Protein AF-0000000074480137 (afdb_homodimer)

pLDDT: mean 91.46, std 16.04, range [22.98, 98.94]

Nearest PDB structures (foldseek):
  6d1o-assembly1_D  TM=8.759E-01  e=9.770E-24  Sphingobium herbicidovorans NBRC 16415
  6d1o-assembly2_H  TM=8.458E-01  e=1.101E-23  Sphingobium herbicidovorans NBRC 16415
  6d1o-assembly2_E  TM=8.586E-01  e=4.607E-23  Sphingobium herbicidovorans NBRC 16415
  5bke-assembly1_D  TM=7.962E-01  e=1.975E-21  Bradyrhizobium diazoefficiens USDA 110
  5bke-assembly1_C  TM=7.377E-01  e=7.788E-21  Bradyrhizobium diazoefficiens USDA 110

Foldseek 3Di:
DPDDPPPPPPPPDPDDPPPPPPVDQQQPFFFAFPPQWDADPPQRKTFGDPVQCVQAPCNLWGFIFHQPQADEAQDPCNCVPDAFLLQVADQVLCQQDPPPAPWDWDAQAPFAEIEIERDELLDGDLNNLNNVLNVQVRRQKYKYPPYCLVVVDDVSVQVSLPSGADADQDFWGTGRPPRSSKGKTKFFLDLCSLCVSPVPHDDCLQFWFQPPPLGQFFFFKKKKAWRDDDQWFWWKKKFFQLVLLVVDDPVVNVVLPPKKWKFWCVSVVVSNVVSVTHGRYPIGIDIARQWFADLNVRTIGGNQNSSGTDFIPPDDDVVRCVSNVVSSCSGSVCCNRMGIGIDDHNMMMMGTSRTMIMGIDDDDSNSTMIIMMMTTHTHHRTDRHNVPRDPSSD/DPDDPPPPPPPPDPDPPPPPPPVDQQQPFFFAFPPQWDADPPQRKTFGDPVQCVQAPCNLWGFIFHQVQADEAQDPCNCVPDAFLLQVADQVLCQQDPPPFPWDWDAQAPFAEIEIERDELLDGDLNNLNNVLNVQVRRQKYKYPPYCQVVVDDVSVQVSLPSRADADQDFWGTGRPPRSSKGKTKFFLDLCSLCVSPVPHDDCLQFWFQPPPLGQFFFFKKKKAWRDDDQWFWWKKKFFQLVLLVVDDPVVNVVLPPKKWKFWCVSVVVSNVVSVTHGRYPIGIDIARQWFADLNVRTIGGNQNSSGTDFIPPDDRVRRCVSNVVSSCSGSVCCNRMGIGIDDHNMMMMGTSRTMIMGIDDDDSNSTMIIMMMTTHTHHRTDRHNVPRDPSSD

Solvent-accessible surface area (backbone atoms only — not comparable to full-atom values): 42254 Å² total; per-residue (Å²): 132,78,79,78,79,76,78,74,74,74,76,72,70,80,70,78,68,73,74,71,75,67,87,60,85,76,68,72,33,31,41,50,41,67,90,65,36,40,62,38,85,87,78,59,34,30,32,64,31,71,69,52,54,74,71,43,91,56,57,78,62,42,42,26,40,53,74,82,53,70,50,77,74,79,55,95,60,68,49,69,81,61,56,63,48,36,76,74,29,56,92,81,31,59,71,66,54,40,86,93,56,79,60,43,78,44,61,71,27,66,69,44,29,32,35,38,36,72,60,55,79,79,70,57,50,75,67,17,49,17,23,47,45,34,50,26,60,69,24,33,28,35,36,36,41,76,40,62,51,82,78,59,39,69,67,51,50,51,53,56,38,48,73,65,22,62,62,43,59,64,39,43,45,15,10,23,80,97,37,57,47,35,42,26,41,43,39,65,71,34,56,60,51,46,53,64,70,46,66,86,42,69,50,51,71,63,50,42,27,37,65,60,59,26,41,72,46,23,40,31,57,35,39,39,34,54,75,42,55,57,89,41,36,57,27,38,35,38,36,42,17,38,58,53,45,67,50,45,53,70,68,57,52,58,70,49,57,89,38,31,28,35,15,37,35,50,66,61,50,50,49,22,50,73,27,66,35,39,66,24,35,78,68,39,71,30,76,38,39,40,39,22,35,32,68,80,78,68,44,57,14,48,52,78,29,61,62,36,45,72,49,34,64,96,47,55,68,70,58,26,49,52,55,51,50,51,55,49,50,38,57,68,29,25,66,43,49,41,49,74,50,76,59,56,86,33,27,37,40,33,34,20,38,67,39,29,33,34,32,81,32,77,44,49,65,82,18,61,38,34,35,33,44,31,37,37,9,31,30,54,64,71,35,54,47,74,86,71,46,56,77,78,44,100,134,79,80,78,79,74,77,75,76,74,76,73,69,80,72,76,69,73,75,71,75,66,86,60,87,76,68,72,34,31,40,50,42,69,89,66,36,41,64,39,86,86,79,59,33,30,32,66,30,70,70,54,55,73,70,44,90,56,56,78,59,42,43,27,41,54,75,81,52,69,49,77,73,79,55,97,62,68,50,70,83,63,56,61,47,34,78,73,30,57,91,82,29,60,70,67,54,41,87,91,56,77,61,46,78,44,62,71,27,66,68,44,28,32,36,39,36,72,61,52,78,81,69,58,48,75,64,17,48,17,23,47,45,35,48,26,60,68,25,33,29,34,37,36,40,76,39,62,51,82,77,58,39,70,68,50,50,52,52,58,39,46,73,64,23,62,62,43,60,64,40,43,45,14,10,24,80,96,36,58,46,36,42,24,41,43,40,65,72,34,54,59,51,45,55,65,70,45,66,88,41,71,49,52,72,64,49,42,27,38,65,60,58,26,41,73,46,22,40,29,58,36,38,39,33,54,75,42,56,55,88,39,36,57,28,38,35,39,35,42,16,37,59,53,43,68,48,44,52,72,68,56,52,58,70,51,58,90,39,30,28,35,16,37,34,50,65,62,51,50,49,22,51,74,29,65,33,41,66,24,34,77,68,39,72,30,77,39,40,40,40,23,36,30,68,82,79,70,42,59,15,46,52,78,32,60,62,36,45,72,50,36,64,98,47,54,69,72,58,26,47,52,55,51,51,50,53,47,51,40,56,69,29,25,65,44,49,40,49,74,50,76,60,54,83,34,28,38,41,33,33,21,39,68,38,28,33,33,32,79,32,76,42,49,65,80,18,62,38,34,34,32,44,31,38,36,9,32,29,54,63,74,36,55,46,73,86,70,48,56,77,76,44,101

InterPro domains:
  IPR003819 TauD/TfdA-like domain [PF02668] (106-376)
  IPR042098 Glutarate 2-hydroxylase superfamily [G3DSA:3.60.130.10] (97-388)
  IPR051323 Alpha-ketoglutarate-dependent sulfate ester dioxygenase-like [PTHR30468] (47-388)

Sequence (788 aa):
MAPVATLQATLQTPQDTPETASHGHRNLDIHFRKGEDVIDEKTGVLRVSDKEYRVANYPEWLPTWNPHETFEPYSDDFNIGYRDPALDADPDFPSLFPTGSDVKLSDLSPKLGTEVRGIQLSSLSPAAKKELALLIAQRGVLIFRDQDLKDQGLEFNKQFGESFGPLHVHPSSGAPADYPQFHITYRRNDPNEYQKVFGKRTSGKDQWHSDVTFEKFPPSYTFFAMLQGPETGGDTLFADCIEAYDRLSPRFQQMIKGLKCVHSSVEQASQSKLDGGIERRPPSTVVHPLVRIHPVLKKKSLFVSRFFMKDIVDLKKEESDAVLDMLTDHINNSFDFQIRAKWEPNSVVMWDNRRVLHTATFDWDTGCTRHCYRITPMGERPVEDEEELQPWNKMAPVATLQATLQTPQDTPETASHGHRNLDIHFRKGEDVIDEKTGVLRVSDKEYRVANYPEWLPTWNPHETFEPYSDDFNIGYRDPALDADPDFPSLFPTGSDVKLSDLSPKLGTEVRGIQLSSLSPAAKKELALLIAQRGVLIFRDQDLKDQGLEFNKQFGESFGPLHVHPSSGAPADYPQFHITYRRNDPNEYQKVFGKRTSGKDQWHSDVTFEKFPPSYTFFAMLQGPETGGDTLFADCIEAYDRLSPRFQQMIKGLKCVHSSVEQASQSKLDGGIERRPPSTVVHPLVRIHPVLKKKSLFVSRFFMKDIVDLKKEESDAVLDMLTDHINNSFDFQIRAKWEPNSVVMWDNRRVLHTATFDWDTGCTRHCYRITPMGERPVEDEEELQPWNK

Structure (mmCIF, N/CA/C/O backbone):
data_AF-0000000074480137-model_v1
#
loop_
_entity.id
_entity.type
_entity.pdbx_description
1 polymer 'TauD/TfdA-like domain-containing protein'
#
loop_
_atom_site.group_PDB
_atom_site.id
_atom_site.type_symbol
_atom_site.label_atom_id
_atom_site.label_alt_id
_atom_site.label_comp_id
_atom_site.label_asym_id
_atom_site.label_entity_id
_atom_site.label_seq_id
_atom_site.pdbx_PDB_ins_code
_atom_site.Cartn_x
_atom_site.Cartn_y
_atom_site.Cartn_z
_atom_site.occupancy
_atom_site.B_iso_or_equiv
_atom_site.auth_seq_id
_atom_site.auth_comp_id
_atom_site.auth_asym_id
_atom_site.auth_atom_id
_atom_site.pdbx_PDB_model_num
ATOM 1 N N . MET A 1 1 ? 60.531 -1.614 -55.656 1 22.98 1 MET A N 1
ATOM 2 C CA . MET A 1 1 ? 59.25 -2.314 -55.719 1 22.98 1 MET A CA 1
ATOM 3 C C . MET A 1 1 ? 58.594 -2.342 -54.375 1 22.98 1 MET A C 1
ATOM 5 O O . MET A 1 1 ? 59.031 -3.049 -53.469 1 22.98 1 MET A O 1
ATOM 9 N N . ALA A 1 2 ? 58.031 -1.176 -53.938 1 28.95 2 ALA A N 1
ATOM 10 C CA . ALA A 1 2 ? 57.531 -0.827 -52.594 1 28.95 2 ALA A CA 1
ATOM 11 C C . ALA A 1 2 ? 56.406 -1.752 -52.188 1 28.95 2 ALA A C 1
ATOM 13 O O . ALA A 1 2 ? 55.469 -1.978 -52.938 1 28.95 2 ALA A O 1
ATOM 14 N N . PRO A 1 3 ? 56.688 -2.66 -51.281 1 26.14 3 PRO A N 1
ATOM 15 C CA . PRO A 1 3 ? 55.688 -3.693 -51 1 26.14 3 PRO A CA 1
ATOM 16 C C . PRO A 1 3 ? 54.312 -3.113 -50.656 1 26.14 3 PRO A C 1
ATOM 18 O O . PRO A 1 3 ? 54.219 -1.974 -50.188 1 26.14 3 PRO A O 1
ATOM 21 N N . VAL A 1 4 ? 53.312 -3.508 -51.438 1 25.8 4 VAL A N 1
ATOM 22 C CA . VAL A 1 4 ? 51.906 -3.178 -51.25 1 25.8 4 VAL A CA 1
ATOM 23 C C . VAL A 1 4 ? 51.438 -3.619 -49.875 1 25.8 4 VAL A C 1
ATOM 25 O O . VAL A 1 4 ? 51.562 -4.789 -49.5 1 25.8 4 VAL A O 1
ATOM 28 N N . ALA A 1 5 ? 51.438 -2.682 -48.875 1 28.52 5 ALA A N 1
ATOM 29 C CA . ALA A 1 5 ? 50.844 -2.873 -47.531 1 28.52 5 ALA A CA 1
ATOM 30 C C . ALA A 1 5 ? 49.469 -3.488 -47.625 1 28.52 5 ALA A C 1
ATOM 32 O O . ALA A 1 5 ? 48.562 -2.908 -48.25 1 28.52 5 ALA A O 1
ATOM 33 N N . THR A 1 6 ? 49.344 -4.773 -47.781 1 26.08 6 THR A N 1
ATOM 34 C CA . THR A 1 6 ? 48.062 -5.465 -47.719 1 26.08 6 THR A CA 1
ATOM 35 C C . THR A 1 6 ? 47.25 -4.996 -46.5 1 26.08 6 THR A C 1
ATOM 37 O O . THR A 1 6 ? 47.75 -5.059 -45.375 1 26.08 6 THR A O 1
ATOM 40 N N . LEU A 1 7 ? 46.281 -4.105 -46.656 1 28.97 7 LEU A N 1
ATOM 41 C CA . LEU A 1 7 ? 45.281 -3.631 -45.719 1 28.97 7 LEU A CA 1
ATOM 42 C C . LEU A 1 7 ? 44.5 -4.797 -45.094 1 28.97 7 LEU A C 1
ATOM 44 O O . LEU A 1 7 ? 43.719 -5.453 -45.812 1 28.97 7 LEU A O 1
ATOM 48 N N . GLN A 1 8 ? 45.094 -5.652 -44.406 1 23.09 8 GLN A N 1
ATOM 49 C CA . GLN A 1 8 ? 44.219 -6.602 -43.719 1 23.09 8 GLN A CA 1
ATOM 50 C C . GLN A 1 8 ? 43.125 -5.883 -42.906 1 23.09 8 GLN A C 1
ATOM 52 O O . GLN A 1 8 ? 43.438 -5.164 -41.969 1 23.09 8 GLN A O 1
ATOM 57 N N . ALA A 1 9 ? 42.031 -5.559 -43.5 1 27.72 9 ALA A N 1
ATOM 58 C CA . ALA A 1 9 ? 40.844 -5.148 -42.781 1 27.72 9 ALA A CA 1
ATOM 59 C C . ALA A 1 9 ? 40.5 -6.141 -41.688 1 27.72 9 ALA A C 1
ATOM 61 O O . ALA A 1 9 ? 40.219 -7.312 -41.938 1 27.72 9 ALA A O 1
ATOM 62 N N . THR A 1 10 ? 41.062 -5.996 -40.562 1 28.09 10 THR A N 1
ATOM 63 C CA . THR A 1 10 ? 40.594 -6.781 -39.406 1 28.09 10 THR A CA 1
ATOM 64 C C . THR A 1 10 ? 39.094 -6.77 -39.344 1 28.09 10 THR A C 1
ATOM 66 O O . THR A 1 10 ? 38.469 -5.703 -39.344 1 28.09 10 THR A O 1
ATOM 69 N N . LEU A 1 11 ? 38.375 -7.766 -39.844 1 29.06 11 LEU A N 1
ATOM 70 C CA . LEU A 1 11 ? 36.938 -8.031 -39.625 1 29.06 11 LEU A CA 1
ATOM 71 C C . LEU A 1 11 ? 36.562 -7.742 -38.188 1 29.06 11 LEU A C 1
ATOM 73 O O . LEU A 1 11 ? 37.094 -8.344 -37.25 1 29.06 11 LEU A O 1
ATOM 77 N N . GLN A 1 12 ? 36.219 -6.48 -37.906 1 27.23 12 GLN A N 1
ATOM 78 C CA . GLN A 1 12 ? 35.625 -6.125 -36.625 1 27.23 12 GLN A CA 1
ATOM 79 C C . GLN A 1 12 ? 34.562 -7.137 -36.219 1 27.23 12 GLN A C 1
ATOM 81 O O . GLN A 1 12 ? 33.719 -7.496 -37.031 1 27.23 12 GLN A O 1
ATOM 86 N N . THR A 1 13 ? 34.906 -8.055 -35.375 1 30.81 13 THR A N 1
ATOM 87 C CA . THR A 1 13 ? 33.938 -8.953 -34.75 1 30.81 13 THR A CA 1
ATOM 88 C C . THR A 1 13 ? 32.594 -8.234 -34.5 1 30.81 13 THR A C 1
ATOM 90 O O . THR A 1 13 ? 32.594 -7.043 -34.188 1 30.81 13 THR A O 1
ATOM 93 N N . PRO A 1 14 ? 31.5 -8.82 -35.094 1 30.33 14 PRO A N 1
ATOM 94 C CA . PRO A 1 14 ? 30.172 -8.242 -34.938 1 30.33 14 PRO A CA 1
ATOM 95 C C . PRO A 1 14 ? 29.953 -7.656 -33.531 1 30.33 14 PRO A C 1
ATOM 97 O O . PRO A 1 14 ? 30.422 -8.219 -32.562 1 30.33 14 PRO A O 1
ATOM 100 N N . GLN A 1 15 ? 29.906 -6.363 -33.438 1 28.94 15 GLN A N 1
ATOM 101 C CA . GLN A 1 15 ? 29.438 -5.617 -32.281 1 28.94 15 GLN A CA 1
ATOM 102 C C . GLN A 1 15 ? 28.297 -6.352 -31.562 1 28.94 15 GLN A C 1
ATOM 104 O O . GLN A 1 15 ? 27.453 -6.98 -32.219 1 28.94 15 GLN A O 1
ATOM 109 N N . ASP A 1 16 ? 28.453 -6.668 -30.25 1 31.44 16 ASP A N 1
ATOM 110 C CA . ASP A 1 16 ? 27.438 -7.176 -29.328 1 31.44 16 ASP A CA 1
ATOM 111 C C . ASP A 1 16 ? 26.062 -6.621 -29.672 1 31.44 16 ASP A C 1
ATOM 113 O O . ASP A 1 16 ? 25.891 -5.41 -29.828 1 31.44 16 ASP A O 1
ATOM 117 N N . THR A 1 17 ? 25.312 -7.375 -30.453 1 31.53 17 THR A N 1
ATOM 118 C CA . THR A 1 17 ? 23.906 -7.039 -30.672 1 31.53 17 THR A CA 1
ATOM 119 C C . THR A 1 17 ? 23.344 -6.285 -29.469 1 31.53 17 THR A C 1
ATOM 121 O O . THR A 1 17 ? 23.531 -6.691 -28.328 1 31.53 17 THR A O 1
ATOM 124 N N . PRO A 1 18 ? 23.109 -5.02 -29.672 1 33.31 18 PRO A N 1
ATOM 125 C CA . PRO A 1 18 ? 22.453 -4.332 -28.547 1 33.31 18 PRO A CA 1
ATOM 126 C C . PRO A 1 18 ? 21.438 -5.215 -27.828 1 33.31 18 PRO A C 1
ATOM 128 O O . PRO A 1 18 ? 20.734 -6.008 -28.469 1 33.31 18 PRO A O 1
ATOM 131 N N . GLU A 1 19 ? 21.703 -5.672 -26.641 1 33.44 19 GLU A N 1
ATOM 132 C CA . GLU A 1 19 ? 20.641 -6.23 -25.797 1 33.44 19 GLU A CA 1
ATOM 133 C C . GLU A 1 19 ? 19.281 -5.621 -26.125 1 33.44 19 GLU A C 1
ATOM 135 O O . GLU A 1 19 ? 19.125 -4.402 -26.062 1 33.44 19 GLU A O 1
ATOM 140 N N . THR A 1 20 ? 18.656 -6.109 -27.125 1 32.03 20 THR A N 1
ATOM 141 C CA . THR A 1 20 ? 17.266 -5.695 -27.297 1 32.03 20 THR A CA 1
ATOM 142 C C . THR A 1 20 ? 16.656 -5.297 -25.953 1 32.03 20 THR A C 1
ATOM 144 O O . THR A 1 20 ? 16.719 -6.059 -24.984 1 32.03 20 THR A O 1
ATOM 147 N N . ALA A 1 21 ? 16.594 -4.102 -25.75 1 35.97 21 ALA A N 1
ATOM 148 C CA . ALA A 1 21 ? 15.805 -3.523 -24.672 1 35.97 21 ALA A CA 1
ATOM 149 C C . ALA A 1 21 ? 14.484 -4.277 -24.5 1 35.97 21 ALA A C 1
ATOM 151 O O . ALA A 1 21 ? 13.516 -4.004 -25.219 1 35.97 21 ALA A O 1
ATOM 152 N N . SER A 1 22 ? 14.516 -5.574 -24.312 1 36.12 22 SER A N 1
ATOM 153 C CA . SER A 1 22 ? 13.227 -6.145 -23.938 1 36.12 22 SER A CA 1
ATOM 154 C C . SER A 1 22 ? 12.508 -5.277 -22.922 1 36.12 22 SER A C 1
ATOM 156 O O . SER A 1 22 ? 13.055 -5 -21.844 1 36.12 22 SER A O 1
ATOM 158 N N . HIS A 1 23 ? 11.734 -4.441 -23.281 1 42.97 23 HIS A N 1
ATOM 159 C CA . HIS A 1 23 ? 10.859 -3.48 -22.625 1 42.97 23 HIS A CA 1
ATOM 160 C C . HIS A 1 23 ? 10.195 -4.09 -21.391 1 42.97 23 HIS A C 1
ATOM 162 O O . HIS A 1 23 ? 9.508 -3.393 -20.641 1 42.97 23 HIS A O 1
ATOM 168 N N . GLY A 1 24 ? 10.227 -5.527 -21.234 1 49.47 24 GLY A N 1
ATOM 169 C CA . GLY A 1 24 ? 9.359 -6.047 -20.188 1 49.47 24 GLY A CA 1
ATOM 170 C C . GLY A 1 24 ? 10.086 -6.289 -18.891 1 49.47 24 GLY A C 1
ATOM 171 O O . GLY A 1 24 ? 11.32 -6.234 -18.828 1 49.47 24 GLY A O 1
ATOM 172 N N . HIS A 1 25 ? 9.375 -6.223 -17.844 1 57.47 25 HIS A N 1
ATOM 173 C CA . HIS A 1 25 ? 9.82 -6.625 -16.516 1 57.47 25 HIS A CA 1
ATOM 174 C C . HIS A 1 25 ? 10.531 -7.973 -16.562 1 57.47 25 HIS A C 1
ATOM 176 O O . HIS A 1 25 ? 9.977 -8.953 -17.062 1 57.47 25 HIS A O 1
ATOM 182 N N . ARG A 1 26 ? 11.844 -7.984 -16.469 1 62.69 26 ARG A N 1
ATOM 183 C CA . ARG A 1 26 ? 12.562 -9.25 -16.328 1 62.69 26 ARG A CA 1
ATOM 184 C C . ARG A 1 26 ? 12.281 -9.875 -14.961 1 62.69 26 ARG A C 1
ATOM 186 O O . ARG A 1 26 ? 12.461 -9.234 -13.93 1 62.69 26 ARG A O 1
ATOM 193 N N . ASN A 1 27 ? 11.586 -11.016 -15.031 1 77.38 27 ASN A N 1
ATOM 194 C CA . ASN A 1 27 ? 11.359 -11.758 -13.789 1 77.38 27 ASN A CA 1
ATOM 195 C C . ASN A 1 27 ? 12.648 -12.383 -13.266 1 77.38 27 ASN A C 1
ATOM 197 O O . ASN A 1 27 ? 13.047 -13.461 -13.703 1 77.38 27 ASN A O 1
ATOM 201 N N . LEU A 1 28 ? 13.297 -11.758 -12.43 1 83.62 28 LEU A N 1
ATOM 202 C CA . LEU A 1 28 ? 14.617 -12.125 -11.945 1 83.62 28 LEU A CA 1
ATOM 203 C C . LEU A 1 28 ? 14.523 -13.219 -10.883 1 83.62 28 LEU A C 1
ATOM 205 O O . LEU A 1 28 ? 15.531 -13.836 -10.531 1 83.62 28 LEU A O 1
ATOM 209 N N . ASP A 1 29 ? 13.367 -13.594 -10.539 1 91.44 29 ASP A N 1
ATOM 210 C CA . ASP A 1 29 ? 13.273 -14.438 -9.352 1 91.44 29 ASP A CA 1
ATOM 211 C C . ASP A 1 29 ? 12.828 -15.852 -9.719 1 91.44 29 ASP A C 1
ATOM 213 O O . ASP A 1 29 ? 12.836 -16.75 -8.875 1 91.44 29 ASP A O 1
ATOM 217 N N . ILE A 1 30 ? 12.469 -16.078 -10.969 1 94.31 30 ILE A N 1
ATOM 218 C CA . ILE A 1 30 ? 11.867 -17.391 -11.211 1 94.31 30 ILE A CA 1
ATOM 219 C C . ILE A 1 30 ? 12.656 -18.125 -12.297 1 94.31 30 ILE A C 1
ATOM 221 O O . ILE A 1 30 ? 12.531 -19.344 -12.445 1 94.31 30 ILE A O 1
ATOM 225 N N . HIS A 1 31 ? 13.508 -17.422 -13.07 1 94.19 31 HIS A N 1
ATOM 226 C CA . HIS A 1 31 ? 14.18 -18.016 -14.219 1 94.19 31 HIS A CA 1
ATOM 227 C C . HIS 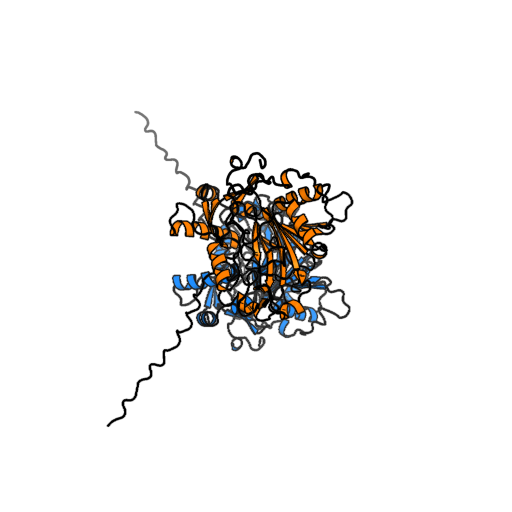A 1 31 ? 15.641 -18.312 -13.914 1 94.19 31 HIS A C 1
ATOM 229 O O . HIS A 1 31 ? 16.219 -17.719 -13.008 1 94.19 31 HIS A O 1
ATOM 235 N N . PHE A 1 32 ? 16.125 -19.266 -14.68 1 95.69 32 PHE A N 1
ATOM 236 C CA . PHE A 1 32 ? 17.562 -19.453 -14.773 1 95.69 32 PHE A CA 1
ATOM 237 C C . PHE A 1 32 ? 18.25 -18.203 -15.281 1 95.69 32 PHE A C 1
ATOM 239 O O . PHE A 1 32 ? 17.688 -17.469 -16.094 1 95.69 32 PHE A O 1
ATOM 246 N N . ARG A 1 33 ? 19.406 -17.969 -14.727 1 93.94 33 ARG A N 1
ATOM 247 C CA . ARG A 1 33 ? 20.172 -16.812 -15.164 1 93.94 33 ARG A CA 1
ATOM 248 C C . ARG A 1 33 ? 21.531 -17.219 -15.719 1 93.94 33 ARG A C 1
ATOM 250 O O . ARG A 1 33 ? 22.453 -17.5 -14.961 1 93.94 33 ARG A O 1
ATOM 257 N N . LYS A 1 34 ? 21.609 -17.078 -17 1 92.88 34 LYS A N 1
ATOM 258 C CA . LYS A 1 34 ? 22.875 -17.391 -17.641 1 92.88 34 LYS A CA 1
ATOM 259 C C . LYS A 1 34 ? 24 -16.5 -17.109 1 92.88 34 LYS A C 1
ATOM 261 O O . LYS A 1 34 ? 23.812 -15.289 -16.953 1 92.88 34 LYS A O 1
ATOM 266 N N . GLY A 1 35 ? 25.125 -17.062 -16.797 1 91.69 35 GLY A N 1
ATOM 267 C CA . GLY A 1 35 ? 26.25 -16.312 -16.266 1 91.69 35 GLY A CA 1
ATOM 268 C C . GLY A 1 35 ? 26.297 -16.281 -14.758 1 91.69 35 GLY A C 1
ATOM 269 O O . GLY A 1 35 ? 27.344 -16.047 -14.164 1 91.69 35 GLY A O 1
ATOM 270 N N . GLU A 1 36 ? 25.203 -16.469 -14.125 1 93.69 36 GLU A N 1
ATOM 271 C CA . GLU A 1 36 ? 25.156 -16.5 -12.664 1 93.69 36 GLU A CA 1
ATOM 272 C C . GLU A 1 36 ? 24.875 -17.906 -12.148 1 93.69 36 GLU A C 1
ATOM 274 O O . GLU A 1 36 ? 25.484 -18.344 -11.156 1 93.69 36 GLU A O 1
ATOM 279 N N . ASP A 1 37 ? 24 -18.609 -12.805 1 96.5 37 ASP A N 1
ATOM 280 C CA . ASP A 1 37 ? 23.656 -19.984 -12.477 1 96.5 37 ASP A CA 1
ATOM 281 C C . ASP A 1 37 ? 24.547 -20.969 -13.242 1 96.5 37 ASP A C 1
ATOM 283 O O . ASP A 1 37 ? 25.438 -20.547 -13.984 1 96.5 37 ASP A O 1
ATOM 287 N N . VAL A 1 38 ? 24.281 -22.266 -12.914 1 97.38 38 VAL A N 1
ATOM 288 C CA . VAL A 1 38 ? 25.203 -23.234 -13.5 1 97.38 38 VAL A CA 1
ATOM 289 C C . VAL A 1 38 ? 24.422 -24.406 -14.086 1 97.38 38 VAL A C 1
ATOM 291 O O . VAL A 1 38 ? 23.25 -24.594 -13.766 1 97.38 38 VAL A O 1
ATOM 294 N N . ILE A 1 39 ? 25.062 -25.156 -14.914 1 96.69 39 ILE A N 1
ATOM 295 C CA . ILE A 1 39 ? 24.531 -26.391 -15.5 1 96.69 39 ILE A CA 1
ATOM 296 C C . ILE A 1 39 ? 25.281 -27.594 -14.93 1 96.69 39 ILE A C 1
ATOM 298 O O . ILE A 1 39 ? 26.516 -27.625 -14.945 1 96.69 39 ILE A O 1
ATOM 302 N N . ASP A 1 40 ? 24.547 -28.469 -14.406 1 94.94 40 ASP A N 1
ATOM 303 C CA . ASP A 1 40 ? 25.156 -29.719 -13.984 1 94.94 40 ASP A CA 1
ATOM 304 C C . ASP A 1 40 ? 25.703 -30.5 -15.188 1 94.94 40 ASP A C 1
ATOM 306 O O . ASP A 1 40 ? 24.938 -30.906 -16.062 1 94.94 40 ASP A O 1
ATOM 310 N N . GLU A 1 41 ? 26.969 -30.75 -15.18 1 93.81 41 GLU A N 1
ATOM 311 C CA . GLU A 1 41 ? 27.625 -31.328 -16.344 1 93.81 41 GLU A CA 1
ATOM 312 C C . GLU A 1 41 ? 27.188 -32.781 -16.578 1 93.81 41 GLU A C 1
ATOM 314 O O . GLU A 1 41 ? 27.156 -33.25 -17.719 1 93.81 41 GLU A O 1
ATOM 319 N N . LYS A 1 42 ? 26.859 -33.406 -15.594 1 94.69 42 LYS A N 1
ATOM 320 C CA . LYS A 1 42 ? 26.484 -34.812 -15.688 1 94.69 42 LYS A CA 1
ATOM 321 C C . LYS A 1 42 ? 25.047 -35 -16.141 1 94.69 42 LYS A C 1
ATOM 323 O O . LYS A 1 42 ? 24.75 -35.844 -17 1 94.69 42 LYS A O 1
ATOM 328 N N . THR A 1 43 ? 24.172 -34.25 -15.641 1 94.5 43 THR A N 1
ATOM 329 C CA . THR A 1 43 ? 22.75 -34.469 -15.859 1 94.5 43 THR A CA 1
ATOM 330 C C . THR A 1 43 ? 22.188 -33.469 -16.875 1 94.5 43 THR A C 1
ATOM 332 O O . THR A 1 43 ? 21.109 -33.656 -17.438 1 94.5 43 THR A O 1
ATOM 335 N N . GLY A 1 44 ? 22.922 -32.312 -17.062 1 95.25 44 GLY A N 1
ATOM 336 C CA . GLY A 1 44 ? 22.422 -31.25 -17.906 1 95.25 44 GLY A CA 1
ATOM 337 C C . GLY A 1 44 ? 21.391 -30.375 -17.219 1 95.25 44 GLY A C 1
ATOM 338 O O . GLY A 1 44 ? 20.906 -29.391 -17.797 1 95.25 44 GLY A O 1
ATOM 339 N N . VAL A 1 45 ? 21.047 -30.703 -16 1 97.25 45 VAL A N 1
ATOM 340 C CA . VAL A 1 45 ? 20.047 -29.953 -15.258 1 97.25 45 VAL A CA 1
ATOM 341 C C . VAL A 1 45 ? 20.641 -28.609 -14.82 1 97.25 45 VAL A C 1
ATOM 343 O O . VAL A 1 45 ? 21.781 -28.547 -14.359 1 97.25 45 VAL A O 1
ATOM 346 N N . LEU A 1 46 ? 19.875 -27.531 -15.078 1 97.94 46 LEU A N 1
ATOM 347 C CA . LEU A 1 46 ? 20.266 -26.188 -14.656 1 97.94 46 LEU A CA 1
ATOM 348 C C . LEU A 1 46 ? 19.938 -25.969 -13.188 1 97.94 46 LEU A C 1
ATOM 350 O O . LEU A 1 46 ? 18.891 -26.422 -12.703 1 97.94 46 LEU A O 1
ATOM 354 N N . ARG A 1 47 ? 20.812 -25.328 -12.453 1 97.44 47 ARG A N 1
ATOM 355 C CA . ARG A 1 47 ? 20.609 -25.047 -11.039 1 97.44 47 ARG A CA 1
ATOM 356 C C . ARG A 1 47 ? 21.312 -23.75 -10.633 1 97.44 47 ARG A C 1
ATOM 358 O O . ARG A 1 47 ? 22.109 -23.203 -11.398 1 97.44 47 ARG A O 1
ATOM 365 N N . VAL A 1 48 ? 20.984 -23.219 -9.469 1 97.44 48 VAL A N 1
ATOM 366 C CA . VAL A 1 48 ? 21.688 -22.062 -8.945 1 97.44 48 VAL A CA 1
ATOM 367 C C . VAL A 1 48 ? 23.141 -22.438 -8.641 1 97.44 48 VAL A C 1
ATOM 369 O O . VAL A 1 48 ? 23.484 -23.625 -8.57 1 97.44 48 VAL A O 1
ATOM 372 N N . SER A 1 49 ? 24 -21.469 -8.469 1 96.75 49 SER A N 1
ATOM 373 C CA . SER A 1 49 ? 25.422 -21.703 -8.258 1 96.75 49 SER A CA 1
ATOM 374 C C . SER A 1 49 ? 25.688 -22.359 -6.91 1 96.75 49 SER A C 1
ATOM 376 O O . SER A 1 49 ? 24.828 -22.359 -6.035 1 96.75 49 SER A O 1
ATOM 378 N N . ASP A 1 50 ? 26.906 -22.812 -6.758 1 96.06 50 ASP A N 1
ATOM 379 C CA . ASP A 1 50 ? 27.328 -23.438 -5.5 1 96.06 50 ASP A CA 1
ATOM 380 C C . ASP A 1 50 ? 27.312 -22.422 -4.359 1 96.06 50 ASP A C 1
ATOM 382 O O . ASP A 1 50 ? 27.047 -22.781 -3.211 1 96.06 50 ASP A O 1
ATOM 386 N N . LYS A 1 51 ? 27.594 -21.25 -4.695 1 95.19 51 LYS A N 1
ATOM 387 C CA . LYS A 1 51 ? 27.547 -20.188 -3.688 1 95.19 51 LYS A CA 1
ATOM 388 C C . LYS A 1 51 ? 26.156 -20.078 -3.061 1 95.19 51 LYS A C 1
ATOM 390 O O . LYS A 1 51 ? 26.031 -19.906 -1.848 1 95.19 51 LYS A O 1
ATOM 395 N N . GLU A 1 52 ? 25.172 -20.156 -3.904 1 96.56 52 GLU A N 1
ATOM 396 C CA . GLU A 1 52 ? 23.797 -20.078 -3.418 1 96.56 52 GLU A CA 1
ATOM 397 C C . GLU A 1 52 ? 23.453 -21.281 -2.543 1 96.56 52 GLU A C 1
ATOM 399 O O . GLU A 1 52 ? 22.75 -21.141 -1.539 1 96.56 52 GLU A O 1
ATOM 404 N N . TYR A 1 53 ? 23.922 -22.469 -2.893 1 95.5 53 TYR A N 1
ATOM 405 C CA . TYR A 1 53 ? 23.688 -23.672 -2.094 1 95.5 53 TYR A CA 1
ATOM 406 C C . TYR A 1 53 ? 24.281 -23.516 -0.699 1 95.5 53 TYR A C 1
ATOM 408 O O . TYR A 1 53 ? 23.703 -23.984 0.283 1 95.5 53 TYR A O 1
ATOM 416 N N . ARG A 1 54 ? 25.344 -22.828 -0.538 1 95.19 54 ARG A N 1
ATOM 417 C CA . ARG A 1 54 ? 26.062 -22.688 0.727 1 95.19 54 ARG A CA 1
ATOM 418 C C . ARG A 1 54 ? 25.297 -21.781 1.688 1 95.19 54 ARG A C 1
ATOM 420 O O . ARG A 1 54 ? 25.375 -21.953 2.906 1 95.19 54 ARG A O 1
ATOM 427 N N . VAL A 1 55 ? 24.547 -20.891 1.1 1 94.94 55 VAL A N 1
ATOM 428 C CA . VAL A 1 55 ? 23.906 -19.906 1.971 1 94.94 55 VAL A CA 1
ATOM 429 C C . VAL A 1 55 ? 22.438 -20.25 2.152 1 94.94 55 VAL A C 1
ATOM 431 O O . VAL A 1 55 ? 21.719 -19.609 2.932 1 94.94 55 VAL A O 1
ATOM 434 N N . ALA A 1 56 ? 21.984 -21.297 1.47 1 95.81 56 ALA A N 1
ATOM 435 C CA . ALA A 1 56 ? 20.562 -21.641 1.528 1 95.81 56 ALA A CA 1
ATOM 436 C C . ALA A 1 56 ? 20.234 -22.359 2.834 1 95.81 56 ALA A C 1
ATOM 438 O O . ALA A 1 56 ? 20.906 -23.328 3.211 1 95.81 56 ALA A O 1
ATOM 439 N N . ASN A 1 57 ? 19.141 -21.938 3.486 1 95.06 57 ASN A N 1
ATOM 440 C CA . ASN A 1 57 ? 18.656 -22.609 4.688 1 95.06 57 ASN A CA 1
ATOM 441 C C . ASN A 1 57 ? 17.953 -23.922 4.348 1 95.06 57 ASN A C 1
ATOM 443 O O . ASN A 1 57 ? 17.938 -24.844 5.156 1 95.06 57 ASN A O 1
ATOM 447 N N . TYR A 1 58 ? 17.375 -24.016 3.182 1 96.44 58 TYR A N 1
ATOM 448 C CA . TYR A 1 58 ? 16.641 -25.188 2.713 1 96.44 58 TYR A CA 1
ATOM 449 C C . TYR A 1 58 ? 17.094 -25.594 1.315 1 96.44 58 TYR A C 1
ATOM 451 O O . TYR A 1 58 ? 16.359 -25.438 0.344 1 96.44 58 TYR A O 1
ATOM 459 N N . PRO A 1 59 ? 18.188 -26.234 1.249 1 96.81 59 PRO A N 1
ATOM 460 C CA . PRO A 1 59 ? 18.766 -26.516 -0.061 1 96.81 59 PRO A CA 1
ATOM 461 C C . PRO A 1 59 ? 17.906 -27.469 -0.898 1 96.81 59 PRO A C 1
ATOM 463 O O . PRO A 1 59 ? 17.938 -27.406 -2.129 1 96.81 59 PRO A O 1
ATOM 466 N N . GLU A 1 60 ? 17.141 -28.312 -0.289 1 96.38 60 GLU A N 1
ATOM 467 C CA . GLU A 1 60 ? 16.312 -29.266 -1.024 1 96.38 60 GLU A CA 1
ATOM 468 C C . GLU A 1 60 ? 15.219 -28.547 -1.805 1 96.38 60 GLU A C 1
ATOM 470 O O . GLU A 1 60 ? 14.625 -29.109 -2.729 1 96.38 60 GLU A O 1
ATOM 475 N N . TRP A 1 61 ? 14.953 -27.344 -1.38 1 97.81 61 TRP A N 1
ATOM 476 C CA . TRP A 1 61 ? 13.883 -26.562 -2 1 97.81 61 TRP A CA 1
ATOM 477 C C . TRP A 1 61 ? 14.438 -25.656 -3.096 1 97.81 61 TRP A C 1
ATOM 479 O O . TRP A 1 61 ? 13.68 -24.953 -3.768 1 97.81 61 TRP A O 1
ATOM 489 N N . LEU A 1 62 ? 15.703 -25.625 -3.305 1 98.12 62 LEU A N 1
ATOM 490 C CA . LEU A 1 62 ? 16.281 -24.719 -4.285 1 98.12 62 LEU A CA 1
ATOM 491 C C . LEU A 1 62 ? 15.773 -25.031 -5.688 1 98.12 62 LEU A C 1
ATOM 493 O O . LEU A 1 62 ? 15.469 -26.188 -6 1 98.12 62 LEU A O 1
ATOM 497 N N . PRO A 1 63 ? 15.688 -24.016 -6.523 1 98.06 63 PRO A N 1
ATOM 498 C CA . PRO A 1 63 ? 15.164 -24.234 -7.875 1 98.06 63 PRO A CA 1
ATOM 499 C C . PRO A 1 63 ? 16.141 -24.984 -8.781 1 98.06 63 PRO A C 1
ATOM 501 O O . PRO A 1 63 ? 17.344 -24.766 -8.703 1 98.06 63 PRO A O 1
ATOM 504 N N . THR A 1 64 ? 15.609 -25.812 -9.555 1 98 64 THR A N 1
ATOM 505 C CA . THR A 1 64 ? 16.281 -26.438 -10.695 1 98 64 THR A CA 1
ATOM 506 C C . THR A 1 64 ? 15.445 -26.266 -11.969 1 98 64 THR A C 1
ATOM 508 O O . THR A 1 64 ? 14.234 -26.047 -11.898 1 98 64 THR A O 1
ATOM 511 N N . TRP A 1 65 ? 16.094 -26.219 -13.031 1 97.56 65 TRP A N 1
ATOM 512 C CA . TRP A 1 65 ? 15.484 -26.188 -14.359 1 97.56 65 TRP A CA 1
ATOM 513 C C . TRP A 1 65 ? 15.953 -27.359 -15.211 1 97.56 65 TRP A C 1
ATOM 515 O O . TRP A 1 65 ? 17.047 -27.344 -15.758 1 97.56 65 TRP A O 1
ATOM 525 N N . ASN A 1 66 ? 15.109 -28.344 -15.281 1 97.06 66 ASN A N 1
ATOM 526 C CA . ASN A 1 66 ? 15.422 -29.562 -16.016 1 97.06 66 ASN A CA 1
ATOM 527 C C . ASN A 1 66 ? 14.992 -29.469 -17.469 1 97.06 66 ASN A C 1
ATOM 529 O O . ASN A 1 66 ? 13.797 -29.516 -17.781 1 97.06 66 ASN A O 1
ATOM 533 N N . PRO A 1 67 ? 15.906 -29.391 -18.391 1 94.75 67 PRO A N 1
ATOM 534 C CA . PRO A 1 67 ? 15.539 -29.219 -19.797 1 94.75 67 PRO A CA 1
ATOM 535 C C . PRO A 1 67 ? 14.859 -30.469 -20.375 1 94.75 67 PRO A C 1
ATOM 537 O O . PRO A 1 67 ? 14.289 -30.406 -21.469 1 94.75 67 PRO A O 1
ATOM 540 N N . HIS A 1 68 ? 14.852 -31.531 -19.672 1 93.69 68 HIS A N 1
ATOM 541 C CA . HIS A 1 68 ? 14.273 -32.781 -20.156 1 93.69 68 HIS A CA 1
ATOM 542 C C . HIS A 1 68 ? 12.828 -32.938 -19.688 1 93.69 68 HIS A C 1
ATOM 544 O O . HIS A 1 68 ? 12.141 -33.875 -20.109 1 93.69 68 HIS A O 1
ATOM 550 N N . GLU A 1 69 ? 12.453 -32.094 -18.844 1 94.12 69 GLU A N 1
ATOM 551 C CA . GLU A 1 69 ? 11.07 -32.125 -18.391 1 94.12 69 GLU A CA 1
ATOM 552 C C . GLU A 1 69 ? 10.156 -31.391 -19.375 1 94.12 69 GLU A C 1
ATOM 554 O O . GLU A 1 69 ? 10.18 -30.156 -19.469 1 94.12 69 GLU A O 1
ATOM 559 N N . THR A 1 70 ? 9.406 -32.125 -20.156 1 93.75 70 THR A N 1
ATOM 560 C CA . THR A 1 70 ? 8.484 -31.547 -21.125 1 93.75 70 THR A CA 1
ATOM 561 C C . THR A 1 70 ? 7.07 -32.094 -20.906 1 93.75 70 THR A C 1
ATOM 563 O O . THR A 1 70 ? 6.883 -33.25 -20.609 1 93.75 70 THR A O 1
ATOM 566 N N . PHE A 1 71 ? 6.16 -31.219 -21.031 1 94.94 71 PHE A N 1
ATOM 567 C CA . PHE A 1 71 ? 4.758 -31.562 -20.859 1 94.94 71 PHE A CA 1
ATOM 568 C C . PHE A 1 71 ? 3.93 -31.109 -22.047 1 94.94 71 PHE A C 1
ATOM 570 O O . PHE A 1 71 ? 4.25 -30.094 -22.672 1 94.94 71 PHE A O 1
ATOM 577 N N . GLU A 1 72 ? 2.885 -31.844 -22.359 1 94.31 72 GLU A N 1
ATOM 578 C CA . GLU A 1 72 ? 1.88 -31.359 -23.312 1 94.31 72 GLU A CA 1
ATOM 579 C C . GLU A 1 72 ? 1.07 -30.219 -22.719 1 94.31 72 GLU A C 1
ATOM 581 O O . GLU A 1 72 ? 0.919 -30.109 -21.5 1 94.31 72 GLU A O 1
ATOM 586 N N . PRO A 1 73 ? 0.575 -29.344 -23.672 1 94 73 PRO A N 1
ATOM 587 C CA . PRO A 1 73 ? -0.383 -28.359 -23.156 1 94 73 PRO A CA 1
ATOM 588 C C . PRO A 1 73 ? -1.541 -29.016 -22.406 1 94 73 PRO A C 1
ATOM 590 O O . PRO A 1 73 ? -1.922 -30.141 -22.703 1 94 73 PRO A O 1
ATOM 593 N N . TYR A 1 74 ? -2.01 -28.312 -21.406 1 94.62 74 TYR A N 1
ATOM 594 C CA . TYR A 1 74 ? -3.217 -28.828 -20.766 1 94.62 74 TYR A CA 1
ATOM 595 C C . TYR A 1 74 ? -4.355 -28.969 -21.766 1 94.62 74 TYR A C 1
ATOM 597 O O . TYR A 1 74 ? -4.562 -28.078 -22.609 1 94.62 74 TYR A O 1
ATOM 605 N N . SER A 1 75 ? -5.051 -30.047 -21.688 1 94.62 75 SER A N 1
ATOM 606 C CA . SER A 1 75 ? -6.164 -30.266 -22.609 1 94.62 75 SER A CA 1
ATOM 607 C C . SER A 1 75 ? -7.301 -29.281 -22.328 1 94.62 75 SER A C 1
ATOM 609 O O . SER A 1 75 ? -7.383 -28.703 -21.25 1 94.62 75 SER A O 1
ATOM 611 N N . ASP A 1 76 ? -8.156 -29.172 -23.297 1 93.75 76 ASP A N 1
ATOM 612 C CA . ASP A 1 76 ? -9.273 -28.234 -23.219 1 93.75 76 ASP A CA 1
ATOM 613 C C . ASP A 1 76 ? -10.219 -28.594 -22.078 1 93.75 76 ASP A C 1
ATOM 615 O O . ASP A 1 76 ? -10.938 -27.734 -21.562 1 93.75 76 ASP A O 1
ATOM 619 N N . ASP A 1 77 ? -10.219 -29.828 -21.781 1 94.69 77 ASP A N 1
ATOM 620 C CA . ASP A 1 77 ? -11.125 -30.266 -20.734 1 94.69 77 ASP A CA 1
ATOM 621 C C . ASP A 1 77 ? -10.352 -30.719 -19.5 1 94.69 77 ASP A C 1
ATOM 623 O O . ASP A 1 77 ? -10.875 -31.469 -18.672 1 94.69 77 ASP A O 1
ATOM 627 N N . PHE A 1 78 ? -9.141 -30.359 -19.391 1 94.69 78 PHE A N 1
ATOM 628 C CA . PHE A 1 78 ? -8.227 -30.828 -18.359 1 94.69 78 PHE A CA 1
ATOM 629 C C . PHE A 1 78 ? -8.883 -30.766 -16.984 1 94.69 78 PHE A C 1
ATOM 631 O O . PHE A 1 78 ? -8.828 -31.734 -16.219 1 94.69 78 PHE A O 1
ATOM 638 N N . ASN A 1 79 ? -9.5 -29.594 -16.641 1 95.5 79 ASN A N 1
ATOM 639 C CA . ASN A 1 79 ? -10.031 -29.391 -15.297 1 95.5 79 ASN A CA 1
ATOM 640 C C . ASN A 1 79 ? -11.531 -29.125 -15.32 1 95.5 79 ASN A C 1
ATOM 642 O O . ASN A 1 79 ? -12.062 -28.469 -14.422 1 95.5 79 ASN A O 1
ATOM 646 N N . ILE A 1 80 ? -12.227 -29.672 -16.297 1 93.81 80 ILE A N 1
ATOM 647 C CA . ILE A 1 80 ? -13.648 -29.406 -16.516 1 93.81 80 ILE A CA 1
ATOM 648 C C . ILE A 1 80 ? -14.469 -29.953 -15.352 1 93.81 80 ILE A C 1
ATOM 650 O O . ILE A 1 80 ? -15.523 -29.406 -15.016 1 93.81 80 ILE A O 1
ATOM 654 N N . GLY A 1 81 ? -14.023 -31 -14.703 1 93.69 81 GLY A N 1
ATOM 655 C CA . GLY A 1 81 ? -14.766 -31.625 -13.625 1 93.69 81 GLY A CA 1
ATOM 656 C C . GLY A 1 81 ? -14.43 -31.078 -12.258 1 93.69 81 GLY A C 1
ATOM 657 O O . GLY A 1 81 ? -14.969 -31.516 -11.242 1 93.69 81 GLY A O 1
ATOM 658 N N . TYR A 1 82 ? -13.594 -30.125 -12.18 1 94.94 82 TYR A N 1
ATOM 659 C CA . TYR A 1 82 ? -13.164 -29.531 -10.914 1 94.94 82 TYR A CA 1
ATOM 660 C C . TYR A 1 82 ? -14.344 -28.922 -10.164 1 94.94 82 TYR A C 1
ATOM 662 O O . TYR A 1 82 ? -15.07 -28.094 -10.719 1 94.94 82 TYR A O 1
ATOM 670 N N . ARG A 1 83 ? -14.578 -29.375 -8.977 1 96.06 83 ARG A N 1
ATOM 671 C CA . ARG A 1 83 ? -15.508 -28.766 -8.031 1 96.06 83 ARG A CA 1
ATOM 672 C C . ARG A 1 83 ? -14.766 -28.094 -6.883 1 96.06 83 ARG A C 1
ATOM 674 O O . ARG A 1 83 ? -13.992 -28.75 -6.172 1 96.06 83 ARG A O 1
ATOM 681 N N . ASP A 1 84 ? -15.055 -26.938 -6.633 1 97.44 84 ASP A N 1
ATOM 682 C CA . ASP A 1 84 ? -14.328 -26.172 -5.617 1 97.44 84 ASP A CA 1
ATOM 683 C C . ASP A 1 84 ? -14.609 -26.719 -4.219 1 97.44 84 ASP A C 1
ATOM 685 O O . ASP A 1 84 ? -15.766 -26.859 -3.82 1 97.44 84 ASP A O 1
ATOM 689 N N . PRO A 1 85 ? -13.594 -27 -3.457 1 97.94 85 PRO A N 1
ATOM 690 C CA . PRO A 1 85 ? -13.805 -27.562 -2.123 1 97.94 85 PRO A CA 1
ATOM 691 C C . PRO A 1 85 ? -14.586 -26.625 -1.2 1 97.94 85 PRO A C 1
ATOM 693 O O . PRO A 1 85 ? -15.242 -27.094 -0.263 1 97.94 85 PRO A O 1
ATOM 696 N N . ALA A 1 86 ? -14.516 -25.344 -1.404 1 98.5 86 ALA A N 1
ATOM 697 C CA . ALA A 1 86 ? -15.219 -24.375 -0.561 1 98.5 86 ALA A CA 1
ATOM 698 C C . ALA A 1 86 ? -16.719 -24.609 -0.615 1 98.5 86 ALA A C 1
ATOM 700 O O . ALA A 1 86 ? -17.453 -24.219 0.308 1 98.5 86 ALA A O 1
ATOM 701 N N . LEU A 1 87 ? -17.234 -25.141 -1.702 1 97.94 87 LEU A N 1
ATOM 702 C CA . LEU A 1 87 ? -18.672 -25.344 -1.878 1 97.94 87 LEU A CA 1
ATOM 703 C C . LEU A 1 87 ? -19.188 -26.391 -0.9 1 97.94 87 LEU A C 1
ATOM 705 O O . LEU A 1 87 ? -20.391 -26.469 -0.637 1 97.94 87 LEU A O 1
ATOM 709 N N . ASP A 1 88 ? -18.312 -27.219 -0.343 1 97.5 88 ASP A N 1
ATOM 710 C CA . ASP A 1 88 ? -18.688 -28.266 0.599 1 97.5 88 ASP A CA 1
ATOM 711 C C . ASP A 1 88 ? -18.297 -27.875 2.027 1 97.5 88 ASP A C 1
ATOM 713 O O . ASP A 1 88 ? -18.328 -28.719 2.928 1 97.5 88 ASP A O 1
ATOM 717 N N . ALA A 1 89 ? -17.859 -26.688 2.203 1 98.5 89 ALA A N 1
ATOM 718 C CA . ALA A 1 89 ? -17.406 -26.234 3.516 1 98.5 89 ALA A CA 1
ATOM 719 C C . ALA A 1 89 ? -18.594 -25.938 4.434 1 98.5 89 ALA A C 1
ATOM 721 O O . ALA A 1 89 ? -19.672 -25.547 3.971 1 98.5 89 ALA A O 1
ATOM 722 N N . ASP A 1 90 ? -18.406 -26.156 5.742 1 98.25 90 ASP A N 1
ATOM 723 C CA . ASP A 1 90 ? -19.328 -25.625 6.742 1 98.25 90 ASP A CA 1
ATOM 724 C C . ASP A 1 90 ? -19.125 -24.125 6.945 1 98.25 90 ASP A C 1
ATOM 726 O O . ASP A 1 90 ? -18.047 -23.688 7.344 1 98.25 90 ASP A O 1
ATOM 730 N N . PRO A 1 91 ? -20.078 -23.328 6.695 1 97.44 91 PRO A N 1
ATOM 731 C CA . PRO A 1 91 ? -19.906 -21.875 6.742 1 97.44 91 PRO A CA 1
ATOM 732 C C . PRO A 1 91 ? -19.688 -21.359 8.164 1 97.44 91 PRO A C 1
ATOM 734 O O . PRO A 1 91 ? -19.328 -20.188 8.344 1 97.44 91 PRO A O 1
ATOM 737 N N . ASP A 1 92 ? -19.875 -22.234 9.172 1 97.62 92 ASP A N 1
ATOM 738 C CA . ASP A 1 92 ? -19.641 -21.812 10.547 1 97.62 92 ASP A CA 1
ATOM 739 C C . ASP A 1 92 ? -18.219 -22.125 10.992 1 97.62 92 ASP A C 1
ATOM 741 O O . ASP A 1 92 ? -17.812 -21.75 12.086 1 97.62 92 ASP A O 1
ATOM 745 N N . PHE A 1 93 ? -17.438 -22.844 10.242 1 98.19 93 PHE A N 1
ATOM 746 C CA . PHE A 1 93 ? -16.016 -23.125 10.383 1 98.19 93 PHE A CA 1
ATOM 747 C C . PHE A 1 93 ? -15.719 -23.875 11.672 1 98.19 93 PHE A C 1
ATOM 749 O O . PHE A 1 93 ? -14.773 -23.547 12.391 1 98.19 93 PHE A O 1
ATOM 756 N N . PRO A 1 94 ? -16.484 -24.859 12.062 1 97.56 94 PRO A N 1
ATOM 757 C CA . PRO A 1 94 ? -16.234 -25.531 13.336 1 97.56 94 PRO A CA 1
ATOM 758 C C . PRO A 1 94 ? -14.945 -26.344 13.336 1 97.56 94 PRO A C 1
ATOM 760 O O . PRO A 1 94 ? -14.359 -26.578 14.398 1 97.56 94 PRO A O 1
ATOM 763 N N . SER A 1 95 ? -14.508 -26.844 12.133 1 97.69 95 SER A N 1
ATOM 764 C CA . SER A 1 95 ? -13.305 -27.672 12.055 1 97.69 95 SER A CA 1
ATOM 765 C C . SER A 1 95 ? -12.047 -26.812 12.023 1 97.69 95 SER A C 1
ATOM 767 O O . SER A 1 95 ? -11.008 -27.188 12.57 1 97.69 95 SER A O 1
ATOM 769 N N . LEU A 1 96 ? -12.094 -25.641 11.383 1 97.19 96 LEU A N 1
ATOM 770 C CA . LEU A 1 96 ? -10.953 -24.734 11.289 1 97.19 96 LEU A CA 1
ATOM 771 C C . LEU A 1 96 ? -10.773 -23.953 12.586 1 97.19 96 LEU A C 1
ATOM 773 O O . LEU A 1 96 ? -9.641 -23.688 13.008 1 97.19 96 LEU A O 1
ATOM 777 N N . PHE A 1 97 ? -11.945 -23.594 13.148 1 96.56 97 PHE A N 1
ATOM 778 C CA . PHE A 1 97 ? -11.953 -22.859 14.398 1 96.56 97 PHE A CA 1
ATOM 779 C C . PHE A 1 97 ? -12.734 -23.609 15.469 1 96.56 97 PHE A C 1
ATOM 781 O O . PHE A 1 97 ? -13.797 -23.156 15.906 1 96.56 97 PHE A O 1
ATOM 788 N N . PRO A 1 98 ? -12.102 -24.547 16 1 93 98 PRO A N 1
ATOM 789 C CA . PRO A 1 98 ? -12.82 -25.312 17.031 1 93 98 PRO A CA 1
ATOM 790 C C . PRO A 1 98 ? -13.125 -24.484 18.281 1 93 98 PRO A C 1
ATOM 792 O O . PRO A 1 98 ? -12.32 -23.625 18.656 1 93 98 PRO A O 1
ATOM 795 N N . THR A 1 99 ? -14.195 -24.812 18.875 1 90 99 THR A N 1
ATOM 796 C CA . THR A 1 99 ? -14.594 -24.109 20.094 1 90 99 THR A CA 1
ATOM 797 C C . THR A 1 99 ? -13.539 -24.266 21.188 1 90 99 THR A C 1
ATOM 799 O O . THR A 1 99 ? -13.023 -25.359 21.391 1 90 99 THR A O 1
ATOM 802 N N . GLY A 1 100 ? -13.234 -23.219 21.875 1 89.12 100 GLY A N 1
ATOM 803 C CA . GLY A 1 100 ? -12.297 -23.25 22.984 1 89.12 100 GLY A CA 1
ATOM 804 C C . GLY A 1 100 ? -10.844 -23.172 22.531 1 89.12 100 GLY A C 1
ATOM 805 O O . GLY A 1 100 ? -9.93 -23.234 23.359 1 89.12 100 GLY A O 1
ATOM 806 N N . SER A 1 101 ? -10.688 -23.062 21.188 1 88.31 101 SER A N 1
ATOM 807 C CA . SER A 1 101 ? -9.32 -22.984 20.688 1 88.31 101 SER A CA 1
ATOM 808 C C . SER A 1 101 ? -8.719 -21.594 20.922 1 88.31 101 SER A C 1
ATOM 810 O O . SER A 1 101 ? -9.445 -20.656 21.219 1 88.31 101 SER A O 1
ATOM 812 N N . ASP A 1 102 ? -7.41 -21.484 20.859 1 93.19 102 ASP A N 1
ATOM 813 C CA . ASP A 1 102 ? -6.672 -20.25 21.078 1 93.19 102 ASP A CA 1
ATOM 814 C C . ASP A 1 102 ? -6.398 -19.531 19.75 1 93.19 102 ASP A C 1
ATOM 816 O O . ASP A 1 102 ? -5.414 -18.797 19.641 1 93.19 102 ASP A O 1
ATOM 820 N N . VAL A 1 103 ? -7.246 -19.766 18.828 1 96.06 103 VAL A N 1
ATOM 821 C CA . VAL A 1 103 ? -7.066 -19.156 17.5 1 96.06 103 VAL A CA 1
ATOM 822 C C . VAL A 1 103 ? -7.336 -17.656 17.594 1 96.06 103 VAL A C 1
ATOM 824 O O . VAL A 1 103 ? -8.305 -17.219 18.219 1 96.06 103 VAL A O 1
ATOM 827 N N . LYS A 1 104 ? -6.453 -16.922 17.031 1 96.81 104 LYS A N 1
ATOM 828 C CA . LYS A 1 104 ? -6.602 -15.461 16.953 1 96.81 104 LYS A CA 1
ATOM 829 C C . LYS A 1 104 ? -6.703 -14.992 15.508 1 96.81 104 LYS A C 1
ATOM 831 O O . LYS A 1 104 ? -5.852 -15.328 14.68 1 96.81 104 LYS A O 1
ATOM 836 N N . LEU A 1 105 ? -7.73 -14.273 15.242 1 97 105 LEU A N 1
ATOM 837 C CA . LEU A 1 105 ? -7.934 -13.656 13.938 1 97 105 LEU A CA 1
ATOM 838 C C . LEU A 1 105 ? -7.742 -12.148 14.008 1 97 105 LEU A C 1
ATOM 840 O O . LEU A 1 105 ? -8.203 -11.5 14.953 1 97 105 LEU A O 1
ATOM 844 N N . SER A 1 106 ? -6.984 -11.609 13.102 1 96.56 106 SER A N 1
ATOM 845 C CA . SER A 1 106 ? -6.805 -10.172 12.977 1 96.56 106 SER A CA 1
ATOM 846 C C . SER A 1 106 ? -7.008 -9.711 11.531 1 96.56 106 SER A C 1
ATOM 848 O O . SER A 1 106 ? -6.188 -10 10.664 1 96.56 106 SER A O 1
ATOM 850 N N . ASP A 1 107 ? -8.055 -8.938 11.328 1 97.19 107 ASP A N 1
ATOM 851 C CA . ASP A 1 107 ? -8.328 -8.445 9.984 1 97.19 107 ASP A CA 1
ATOM 852 C C . ASP A 1 107 ? -7.328 -7.363 9.586 1 97.19 107 ASP A C 1
ATOM 854 O O . ASP A 1 107 ? -7.059 -6.441 10.367 1 97.19 107 ASP A O 1
ATOM 858 N N . LEU A 1 108 ? -6.754 -7.461 8.398 1 97.12 108 LEU A N 1
ATOM 859 C CA . LEU A 1 108 ? -5.855 -6.441 7.871 1 97.12 108 LEU A CA 1
ATOM 860 C C . LEU A 1 108 ? -6.637 -5.234 7.371 1 97.12 108 LEU A C 1
ATOM 862 O O . LEU A 1 108 ? -6.164 -4.098 7.469 1 97.12 108 LEU A O 1
ATOM 866 N N . SER A 1 109 ? -7.719 -5.426 6.797 1 96.69 109 SER A N 1
ATOM 867 C CA . SER A 1 109 ? -8.703 -4.434 6.383 1 96.69 109 SER A CA 1
ATOM 868 C C . SER A 1 109 ? -10.125 -4.953 6.574 1 96.69 109 SER A C 1
ATOM 870 O O . SER A 1 109 ? -10.328 -6.145 6.824 1 96.69 109 SER A O 1
ATOM 872 N N . PRO A 1 110 ? -11.125 -4.105 6.473 1 95.44 110 PRO A N 1
ATOM 873 C CA . PRO A 1 110 ? -12.492 -4.566 6.715 1 95.44 110 PRO A CA 1
ATOM 874 C C . PRO A 1 110 ? -12.938 -5.652 5.738 1 95.44 110 PRO A C 1
ATOM 876 O O . PRO A 1 110 ? -13.57 -6.629 6.141 1 95.44 110 PRO A O 1
ATOM 879 N N . LYS A 1 111 ? -12.477 -5.562 4.531 1 96.06 111 LYS A N 1
ATOM 880 C CA . LYS A 1 111 ? -13.062 -6.438 3.52 1 96.06 111 LYS A CA 1
ATOM 881 C C . LYS A 1 111 ? -12.047 -7.457 3.016 1 96.06 111 LYS A C 1
ATOM 883 O O . LYS A 1 111 ? -12.422 -8.469 2.422 1 96.06 111 LYS A O 1
ATOM 888 N N . LEU A 1 112 ? -10.75 -7.199 3.236 1 98.25 112 LEU A N 1
ATOM 889 C CA . LEU A 1 112 ? -9.719 -8.008 2.605 1 98.25 112 LEU A CA 1
ATOM 890 C C . LEU A 1 112 ? -8.625 -8.383 3.609 1 98.25 112 LEU A C 1
ATOM 892 O O . LEU A 1 112 ? -8.109 -7.516 4.32 1 98.25 112 LEU A O 1
ATOM 896 N N . GLY A 1 113 ? -8.312 -9.617 3.686 1 98.62 113 GLY A N 1
ATOM 897 C CA . GLY A 1 113 ? -7.133 -10.062 4.406 1 98.62 113 GLY A CA 1
ATOM 898 C C . GLY A 1 113 ? -7.398 -10.328 5.875 1 98.62 113 GLY A C 1
ATOM 899 O O . GLY A 1 113 ? -8.039 -9.523 6.551 1 98.62 113 GLY A O 1
ATOM 900 N N . THR A 1 114 ? -6.961 -11.414 6.359 1 98.62 114 THR A N 1
ATOM 901 C CA . THR A 1 114 ? -7.004 -11.781 7.77 1 98.62 114 THR A CA 1
ATOM 902 C C . THR A 1 114 ? -5.746 -12.547 8.172 1 98.62 114 THR A C 1
ATOM 904 O O . THR A 1 114 ? -5.301 -13.445 7.453 1 98.62 114 THR A O 1
ATOM 907 N N . GLU A 1 115 ? -5.141 -12.133 9.195 1 98.38 115 GLU A N 1
ATOM 908 C CA . GLU A 1 115 ? -4.055 -12.891 9.805 1 98.38 115 GLU A CA 1
ATOM 909 C C . GLU A 1 115 ? -4.59 -13.914 10.797 1 98.38 115 GLU A C 1
ATOM 911 O O . GLU A 1 115 ? -5.504 -13.625 11.57 1 98.38 115 GLU A O 1
ATOM 916 N N . VAL A 1 116 ? -4.008 -15.094 10.781 1 98.31 116 VAL A N 1
ATOM 917 C CA . VAL A 1 116 ? -4.465 -16.188 11.625 1 98.31 116 VAL A CA 1
ATOM 918 C C . VAL A 1 116 ? 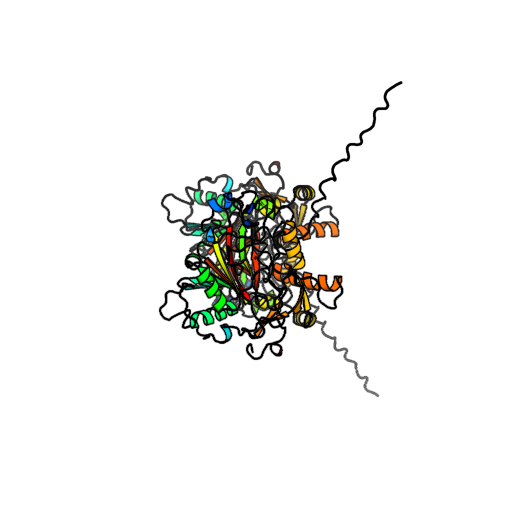-3.295 -16.734 12.445 1 98.31 116 VAL A C 1
ATOM 920 O O . VAL A 1 116 ? -2.244 -17.062 11.891 1 98.31 116 VAL A O 1
ATOM 923 N N . ARG A 1 117 ? -3.459 -16.844 13.711 1 97.69 117 ARG A N 1
ATOM 924 C CA . ARG A 1 117 ? -2.514 -17.484 14.617 1 97.69 117 ARG A CA 1
ATOM 925 C C . ARG A 1 117 ? -3.184 -18.609 15.406 1 97.69 117 ARG A C 1
ATOM 927 O O . ARG A 1 117 ? -4.383 -18.547 15.688 1 97.69 117 ARG A O 1
ATOM 934 N N . GLY A 1 118 ? -2.432 -19.609 15.734 1 96.5 118 GLY A N 1
ATOM 935 C CA . GLY A 1 118 ? -2.939 -20.656 16.609 1 96.5 118 GLY A CA 1
ATOM 936 C C . GLY A 1 118 ? -3.404 -21.891 15.859 1 96.5 118 GLY A C 1
ATOM 937 O O . GLY A 1 118 ? -3.986 -22.797 16.453 1 96.5 118 GLY A O 1
ATOM 938 N N . ILE A 1 119 ? -3.188 -21.938 14.586 1 95.88 119 ILE A N 1
ATOM 939 C CA . ILE A 1 119 ? -3.527 -23.078 13.742 1 95.88 119 ILE A CA 1
ATOM 940 C C . ILE A 1 119 ? -2.293 -23.531 12.969 1 95.88 119 ILE A C 1
ATOM 942 O O . ILE A 1 119 ? -1.52 -22.719 12.477 1 95.88 119 ILE A O 1
ATOM 946 N N . GLN A 1 120 ? -2.143 -24.844 12.922 1 97.12 120 GLN A N 1
ATOM 947 C CA . GLN A 1 120 ? -1.119 -25.406 12.039 1 97.12 120 GLN A CA 1
ATOM 948 C C . GLN A 1 120 ? -1.739 -25.969 10.773 1 97.12 120 GLN A C 1
ATOM 950 O O . GLN A 1 120 ? -2.541 -26.906 10.828 1 97.12 120 GLN A O 1
ATOM 955 N N . LEU A 1 121 ? -1.321 -25.5 9.648 1 97.94 121 LEU A N 1
ATOM 956 C CA . LEU A 1 121 ? -1.829 -25.969 8.359 1 97.94 121 LEU A CA 1
ATOM 957 C C . LEU A 1 121 ? -1.509 -27.438 8.148 1 97.94 121 LEU A C 1
ATOM 959 O O . LEU A 1 121 ? -2.275 -28.156 7.504 1 97.94 121 LEU A O 1
ATOM 963 N N . SER A 1 122 ? -0.442 -27.906 8.672 1 97.75 122 SER A N 1
ATOM 964 C CA . SER A 1 122 ? 0.032 -29.281 8.508 1 97.75 122 SER A CA 1
ATOM 965 C C . SER A 1 122 ? -0.889 -30.266 9.211 1 97.75 122 SER A C 1
ATOM 967 O O . SER A 1 122 ? -0.797 -31.469 8.984 1 97.75 122 SER A O 1
ATOM 969 N N . SER A 1 123 ? -1.822 -29.797 10.008 1 96.69 123 SER A N 1
ATOM 970 C CA . SER A 1 123 ? -2.617 -30.703 10.828 1 96.69 123 SER A CA 1
ATOM 971 C C . SER A 1 123 ? -4.102 -30.578 10.516 1 96.69 123 SER A C 1
ATOM 973 O O . SER A 1 123 ? -4.945 -31.062 11.266 1 96.69 123 SER A O 1
ATOM 975 N N . LEU A 1 124 ? -4.418 -30.016 9.492 1 97.81 124 LEU A N 1
ATOM 976 C CA . LEU A 1 124 ? -5.82 -29.781 9.164 1 97.81 124 LEU A CA 1
ATOM 977 C C . LEU A 1 124 ? -6.5 -31.062 8.719 1 97.81 124 LEU A C 1
ATOM 979 O O . LEU A 1 124 ? -5.922 -31.844 7.957 1 97.81 124 LEU A O 1
ATOM 983 N N . SER A 1 125 ? -7.711 -31.312 9.18 1 97.75 125 SER A N 1
ATOM 984 C CA . SER A 1 125 ? -8.57 -32.375 8.664 1 97.75 125 SER A CA 1
ATOM 985 C C . SER A 1 125 ? -9.109 -32.031 7.281 1 97.75 125 SER A C 1
ATOM 987 O O . SER A 1 125 ? -9.023 -30.891 6.844 1 97.75 125 SER A O 1
ATOM 989 N N . PRO A 1 126 ? -9.633 -33.031 6.633 1 98.06 126 PRO A N 1
ATOM 990 C CA . PRO A 1 126 ? -10.258 -32.75 5.34 1 98.06 126 PRO A CA 1
ATOM 991 C C . PRO A 1 126 ? -11.375 -31.719 5.441 1 98.06 126 PRO A C 1
ATOM 993 O O . PRO A 1 126 ? -11.484 -30.844 4.578 1 98.06 126 PRO A O 1
ATOM 996 N N . ALA A 1 127 ? -12.141 -31.797 6.465 1 98.38 127 ALA A N 1
ATOM 997 C CA . ALA A 1 127 ? -13.211 -30.812 6.668 1 98.38 127 ALA A CA 1
ATOM 998 C C . ALA A 1 127 ? -12.641 -29.406 6.879 1 98.38 127 ALA A C 1
ATOM 1000 O O . ALA A 1 127 ? -13.172 -28.438 6.355 1 98.38 127 ALA A O 1
ATOM 1001 N N . ALA A 1 128 ? -11.609 -29.312 7.617 1 98.5 128 ALA A N 1
ATOM 1002 C CA . ALA A 1 128 ? -10.969 -28.031 7.883 1 98.5 128 ALA A CA 1
ATOM 1003 C C . ALA A 1 128 ? -10.383 -27.438 6.605 1 98.5 128 ALA A C 1
ATOM 1005 O O . ALA A 1 128 ? -10.383 -26.219 6.43 1 98.5 128 ALA A O 1
ATOM 1006 N N . LYS A 1 129 ? -9.898 -28.312 5.77 1 98.69 129 LYS A N 1
ATOM 1007 C CA . LYS A 1 129 ? -9.352 -27.828 4.508 1 98.69 129 LYS A CA 1
ATOM 1008 C C . LYS A 1 129 ? -10.438 -27.203 3.633 1 98.69 129 LYS A C 1
ATOM 1010 O O . LYS A 1 129 ? -10.203 -26.203 2.963 1 98.69 129 LYS A O 1
ATOM 1015 N N . LYS A 1 130 ? -11.594 -27.828 3.637 1 98.69 130 LYS A N 1
ATOM 1016 C CA . LYS A 1 130 ? -12.719 -27.234 2.908 1 98.69 130 LYS A CA 1
ATOM 1017 C C . LYS A 1 130 ? -13.109 -25.891 3.492 1 98.69 130 LYS A C 1
ATOM 1019 O O . LYS A 1 130 ? -13.367 -24.938 2.75 1 98.69 130 LYS A O 1
ATOM 1024 N N . GLU A 1 131 ? -13.125 -25.797 4.781 1 98.81 131 GLU A N 1
ATOM 1025 C CA . GLU A 1 131 ? -13.438 -24.547 5.465 1 98.81 131 GLU A CA 1
ATOM 1026 C C . GLU A 1 131 ? -12.359 -23.5 5.199 1 98.81 131 GLU A C 1
ATOM 1028 O O . GLU A 1 131 ? -12.672 -22.312 5.062 1 98.81 131 GLU A O 1
ATOM 1033 N N . LEU A 1 132 ? -11.117 -23.922 5.086 1 98.75 132 LEU A N 1
ATOM 1034 C CA . LEU A 1 132 ? -10.023 -23.031 4.734 1 98.75 132 LEU A CA 1
ATOM 1035 C C . LEU A 1 132 ? -10.234 -22.422 3.35 1 98.75 132 LEU A C 1
ATOM 1037 O O . LEU A 1 132 ? -10.07 -21.219 3.16 1 98.75 132 LEU A O 1
ATOM 1041 N N . ALA A 1 133 ? -10.633 -23.266 2.418 1 98.81 133 ALA A N 1
ATOM 1042 C CA . ALA A 1 133 ? -10.922 -22.781 1.07 1 98.81 133 ALA A CA 1
ATOM 1043 C C . ALA A 1 133 ? -11.992 -21.703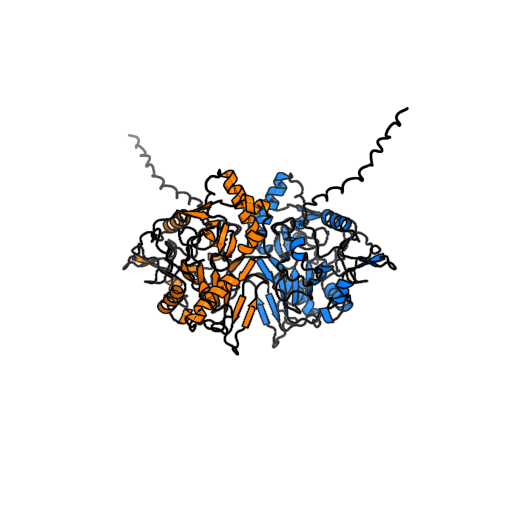 1.094 1 98.81 133 ALA A C 1
ATOM 1045 O O . ALA A 1 133 ? -11.844 -20.656 0.447 1 98.81 133 ALA A O 1
ATOM 1046 N N . LEU A 1 134 ? -13 -21.906 1.867 1 98.88 134 LEU A N 1
ATOM 1047 C CA . LEU A 1 134 ? -14.086 -20.938 1.967 1 98.88 134 LEU A CA 1
ATOM 1048 C C . LEU A 1 134 ? -13.602 -19.641 2.598 1 98.88 134 LEU A C 1
ATOM 1050 O O . LEU A 1 134 ? -13.938 -18.547 2.127 1 98.88 134 LEU A O 1
ATOM 1054 N N . LEU A 1 135 ? -12.82 -19.781 3.641 1 98.81 135 LEU A N 1
ATOM 1055 C CA . LEU A 1 135 ? -12.328 -18.578 4.316 1 98.81 135 LEU A CA 1
ATOM 1056 C C . LEU A 1 135 ? -11.414 -17.781 3.398 1 98.81 135 LEU A C 1
ATOM 1058 O O . LEU A 1 135 ? -11.453 -16.547 3.402 1 98.81 135 LEU A O 1
ATOM 1062 N N . ILE A 1 136 ? -10.562 -18.469 2.623 1 98.81 136 ILE A N 1
ATOM 1063 C CA . ILE A 1 136 ? -9.719 -17.781 1.656 1 98.81 136 ILE A CA 1
ATOM 1064 C C . ILE A 1 136 ? -10.586 -17.016 0.661 1 98.81 136 ILE A C 1
ATOM 1066 O O . ILE A 1 136 ? -10.305 -15.852 0.349 1 98.81 136 ILE A O 1
ATOM 1070 N N . ALA A 1 137 ? -11.609 -17.672 0.193 1 98.81 137 ALA A N 1
ATOM 1071 C CA . ALA A 1 137 ? -12.508 -17.016 -0.759 1 98.81 137 ALA A CA 1
ATOM 1072 C C . ALA A 1 137 ? -13.148 -15.781 -0.146 1 98.81 137 ALA A C 1
ATOM 1074 O O . ALA A 1 137 ? -13.211 -14.727 -0.785 1 98.81 137 ALA A O 1
ATOM 1075 N N . GLN A 1 138 ? -13.594 -15.852 1.055 1 98.75 138 GLN A N 1
ATOM 1076 C CA . GLN A 1 138 ? -14.328 -14.781 1.722 1 98.75 138 GLN A CA 1
ATOM 1077 C C . GLN A 1 138 ? -13.406 -13.609 2.049 1 98.75 138 GLN A C 1
ATOM 1079 O O . GLN A 1 138 ? -13.797 -12.453 1.89 1 98.75 138 GLN A O 1
ATOM 1084 N N . ARG A 1 139 ? -12.133 -13.875 2.4 1 98.75 139 ARG A N 1
ATOM 1085 C CA . ARG A 1 139 ? -11.234 -12.82 2.873 1 98.75 139 ARG A CA 1
ATOM 1086 C C . ARG A 1 139 ? -10.219 -12.445 1.801 1 98.75 139 ARG A C 1
ATOM 1088 O O . ARG A 1 139 ? -9.516 -11.445 1.935 1 98.75 139 ARG A O 1
ATOM 1095 N N . GLY A 1 140 ? -10.188 -13.234 0.791 1 98.88 140 GLY A N 1
ATOM 1096 C CA . GLY A 1 140 ? -9.297 -12.977 -0.328 1 98.88 140 GLY A CA 1
ATOM 1097 C C . GLY A 1 140 ? -7.859 -13.375 -0.047 1 98.88 140 GLY A C 1
ATOM 1098 O O . GLY A 1 140 ? -7.184 -13.922 -0.916 1 98.88 140 GLY A O 1
ATOM 1099 N N . VAL A 1 141 ? -7.387 -13.047 1.166 1 98.94 141 VAL A N 1
ATOM 1100 C CA . VAL A 1 141 ? -6.016 -13.305 1.587 1 98.94 141 VAL A CA 1
ATOM 1101 C C . VAL A 1 141 ? -5.996 -13.75 3.049 1 98.94 141 VAL A C 1
ATOM 1103 O O . VAL A 1 141 ? -6.664 -13.148 3.895 1 98.94 141 VAL A O 1
ATOM 1106 N N . LEU A 1 142 ? -5.242 -14.797 3.32 1 98.88 142 LEU A N 1
ATOM 1107 C CA . LEU A 1 142 ? -4.969 -15.219 4.688 1 98.88 142 LEU A CA 1
ATOM 1108 C C . LEU A 1 142 ? -3.467 -15.289 4.945 1 98.88 142 LEU A C 1
ATOM 1110 O O . LEU A 1 142 ? -2.707 -15.742 4.082 1 98.88 142 LEU A O 1
ATOM 1114 N N . ILE A 1 143 ? -3.109 -14.805 6.059 1 98.75 143 ILE A N 1
ATOM 1115 C CA . ILE A 1 143 ? -1.725 -14.906 6.512 1 98.75 143 ILE A CA 1
ATOM 1116 C C . ILE A 1 143 ? -1.651 -15.781 7.754 1 98.75 143 ILE A C 1
ATOM 1118 O O . ILE A 1 143 ? -2.119 -15.391 8.828 1 98.75 143 ILE A O 1
ATOM 1122 N N . PHE A 1 144 ? -1.077 -16.922 7.629 1 98.38 144 PHE A N 1
ATOM 1123 C CA . PHE A 1 144 ? -0.872 -17.797 8.773 1 98.38 144 PHE A CA 1
ATOM 1124 C C . PHE A 1 144 ? 0.522 -17.594 9.359 1 98.38 144 PHE A C 1
ATOM 1126 O O . PHE A 1 144 ? 1.516 -17.625 8.633 1 98.38 144 PHE A O 1
ATOM 1133 N N . ARG A 1 145 ? 0.591 -17.406 10.625 1 97.62 145 ARG A N 1
ATOM 1134 C CA . ARG A 1 145 ? 1.86 -17.172 11.305 1 97.62 145 ARG A CA 1
ATOM 1135 C C . ARG A 1 145 ? 2.299 -18.422 12.07 1 97.62 145 ARG A C 1
ATOM 1137 O O . ARG A 1 145 ? 1.475 -19.281 12.398 1 97.62 145 ARG A O 1
ATOM 1144 N N . ASP A 1 146 ? 3.611 -18.547 12.305 1 96.88 146 ASP A N 1
ATOM 1145 C CA . ASP A 1 146 ? 4.207 -19.594 13.125 1 96.88 146 ASP A CA 1
ATOM 1146 C C . ASP A 1 146 ? 3.883 -20.984 12.57 1 96.88 146 ASP A C 1
ATOM 1148 O O . ASP A 1 146 ? 3.465 -21.875 13.32 1 96.88 146 ASP A O 1
ATOM 1152 N N . GLN A 1 147 ? 4.066 -21.141 11.312 1 98.06 147 GLN A N 1
ATOM 1153 C CA . GLN A 1 147 ? 3.715 -22.375 10.633 1 98.06 147 GLN A CA 1
ATOM 1154 C C . GLN A 1 147 ? 4.918 -23.312 10.539 1 98.06 147 GLN A C 1
ATOM 1156 O O . GLN A 1 147 ? 6.055 -22.859 10.375 1 98.06 147 GLN A O 1
ATOM 1161 N N . ASP A 1 148 ? 4.66 -24.562 10.492 1 97.56 148 ASP A N 1
ATOM 1162 C CA . ASP A 1 148 ? 5.707 -25.578 10.336 1 97.56 148 ASP A CA 1
ATOM 1163 C C . ASP A 1 148 ? 5.582 -26.297 8.992 1 97.56 148 ASP A C 1
ATOM 1165 O O . ASP A 1 148 ? 6.18 -27.359 8.797 1 97.56 148 ASP A O 1
ATOM 1169 N N . LEU A 1 149 ? 4.832 -25.797 8.055 1 96.5 149 LEU A N 1
ATOM 1170 C CA . LEU A 1 149 ? 4.496 -26.438 6.789 1 96.5 149 LEU A CA 1
ATOM 1171 C C . LEU A 1 149 ? 5.762 -26.781 6.004 1 96.5 149 LEU A C 1
ATOM 1173 O O . LEU A 1 149 ? 5.883 -27.891 5.477 1 96.5 149 LEU A O 1
ATOM 1177 N N . LYS A 1 150 ? 6.672 -25.859 5.953 1 94.12 150 LYS A N 1
ATOM 1178 C CA . LYS A 1 150 ? 7.906 -26.062 5.203 1 94.12 150 LYS A CA 1
ATOM 1179 C C . LYS A 1 150 ? 8.695 -27.25 5.754 1 94.12 150 LYS A C 1
ATOM 1181 O O . LYS A 1 150 ? 9.422 -27.922 5.012 1 94.12 150 LYS A O 1
ATOM 1186 N N . ASP A 1 151 ? 8.547 -27.578 7.008 1 95.94 151 ASP A N 1
ATOM 1187 C CA . ASP A 1 151 ? 9.305 -28.625 7.668 1 95.94 151 ASP A CA 1
ATOM 1188 C C . ASP A 1 151 ? 8.68 -30 7.41 1 95.94 151 ASP A C 1
ATOM 1190 O O . ASP A 1 151 ? 9.281 -31.031 7.73 1 95.94 151 ASP A O 1
ATOM 1194 N N . GLN A 1 152 ? 7.527 -30.047 6.801 1 97.31 152 GLN A N 1
ATOM 1195 C CA . GLN A 1 152 ? 6.848 -31.297 6.531 1 97.31 152 GLN A CA 1
ATOM 1196 C C . GLN A 1 152 ? 7.375 -31.953 5.25 1 97.31 152 GLN A C 1
ATOM 1198 O O . GLN A 1 152 ? 7.023 -33.094 4.934 1 97.31 152 GLN A O 1
ATOM 1203 N N . GLY A 1 153 ? 8.156 -31.219 4.473 1 96.81 153 GLY A N 1
ATOM 1204 C CA . GLY A 1 153 ? 8.82 -31.766 3.301 1 96.81 153 GLY A CA 1
ATOM 1205 C C . GLY A 1 153 ? 8.047 -31.531 2.016 1 96.81 153 GLY A C 1
ATOM 1206 O O . GLY A 1 153 ? 6.887 -31.109 2.049 1 96.81 153 GLY A O 1
ATOM 1207 N N . LEU A 1 154 ? 8.664 -31.844 0.921 1 98.19 154 LEU A N 1
ATOM 1208 C CA . LEU A 1 154 ? 8.156 -31.562 -0.417 1 98.19 154 LEU A CA 1
ATOM 1209 C C . LEU A 1 154 ? 6.902 -32.375 -0.7 1 98.19 154 LEU A C 1
ATOM 1211 O O . LEU A 1 154 ? 5.898 -31.844 -1.182 1 98.19 154 LEU A O 1
ATOM 1215 N N . GLU A 1 155 ? 6.945 -33.656 -0.381 1 98.25 155 GLU A N 1
ATOM 1216 C CA . GLU A 1 155 ? 5.824 -34.531 -0.697 1 98.25 155 GLU A CA 1
ATOM 1217 C C . GLU A 1 155 ? 4.574 -34.125 0.08 1 98.25 155 GLU A C 1
ATOM 1219 O O . GLU A 1 155 ? 3.473 -34.094 -0.477 1 98.25 155 GLU A O 1
ATOM 1224 N N . PHE A 1 156 ? 4.715 -33.906 1.307 1 98.38 156 PHE A N 1
ATOM 1225 C CA . PHE A 1 156 ? 3.578 -33.469 2.115 1 98.38 156 PHE A CA 1
ATOM 1226 C C . PHE A 1 156 ? 2.959 -32.188 1.55 1 98.38 156 PHE A C 1
ATOM 1228 O O . PHE A 1 156 ? 1.737 -32.094 1.421 1 98.38 156 PHE A O 1
ATOM 1235 N N . ASN A 1 157 ? 3.791 -31.188 1.249 1 98.5 157 ASN A N 1
ATOM 1236 C CA . ASN A 1 157 ? 3.318 -29.922 0.703 1 98.5 157 ASN A CA 1
ATOM 1237 C C . ASN A 1 157 ? 2.59 -30.109 -0.624 1 98.5 157 ASN A C 1
ATOM 1239 O O . ASN A 1 157 ? 1.573 -29.469 -0.881 1 98.5 157 ASN A O 1
ATOM 1243 N N . LYS A 1 158 ? 3.127 -30.984 -1.438 1 98.56 158 LYS A N 1
ATOM 1244 C CA . LYS A 1 158 ? 2.461 -31.312 -2.693 1 98.56 158 LYS A CA 1
ATOM 1245 C C . LYS A 1 158 ? 1.059 -31.859 -2.443 1 98.56 158 LYS A C 1
ATOM 1247 O O . LYS A 1 158 ? 0.087 -31.391 -3.035 1 98.56 158 LYS A O 1
ATOM 1252 N N . GLN A 1 159 ? 0.968 -32.781 -1.53 1 98.31 159 GLN A N 1
ATOM 1253 C CA . GLN A 1 159 ? -0.317 -33.406 -1.224 1 98.31 159 GLN A CA 1
ATOM 1254 C C . GLN A 1 159 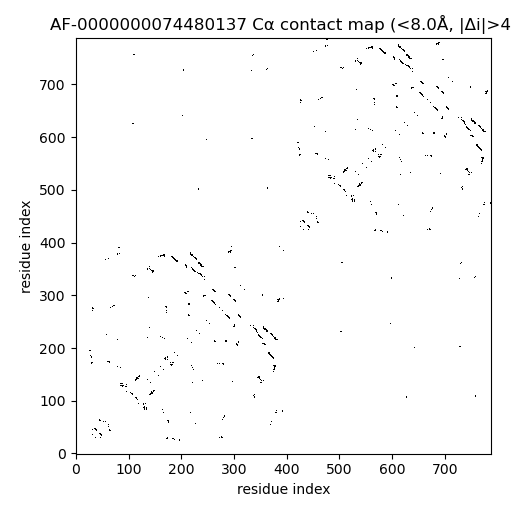? -1.278 -32.406 -0.602 1 98.31 159 GLN A C 1
ATOM 1256 O O . GLN A 1 159 ? -2.482 -32.438 -0.862 1 98.31 159 GLN A O 1
ATOM 1261 N N . PHE A 1 160 ? -0.725 -31.609 0.223 1 98.19 160 PHE A N 1
ATOM 1262 C CA . PHE A 1 160 ? -1.524 -30.531 0.811 1 98.19 160 PHE A CA 1
ATOM 1263 C C . PHE A 1 160 ? -2.176 -29.688 -0.275 1 98.19 160 PHE A C 1
ATOM 1265 O O . PHE A 1 160 ? -3.385 -29.453 -0.243 1 98.19 160 PHE A O 1
ATOM 1272 N N . GLY A 1 161 ? -1.427 -29.234 -1.238 1 98.25 161 GLY A N 1
ATOM 1273 C CA . GLY A 1 161 ? -1.946 -28.438 -2.342 1 98.25 161 GLY A CA 1
ATOM 1274 C C . GLY A 1 161 ? -2.973 -29.172 -3.176 1 98.25 161 GLY A C 1
ATOM 1275 O O . GLY A 1 161 ? -3.965 -28.594 -3.617 1 98.25 161 GLY A O 1
ATOM 1276 N N . GLU A 1 162 ? -2.732 -30.484 -3.338 1 98.12 162 GLU A N 1
ATOM 1277 C CA . GLU A 1 162 ? -3.602 -31.312 -4.172 1 98.12 162 GLU A CA 1
ATOM 1278 C C . GLU A 1 162 ? -4.996 -31.438 -3.566 1 98.12 162 GLU A C 1
ATOM 1280 O O . GLU A 1 162 ? -5.957 -31.75 -4.27 1 98.12 162 GLU A O 1
ATOM 1285 N N . SER A 1 163 ? -5.121 -31.172 -2.318 1 97.56 163 SER A N 1
ATOM 1286 C CA . SER A 1 163 ? -6.422 -31.203 -1.655 1 97.56 163 SER A CA 1
ATOM 1287 C C . SER A 1 163 ? -7.316 -30.062 -2.145 1 97.56 163 SER A C 1
ATOM 1289 O O . SER A 1 163 ? -8.523 -30.078 -1.904 1 97.56 163 SER A O 1
ATOM 1291 N N . PHE A 1 164 ? -6.742 -29.094 -2.838 1 98.31 164 PHE A N 1
ATOM 1292 C CA . PHE A 1 164 ? -7.508 -27.938 -3.27 1 98.31 164 PHE A CA 1
ATOM 1293 C C . PHE A 1 164 ? -7.699 -27.938 -4.781 1 98.31 164 PHE A C 1
ATOM 1295 O O . PHE A 1 164 ? -8.406 -27.094 -5.328 1 98.31 164 PHE A O 1
ATOM 1302 N N . GLY A 1 165 ? -7.094 -28.828 -5.48 1 97.62 165 GLY A N 1
ATOM 1303 C CA . GLY A 1 165 ? -7.168 -28.969 -6.922 1 97.62 165 GLY A CA 1
ATOM 1304 C C . GLY A 1 165 ? -5.879 -29.484 -7.539 1 97.62 165 GLY A C 1
ATOM 1305 O O . GLY A 1 165 ? -4.859 -29.594 -6.852 1 97.62 165 GLY A O 1
ATOM 1306 N N . PRO A 1 166 ? -5.98 -29.875 -8.82 1 98.06 166 PRO A N 1
ATOM 1307 C CA . PRO A 1 166 ? -4.734 -30.25 -9.484 1 98.06 166 PRO A CA 1
ATOM 1308 C C . PRO A 1 166 ? -3.705 -29.125 -9.516 1 98.06 166 PRO A C 1
ATOM 1310 O O . PRO A 1 166 ? -4.066 -27.969 -9.695 1 98.06 166 PRO A O 1
ATOM 1313 N N . LEU A 1 167 ? -2.482 -29.5 -9.344 1 98.31 167 LEU A N 1
ATOM 1314 C CA . LEU A 1 167 ? -1.439 -28.484 -9.219 1 98.31 167 LEU A CA 1
ATOM 1315 C C . LEU A 1 167 ? -0.908 -28.078 -10.586 1 98.31 167 LEU A C 1
ATOM 1317 O O . LEU A 1 167 ? -0.706 -28.938 -11.453 1 98.31 167 LEU A O 1
ATOM 1321 N N . HIS A 1 168 ? -0.69 -26.812 -10.773 1 97.88 168 HIS A N 1
ATOM 1322 C CA . HIS A 1 168 ? -0.103 -26.281 -11.992 1 97.88 168 HIS A CA 1
ATOM 1323 C C . HIS A 1 168 ? 1.405 -26.5 -12.023 1 97.88 168 HIS A C 1
ATOM 1325 O O . HIS A 1 168 ? 2.084 -26.328 -11.008 1 97.88 168 HIS A O 1
ATOM 1331 N N . VAL A 1 169 ? 1.876 -26.938 -13.125 1 97.19 169 VAL A N 1
ATOM 1332 C CA . VAL A 1 169 ? 3.312 -26.953 -13.383 1 97.19 169 VAL A CA 1
ATOM 1333 C C . VAL A 1 169 ? 3.701 -25.781 -14.273 1 97.19 169 VAL A C 1
ATOM 1335 O O . VAL A 1 169 ? 3.352 -25.75 -15.453 1 97.19 169 VAL A O 1
ATOM 1338 N N . HIS A 1 170 ? 4.387 -24.859 -13.703 1 96.38 170 HIS A N 1
ATOM 1339 C CA . HIS A 1 170 ? 4.762 -23.656 -14.438 1 96.38 170 HIS A CA 1
ATOM 1340 C C . HIS A 1 170 ? 5.699 -23.984 -15.594 1 96.38 170 HIS A C 1
ATOM 1342 O O . HIS A 1 170 ? 6.605 -24.812 -15.453 1 96.38 170 HIS A O 1
ATOM 1348 N N . PRO A 1 171 ? 5.609 -23.312 -16.672 1 95 171 PRO A N 1
ATOM 1349 C CA . PRO A 1 171 ? 6.355 -23.703 -17.875 1 95 171 PRO A CA 1
ATOM 1350 C C . PRO A 1 171 ? 7.84 -23.344 -17.781 1 95 171 PRO A C 1
ATOM 1352 O O . PRO A 1 171 ? 8.664 -23.969 -18.453 1 95 171 PRO A O 1
ATOM 1355 N N . SER A 1 172 ? 8.148 -22.359 -16.969 1 94 172 SER A N 1
ATOM 1356 C CA . SER A 1 172 ? 9.531 -21.906 -17.109 1 94 172 SER A CA 1
ATOM 1357 C C . SER A 1 172 ? 10.164 -21.641 -15.75 1 94 172 SER A C 1
ATOM 1359 O O . SER A 1 172 ? 11.375 -21.406 -15.656 1 94 172 SER A O 1
ATOM 1361 N N . SER A 1 173 ? 9.414 -21.656 -14.727 1 95.38 173 SER A N 1
ATOM 1362 C CA . SER A 1 173 ? 9.953 -21.312 -13.414 1 95.38 173 SER A CA 1
ATOM 1363 C C . SER A 1 173 ? 10.789 -22.469 -12.852 1 95.38 173 SER A C 1
ATOM 1365 O O . SER A 1 173 ? 10.609 -23.625 -13.242 1 95.38 173 SER A O 1
ATOM 1367 N N . GLY A 1 174 ? 11.711 -22.109 -11.977 1 96.62 174 GLY A N 1
ATOM 1368 C CA . GLY A 1 174 ? 12.438 -23.141 -11.25 1 96.62 174 GLY A CA 1
ATOM 1369 C C . GLY A 1 174 ? 11.562 -23.906 -10.273 1 96.62 174 GLY A C 1
ATOM 1370 O O . GLY A 1 174 ? 10.555 -23.391 -9.789 1 96.62 174 GLY A O 1
ATOM 1371 N N . ALA A 1 175 ? 11.969 -25.172 -10.062 1 98.06 175 ALA A N 1
ATOM 1372 C CA . ALA A 1 175 ? 11.312 -26.047 -9.094 1 98.06 175 ALA A CA 1
ATOM 1373 C C . ALA A 1 175 ? 12.336 -26.953 -8.414 1 98.06 175 ALA A C 1
ATOM 1375 O O . ALA A 1 175 ? 13.422 -27.203 -8.953 1 98.06 175 ALA A O 1
ATOM 1376 N N . PRO A 1 176 ? 11.969 -27.359 -7.191 1 98 176 PRO A N 1
ATOM 1377 C CA . PRO A 1 176 ? 12.852 -28.391 -6.617 1 98 176 PRO A CA 1
ATOM 1378 C C . PRO A 1 176 ? 12.969 -29.625 -7.5 1 98 176 PRO A C 1
ATOM 1380 O O . PRO A 1 176 ? 12.008 -29.984 -8.188 1 98 176 PRO A O 1
ATOM 1383 N N . ALA A 1 177 ? 14.148 -30.266 -7.41 1 96.25 177 ALA A N 1
ATOM 1384 C CA . ALA A 1 177 ? 14.383 -31.453 -8.219 1 96.25 177 ALA A CA 1
ATOM 1385 C C . ALA A 1 177 ? 13.273 -32.469 -8.016 1 96.25 177 ALA A C 1
ATOM 1387 O O . ALA A 1 177 ? 12.898 -32.781 -6.879 1 96.25 177 ALA A O 1
ATOM 1388 N N . ASP A 1 178 ? 12.672 -32.906 -9.156 1 95.75 178 ASP A N 1
ATOM 1389 C CA . ASP A 1 178 ? 11.695 -34 -9.227 1 95.75 178 ASP A CA 1
ATOM 1390 C C . ASP A 1 178 ? 10.312 -33.531 -8.766 1 95.75 178 ASP A C 1
ATOM 1392 O O . ASP A 1 178 ? 9.383 -34.312 -8.656 1 95.75 178 ASP A O 1
ATOM 1396 N N . TYR A 1 179 ? 10.148 -32.312 -8.438 1 97.75 179 TYR A N 1
ATOM 1397 C CA . TYR A 1 179 ? 8.867 -31.766 -8.008 1 97.75 179 TYR A CA 1
ATOM 1398 C C . TYR A 1 179 ? 8.492 -30.531 -8.836 1 97.75 179 TYR A C 1
ATOM 1400 O O . TYR A 1 179 ? 8.398 -29.422 -8.312 1 97.75 179 TYR A O 1
ATOM 1408 N N . PRO A 1 180 ? 8.164 -30.734 -10.078 1 97.38 180 PRO A N 1
ATOM 1409 C CA . PRO A 1 180 ? 7.883 -29.625 -10.992 1 97.38 180 PRO A CA 1
ATOM 1410 C C . PRO A 1 180 ? 6.605 -28.875 -10.633 1 97.38 180 PRO A C 1
ATOM 1412 O O . PRO A 1 180 ? 6.34 -27.797 -11.172 1 97.38 180 PRO A O 1
ATOM 1415 N N . GLN A 1 181 ? 5.824 -29.406 -9.672 1 96.94 181 GLN A N 1
ATOM 1416 C CA . GLN A 1 181 ? 4.555 -28.797 -9.312 1 96.94 181 GLN A CA 1
ATOM 1417 C C . GLN A 1 181 ? 4.77 -27.562 -8.43 1 96.94 181 GLN A C 1
ATOM 1419 O O . GLN A 1 181 ? 3.84 -26.781 -8.203 1 96.94 181 GLN A O 1
ATOM 1424 N N . PHE A 1 182 ? 5.988 -27.438 -7.895 1 98.38 182 PHE A N 1
ATOM 1425 C CA . PHE A 1 182 ? 6.281 -26.266 -7.082 1 98.38 182 PHE A CA 1
ATOM 1426 C C . PHE A 1 182 ? 6.844 -25.141 -7.941 1 98.38 182 PHE A C 1
ATOM 1428 O O . PHE A 1 182 ? 7.543 -25.391 -8.93 1 98.38 182 PHE A O 1
ATOM 1435 N N . HIS A 1 183 ? 6.449 -23.922 -7.645 1 97.94 183 HIS A N 1
ATOM 1436 C CA . HIS A 1 183 ? 6.996 -22.688 -8.211 1 97.94 183 HIS A CA 1
ATOM 1437 C C . HIS A 1 183 ? 7.914 -21.984 -7.223 1 97.94 183 HIS A C 1
ATOM 1439 O O . HIS A 1 183 ? 7.465 -21.531 -6.168 1 97.94 183 HIS A O 1
ATOM 1445 N N . ILE A 1 184 ? 9.195 -21.891 -7.566 1 98.12 184 ILE A N 1
ATOM 1446 C CA . ILE A 1 184 ? 10.156 -21.297 -6.641 1 98.12 184 ILE A CA 1
ATOM 1447 C C . ILE A 1 184 ? 10.453 -19.859 -7.055 1 98.12 184 ILE A C 1
ATOM 1449 O O . ILE A 1 184 ? 10.758 -19.594 -8.219 1 98.12 184 ILE A O 1
ATOM 1453 N N . THR A 1 185 ? 10.305 -18.953 -6.16 1 96.88 185 THR A N 1
ATOM 1454 C CA . THR A 1 185 ? 10.867 -17.609 -6.293 1 96.88 185 THR A CA 1
ATOM 1455 C C . THR A 1 185 ? 12.156 -17.484 -5.484 1 96.88 185 THR A C 1
ATOM 1457 O O . THR A 1 185 ? 12.164 -17.734 -4.277 1 96.88 185 THR A O 1
ATOM 1460 N N . TYR A 1 186 ? 13.219 -17.141 -6.18 1 96.5 186 TYR A N 1
ATOM 1461 C CA . TYR A 1 186 ? 14.539 -17.141 -5.551 1 96.5 186 TYR A CA 1
ATOM 1462 C C . TYR A 1 186 ? 15.336 -15.914 -5.938 1 96.5 186 TYR A C 1
ATOM 1464 O O . TYR A 1 186 ? 15.68 -15.727 -7.109 1 96.5 186 TYR A O 1
ATOM 1472 N N . ARG A 1 187 ? 15.602 -15.094 -5 1 94.94 187 ARG A N 1
ATOM 1473 C CA . ARG A 1 187 ? 16.516 -13.977 -5.176 1 94.94 187 ARG A CA 1
ATOM 1474 C C . ARG A 1 187 ? 17.906 -14.305 -4.617 1 94.94 187 ARG A C 1
ATOM 1476 O O . ARG A 1 187 ? 18.047 -14.578 -3.426 1 94.94 187 ARG A O 1
ATOM 1483 N N . ARG A 1 188 ? 18.875 -14.227 -5.418 1 95.19 188 ARG A N 1
ATOM 1484 C CA . ARG A 1 188 ? 20.219 -14.672 -5.094 1 95.19 188 ARG A CA 1
ATOM 1485 C C . ARG A 1 188 ? 20.859 -13.758 -4.055 1 95.19 188 ARG A C 1
ATOM 1487 O O . ARG A 1 188 ? 20.484 -12.586 -3.926 1 95.19 188 ARG A O 1
ATOM 1494 N N . ASN A 1 189 ? 21.719 -14.352 -3.293 1 94.62 189 ASN A N 1
ATOM 1495 C CA . ASN A 1 189 ? 22.5 -13.633 -2.293 1 94.62 189 ASN A CA 1
ATOM 1496 C C . ASN A 1 189 ? 23.547 -12.719 -2.939 1 94.62 189 ASN A C 1
ATOM 1498 O O . ASN A 1 189 ? 24.719 -13.078 -3.041 1 94.62 189 ASN A O 1
ATOM 1502 N N . ASP A 1 190 ? 23.141 -11.609 -3.303 1 91.81 190 ASP A N 1
ATOM 1503 C CA . ASP A 1 190 ? 23.953 -10.633 -4.016 1 91.81 190 ASP A CA 1
ATOM 1504 C C . ASP A 1 190 ? 23.484 -9.203 -3.732 1 91.81 190 ASP A C 1
ATOM 1506 O O . ASP A 1 190 ? 22.344 -8.852 -4.055 1 91.81 190 ASP A O 1
ATOM 1510 N N . PRO A 1 191 ? 24.344 -8.359 -3.184 1 87.44 191 PRO A N 1
ATOM 1511 C CA . PRO A 1 191 ? 23.953 -6.98 -2.869 1 87.44 191 PRO A CA 1
ATOM 1512 C C . PRO A 1 191 ? 23.531 -6.195 -4.102 1 87.44 191 PRO A C 1
ATOM 1514 O O . PRO A 1 191 ? 22.844 -5.176 -3.98 1 87.44 191 PRO A O 1
ATOM 1517 N N . ASN A 1 192 ? 23.875 -6.688 -5.266 1 89.25 192 ASN A N 1
ATOM 1518 C CA . ASN A 1 192 ? 23.562 -5.965 -6.492 1 89.25 192 ASN A CA 1
ATOM 1519 C C . ASN A 1 192 ? 22.156 -6.301 -6.992 1 89.25 192 ASN A C 1
ATOM 1521 O O . ASN A 1 192 ? 21.688 -5.715 -7.969 1 89.25 192 ASN A O 1
ATOM 1525 N N . GLU A 1 193 ? 21.5 -7.215 -6.355 1 89.81 193 GLU A N 1
ATOM 1526 C CA . GLU A 1 193 ? 20.172 -7.629 -6.797 1 89.81 193 GLU A CA 1
ATOM 1527 C C . GLU A 1 193 ? 19.203 -6.449 -6.816 1 89.81 193 GLU A C 1
ATOM 1529 O O . GLU A 1 193 ? 18.359 -6.348 -7.711 1 89.81 193 GLU A O 1
ATOM 1534 N N . TYR A 1 194 ? 19.359 -5.578 -5.828 1 86.5 194 TYR A N 1
ATOM 1535 C CA . TYR A 1 194 ? 18.5 -4.406 -5.75 1 86.5 194 TYR A CA 1
ATOM 1536 C C . TYR A 1 194 ? 18.625 -3.551 -7.008 1 86.5 194 TYR A C 1
ATOM 1538 O O . TYR A 1 194 ? 17.609 -3.156 -7.598 1 86.5 194 TYR A O 1
ATOM 1546 N N . GLN A 1 195 ? 19.797 -3.318 -7.449 1 86.69 195 GLN A N 1
ATOM 1547 C CA . GLN A 1 195 ? 20.047 -2.484 -8.617 1 86.69 195 GLN A CA 1
ATOM 1548 C C . GLN A 1 195 ? 19.578 -3.172 -9.898 1 86.69 195 GLN A C 1
ATOM 1550 O O . GLN A 1 195 ? 19.125 -2.512 -10.836 1 86.69 195 GLN A O 1
ATOM 1555 N N . LYS A 1 196 ? 19.656 -4.48 -9.945 1 86.88 196 LYS A N 1
ATOM 1556 C CA . LYS A 1 196 ? 19.234 -5.227 -11.125 1 86.88 196 LYS A CA 1
ATOM 1557 C C . LYS A 1 196 ? 17.734 -5.059 -11.375 1 86.88 196 LYS A C 1
ATOM 1559 O O . LYS A 1 196 ? 17.297 -4.957 -12.516 1 86.88 196 LYS A O 1
ATOM 1564 N N . VAL A 1 197 ? 17.016 -4.988 -10.328 1 84.12 197 VAL A N 1
ATOM 1565 C CA . VAL A 1 197 ? 15.562 -4.91 -10.43 1 84.12 197 VAL A CA 1
ATOM 1566 C C . VAL A 1 197 ? 15.156 -3.549 -10.992 1 84.12 197 VAL A C 1
ATOM 1568 O O . VAL A 1 197 ? 14.242 -3.455 -11.812 1 84.12 197 VAL A O 1
ATOM 1571 N N . PHE A 1 198 ? 15.867 -2.531 -10.586 1 84.44 198 PHE A N 1
ATOM 1572 C CA . PHE A 1 198 ? 15.438 -1.179 -10.922 1 84.44 198 PHE A CA 1
ATOM 1573 C C . PHE A 1 198 ? 16.406 -0.531 -11.906 1 84.44 198 PHE A C 1
ATOM 1575 O O . PHE A 1 198 ? 16.484 0.696 -11.992 1 84.44 198 PHE A O 1
ATOM 1582 N N . GLY A 1 199 ? 17.078 -1.339 -12.625 1 84.06 199 GLY A N 1
ATOM 1583 C CA . GLY A 1 199 ? 18.047 -0.814 -13.57 1 84.06 199 GLY A CA 1
ATOM 1584 C C . GLY A 1 199 ? 17.406 -0.117 -14.758 1 84.06 199 GLY A C 1
ATOM 1585 O O . GLY A 1 199 ? 17.984 0.835 -15.305 1 84.06 199 GLY A O 1
ATOM 1586 N N . LYS A 1 200 ? 16.172 -0.574 -15.117 1 86.31 200 LYS A N 1
ATOM 1587 C CA . LYS A 1 200 ? 15.578 -0.028 -16.344 1 86.31 200 LYS A CA 1
ATOM 1588 C C . LYS A 1 200 ? 14.156 0.467 -16.094 1 86.31 200 LYS A C 1
ATOM 1590 O O . LYS A 1 200 ? 13.445 0.819 -17.031 1 86.31 200 LYS A O 1
ATOM 1595 N N . ARG A 1 201 ? 13.727 0.395 -14.828 1 88 201 ARG A N 1
ATOM 1596 C CA . ARG A 1 201 ? 12.383 0.831 -14.484 1 88 201 ARG A CA 1
ATOM 1597 C C . ARG A 1 201 ? 12.383 1.646 -13.195 1 88 201 ARG A C 1
ATOM 1599 O O . ARG A 1 201 ? 13.188 1.399 -12.297 1 88 201 ARG A O 1
ATOM 1606 N N . THR A 1 202 ? 11.391 2.553 -13.188 1 89.69 202 THR A N 1
ATOM 1607 C CA . THR A 1 202 ? 11.32 3.387 -11.992 1 89.69 202 THR A CA 1
ATOM 1608 C C . THR A 1 202 ? 10.242 2.873 -11.039 1 89.69 202 THR A C 1
ATOM 1610 O O . THR A 1 202 ? 10.234 3.225 -9.859 1 89.69 202 THR A O 1
ATOM 1613 N N . SER A 1 203 ? 9.312 2.062 -11.648 1 89.38 203 SER A N 1
ATOM 1614 C CA . SER A 1 203 ? 8.195 1.655 -10.805 1 89.38 203 SER A CA 1
ATOM 1615 C C . SER A 1 203 ? 7.684 0.272 -11.195 1 89.38 203 SER A C 1
ATOM 1617 O O . SER A 1 203 ? 8.18 -0.334 -12.148 1 89.38 203 SER A O 1
ATOM 1619 N N . GLY A 1 204 ? 6.777 -0.203 -10.312 1 82.69 204 GLY A N 1
ATOM 1620 C CA . GLY A 1 204 ? 6.16 -1.494 -10.562 1 82.69 204 GLY A CA 1
ATOM 1621 C C . GLY A 1 204 ? 4.746 -1.384 -11.102 1 82.69 204 GLY A C 1
ATOM 1622 O O . GLY A 1 204 ? 3.877 -2.184 -10.75 1 82.69 204 GLY A O 1
ATOM 1623 N N . LYS A 1 205 ? 4.453 -0.504 -11.945 1 82.94 205 LYS A N 1
ATOM 1624 C CA . LYS A 1 205 ? 3.107 -0.187 -12.414 1 82.94 205 LYS A CA 1
ATOM 1625 C C . LYS A 1 205 ? 2.459 -1.396 -13.086 1 82.94 205 LYS A C 1
ATOM 1627 O O . LYS A 1 205 ? 1.257 -1.625 -12.938 1 82.94 205 LYS A O 1
ATOM 1632 N N . ASP A 1 206 ? 3.227 -2.199 -13.695 1 82.75 206 ASP A N 1
ATOM 1633 C CA . ASP A 1 206 ? 2.668 -3.279 -14.5 1 82.75 206 ASP A CA 1
ATOM 1634 C C . ASP A 1 206 ? 2.867 -4.633 -13.82 1 82.75 206 ASP A C 1
ATOM 1636 O O . ASP A 1 206 ? 2.793 -5.676 -14.477 1 82.75 206 ASP A O 1
ATOM 1640 N N . GLN A 1 207 ? 3.021 -4.555 -12.562 1 88.81 207 GLN A N 1
ATOM 1641 C CA . GLN A 1 207 ? 3.43 -5.801 -11.922 1 88.81 207 GLN A CA 1
ATOM 1642 C C . GLN A 1 207 ? 2.244 -6.492 -11.258 1 88.81 207 GLN A C 1
ATOM 1644 O O . GLN A 1 207 ? 2.334 -7.664 -10.875 1 88.81 207 GLN A O 1
ATOM 1649 N N . TRP A 1 208 ? 1.111 -5.832 -11.109 1 95 208 TRP A N 1
ATOM 1650 C CA . TRP A 1 208 ? -0.078 -6.457 -10.539 1 95 208 TRP A CA 1
ATOM 1651 C C . TRP A 1 208 ? -0.578 -7.59 -11.43 1 95 208 TRP A C 1
ATOM 1653 O O . TRP A 1 208 ? -0.744 -7.406 -12.641 1 95 208 TRP A O 1
ATOM 1663 N N . HIS A 1 209 ? -0.817 -8.766 -10.812 1 96.31 209 HIS A N 1
ATOM 1664 C CA . HIS A 1 209 ? -1.298 -9.859 -11.648 1 96.31 209 HIS A CA 1
ATOM 1665 C C . HIS A 1 209 ? -2.02 -10.914 -10.82 1 96.31 209 HIS A C 1
ATOM 1667 O O . HIS A 1 209 ? -1.888 -10.938 -9.594 1 96.31 209 HIS A O 1
ATOM 1673 N N . SER A 1 210 ? -2.869 -11.633 -11.461 1 97.62 210 SER A N 1
ATOM 1674 C CA . SER A 1 210 ? -3.301 -12.961 -11.039 1 97.62 210 SER A CA 1
ATOM 1675 C C . SER A 1 210 ? -2.438 -14.047 -11.672 1 97.62 210 SER A C 1
ATOM 1677 O O . SER A 1 210 ? -2.029 -13.922 -12.828 1 97.62 210 SER A O 1
ATOM 1679 N N . ASP A 1 211 ? -2.17 -14.984 -10.984 1 96.25 211 ASP A N 1
ATOM 1680 C CA . ASP A 1 211 ? -1.211 -15.984 -11.43 1 96.25 211 ASP A CA 1
ATOM 1681 C C . ASP A 1 211 ? -1.719 -16.719 -12.672 1 96.25 211 ASP A C 1
ATOM 1683 O O . ASP A 1 211 ? -2.869 -17.156 -12.711 1 96.25 211 ASP A O 1
ATOM 1687 N N . VAL A 1 212 ? -0.945 -16.844 -13.625 1 95.56 212 VAL A N 1
ATOM 1688 C CA . VAL A 1 212 ? -1.04 -17.812 -14.727 1 95.56 212 VAL A CA 1
ATOM 1689 C C . VAL A 1 212 ? -2.377 -17.641 -15.445 1 95.56 212 VAL A C 1
ATOM 1691 O O . VAL A 1 212 ? -3.098 -18.609 -15.656 1 95.56 212 VAL A O 1
ATOM 1694 N N . THR A 1 213 ? -2.738 -16.422 -15.695 1 96.88 213 THR A N 1
ATOM 1695 C CA . THR A 1 213 ? -4.023 -16.203 -16.344 1 96.88 213 THR A CA 1
ATOM 1696 C C . THR A 1 213 ? -3.959 -16.594 -17.828 1 96.88 21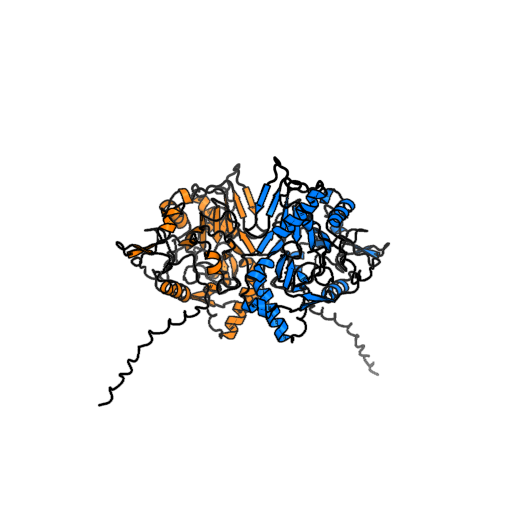3 THR A C 1
ATOM 1698 O O . THR A 1 213 ? -4.977 -16.562 -18.516 1 96.88 213 THR A O 1
ATOM 1701 N N . PHE A 1 214 ? -2.805 -17.031 -18.344 1 96.44 214 PHE A N 1
ATOM 1702 C CA . PHE A 1 214 ? -2.648 -17.469 -19.719 1 96.44 214 PHE A CA 1
ATOM 1703 C C . PHE A 1 214 ? -3.094 -18.922 -19.891 1 96.44 214 PHE A C 1
ATOM 1705 O O . PHE A 1 214 ? -3.086 -19.453 -20.984 1 96.44 214 PHE A O 1
ATOM 1712 N N . GLU A 1 215 ? -3.48 -19.547 -18.797 1 96.69 215 GLU A N 1
ATOM 1713 C CA . GLU A 1 215 ? -4.051 -20.891 -18.859 1 96.69 215 GLU A CA 1
ATOM 1714 C C . GLU A 1 215 ? -5.57 -20.828 -18.969 1 96.69 215 GLU A C 1
ATOM 1716 O O . GLU A 1 215 ? -6.211 -19.938 -18.422 1 96.69 215 GLU A O 1
ATOM 1721 N N . LYS A 1 216 ? -6.141 -21.875 -19.609 1 96.88 216 LYS A N 1
ATOM 1722 C CA . LYS A 1 216 ? -7.594 -21.984 -19.734 1 96.88 216 LYS A CA 1
ATOM 1723 C C . LYS A 1 216 ? -8.25 -22.125 -18.359 1 96.88 216 LYS A C 1
ATOM 1725 O O . LYS A 1 216 ? -9.344 -21.609 -18.141 1 96.88 216 LYS A O 1
ATOM 1730 N N . PHE A 1 217 ? -7.602 -22.875 -17.531 1 97.69 217 PHE A N 1
ATOM 1731 C CA . PHE A 1 217 ? -8 -23.047 -16.141 1 97.69 217 PHE A CA 1
ATOM 1732 C C . PHE A 1 217 ? -6.984 -22.422 -15.203 1 97.69 217 PHE A C 1
ATOM 1734 O O . PHE A 1 217 ? -6.086 -23.094 -14.703 1 97.69 217 PHE A O 1
ATOM 1741 N N . PRO A 1 218 ? -7.18 -21.094 -14.914 1 97.62 218 PRO A N 1
ATOM 1742 C CA . PRO A 1 218 ? -6.215 -20.422 -14.047 1 97.62 218 PRO A CA 1
ATOM 1743 C C . PRO A 1 218 ? -6.305 -20.891 -12.594 1 97.62 218 PRO A C 1
ATOM 1745 O O . PRO A 1 218 ? -7.273 -21.547 -12.211 1 97.62 218 PRO A O 1
ATOM 1748 N N . PRO A 1 219 ? -5.336 -20.516 -11.844 1 98.25 219 PRO A N 1
ATOM 1749 C CA . PRO A 1 219 ? -5.297 -20.953 -10.438 1 98.25 219 PRO A CA 1
ATOM 1750 C C . PRO A 1 219 ? -6.469 -20.406 -9.625 1 98.25 219 PRO A C 1
ATOM 1752 O O . PRO A 1 219 ? -6.973 -19.312 -9.914 1 98.25 219 PRO A O 1
ATOM 1755 N N . SER A 1 220 ? -6.867 -21.219 -8.641 1 98.19 220 SER A N 1
ATOM 1756 C CA . SER A 1 220 ? -7.82 -20.812 -7.621 1 98.19 220 SER A CA 1
ATOM 1757 C C . SER A 1 220 ? -7.109 -20.312 -6.363 1 98.19 220 SER A C 1
ATOM 1759 O O . SER A 1 220 ? -6.703 -19.156 -6.281 1 98.19 220 SER A O 1
ATOM 1761 N N . TYR A 1 221 ? -6.723 -21.25 -5.418 1 98.62 221 TYR A N 1
ATOM 1762 C CA . TYR A 1 221 ? -6.078 -20.938 -4.145 1 98.62 221 TYR A CA 1
ATOM 1763 C C . TYR A 1 221 ? -4.57 -21.125 -4.234 1 98.62 221 TYR A C 1
ATOM 1765 O O . TYR A 1 221 ? -4.094 -22.266 -4.266 1 98.62 221 TYR A O 1
ATOM 1773 N N . THR A 1 222 ? -3.854 -20.047 -4.207 1 98.62 222 THR A N 1
ATOM 1774 C CA . THR A 1 222 ? -2.396 -20.141 -4.199 1 98.62 222 THR A CA 1
ATOM 1775 C C . THR A 1 222 ? -1.86 -20.094 -2.771 1 98.62 222 THR A C 1
ATOM 1777 O O . THR A 1 222 ? -2.348 -19.312 -1.946 1 98.62 222 THR A O 1
ATOM 1780 N N . PHE A 1 223 ? -0.89 -20.953 -2.488 1 98.44 223 PHE A N 1
ATOM 1781 C CA . PHE A 1 223 ? -0.161 -20.969 -1.226 1 98.44 223 PHE A CA 1
ATOM 1782 C C . PHE A 1 223 ? 1.291 -20.562 -1.432 1 98.44 223 PHE A C 1
ATOM 1784 O O . PHE A 1 223 ? 1.963 -21.062 -2.334 1 98.44 223 PHE A O 1
ATOM 1791 N N . PHE A 1 224 ? 1.738 -19.641 -0.669 1 98.38 224 PHE A N 1
ATOM 1792 C CA . PHE A 1 224 ? 3.082 -19.094 -0.783 1 98.38 224 PHE A CA 1
ATOM 1793 C C . PHE A 1 224 ? 3.768 -19.047 0.578 1 98.38 224 PHE A C 1
ATOM 1795 O O . PHE A 1 224 ? 3.236 -18.484 1.53 1 98.38 224 PHE A O 1
ATOM 1802 N N . ALA A 1 225 ? 4.895 -19.688 0.682 1 97.62 225 ALA A N 1
ATOM 1803 C CA . ALA A 1 225 ? 5.598 -19.797 1.959 1 97.62 225 ALA A CA 1
ATOM 1804 C C . ALA A 1 225 ? 7.039 -19.312 1.837 1 97.62 225 ALA A C 1
ATOM 1806 O O . ALA A 1 225 ? 7.707 -19.578 0.833 1 97.62 225 ALA A O 1
ATOM 1807 N N . MET A 1 226 ? 7.445 -18.656 2.818 1 94.44 226 MET A N 1
ATOM 1808 C CA . MET A 1 226 ? 8.82 -18.172 2.854 1 94.44 226 MET A CA 1
ATOM 1809 C C . MET A 1 226 ? 9.727 -19.156 3.574 1 94.44 226 MET A C 1
ATOM 1811 O O . MET A 1 226 ? 9.445 -19.562 4.703 1 94.44 226 MET A O 1
ATOM 1815 N N . LEU A 1 227 ? 10.797 -19.516 2.918 1 96.44 227 LEU A N 1
ATOM 1816 C CA . LEU A 1 227 ? 11.812 -20.391 3.484 1 96.44 227 LEU A CA 1
ATOM 1817 C C . LEU A 1 227 ? 12.938 -19.578 4.121 1 96.44 227 LEU A C 1
ATOM 1819 O O . LEU A 1 227 ? 13.469 -19.953 5.168 1 96.44 227 LEU A O 1
ATOM 1823 N N . GLN A 1 228 ? 13.25 -18.578 3.424 1 94.62 228 GLN A N 1
ATOM 1824 C CA . GLN A 1 228 ? 14.328 -17.672 3.809 1 94.62 228 GLN A CA 1
ATOM 1825 C C . GLN A 1 228 ? 14.094 -16.281 3.238 1 94.62 228 GLN A C 1
ATOM 1827 O O . GLN A 1 228 ? 13.633 -16.141 2.105 1 94.62 228 GLN A O 1
ATOM 1832 N N . GLY A 1 229 ? 14.422 -15.273 4.031 1 92.81 229 GLY A N 1
ATOM 1833 C CA . GLY A 1 229 ? 14.258 -13.914 3.539 1 92.81 229 GLY A CA 1
ATOM 1834 C C . GLY A 1 229 ? 14.859 -12.875 4.461 1 92.81 229 GLY A C 1
ATOM 1835 O O . GLY A 1 229 ? 15.406 -13.211 5.516 1 92.81 229 GLY A O 1
ATOM 1836 N N . PRO A 1 230 ? 14.781 -11.633 4.066 1 92.19 230 PRO A N 1
ATOM 1837 C CA . PRO A 1 230 ? 15.273 -10.547 4.914 1 92.19 230 PRO A CA 1
ATOM 1838 C C . PRO A 1 230 ? 14.477 -10.398 6.207 1 92.19 230 PRO A C 1
ATOM 1840 O O . PRO A 1 230 ? 13.359 -10.922 6.312 1 92.19 230 PRO A O 1
ATOM 1843 N N . GLU A 1 231 ? 15.117 -9.758 7.141 1 90.06 231 GLU A N 1
ATOM 1844 C CA . GLU A 1 231 ? 14.438 -9.492 8.406 1 90.06 231 GLU A CA 1
ATOM 1845 C C . GLU A 1 231 ? 13.18 -8.656 8.195 1 90.06 231 GLU A C 1
ATOM 1847 O O . GLU A 1 231 ? 12.156 -8.891 8.852 1 90.06 231 GLU A O 1
ATOM 1852 N N . THR A 1 232 ? 13.297 -7.688 7.379 1 93.5 232 THR A N 1
ATOM 1853 C CA . THR A 1 232 ? 12.18 -6.844 6.98 1 93.5 232 THR A CA 1
ATOM 1854 C C . THR A 1 232 ? 12.242 -6.531 5.488 1 93.5 232 THR A C 1
ATOM 1856 O O . THR A 1 232 ? 13.328 -6.355 4.93 1 93.5 232 THR A O 1
ATOM 1859 N N . GLY A 1 233 ? 11 -6.496 4.953 1 93.81 233 GLY A N 1
ATOM 1860 C CA . GLY A 1 233 ? 10.938 -6.219 3.529 1 93.81 233 GLY A CA 1
ATOM 1861 C C . GLY A 1 233 ? 10.477 -7.41 2.709 1 93.81 233 GLY A C 1
ATOM 1862 O O . GLY A 1 233 ? 10.234 -8.492 3.252 1 93.81 233 GLY A O 1
ATOM 1863 N N . GLY A 1 234 ? 10.289 -7.168 1.372 1 94.38 234 GLY A N 1
ATOM 1864 C CA . GLY A 1 234 ? 9.844 -8.219 0.465 1 94.38 234 GLY A CA 1
ATOM 1865 C C . GLY A 1 234 ? 8.375 -8.562 0.623 1 94.38 234 GLY A C 1
ATOM 1866 O O . GLY A 1 234 ? 7.965 -9.688 0.337 1 94.38 234 GLY A O 1
ATOM 1867 N N . ASP A 1 235 ? 7.609 -7.621 0.987 1 96.31 235 ASP A N 1
ATOM 1868 C CA . ASP A 1 235 ? 6.188 -7.832 1.238 1 96.31 235 ASP A CA 1
ATOM 1869 C C . ASP A 1 235 ? 5.426 -8.062 -0.065 1 96.31 235 ASP A C 1
ATOM 1871 O O . ASP A 1 235 ? 5.949 -7.797 -1.15 1 96.31 235 ASP A O 1
ATOM 1875 N N . THR A 1 236 ? 4.262 -8.594 0.075 1 97.44 236 THR A N 1
ATOM 1876 C CA . THR A 1 236 ? 3.346 -8.789 -1.046 1 97.44 236 THR A CA 1
ATOM 1877 C C . THR A 1 236 ? 2.094 -7.934 -0.873 1 97.44 236 THR A C 1
ATOM 1879 O O . THR A 1 236 ? 1.518 -7.879 0.216 1 97.44 236 THR A O 1
ATOM 1882 N N . LEU A 1 237 ? 1.744 -7.246 -1.886 1 98.06 237 LEU A N 1
ATOM 1883 C CA . LEU A 1 237 ? 0.507 -6.473 -1.881 1 98.06 237 LEU A CA 1
ATOM 1884 C C . LEU A 1 237 ? -0.605 -7.223 -2.607 1 98.06 237 LEU A C 1
ATOM 1886 O O . LEU A 1 237 ? -0.341 -7.977 -3.547 1 98.06 237 LEU A O 1
ATOM 1890 N N . PHE A 1 238 ? -1.812 -6.938 -2.141 1 98.75 238 PHE A N 1
ATOM 1891 C CA . PHE A 1 238 ? -2.998 -7.516 -2.762 1 98.75 238 PHE A CA 1
ATOM 1892 C C . PHE A 1 238 ? -4.062 -6.453 -2.992 1 98.75 238 PHE A C 1
ATOM 1894 O O . PHE A 1 238 ? -4.211 -5.531 -2.188 1 98.75 238 PHE A O 1
ATOM 1901 N N . ALA A 1 239 ? -4.793 -6.574 -4.051 1 98.5 239 ALA A N 1
ATOM 1902 C CA . ALA A 1 239 ? -5.918 -5.695 -4.375 1 98.5 239 ALA A CA 1
ATOM 1903 C C . ALA A 1 239 ? -7.199 -6.496 -4.566 1 98.5 239 ALA A C 1
ATOM 1905 O O . ALA A 1 239 ? -7.199 -7.535 -5.23 1 98.5 239 ALA A O 1
ATOM 1906 N N . ASP A 1 240 ? -8.297 -6.031 -4.051 1 98.62 240 ASP A N 1
ATOM 1907 C CA . ASP A 1 240 ? -9.594 -6.691 -4.117 1 98.62 240 ASP A CA 1
ATOM 1908 C C . ASP A 1 240 ? -10.312 -6.355 -5.422 1 98.62 240 ASP A C 1
ATOM 1910 O O . ASP A 1 240 ? -10.883 -5.273 -5.562 1 98.62 240 ASP A O 1
ATOM 1914 N N . CYS A 1 241 ? -10.445 -7.34 -6.246 1 98.69 241 CYS A N 1
ATOM 1915 C CA . CYS A 1 241 ? -11 -7.086 -7.57 1 98.69 241 CYS A CA 1
ATOM 1916 C C . CYS A 1 241 ? -12.523 -7.129 -7.535 1 98.69 241 CYS A C 1
ATOM 1918 O O . CYS A 1 241 ? -13.188 -6.676 -8.469 1 98.69 241 CYS A O 1
ATOM 1920 N N . ILE A 1 242 ? -13.109 -7.723 -6.469 1 98.69 242 ILE A N 1
ATOM 1921 C CA . ILE A 1 242 ? -14.555 -7.586 -6.277 1 98.69 242 ILE A CA 1
ATOM 1922 C C . ILE A 1 242 ? -14.898 -6.129 -5.965 1 98.69 242 ILE A C 1
ATOM 1924 O O . ILE A 1 242 ? -15.789 -5.551 -6.586 1 98.69 242 ILE A O 1
ATOM 1928 N N . GLU A 1 243 ? -14.164 -5.539 -5.055 1 97.56 243 GLU A N 1
ATOM 1929 C CA . GLU A 1 243 ? -14.375 -4.133 -4.734 1 97.56 243 GLU A CA 1
ATOM 1930 C C . GLU A 1 243 ? -14.07 -3.24 -5.934 1 97.56 243 GLU A C 1
ATOM 1932 O O . GLU A 1 243 ? -14.734 -2.225 -6.145 1 97.56 243 GLU A O 1
ATOM 1937 N N . ALA A 1 244 ? -13.039 -3.637 -6.672 1 98.31 244 ALA A N 1
ATOM 1938 C CA . ALA A 1 244 ? -12.688 -2.865 -7.859 1 98.31 244 ALA A CA 1
ATOM 1939 C C . ALA A 1 244 ? -13.852 -2.803 -8.844 1 98.31 244 ALA A C 1
ATOM 1941 O O . ALA A 1 244 ? -14.117 -1.757 -9.438 1 98.31 244 ALA A O 1
ATOM 1942 N N . TYR A 1 245 ? -14.5 -3.908 -9.039 1 98.56 245 TYR A N 1
ATOM 1943 C CA . TYR A 1 245 ? -15.656 -3.938 -9.93 1 98.56 245 TYR A CA 1
ATOM 1944 C C . TYR A 1 245 ? -16.797 -3.104 -9.367 1 98.56 245 TYR A C 1
ATOM 1946 O O . TYR A 1 245 ? -17.391 -2.283 -10.07 1 98.56 245 TYR A O 1
ATOM 1954 N N . ASP A 1 246 ? -17.062 -3.256 -8.078 1 96.69 246 ASP A N 1
ATOM 1955 C CA . ASP A 1 246 ? -18.188 -2.588 -7.43 1 96.69 246 ASP A CA 1
ATOM 1956 C C . ASP A 1 246 ? -18 -1.073 -7.422 1 96.69 246 ASP A C 1
ATOM 1958 O O . ASP A 1 246 ? -18.969 -0.319 -7.422 1 96.69 246 ASP A O 1
ATOM 1962 N N . ARG A 1 247 ? -16.797 -0.665 -7.418 1 95.75 247 ARG A N 1
ATOM 1963 C CA . ARG A 1 247 ? -16.453 0.751 -7.348 1 95.75 247 ARG A CA 1
ATOM 1964 C C . ARG A 1 247 ? -16.75 1.457 -8.664 1 95.75 247 ARG A C 1
ATOM 1966 O O . ARG A 1 247 ? -16.891 2.682 -8.695 1 95.75 247 ARG A O 1
ATOM 1973 N N . LEU A 1 248 ? -16.797 0.707 -9.742 1 97.31 248 LEU A N 1
ATOM 1974 C CA . LEU A 1 248 ? -17.094 1.318 -11.031 1 97.31 248 LEU A CA 1
ATOM 1975 C C . LEU A 1 248 ? -18.531 1.829 -11.078 1 97.31 248 LEU A C 1
ATOM 1977 O O . LEU A 1 248 ? -19.406 1.258 -10.438 1 97.31 248 LEU A O 1
ATOM 1981 N N . SER A 1 249 ? -18.75 2.932 -11.82 1 96.44 249 SER A N 1
ATOM 1982 C CA . SER A 1 249 ? -20.125 3.381 -12.039 1 96.44 249 SER A CA 1
ATOM 1983 C C . SER A 1 249 ? -20.953 2.318 -12.766 1 96.44 249 SER A C 1
ATOM 1985 O O . SER A 1 249 ? -20.406 1.555 -13.57 1 96.44 249 SER A O 1
ATOM 1987 N N . PRO A 1 250 ? -22.219 2.336 -12.5 1 96.56 250 PRO A N 1
ATOM 1988 C CA . PRO A 1 250 ? -23.062 1.366 -13.195 1 96.56 250 PRO A CA 1
ATOM 1989 C C . PRO A 1 250 ? -22.938 1.461 -14.719 1 96.56 250 PRO A C 1
ATOM 1991 O O . PRO A 1 250 ? -22.938 0.437 -15.406 1 96.56 250 PRO A O 1
ATOM 1994 N N . ARG A 1 251 ? -22.844 2.645 -15.227 1 96.81 251 ARG A N 1
ATOM 1995 C CA . ARG A 1 251 ? -22.719 2.824 -16.672 1 96.81 251 ARG A CA 1
ATOM 1996 C C . ARG A 1 251 ? -21.422 2.201 -17.188 1 96.81 251 ARG A C 1
ATOM 1998 O O . ARG A 1 251 ? -21.422 1.572 -18.25 1 96.81 251 ARG A O 1
ATOM 2005 N N . PHE A 1 252 ? -20.328 2.371 -16.484 1 97.62 252 PHE A N 1
ATOM 2006 C CA . PHE A 1 252 ? -19.062 1.795 -16.938 1 97.62 252 PHE A CA 1
ATOM 2007 C C . PHE A 1 252 ? -19.094 0.275 -16.828 1 97.62 252 PHE A C 1
ATOM 2009 O O . PHE A 1 252 ? -18.531 -0.424 -17.672 1 97.62 252 PHE A O 1
ATOM 2016 N N . GLN A 1 253 ? -19.703 -0.271 -15.789 1 97.81 253 GLN A N 1
ATOM 2017 C CA . GLN A 1 253 ? -19.906 -1.712 -15.688 1 97.81 253 GLN A CA 1
ATOM 2018 C C . GLN A 1 253 ? -20.641 -2.252 -16.922 1 97.81 253 GLN A C 1
ATOM 2020 O O . GLN A 1 253 ? -20.25 -3.291 -17.469 1 97.81 253 GLN A O 1
ATOM 2025 N N . GLN A 1 254 ? -21.594 -1.53 -17.344 1 97.88 254 GLN A N 1
ATOM 2026 C CA . GLN A 1 254 ? -22.344 -1.93 -18.547 1 97.88 254 GLN A CA 1
ATOM 2027 C C . GLN A 1 254 ? -21.453 -1.87 -19.781 1 97.88 254 GLN A C 1
ATOM 2029 O O . GLN A 1 254 ? -21.547 -2.732 -20.656 1 97.88 254 GLN A O 1
ATOM 2034 N N . MET A 1 255 ? -20.625 -0.872 -19.859 1 97.5 255 MET A N 1
ATOM 2035 C CA . MET A 1 255 ? -19.766 -0.677 -21.016 1 97.5 255 MET A CA 1
ATOM 2036 C C . MET A 1 255 ? -18.797 -1.848 -21.188 1 97.5 255 MET A C 1
ATOM 2038 O O . MET A 1 255 ? -18.453 -2.225 -22.297 1 97.5 255 MET A O 1
ATOM 2042 N N . ILE A 1 256 ? -18.359 -2.451 -20.062 1 98.12 256 ILE A N 1
ATOM 2043 C CA . ILE A 1 256 ? -17.312 -3.459 -20.203 1 98.12 256 ILE A CA 1
ATOM 2044 C C . ILE A 1 256 ? -17.922 -4.855 -20.125 1 98.12 256 ILE A C 1
ATOM 2046 O O . ILE A 1 256 ? -17.219 -5.859 -20.172 1 98.12 256 ILE A O 1
ATOM 2050 N N . LYS A 1 257 ? -19.234 -4.926 -19.969 1 97.69 257 LYS A N 1
ATOM 2051 C CA . LYS A 1 257 ? -19.938 -6.207 -19.953 1 97.69 257 LYS A CA 1
ATOM 2052 C C . LYS A 1 257 ? -19.703 -6.973 -21.266 1 97.69 257 LYS A C 1
ATOM 2054 O O . LYS A 1 257 ? -19.812 -6.402 -22.344 1 97.69 257 LYS A O 1
ATOM 2059 N N . GLY A 1 258 ? -19.297 -8.258 -21.125 1 97.69 258 GLY A N 1
ATOM 2060 C CA . GLY A 1 258 ? -19.156 -9.125 -22.281 1 97.69 258 GLY A CA 1
ATOM 2061 C C . GLY A 1 258 ? -17.797 -9.023 -22.953 1 97.69 258 GLY A C 1
ATOM 2062 O O . GLY A 1 258 ? -17.469 -9.836 -23.812 1 97.69 258 GLY A O 1
ATOM 2063 N N . LEU A 1 259 ? -17.016 -8.062 -22.516 1 98.19 259 LEU A N 1
ATOM 2064 C CA . LEU A 1 259 ? -15.688 -7.934 -23.125 1 98.19 259 LEU A CA 1
ATOM 2065 C C . LEU A 1 259 ? -14.773 -9.078 -22.688 1 98.19 259 LEU A C 1
ATOM 2067 O O . LEU A 1 259 ? -14.883 -9.562 -21.562 1 98.19 259 LEU A O 1
ATOM 2071 N N . LYS A 1 260 ? -13.93 -9.484 -23.578 1 98.31 260 LYS A N 1
ATOM 2072 C CA . LYS A 1 260 ? -12.938 -10.531 -23.344 1 98.31 260 LYS A CA 1
ATOM 2073 C C . LYS A 1 260 ? -11.539 -10.062 -23.75 1 98.31 260 LYS A C 1
ATOM 2075 O O . LYS A 1 260 ? -11.398 -9.164 -24.578 1 98.31 260 LYS A O 1
ATOM 2080 N N . CYS A 1 261 ? -10.617 -10.664 -23.125 1 98 261 CYS A N 1
ATOM 2081 C CA . CYS A 1 261 ? -9.242 -10.258 -23.391 1 98 261 CYS A CA 1
ATOM 2082 C C . CYS A 1 261 ? -8.344 -11.477 -23.609 1 98 261 CYS A C 1
ATOM 2084 O O . CYS A 1 261 ? -8.562 -12.523 -23.016 1 98 261 CYS A O 1
ATOM 2086 N N . VAL A 1 262 ? -7.352 -11.25 -24.469 1 97.5 262 VAL A N 1
ATOM 2087 C CA . VAL A 1 262 ? -6.348 -12.273 -24.719 1 97.5 262 VAL A CA 1
ATOM 2088 C C . VAL A 1 262 ? -5.285 -12.25 -23.625 1 97.5 262 VAL A C 1
ATOM 2090 O O . VAL A 1 262 ? -4.766 -11.188 -23.281 1 97.5 262 VAL A O 1
ATOM 2093 N N . HIS A 1 263 ? -5.035 -13.375 -23.016 1 97.38 263 HIS A N 1
ATOM 2094 C CA . HIS A 1 263 ? -3.936 -13.586 -22.078 1 97.38 263 HIS A CA 1
ATOM 2095 C C . HIS A 1 263 ? -2.852 -14.461 -22.703 1 97.38 263 HIS A C 1
ATOM 2097 O O . HIS A 1 263 ? -3.154 -15.453 -23.375 1 97.38 263 HIS A O 1
ATOM 2103 N N . SER A 1 264 ? -1.599 -14.07 -22.469 1 95.69 264 SER A N 1
ATOM 2104 C CA . SER A 1 264 ? -0.523 -14.75 -23.188 1 95.69 264 SER A CA 1
ATOM 2105 C C . SER A 1 264 ? 0.688 -14.969 -22.281 1 95.69 264 SER A C 1
ATOM 2107 O O . SER A 1 264 ? 1.02 -14.117 -21.453 1 95.69 264 SER A O 1
ATOM 2109 N N . SER A 1 265 ? 1.327 -16.125 -22.453 1 94.19 265 SER A N 1
ATOM 2110 C CA . SER A 1 265 ? 2.58 -16.422 -21.766 1 94.19 265 SER A CA 1
ATOM 2111 C C . SER A 1 265 ? 3.775 -16.25 -22.688 1 94.19 265 SER A C 1
ATOM 2113 O O . SER A 1 265 ? 4.91 -16.547 -22.312 1 94.19 265 SER A O 1
ATOM 2115 N N . VAL A 1 266 ? 3.613 -15.789 -23.875 1 92.19 266 VAL A N 1
ATOM 2116 C CA . VAL A 1 266 ? 4.645 -15.727 -24.906 1 92.19 266 VAL A CA 1
ATOM 2117 C C . VAL A 1 266 ? 5.809 -14.867 -24.422 1 92.19 266 VAL A C 1
ATOM 2119 O O . VAL A 1 266 ? 6.973 -15.242 -24.578 1 92.19 266 VAL A O 1
ATOM 2122 N N . GLU A 1 267 ? 5.453 -13.797 -23.844 1 88.19 267 GLU A N 1
ATOM 2123 C CA . GLU A 1 267 ? 6.504 -12.883 -23.406 1 88.19 267 GLU A CA 1
ATOM 2124 C C . GLU A 1 267 ? 7.344 -13.516 -22.297 1 88.19 267 GLU A C 1
ATOM 2126 O O . GLU A 1 267 ? 8.57 -13.414 -22.312 1 88.19 267 GLU A O 1
ATOM 2131 N N . GLN A 1 268 ? 6.742 -14.094 -21.375 1 88.88 268 GLN A N 1
ATOM 2132 C CA . GLN A 1 268 ? 7.453 -14.758 -20.281 1 88.88 268 GLN A CA 1
ATOM 2133 C C . GLN A 1 268 ? 8.312 -15.906 -20.797 1 88.88 268 GLN A C 1
ATOM 2135 O O . GLN A 1 268 ? 9.438 -16.109 -20.344 1 88.88 268 GLN A O 1
ATOM 2140 N N . ALA A 1 269 ? 7.789 -16.656 -21.703 1 89.88 269 ALA A N 1
ATOM 2141 C CA . ALA A 1 269 ? 8.531 -17.75 -22.328 1 89.88 269 ALA A CA 1
ATOM 2142 C C . ALA A 1 269 ? 9.758 -17.219 -23.078 1 89.88 269 ALA A C 1
ATOM 2144 O O . ALA A 1 269 ? 10.844 -17.812 -22.984 1 89.88 269 ALA A O 1
ATOM 2145 N N . SER A 1 270 ? 9.539 -16.188 -23.75 1 88.81 270 SER A N 1
ATOM 2146 C CA . SER A 1 270 ? 10.641 -15.57 -24.484 1 88.81 270 SER A CA 1
ATOM 2147 C C . SER A 1 270 ? 11.742 -15.102 -23.531 1 88.81 270 SER A C 1
ATOM 2149 O O . SER A 1 270 ? 12.93 -15.25 -23.828 1 88.81 270 SER A O 1
ATOM 2151 N N . GLN A 1 271 ? 11.344 -14.57 -22.453 1 88.12 271 GLN A N 1
ATOM 2152 C CA . GLN A 1 271 ? 12.312 -14.133 -21.453 1 88.12 271 GLN A CA 1
ATOM 2153 C C . GLN A 1 271 ? 13.109 -15.305 -20.906 1 88.12 271 GLN A C 1
ATOM 2155 O O . GLN A 1 271 ? 14.328 -15.211 -20.734 1 88.12 271 GLN A O 1
ATOM 2160 N N . SER A 1 272 ? 12.445 -16.297 -20.578 1 90.75 272 SER A N 1
ATOM 2161 C CA . SER A 1 272 ? 13.125 -17.5 -20.078 1 90.75 272 SER A CA 1
ATOM 2162 C C . SER A 1 272 ? 14.156 -18 -21.094 1 90.75 272 SER A C 1
ATOM 2164 O O . SER A 1 272 ? 15.289 -18.328 -20.719 1 90.75 272 SER A O 1
ATOM 2166 N N . LYS A 1 273 ? 13.781 -18.031 -22.281 1 89.19 273 LYS A N 1
ATOM 2167 C CA . LYS A 1 273 ? 14.68 -18.5 -23.328 1 89.19 273 LYS A CA 1
ATOM 2168 C C . LYS A 1 273 ? 15.898 -17.594 -23.453 1 89.19 273 LYS A C 1
ATOM 2170 O O . LYS A 1 273 ? 17.031 -18.078 -23.562 1 89.19 273 LYS A O 1
ATOM 2175 N N . LEU A 1 274 ? 15.641 -16.359 -23.375 1 88.25 274 LEU A N 1
ATOM 2176 C CA . LEU A 1 274 ? 16.719 -15.391 -23.469 1 88.25 274 LEU A CA 1
ATOM 2177 C C . LEU A 1 274 ? 17.688 -15.531 -22.312 1 88.25 274 LEU A C 1
ATOM 2179 O O . LEU A 1 274 ? 18.891 -15.305 -22.469 1 88.25 274 LEU A O 1
ATOM 2183 N N . ASP A 1 275 ? 17.172 -15.961 -21.234 1 90.44 275 ASP A N 1
ATOM 2184 C CA . ASP A 1 275 ? 17.984 -16.109 -20.031 1 90.44 275 ASP A CA 1
ATOM 2185 C C . ASP A 1 275 ? 18.656 -17.484 -20 1 90.44 275 ASP A C 1
ATOM 2187 O O . ASP A 1 275 ? 19.453 -17.766 -19.094 1 90.44 275 ASP A O 1
ATOM 2191 N N . GLY A 1 276 ? 18.406 -18.281 -20.922 1 90.12 276 GLY A N 1
ATOM 2192 C CA . GLY A 1 276 ? 19 -19.609 -21 1 90.12 276 GLY A CA 1
ATOM 2193 C C . GLY A 1 276 ? 18.219 -20.656 -20.219 1 90.12 276 GLY A C 1
ATOM 2194 O O . GLY A 1 276 ? 18.75 -21.734 -19.906 1 90.12 276 GLY A O 1
ATOM 2195 N N . GLY A 1 277 ? 17.016 -20.281 -19.875 1 94.19 277 GLY A N 1
ATOM 2196 C CA . GLY A 1 277 ? 16.203 -21.188 -19.078 1 94.19 277 GLY A CA 1
ATOM 2197 C C . GLY A 1 277 ? 15.477 -22.219 -19.906 1 94.19 277 GLY A C 1
ATOM 2198 O O . GLY A 1 277 ? 15.953 -22.625 -20.969 1 94.19 277 GLY A O 1
ATOM 2199 N N . ILE A 1 278 ? 14.453 -22.75 -19.328 1 93.88 278 ILE A N 1
ATOM 2200 C CA . ILE A 1 278 ? 13.75 -23.859 -19.969 1 93.88 278 ILE A CA 1
ATOM 2201 C C . ILE A 1 278 ? 12.336 -23.438 -20.344 1 93.88 278 ILE A C 1
ATOM 2203 O O . ILE A 1 278 ? 11.883 -22.359 -19.953 1 93.88 278 ILE A O 1
ATOM 2207 N N . GLU A 1 279 ? 11.703 -24.297 -21.094 1 93.5 279 GLU A N 1
ATOM 2208 C CA . GLU A 1 279 ? 10.281 -24.25 -21.422 1 93.5 279 GLU A CA 1
ATOM 2209 C C . GLU A 1 279 ? 9.664 -25.641 -21.359 1 93.5 279 GLU A C 1
ATOM 2211 O O . GLU A 1 279 ? 9.773 -26.422 -22.297 1 93.5 279 GLU A O 1
ATOM 2216 N N . ARG A 1 280 ? 8.898 -25.844 -20.344 1 95.12 280 ARG A N 1
ATOM 2217 C CA . ARG A 1 280 ? 8.32 -27.172 -20.125 1 95.12 280 ARG A CA 1
ATOM 2218 C C . ARG A 1 280 ? 7.121 -27.391 -21.047 1 95.12 280 ARG A C 1
ATOM 2220 O O . ARG A 1 280 ? 6.762 -28.531 -21.328 1 95.12 280 ARG A O 1
ATOM 2227 N N . ARG A 1 281 ? 6.457 -26.328 -21.312 1 94.44 281 ARG A N 1
ATOM 2228 C CA . ARG A 1 281 ? 5.285 -26.328 -22.188 1 94.44 281 ARG A CA 1
ATOM 2229 C C . ARG A 1 281 ? 5.359 -25.172 -23.188 1 94.44 281 ARG A C 1
ATOM 2231 O O . ARG A 1 281 ? 5.859 -24.094 -22.875 1 94.44 281 ARG A O 1
ATOM 2238 N N . PRO A 1 282 ? 4.816 -25.453 -24.406 1 93.12 282 PRO A N 1
ATOM 2239 C CA . PRO A 1 282 ? 4.773 -24.328 -25.328 1 93.12 282 PRO A CA 1
ATOM 2240 C C . PRO A 1 282 ? 3.961 -23.156 -24.797 1 93.12 282 PRO A C 1
ATOM 2242 O O . PRO A 1 282 ? 3.008 -23.344 -24.031 1 93.12 282 PRO A O 1
ATOM 2245 N N . PRO A 1 283 ? 4.395 -21.953 -25.172 1 93.19 283 PRO A N 1
ATOM 2246 C CA . PRO A 1 283 ? 3.613 -20.797 -24.734 1 93.19 283 PRO A CA 1
ATOM 2247 C C . PRO A 1 283 ? 2.137 -20.906 -25.109 1 93.19 283 PRO A C 1
ATOM 2249 O O . PRO A 1 283 ? 1.798 -21.5 -26.125 1 93.19 283 PRO A O 1
ATOM 2252 N N . SER A 1 284 ? 1.356 -20.359 -24.281 1 93 284 SER A N 1
ATOM 2253 C CA . SER A 1 284 ? -0.088 -20.453 -24.469 1 93 284 SER A CA 1
ATOM 2254 C C . SER A 1 284 ? -0.733 -19.078 -24.578 1 93 284 SER A C 1
ATOM 2256 O O . SER A 1 284 ? -0.191 -18.094 -24.078 1 93 284 SER A O 1
ATOM 2258 N N . THR A 1 285 ? -1.806 -19 -25.328 1 94.81 285 THR A N 1
ATOM 2259 C CA . THR A 1 285 ? -2.695 -17.859 -25.453 1 94.81 285 THR A CA 1
ATOM 2260 C C . THR A 1 285 ? -4.148 -18.266 -25.25 1 94.81 285 THR A C 1
ATOM 2262 O O . THR A 1 285 ? -4.625 -19.219 -25.875 1 94.81 285 THR A O 1
ATOM 2265 N N . VAL A 1 286 ? -4.801 -17.578 -24.375 1 96.94 286 VAL A N 1
ATOM 2266 C CA . VAL A 1 286 ? -6.184 -17.922 -24.062 1 96.94 286 VAL A CA 1
ATOM 2267 C C . VAL A 1 286 ? -7.02 -16.656 -23.953 1 96.94 286 VAL A C 1
ATOM 2269 O O . VAL A 1 286 ? -6.48 -15.562 -23.719 1 96.94 286 VAL A O 1
ATOM 2272 N N . VAL A 1 287 ? -8.281 -16.797 -24.188 1 97.75 287 VAL A N 1
ATOM 2273 C CA . VAL A 1 287 ? -9.211 -15.672 -24.062 1 97.75 287 VAL A CA 1
ATOM 2274 C C . VAL A 1 287 ? -10.062 -15.836 -22.812 1 97.75 287 VAL A C 1
ATOM 2276 O O . VAL A 1 287 ? -10.664 -16.891 -22.594 1 97.75 287 VAL A O 1
ATOM 2279 N N . HIS A 1 288 ? -10.078 -14.867 -21.922 1 98.19 288 HIS A N 1
ATOM 2280 C CA . HIS A 1 288 ? -10.906 -14.828 -20.719 1 98.19 288 HIS A CA 1
ATOM 2281 C C . HIS A 1 288 ? -11.781 -13.578 -20.688 1 98.19 288 HIS A C 1
ATOM 2283 O O . HIS A 1 288 ? -11.469 -12.578 -21.328 1 98.19 288 HIS A O 1
ATOM 2289 N N . PRO A 1 289 ? -12.914 -13.664 -19.938 1 98.44 289 PRO A N 1
ATOM 2290 C CA . PRO A 1 289 ? -13.695 -12.445 -19.75 1 98.44 289 PRO A CA 1
ATOM 2291 C C . PRO A 1 289 ? -12.961 -11.391 -18.938 1 98.44 289 PRO A C 1
ATOM 2293 O O . PRO A 1 289 ? -12.141 -11.734 -18.078 1 98.44 289 PRO A O 1
ATOM 2296 N N . LEU A 1 290 ? -13.273 -10.117 -19.203 1 98.12 290 LEU A N 1
ATOM 2297 C CA . LEU A 1 290 ? -12.711 -9 -18.453 1 98.12 290 LEU A CA 1
ATOM 2298 C C . LEU A 1 290 ? -13.305 -8.938 -17.047 1 98.12 290 LEU A C 1
ATOM 2300 O O . LEU A 1 290 ? -12.68 -8.406 -16.125 1 98.12 290 LEU A O 1
ATOM 2304 N N . VAL A 1 291 ? -14.562 -9.375 -16.953 1 98.62 291 VAL A N 1
ATOM 2305 C CA . VAL A 1 291 ? -15.273 -9.508 -15.68 1 98.62 291 VAL A CA 1
ATOM 2306 C C . VAL A 1 291 ? -15.648 -10.969 -15.453 1 98.62 291 VAL A C 1
ATOM 2308 O O . VAL A 1 291 ? -16.172 -11.633 -16.344 1 98.62 291 VAL A O 1
ATOM 2311 N N . ARG A 1 292 ? -15.352 -11.43 -14.312 1 98.38 292 ARG A N 1
ATOM 2312 C CA . ARG A 1 292 ? -15.711 -12.82 -14.031 1 98.38 292 ARG A CA 1
ATOM 2313 C C . ARG A 1 292 ? -16.609 -12.914 -12.805 1 98.38 292 ARG A C 1
ATOM 2315 O O . ARG A 1 292 ? -16.656 -11.992 -11.984 1 98.38 292 ARG A O 1
ATOM 2322 N N . ILE A 1 293 ? -17.312 -14.031 -12.695 1 98.25 293 ILE A N 1
ATOM 2323 C CA . ILE A 1 293 ? -18.062 -14.375 -11.484 1 98.25 293 ILE A CA 1
ATOM 2324 C C . ILE A 1 293 ? -17.219 -15.305 -10.609 1 98.25 293 ILE A C 1
ATOM 2326 O O . ILE A 1 293 ? -16.578 -16.219 -11.117 1 98.25 293 ILE A O 1
ATOM 2330 N N . HIS A 1 294 ? -17.125 -14.977 -9.352 1 98.25 294 HIS A N 1
ATOM 2331 C CA . HIS A 1 294 ? -16.484 -15.898 -8.422 1 98.25 294 HIS A CA 1
ATOM 2332 C C . HIS A 1 294 ? -17.359 -17.141 -8.195 1 98.25 294 HIS A C 1
ATOM 2334 O O . HIS A 1 294 ? -18.516 -17.031 -7.805 1 98.25 294 HIS A O 1
ATOM 2340 N N . PRO A 1 295 ? -16.812 -18.281 -8.383 1 97.25 295 PRO A N 1
ATOM 2341 C CA . PRO A 1 295 ? -17.672 -19.484 -8.367 1 97.25 295 PRO A CA 1
ATOM 2342 C C . PRO A 1 295 ? -18.219 -19.797 -6.984 1 97.25 295 PRO A C 1
ATOM 2344 O O . PRO A 1 295 ? -19.281 -20.422 -6.863 1 97.25 295 PRO A O 1
ATOM 2347 N N . VAL A 1 296 ? -17.562 -19.375 -5.949 1 98.06 296 VAL A N 1
ATOM 2348 C CA . VAL A 1 296 ? -17.969 -19.672 -4.578 1 98.06 296 VAL A CA 1
ATOM 2349 C C . VAL A 1 296 ? -18.797 -18.531 -4.02 1 98.06 296 VAL A C 1
ATOM 2351 O O . VAL A 1 296 ? -19.891 -18.75 -3.494 1 98.06 296 VAL A O 1
ATOM 2354 N N . LEU A 1 297 ? -18.359 -17.297 -4.156 1 98.19 297 LEU A N 1
ATOM 2355 C CA . LEU A 1 297 ? -18.984 -16.125 -3.545 1 98.19 297 LEU A CA 1
ATOM 2356 C C . LEU A 1 297 ? -20.125 -15.617 -4.414 1 98.19 297 LEU A C 1
ATOM 2358 O O . LEU A 1 297 ? -20.969 -14.844 -3.947 1 98.19 297 LEU A O 1
ATOM 2362 N N . LYS A 1 298 ? -20.125 -15.969 -5.672 1 98.12 298 LYS A N 1
ATOM 2363 C CA . LYS A 1 298 ? -21.109 -15.555 -6.668 1 98.12 298 LYS A CA 1
ATOM 2364 C C . LYS A 1 298 ? -21.156 -14.031 -6.785 1 98.12 298 LYS A C 1
ATOM 2366 O O . LYS A 1 298 ? -22.234 -13.445 -6.883 1 98.12 298 LYS A O 1
ATOM 2371 N N . LYS A 1 299 ? -20.016 -13.406 -6.707 1 98.25 299 LYS A N 1
ATOM 2372 C CA . LYS A 1 299 ? -19.844 -11.969 -6.91 1 98.25 299 LYS A CA 1
ATOM 2373 C C . LYS A 1 299 ? -18.969 -11.688 -8.133 1 98.25 299 LYS A C 1
ATOM 2375 O O . LYS A 1 299 ? -18.047 -12.453 -8.438 1 98.25 299 LYS A O 1
ATOM 2380 N N . LYS A 1 300 ? -19.234 -10.602 -8.773 1 98.44 300 LYS A N 1
ATOM 2381 C CA . LYS A 1 300 ? -18.422 -10.203 -9.922 1 98.44 300 LYS A CA 1
ATOM 2382 C C . LYS A 1 300 ? -17.094 -9.602 -9.477 1 98.44 300 LYS A C 1
ATOM 2384 O O . LYS A 1 300 ? -17.016 -8.969 -8.422 1 98.44 300 LYS A O 1
ATOM 2389 N N . SER A 1 301 ? -16.109 -9.812 -10.242 1 98.44 301 SER A N 1
ATOM 2390 C CA . SER A 1 301 ? -14.758 -9.312 -10.008 1 98.44 301 SER A CA 1
ATOM 2391 C C . SER A 1 301 ? -14.078 -8.906 -11.312 1 98.44 301 SER A C 1
ATOM 2393 O O . SER A 1 301 ? -14.305 -9.523 -12.352 1 98.44 301 SER A O 1
ATOM 2395 N N . LEU A 1 302 ? -13.289 -7.828 -11.258 1 98.44 302 LEU A N 1
ATOM 2396 C CA . LEU A 1 302 ? -12.453 -7.492 -12.406 1 98.44 302 LEU A CA 1
ATOM 2397 C C . LEU A 1 302 ? -11.344 -8.516 -12.602 1 98.44 302 LEU A C 1
ATOM 2399 O O . LEU A 1 302 ? -10.648 -8.867 -11.641 1 98.44 302 LEU A O 1
ATOM 2403 N N . PHE A 1 303 ? -11.258 -9.086 -13.789 1 97.25 303 PHE A N 1
ATOM 2404 C CA . PHE A 1 303 ? -10.203 -10.039 -14.109 1 97.25 303 PHE A CA 1
ATOM 2405 C C . PHE A 1 303 ? -9.156 -9.398 -15.016 1 97.25 303 PHE A C 1
ATOM 2407 O O . PHE A 1 303 ? -8.953 -9.836 -16.156 1 97.25 303 PHE A O 1
ATOM 2414 N N . VAL A 1 304 ? -8.445 -8.367 -14.438 1 93.12 304 VAL A N 1
ATOM 2415 C CA . VAL A 1 304 ? -7.52 -7.512 -15.18 1 93.12 304 VAL A CA 1
ATOM 2416 C C . VAL A 1 304 ? -6.09 -7.754 -14.703 1 93.12 304 VAL A C 1
ATOM 2418 O O . VAL A 1 304 ? -5.59 -7.035 -13.828 1 93.12 304 VAL A O 1
ATOM 2421 N N . SER A 1 305 ? -5.449 -8.672 -15.203 1 90.69 305 SER A N 1
ATOM 2422 C CA . SER A 1 305 ? -4.047 -9 -14.977 1 90.69 305 SER A CA 1
ATOM 2423 C C . SER A 1 305 ? -3.164 -8.469 -16.109 1 90.69 305 SER A C 1
ATOM 2425 O O . SER A 1 305 ? -2.648 -9.242 -16.906 1 90.69 305 SER A O 1
ATOM 2427 N N . ARG A 1 306 ? -2.854 -7.254 -16.016 1 88.69 306 ARG A N 1
ATOM 2428 C CA . ARG A 1 306 ? -2.201 -6.547 -17.125 1 88.69 306 ARG A CA 1
ATOM 2429 C C . ARG A 1 306 ? -0.901 -7.234 -17.516 1 88.69 306 ARG A C 1
ATOM 2431 O O . ARG A 1 306 ? -0.53 -7.242 -18.688 1 88.69 306 ARG A O 1
ATOM 2438 N N . PHE A 1 307 ? -0.281 -7.824 -16.656 1 86.12 307 PHE A N 1
ATOM 2439 C CA . PHE A 1 307 ? 1.005 -8.484 -16.844 1 86.12 307 PHE A CA 1
ATOM 2440 C C . PHE A 1 307 ? 0.929 -9.508 -17.984 1 86.12 307 PHE A C 1
ATOM 2442 O O . PHE A 1 307 ? 1.877 -9.656 -18.75 1 86.12 307 PHE A O 1
ATOM 2449 N N . PHE A 1 308 ? -0.166 -10.18 -18.125 1 92.88 308 PHE A N 1
ATOM 2450 C CA . PHE A 1 308 ? -0.305 -11.258 -19.109 1 92.88 308 PHE A CA 1
ATOM 2451 C C . PHE A 1 308 ? -1.251 -10.844 -20.234 1 92.88 308 PHE A C 1
ATOM 2453 O O . PHE A 1 308 ? -1.433 -11.586 -21.188 1 92.88 308 PHE A O 1
ATOM 2460 N N . MET A 1 309 ? -1.842 -9.727 -20.125 1 94.06 309 MET A N 1
ATOM 2461 C CA . MET A 1 309 ? -2.924 -9.352 -21.031 1 94.06 309 MET A CA 1
ATOM 2462 C C . MET A 1 309 ? -2.377 -8.672 -22.281 1 94.06 309 MET A C 1
ATOM 2464 O O . MET A 1 309 ? -1.412 -7.91 -22.203 1 94.06 309 MET A O 1
ATOM 2468 N N . LYS A 1 310 ? -2.984 -8.898 -23.328 1 94.19 310 LYS A N 1
ATOM 2469 C CA . LYS A 1 310 ? -2.725 -8.219 -24.594 1 94.19 310 LYS A CA 1
ATOM 2470 C C . LYS A 1 310 ? -3.861 -7.262 -24.938 1 94.19 310 LYS A C 1
ATOM 2472 O O . LYS A 1 310 ? -4.098 -6.277 -24.234 1 94.19 310 LYS A O 1
ATOM 2477 N N . ASP A 1 311 ? -4.699 -7.738 -25.922 1 95.31 311 ASP A N 1
ATOM 2478 C CA . ASP A 1 311 ? -5.762 -6.844 -26.375 1 95.31 311 ASP A CA 1
ATOM 2479 C C . ASP A 1 311 ? -7.141 -7.418 -26.047 1 95.31 311 ASP A C 1
ATOM 2481 O O . ASP A 1 311 ? -7.309 -8.633 -25.969 1 95.31 311 ASP A O 1
ATOM 2485 N N . ILE A 1 312 ? -8.039 -6.445 -25.859 1 97.62 312 ILE A N 1
ATOM 2486 C CA . ILE A 1 312 ? -9.438 -6.828 -25.766 1 97.62 312 ILE A CA 1
ATOM 2487 C C . ILE A 1 312 ? -9.938 -7.281 -27.141 1 97.62 312 ILE A C 1
ATOM 2489 O O . ILE A 1 312 ? -9.703 -6.613 -28.141 1 97.62 312 ILE A O 1
ATOM 2493 N N . VAL A 1 313 ? -10.586 -8.414 -27.109 1 97.81 313 VAL A N 1
ATOM 2494 C CA . VAL A 1 313 ? -11.094 -9 -28.359 1 97.81 313 VAL A CA 1
ATOM 2495 C C . VAL A 1 313 ? -12.094 -8.039 -29 1 97.81 313 VAL A C 1
ATOM 2497 O O . VAL A 1 313 ? -12.914 -7.434 -28.297 1 97.81 313 VAL A O 1
ATOM 2500 N N . ASP A 1 314 ? -12.039 -7.812 -30.328 1 97.12 314 ASP A N 1
ATOM 2501 C CA . ASP A 1 314 ? -12.984 -7.098 -31.172 1 97.12 314 ASP A CA 1
ATOM 2502 C C . ASP A 1 314 ? -12.867 -5.586 -30.984 1 97.12 314 ASP A C 1
ATOM 2504 O O . ASP A 1 314 ? -13.734 -4.832 -31.422 1 97.12 314 ASP A O 1
ATOM 2508 N N . LEU A 1 315 ? -11.953 -5.117 -30.203 1 97.44 315 LEU A N 1
ATOM 2509 C CA . LEU A 1 315 ? -11.656 -3.691 -30.125 1 97.44 315 LEU A CA 1
ATOM 2510 C C . LEU A 1 315 ? -10.367 -3.367 -30.875 1 97.44 315 LEU A C 1
ATOM 2512 O O . LEU A 1 315 ? -9.453 -4.199 -30.938 1 97.44 315 LEU A O 1
ATOM 2516 N N . LYS A 1 316 ? -10.352 -2.195 -31.438 1 96.44 316 LYS A N 1
ATOM 2517 C CA . LYS A 1 316 ? -9.109 -1.7 -32 1 96.44 316 LYS A CA 1
ATOM 2518 C C . LYS A 1 316 ? -8.07 -1.418 -30.922 1 96.44 316 LYS A C 1
ATOM 2520 O O . LYS A 1 316 ? -8.422 -1.246 -29.766 1 96.44 316 LYS A O 1
ATOM 2525 N N . LYS A 1 317 ? -6.93 -1.292 -31.359 1 96.25 317 LYS A N 1
ATOM 2526 C CA . LYS A 1 317 ? -5.801 -1.217 -30.438 1 96.25 317 LYS A CA 1
ATOM 2527 C C . LYS A 1 317 ? -5.945 -0.037 -29.484 1 96.25 317 LYS A C 1
ATOM 2529 O O . LYS A 1 317 ? -5.828 -0.199 -28.266 1 96.25 317 LYS A O 1
ATOM 2534 N N . GLU A 1 318 ? -6.219 1.091 -30.047 1 95.31 318 GLU A N 1
ATOM 2535 C CA . GLU A 1 318 ? -6.324 2.297 -29.234 1 95.31 318 GLU A CA 1
ATOM 2536 C C . GLU A 1 318 ? -7.488 2.205 -28.266 1 95.31 318 GLU A C 1
ATOM 2538 O O . GLU A 1 318 ? -7.391 2.674 -27.125 1 95.31 318 GLU A O 1
ATOM 2543 N N . GLU A 1 319 ? -8.555 1.597 -28.719 1 96.12 319 GLU A N 1
ATOM 2544 C CA . GLU A 1 319 ? -9.719 1.409 -27.859 1 96.12 319 GLU A CA 1
ATOM 2545 C C . GLU A 1 319 ? -9.414 0.439 -26.719 1 96.12 319 GLU A C 1
ATOM 2547 O O . GLU A 1 319 ? -9.75 0.709 -25.562 1 96.12 319 GLU A O 1
ATOM 2552 N N . SER A 1 320 ? -8.781 -0.629 -27.094 1 97.25 320 SER A N 1
ATOM 2553 C CA . SER A 1 320 ? -8.391 -1.646 -26.125 1 97.25 320 SER A CA 1
ATOM 2554 C C . SER A 1 320 ? -7.469 -1.063 -25.062 1 97.25 320 SER A C 1
ATOM 2556 O O . SER A 1 320 ? -7.723 -1.215 -23.859 1 97.25 320 SER A O 1
ATOM 2558 N N . ASP A 1 321 ? -6.508 -0.324 -25.516 1 96.44 321 ASP A N 1
ATOM 2559 C CA . ASP A 1 321 ? -5.527 0.253 -24.594 1 96.44 321 ASP A CA 1
ATOM 2560 C C . ASP A 1 321 ? -6.188 1.251 -23.641 1 96.44 321 ASP A C 1
ATOM 2562 O O . ASP A 1 321 ? -5.875 1.284 -22.453 1 96.44 321 ASP A O 1
ATOM 2566 N N . ALA A 1 322 ? -7.066 2.014 -24.125 1 96.38 322 ALA A N 1
ATOM 2567 C CA . ALA A 1 322 ? -7.723 3.023 -23.297 1 96.38 322 ALA A CA 1
ATOM 2568 C C . ALA A 1 322 ? -8.508 2.375 -22.156 1 96.38 322 ALA A C 1
ATOM 2570 O O . ALA A 1 322 ? -8.43 2.818 -21 1 96.38 322 ALA A O 1
ATOM 2571 N N . VAL A 1 323 ? -9.25 1.334 -22.469 1 97.25 323 VAL A N 1
ATOM 2572 C CA . VAL A 1 323 ? -10.062 0.645 -21.469 1 97.25 323 VAL A CA 1
ATOM 2573 C C . VAL A 1 323 ? -9.156 -0.054 -20.453 1 97.25 323 VAL A C 1
ATOM 2575 O O . VAL A 1 323 ? -9.336 0.092 -19.25 1 97.25 323 VAL A O 1
ATOM 2578 N N . LEU A 1 324 ? -8.156 -0.729 -20.953 1 96.94 324 LEU A N 1
ATOM 2579 C CA . LEU A 1 324 ? -7.273 -1.492 -20.078 1 96.94 324 LEU A CA 1
ATOM 2580 C C . LEU A 1 324 ? -6.434 -0.562 -19.203 1 96.94 324 LEU A C 1
ATOM 2582 O O . LEU A 1 324 ? -6.191 -0.856 -18.031 1 96.94 324 LEU A O 1
ATOM 2586 N N . ASP A 1 325 ? -5.977 0.542 -19.781 1 95.69 325 ASP A N 1
ATOM 2587 C CA . ASP A 1 325 ? -5.215 1.516 -19 1 95.69 325 ASP A CA 1
ATOM 2588 C C . ASP A 1 325 ? -6.066 2.107 -17.875 1 95.69 325 ASP A C 1
ATOM 2590 O O . ASP A 1 325 ? -5.59 2.26 -16.75 1 95.69 325 ASP A O 1
ATOM 2594 N N . MET A 1 326 ? -7.27 2.426 -18.219 1 96.19 326 MET A N 1
ATOM 2595 C CA . MET A 1 326 ? -8.172 2.98 -17.203 1 96.19 326 MET A CA 1
ATOM 2596 C C . MET A 1 326 ? -8.391 1.987 -16.062 1 96.19 326 MET A C 1
ATOM 2598 O O . MET A 1 326 ? -8.289 2.35 -14.891 1 96.19 326 MET A O 1
ATOM 2602 N N . LEU A 1 327 ? -8.656 0.75 -16.375 1 97.44 327 LEU A N 1
ATOM 2603 C CA . LEU A 1 327 ? -8.93 -0.267 -15.367 1 97.44 327 LEU A CA 1
ATOM 2604 C C . LEU A 1 327 ? -7.676 -0.565 -14.547 1 97.44 327 LEU A C 1
ATOM 2606 O O . LEU A 1 327 ? -7.758 -0.778 -13.336 1 97.44 327 LEU A O 1
ATOM 2610 N N . THR A 1 328 ? -6.582 -0.564 -15.258 1 95.88 328 THR A N 1
ATOM 2611 C CA . THR A 1 328 ? -5.316 -0.779 -14.562 1 95.88 328 THR A CA 1
ATOM 2612 C C . THR A 1 328 ? -5.039 0.356 -13.578 1 95.88 328 THR A C 1
ATOM 2614 O O . THR A 1 328 ? -4.695 0.113 -12.422 1 95.88 328 THR A O 1
ATOM 2617 N N . ASP A 1 329 ? -5.203 1.576 -13.992 1 95.06 329 ASP A N 1
ATOM 2618 C CA . ASP A 1 329 ? -5.012 2.74 -13.133 1 95.06 329 ASP A CA 1
ATOM 2619 C C . ASP A 1 329 ? -5.988 2.719 -11.953 1 95.06 329 ASP A C 1
ATOM 2621 O O . ASP A 1 329 ? -5.625 3.092 -10.836 1 95.06 329 ASP A O 1
ATOM 2625 N N . HIS A 1 330 ? -7.195 2.281 -12.242 1 96.44 330 HIS A N 1
ATOM 2626 C CA . HIS A 1 330 ? -8.234 2.152 -11.234 1 96.44 330 HIS A CA 1
ATOM 2627 C C . HIS A 1 330 ? -7.797 1.216 -10.109 1 96.44 330 HIS A C 1
ATOM 2629 O O . HIS A 1 330 ? -7.898 1.562 -8.93 1 96.44 330 HIS A O 1
ATOM 2635 N N . ILE A 1 331 ? -7.207 0.192 -10.453 1 96.62 331 ILE A N 1
ATOM 2636 C CA . ILE A 1 331 ? -6.805 -0.804 -9.461 1 96.62 331 ILE A CA 1
ATOM 2637 C C . ILE A 1 331 ? -5.523 -0.351 -8.766 1 96.62 331 ILE A C 1
ATOM 2639 O O . ILE A 1 331 ? -5.43 -0.385 -7.539 1 96.62 331 ILE A O 1
ATOM 2643 N N . ASN A 1 332 ? -4.559 0.15 -9.539 1 95.75 332 ASN A N 1
ATOM 2644 C CA . ASN A 1 332 ? -3.254 0.524 -9.008 1 95.75 332 ASN A CA 1
ATOM 2645 C C . ASN A 1 332 ? -3.365 1.667 -8 1 95.75 332 ASN A C 1
ATOM 2647 O O . ASN A 1 332 ? -2.605 1.726 -7.035 1 95.75 332 ASN A O 1
ATOM 2651 N N . ASN A 1 333 ? -4.344 2.531 -8.219 1 95.06 333 ASN A N 1
ATOM 2652 C CA . ASN A 1 333 ? -4.391 3.766 -7.441 1 95.06 333 ASN A CA 1
ATOM 2653 C C . ASN A 1 333 ? -5.531 3.748 -6.43 1 95.06 333 ASN A C 1
ATOM 2655 O O . ASN A 1 333 ? -5.922 4.797 -5.91 1 95.06 333 ASN A O 1
ATOM 2659 N N . SER A 1 334 ? -6.164 2.619 -6.227 1 95.62 334 SER A N 1
ATOM 2660 C CA . SER A 1 334 ? -7.203 2.496 -5.211 1 95.62 334 SER A CA 1
ATOM 2661 C C . SER A 1 334 ? -6.672 1.804 -3.961 1 95.62 334 SER A C 1
ATOM 2663 O O . SER A 1 334 ? -6.945 0.622 -3.736 1 95.62 334 SER A O 1
ATOM 2665 N N . PHE A 1 335 ? -6.148 2.578 -3.131 1 95.38 335 PHE A N 1
ATOM 2666 C CA . PHE A 1 335 ? -5.41 2.088 -1.972 1 95.38 335 PHE A CA 1
ATOM 2667 C C . PHE A 1 335 ? -6.363 1.561 -0.907 1 95.38 335 PHE A C 1
ATOM 2669 O O . PHE A 1 335 ? -5.965 0.783 -0.038 1 95.38 335 PHE A O 1
ATOM 2676 N N . ASP A 1 336 ? -7.641 1.928 -1.008 1 94.88 336 ASP A N 1
ATOM 2677 C CA . ASP A 1 336 ? -8.641 1.56 -0.004 1 94.88 336 ASP A CA 1
ATOM 2678 C C . ASP A 1 336 ? -9.039 0.093 -0.14 1 94.88 336 ASP A C 1
ATOM 2680 O O . ASP A 1 336 ? -9.586 -0.496 0.794 1 94.88 336 ASP A O 1
ATOM 2684 N N . PHE A 1 337 ? -8.789 -0.472 -1.281 1 97.31 337 PHE A N 1
ATOM 2685 C CA . PHE A 1 337 ? -9.125 -1.889 -1.359 1 97.31 337 PHE A CA 1
ATOM 2686 C C . PHE A 1 337 ? -7.875 -2.729 -1.609 1 97.31 337 PHE A C 1
ATOM 2688 O O . PHE A 1 337 ? -7.941 -3.758 -2.283 1 97.31 337 PHE A O 1
ATOM 2695 N N . GLN A 1 338 ? -6.801 -2.23 -1.153 1 97.81 338 GLN A N 1
ATOM 2696 C CA . GLN A 1 338 ? -5.527 -2.945 -1.174 1 97.81 338 GLN A CA 1
ATOM 2697 C C . GLN A 1 338 ? -5.047 -3.254 0.241 1 97.81 338 GLN A C 1
ATOM 2699 O O . GLN A 1 338 ? -5.441 -2.58 1.196 1 97.81 338 GLN A O 1
ATOM 2704 N N . ILE A 1 339 ? -4.27 -4.258 0.334 1 98.19 339 ILE A N 1
ATOM 2705 C CA . ILE A 1 339 ? -3.576 -4.559 1.583 1 98.19 339 ILE A CA 1
ATOM 2706 C C . ILE A 1 339 ? -2.115 -4.895 1.295 1 98.19 339 ILE A C 1
ATOM 2708 O O . ILE A 1 339 ? -1.745 -5.145 0.145 1 98.19 339 ILE A O 1
ATOM 2712 N N . ARG A 1 340 ? -1.331 -4.785 2.318 1 97.25 340 ARG A N 1
ATOM 2713 C CA . ARG A 1 340 ? 0.059 -5.227 2.297 1 97.25 340 ARG A CA 1
ATOM 2714 C C . ARG A 1 340 ? 0.287 -6.359 3.291 1 97.25 340 ARG A C 1
ATOM 2716 O O . ARG A 1 340 ? 0.091 -6.188 4.496 1 97.25 340 ARG A O 1
ATOM 2723 N N . ALA A 1 341 ? 0.63 -7.516 2.834 1 96.56 341 ALA A N 1
ATOM 2724 C CA . ALA A 1 341 ? 0.977 -8.664 3.672 1 96.56 341 ALA A CA 1
ATOM 2725 C C . ALA A 1 341 ? 2.463 -8.656 4.02 1 96.56 341 ALA A C 1
ATOM 2727 O O . ALA A 1 341 ? 3.303 -8.992 3.184 1 96.56 341 ALA A O 1
ATOM 2728 N N . LYS A 1 342 ? 2.738 -8.328 5.211 1 94.81 342 LYS A N 1
ATOM 2729 C CA . LYS A 1 342 ? 4.121 -8.312 5.684 1 94.81 342 LYS A CA 1
ATOM 2730 C C . LYS A 1 342 ? 4.633 -9.727 5.934 1 94.81 342 LYS A C 1
ATOM 2732 O O . LYS A 1 342 ? 3.92 -10.562 6.5 1 94.81 342 LYS A O 1
ATOM 2737 N N . TRP A 1 343 ? 5.812 -9.953 5.543 1 94.12 343 TRP A N 1
ATOM 2738 C CA . TRP A 1 343 ? 6.395 -11.273 5.73 1 94.12 343 TRP A CA 1
ATOM 2739 C C . TRP A 1 343 ? 7.137 -11.359 7.059 1 94.12 343 TRP A C 1
ATOM 2741 O O . TRP A 1 343 ? 7.832 -10.422 7.453 1 94.12 343 TRP A O 1
ATOM 2751 N N . GLU A 1 344 ? 6.906 -12.352 7.781 1 91.88 344 GLU A N 1
ATOM 2752 C CA . GLU A 1 344 ? 7.617 -12.797 8.977 1 91.88 344 GLU A CA 1
ATOM 2753 C C . GLU A 1 344 ? 8.094 -14.242 8.828 1 91.88 344 GLU A C 1
ATOM 2755 O O . GLU A 1 344 ? 7.543 -15 8.023 1 91.88 344 GLU A O 1
ATOM 2760 N N . PRO A 1 345 ? 9.125 -14.539 9.562 1 91.56 345 PRO A N 1
ATOM 2761 C CA . PRO A 1 345 ? 9.562 -15.938 9.492 1 91.56 345 PRO A CA 1
ATOM 2762 C C . PRO A 1 345 ? 8.43 -16.922 9.805 1 91.56 345 PRO A C 1
ATOM 2764 O O . PRO A 1 345 ? 7.609 -16.656 10.68 1 91.56 345 PRO A O 1
ATOM 2767 N N . ASN A 1 346 ? 8.359 -17.969 9.016 1 95.44 346 ASN A N 1
ATOM 2768 C CA . ASN A 1 346 ? 7.406 -19.062 9.195 1 95.44 346 ASN A CA 1
ATOM 2769 C C . ASN A 1 346 ? 5.98 -18.625 8.875 1 95.44 346 ASN A C 1
ATOM 2771 O O . ASN A 1 346 ? 5.031 -19.078 9.516 1 95.44 346 ASN A O 1
ATOM 2775 N N . SER A 1 347 ? 5.863 -17.75 7.988 1 96.44 347 SER A N 1
ATOM 2776 C CA . SER A 1 347 ? 4.551 -17.344 7.508 1 96.44 347 SER A CA 1
ATOM 2777 C C . SER A 1 347 ? 4.172 -18.078 6.227 1 96.44 347 SER A C 1
ATOM 2779 O O . SER A 1 347 ? 5.043 -18.406 5.422 1 96.44 347 SER A O 1
ATOM 2781 N N . VAL A 1 348 ? 2.934 -18.375 6.125 1 98.31 348 VAL A N 1
ATOM 2782 C CA . VAL A 1 348 ? 2.324 -18.844 4.883 1 98.31 348 VAL A CA 1
ATOM 2783 C C . VAL A 1 348 ? 1.193 -17.906 4.477 1 98.31 348 VAL A C 1
ATOM 2785 O O . VAL A 1 348 ? 0.274 -17.656 5.258 1 98.31 348 VAL A O 1
ATOM 2788 N N . VAL A 1 349 ? 1.298 -17.359 3.297 1 98.69 349 VAL A N 1
ATOM 2789 C CA . VAL A 1 349 ? 0.246 -16.5 2.76 1 98.69 349 VAL A CA 1
ATOM 2790 C C . VAL A 1 349 ? -0.539 -17.266 1.689 1 98.69 349 VAL A C 1
ATOM 2792 O O . VAL A 1 349 ? 0.048 -17.922 0.826 1 98.69 349 VAL A O 1
ATOM 2795 N N . MET A 1 350 ? -1.839 -17.188 1.81 1 98.62 350 MET A N 1
ATOM 2796 C CA . MET A 1 350 ? -2.752 -17.812 0.855 1 98.62 350 MET A CA 1
ATOM 2797 C C . MET A 1 350 ? -3.691 -16.781 0.245 1 98.62 350 MET A C 1
ATOM 2799 O O . MET A 1 350 ? -4.168 -15.883 0.941 1 98.62 350 MET A O 1
ATOM 2803 N N . TRP A 1 351 ? -3.93 -16.922 -1.023 1 98.88 351 TRP A N 1
ATOM 2804 C CA . TRP A 1 351 ? -4.867 -15.977 -1.612 1 98.88 351 TRP A CA 1
ATOM 2805 C C . TRP A 1 351 ? -5.68 -16.641 -2.723 1 98.88 351 TRP A C 1
ATOM 2807 O O . TRP A 1 351 ? -5.289 -17.672 -3.256 1 98.88 351 TRP A O 1
ATOM 2817 N N . ASP A 1 352 ? -6.824 -16.125 -2.992 1 98.88 352 ASP A N 1
ATOM 2818 C CA . ASP A 1 352 ? -7.723 -16.547 -4.059 1 98.88 352 ASP A CA 1
ATOM 2819 C C . ASP A 1 352 ? -7.504 -15.727 -5.328 1 98.88 352 ASP A C 1
ATOM 2821 O O . ASP A 1 352 ? -7.98 -14.594 -5.43 1 98.88 352 ASP A O 1
ATOM 2825 N N . ASN A 1 353 ? -6.875 -16.328 -6.316 1 98.69 353 ASN A N 1
ATOM 2826 C CA . ASN A 1 353 ? -6.543 -15.656 -7.566 1 98.69 353 ASN A CA 1
ATOM 2827 C C . ASN A 1 353 ? -7.793 -15.164 -8.289 1 98.69 353 ASN A C 1
ATOM 2829 O O . ASN A 1 353 ? -7.711 -14.281 -9.148 1 98.69 353 ASN A O 1
ATOM 2833 N N . ARG A 1 354 ? -8.914 -15.672 -7.949 1 98.31 354 ARG A N 1
ATOM 2834 C CA . ARG A 1 354 ? -10.156 -15.312 -8.633 1 98.31 354 ARG A CA 1
ATOM 2835 C C . ARG A 1 354 ? -10.727 -14.008 -8.086 1 98.31 354 ARG A C 1
ATOM 2837 O O . ARG A 1 354 ? -11.609 -13.406 -8.695 1 98.31 354 ARG A O 1
ATOM 2844 N N . ARG A 1 355 ? -10.141 -13.578 -7 1 98.31 355 ARG A N 1
ATOM 2845 C CA . ARG A 1 355 ? -10.648 -12.383 -6.336 1 98.31 355 ARG A CA 1
ATOM 2846 C C . ARG A 1 355 ? -9.586 -11.289 -6.289 1 98.31 355 ARG A C 1
ATOM 2848 O O . ARG A 1 355 ? -9.906 -10.102 -6.273 1 98.31 355 ARG A O 1
ATOM 2855 N N . VAL A 1 356 ? -8.328 -11.656 -6.25 1 98.75 356 VAL A N 1
ATOM 2856 C CA . VAL A 1 356 ? -7.336 -10.625 -5.961 1 98.75 356 VAL A CA 1
ATOM 2857 C C . VAL A 1 356 ? -6.273 -10.617 -7.059 1 98.75 356 VAL A C 1
ATOM 2859 O O . VAL A 1 356 ? -6.066 -11.617 -7.742 1 98.75 356 VAL A O 1
ATOM 2862 N N . LEU A 1 357 ? -5.672 -9.461 -7.246 1 98.38 357 LEU A N 1
ATOM 2863 C CA . LEU A 1 357 ? -4.352 -9.32 -7.855 1 98.38 357 LEU A CA 1
ATOM 2864 C C . LEU A 1 357 ? -3.273 -9.164 -6.785 1 98.38 357 LEU A C 1
ATOM 2866 O O . LEU A 1 357 ? -3.57 -8.805 -5.648 1 98.38 357 LEU A O 1
ATOM 2870 N N . HIS A 1 358 ? -2.082 -9.5 -7.137 1 98.31 358 HIS A N 1
ATOM 2871 C CA . HIS A 1 358 ? -0.987 -9.305 -6.191 1 98.31 358 HIS A CA 1
ATOM 2872 C C . HIS A 1 358 ? 0.271 -8.812 -6.898 1 98.31 358 HIS A C 1
ATOM 2874 O O . HIS A 1 358 ? 0.381 -8.914 -8.125 1 98.31 358 HIS A O 1
ATOM 2880 N N . THR A 1 359 ? 1.15 -8.188 -6.16 1 96.19 359 THR A N 1
ATOM 2881 C CA . THR A 1 359 ? 2.469 -7.781 -6.629 1 96.19 359 THR A CA 1
ATOM 2882 C C . THR A 1 359 ? 3.5 -7.895 -5.508 1 96.19 359 THR A C 1
ATOM 2884 O O . THR A 1 359 ? 3.184 -7.656 -4.34 1 96.19 359 THR A O 1
ATOM 2887 N N . ALA A 1 360 ? 4.664 -8.266 -5.91 1 93.88 360 ALA A N 1
ATOM 2888 C CA . ALA A 1 360 ? 5.785 -8.344 -4.973 1 93.88 360 ALA A CA 1
ATOM 2889 C C . ALA A 1 360 ? 6.461 -6.98 -4.824 1 93.88 360 ALA A C 1
ATOM 2891 O O . ALA A 1 360 ? 6.324 -6.113 -5.691 1 93.88 360 ALA A O 1
ATOM 2892 N N . THR A 1 361 ? 7.141 -6.812 -3.678 1 93.38 361 THR A N 1
ATOM 2893 C CA . THR A 1 361 ? 7.984 -5.641 -3.473 1 93.38 361 THR A CA 1
ATOM 2894 C C . THR A 1 361 ? 9.445 -6.051 -3.291 1 93.38 361 THR A C 1
ATOM 2896 O O . THR A 1 361 ? 9.734 -7.109 -2.73 1 93.38 361 THR A O 1
ATOM 2899 N N . PHE A 1 362 ? 10.344 -5.207 -3.75 1 90.69 362 PHE A N 1
ATOM 2900 C CA . PHE A 1 362 ? 11.781 -5.418 -3.65 1 90.69 362 PHE A CA 1
ATOM 2901 C C . PHE A 1 362 ? 12.461 -4.219 -2.994 1 90.69 362 PHE A C 1
ATOM 2903 O O . PHE A 1 362 ? 13.148 -3.449 -3.662 1 90.69 362 PHE A O 1
ATOM 2910 N N . ASP A 1 363 ? 12.375 -4.168 -1.693 1 92.38 363 ASP A N 1
ATOM 2911 C CA . ASP A 1 363 ? 12.742 -2.932 -1.005 1 92.38 363 ASP A CA 1
ATOM 2912 C C . ASP A 1 363 ? 13.953 -3.145 -0.106 1 92.38 363 ASP A C 1
ATOM 2914 O O . ASP A 1 363 ? 14.344 -2.244 0.641 1 92.38 363 ASP A O 1
ATOM 2918 N N . TRP A 1 364 ? 14.625 -4.258 -0.112 1 90.5 364 TRP A N 1
ATOM 2919 C CA . TRP A 1 364 ? 15.797 -4.461 0.725 1 90.5 364 TRP A CA 1
ATOM 2920 C C . TRP A 1 364 ? 17.078 -4.453 -0.115 1 90.5 364 TRP A C 1
ATOM 2922 O O . TRP A 1 364 ? 17.094 -4.965 -1.235 1 90.5 364 TRP A O 1
ATOM 2932 N N . ASP A 1 365 ? 18.094 -3.877 0.373 1 88.44 365 ASP A N 1
ATOM 2933 C CA . ASP A 1 365 ? 19.344 -3.777 -0.379 1 88.44 365 ASP A CA 1
ATOM 2934 C C . ASP A 1 365 ? 20.484 -4.441 0.375 1 88.44 365 ASP A C 1
ATOM 2936 O O . ASP A 1 365 ? 21.656 -4.125 0.14 1 88.44 365 ASP A O 1
ATOM 2940 N N . THR A 1 366 ? 20.234 -5.293 1.269 1 89.38 366 THR A N 1
ATOM 2941 C CA . THR A 1 366 ? 21.25 -5.977 2.064 1 89.38 366 THR A CA 1
ATOM 2942 C C . THR A 1 366 ? 21.906 -7.09 1.255 1 89.38 366 THR A C 1
ATOM 2944 O O . THR A 1 366 ? 22.969 -7.582 1.625 1 89.38 366 THR A O 1
ATOM 2947 N N . GLY A 1 367 ? 21.234 -7.566 0.253 1 90.12 367 GLY A N 1
ATOM 2948 C CA . GLY A 1 367 ? 21.734 -8.672 -0.542 1 90.12 367 GLY A CA 1
ATOM 2949 C C . GLY A 1 367 ? 21.328 -10.031 -0.005 1 90.12 367 GLY A C 1
ATOM 2950 O O . GLY A 1 367 ? 21.641 -11.062 -0.603 1 90.12 367 GLY A O 1
ATOM 2951 N N . CYS A 1 368 ? 20.562 -9.969 0.953 1 91.56 368 CYS A N 1
ATOM 2952 C CA . CYS A 1 368 ? 20.109 -11.219 1.535 1 91.56 368 CYS A CA 1
ATOM 2953 C C . CYS A 1 368 ? 19.203 -11.969 0.567 1 91.56 368 CYS A C 1
ATOM 2955 O O . CYS A 1 368 ? 18.453 -11.352 -0.191 1 91.56 368 CYS A O 1
ATOM 2957 N N . THR A 1 369 ? 19.281 -13.336 0.682 1 94.12 369 THR A N 1
ATOM 2958 C CA . THR A 1 369 ? 18.484 -14.219 -0.165 1 94.12 369 THR A CA 1
ATOM 2959 C C . THR A 1 369 ? 17.016 -14.148 0.223 1 94.12 369 THR A C 1
ATOM 2961 O O . THR A 1 369 ? 16.688 -14.078 1.407 1 94.12 369 THR A O 1
ATOM 2964 N N . ARG A 1 370 ? 16.219 -14.141 -0.737 1 94.88 370 ARG A N 1
ATOM 2965 C CA . ARG A 1 370 ? 14.805 -14.43 -0.555 1 94.88 370 ARG A CA 1
ATOM 2966 C C . ARG A 1 370 ? 14.414 -15.719 -1.272 1 94.88 370 ARG A C 1
ATOM 2968 O O . ARG A 1 370 ? 14.578 -15.828 -2.488 1 94.88 370 ARG A O 1
ATOM 2975 N N . HIS A 1 371 ? 13.984 -16.703 -0.554 1 96.94 371 HIS A N 1
ATOM 2976 C CA . HIS A 1 371 ? 13.664 -18.047 -1.016 1 96.94 371 HIS A CA 1
ATOM 2977 C C . HIS A 1 371 ? 12.266 -18.453 -0.58 1 96.94 371 HIS A C 1
ATOM 2979 O O . HIS A 1 371 ? 12.008 -18.641 0.614 1 96.94 371 HIS A O 1
ATOM 2985 N N . CYS A 1 372 ? 11.359 -18.578 -1.614 1 97.56 372 CYS A N 1
ATOM 2986 C CA . CYS A 1 372 ? 9.977 -18.938 -1.329 1 97.56 372 CYS A CA 1
ATOM 2987 C C . CYS A 1 372 ? 9.492 -20.047 -2.271 1 97.56 372 CYS A C 1
ATOM 2989 O O . CYS A 1 372 ? 10.055 -20.234 -3.354 1 97.56 372 CYS A O 1
ATOM 2991 N N . TYR A 1 373 ? 8.523 -20.75 -1.815 1 98.19 373 TYR A N 1
ATOM 2992 C CA . TYR A 1 373 ? 7.871 -21.719 -2.697 1 98.19 373 TYR A CA 1
ATOM 2993 C C . TYR A 1 373 ? 6.371 -21.438 -2.775 1 98.19 373 TYR A C 1
ATOM 2995 O O . TYR A 1 373 ? 5.77 -20.953 -1.813 1 98.19 373 TYR A O 1
ATOM 3003 N N . ARG A 1 374 ? 5.844 -21.766 -3.902 1 98.5 374 ARG A N 1
ATOM 3004 C CA . ARG A 1 374 ? 4.43 -21.547 -4.199 1 98.5 374 ARG A CA 1
ATOM 3005 C C . ARG A 1 374 ? 3.768 -22.859 -4.645 1 98.5 374 ARG A C 1
ATOM 3007 O O . ARG A 1 374 ? 4.352 -23.625 -5.41 1 98.5 374 ARG A O 1
ATOM 3014 N N . ILE A 1 375 ? 2.635 -23.141 -4.09 1 98.44 375 ILE A N 1
ATOM 3015 C CA . ILE A 1 375 ? 1.733 -24.203 -4.512 1 98.44 375 ILE A CA 1
ATOM 3016 C C . ILE A 1 375 ? 0.521 -23.609 -5.219 1 98.44 375 ILE A C 1
ATOM 3018 O O . ILE A 1 375 ? -0.137 -22.719 -4.688 1 98.44 375 ILE A O 1
ATOM 3022 N N . THR A 1 376 ? 0.176 -24.141 -6.387 1 98.44 376 THR A N 1
ATOM 3023 C CA . THR A 1 376 ? -0.759 -23.422 -7.246 1 98.44 376 THR A CA 1
ATOM 3024 C C . THR A 1 376 ? -1.853 -24.359 -7.754 1 98.44 376 THR A C 1
ATOM 3026 O O . THR A 1 376 ? -1.825 -24.797 -8.914 1 98.44 376 THR A O 1
ATOM 3029 N N . PRO A 1 377 ? -2.848 -24.625 -6.984 1 98.56 377 PRO A N 1
ATOM 3030 C CA . PRO A 1 377 ? -3.998 -25.391 -7.477 1 98.56 377 PRO A CA 1
ATOM 3031 C C . PRO A 1 377 ? -4.75 -24.672 -8.594 1 98.56 377 PRO A C 1
ATOM 3033 O O . PRO A 1 377 ? -4.973 -23.453 -8.508 1 98.56 377 PRO A O 1
ATOM 3036 N N . MET A 1 378 ? -5.117 -25.422 -9.586 1 98.06 378 MET A N 1
ATOM 3037 C CA . MET A 1 378 ? -5.879 -24.859 -10.703 1 98.06 378 MET A CA 1
ATOM 3038 C C . MET A 1 378 ? -7.379 -24.922 -10.422 1 98.06 378 MET A C 1
ATOM 3040 O O . MET A 1 378 ? -7.848 -25.844 -9.734 1 98.06 378 MET A O 1
ATOM 3044 N N . GLY A 1 379 ? -8.078 -23.922 -10.898 1 97.5 379 GLY A N 1
ATOM 3045 C CA . GLY A 1 379 ? -9.508 -23.812 -10.656 1 97.5 379 GLY A CA 1
ATOM 3046 C C . GLY A 1 379 ? -10.344 -23.969 -11.914 1 97.5 379 GLY A C 1
ATOM 3047 O O . GLY A 1 379 ? -9.945 -24.672 -12.844 1 97.5 379 GLY A O 1
ATOM 3048 N N . GLU A 1 380 ? -11.492 -23.453 -11.898 1 97.12 380 GLU A N 1
ATOM 3049 C CA . GLU A 1 380 ? -12.445 -23.547 -13 1 97.12 380 GLU A CA 1
ATOM 3050 C C . GLU A 1 380 ? -12.094 -22.562 -14.109 1 97.12 380 GLU A C 1
ATOM 3052 O O . GLU A 1 380 ? -11.242 -21.688 -13.93 1 97.12 380 GLU A O 1
ATOM 3057 N N . ARG A 1 381 ? -12.711 -22.75 -15.211 1 97.06 381 ARG A N 1
ATOM 3058 C CA . ARG A 1 381 ? -12.602 -21.766 -16.281 1 97.06 381 ARG A CA 1
ATOM 3059 C C . ARG A 1 381 ? -13.352 -20.484 -15.938 1 97.06 381 ARG A C 1
ATOM 3061 O O . ARG A 1 381 ? -14.523 -20.531 -15.562 1 97.06 381 ARG A O 1
ATOM 3068 N N . PRO A 1 382 ? -12.742 -19.297 -16.078 1 97.81 382 PRO A N 1
ATOM 3069 C CA . PRO A 1 382 ? -13.414 -18.031 -15.781 1 97.81 382 PRO A CA 1
ATOM 3070 C C . PRO A 1 382 ? -14.602 -17.766 -16.703 1 97.81 382 PRO A C 1
ATOM 3072 O O . PRO A 1 382 ? -14.484 -17.922 -17.922 1 97.81 382 PRO A O 1
ATOM 3075 N N . VAL A 1 383 ? -15.688 -17.438 -16.172 1 98.06 383 VAL A N 1
ATOM 3076 C CA . VAL A 1 383 ? -16.875 -17.016 -16.906 1 98.06 383 VAL A CA 1
ATOM 3077 C C . VAL A 1 383 ? -17.453 -15.742 -16.281 1 98.06 383 VAL A C 1
ATOM 3079 O O . VAL A 1 383 ? -17.078 -15.383 -15.164 1 98.06 383 VAL A O 1
ATOM 3082 N N . GLU A 1 384 ? -18.234 -15.055 -16.984 1 97.81 384 GLU A N 1
ATOM 3083 C CA . GLU A 1 384 ? -18.719 -13.758 -16.516 1 97.81 384 GLU A CA 1
ATOM 3084 C C . GLU A 1 384 ? -19.969 -13.922 -15.656 1 97.81 384 GLU A C 1
ATOM 3086 O O . GLU A 1 384 ? -20.188 -13.156 -14.711 1 97.81 384 GLU A O 1
ATOM 3091 N N . ASP A 1 385 ? -20.844 -14.875 -16.016 1 96.94 385 ASP A N 1
ATOM 3092 C CA . ASP A 1 385 ? -22.141 -14.977 -15.352 1 96.94 385 ASP A CA 1
ATOM 3093 C C . ASP A 1 385 ? -22.312 -16.344 -14.688 1 96.94 385 ASP A C 1
ATOM 3095 O O . ASP A 1 385 ? -21.828 -17.359 -15.203 1 96.94 385 ASP A O 1
ATOM 3099 N N . GLU A 1 386 ? -23.094 -16.359 -13.648 1 95.69 386 GLU A N 1
ATOM 3100 C CA . GLU A 1 386 ? -23.297 -17.562 -12.859 1 95.69 386 GLU A CA 1
ATOM 3101 C C . GLU A 1 386 ? -23.922 -18.672 -13.703 1 95.69 386 GLU A C 1
ATOM 3103 O O . GLU A 1 386 ? -23.609 -19.859 -13.508 1 95.69 386 GLU A O 1
ATOM 3108 N N . GLU A 1 387 ? -24.734 -18.328 -14.641 1 95.25 387 GLU A N 1
ATOM 3109 C CA . GLU A 1 387 ? -25.422 -19.297 -15.492 1 95.25 387 GLU A CA 1
ATOM 3110 C C . GLU A 1 387 ? -24.438 -20.062 -16.359 1 95.25 387 GLU A C 1
ATOM 3112 O O . GLU A 1 387 ? -24.734 -21.172 -16.828 1 95.25 387 GLU A O 1
ATOM 3117 N N . GLU A 1 388 ? -23.266 -19.5 -16.578 1 95 388 GLU A N 1
ATOM 3118 C CA . GLU A 1 388 ? -22.25 -20.109 -17.453 1 95 388 GLU A CA 1
ATOM 3119 C C . GLU A 1 388 ? -21.375 -21.078 -16.672 1 95 388 GLU A C 1
ATOM 3121 O O . GLU A 1 388 ? -20.578 -21.828 -17.266 1 95 388 GLU A O 1
ATOM 3126 N N . LEU A 1 389 ? -21.5 -21.078 -15.375 1 94.62 389 LEU A N 1
ATOM 3127 C CA . LEU A 1 389 ? -20.734 -22.016 -14.562 1 94.62 389 LEU A CA 1
ATOM 3128 C C . LEU A 1 389 ? -21.203 -23.453 -14.812 1 94.62 389 LEU A C 1
ATOM 3130 O O . LEU A 1 389 ? -22.375 -23.688 -15.133 1 94.62 389 LEU A O 1
ATOM 3134 N N . GLN A 1 390 ? -20.234 -24.391 -14.648 1 93.12 390 GLN A N 1
ATOM 3135 C CA . GLN A 1 390 ? -20.609 -25.797 -14.695 1 93.12 390 GLN A CA 1
ATOM 3136 C C . GLN A 1 390 ? -21.594 -26.141 -13.578 1 93.12 390 GLN A C 1
ATOM 3138 O O . GLN A 1 390 ? -21.531 -25.578 -12.492 1 93.12 390 GLN A O 1
ATOM 3143 N N . PRO A 1 391 ? -22.438 -27.094 -13.758 1 91.81 391 PRO A N 1
ATOM 3144 C CA . PRO A 1 391 ? -23.5 -27.406 -12.797 1 91.81 391 PRO A CA 1
ATOM 3145 C C . PRO A 1 391 ? -22.969 -27.734 -11.406 1 91.81 391 PRO A C 1
ATOM 3147 O O . PRO A 1 391 ? -23.594 -27.375 -10.398 1 91.81 391 PRO A O 1
ATOM 3150 N N . TRP A 1 392 ? -21.828 -28.297 -11.367 1 89.81 392 TRP A N 1
ATOM 3151 C CA . TRP A 1 392 ? -21.297 -28.734 -10.07 1 89.81 392 TRP A CA 1
ATOM 3152 C C . TRP A 1 392 ? -20.578 -27.594 -9.367 1 89.81 392 TRP A C 1
ATOM 3154 O O . TRP A 1 392 ? -20.125 -27.75 -8.234 1 89.81 392 TRP A O 1
ATOM 3164 N N . ASN A 1 393 ? -20.5 -26.422 -9.977 1 89.94 393 ASN A N 1
ATOM 3165 C CA . ASN A 1 393 ? -19.906 -25.25 -9.352 1 89.94 393 ASN A CA 1
ATOM 3166 C C . ASN A 1 393 ? -20.953 -24.156 -9.086 1 89.94 393 ASN A C 1
ATOM 3168 O O . ASN A 1 393 ? -20.594 -23.031 -8.719 1 89.94 393 ASN A O 1
ATOM 3172 N N . LYS A 1 394 ? -22.25 -24.594 -9.383 1 86.75 394 LYS A N 1
ATOM 3173 C CA . LYS A 1 394 ? -23.328 -23.641 -9.148 1 86.75 394 LYS A CA 1
ATOM 3174 C C . LYS A 1 394 ? -23.844 -23.734 -7.711 1 86.75 394 LYS A C 1
ATOM 3176 O O . LYS A 1 394 ? -23.812 -24.812 -7.109 1 86.75 394 LYS A O 1
ATOM 3181 N N . MET B 1 1 ? -67.125 40.406 -25.797 1 23.42 1 MET B N 1
ATOM 3182 C CA . MET B 1 1 ? -65.938 40.875 -25.172 1 23.42 1 MET B CA 1
ATOM 3183 C C . MET B 1 1 ? -65.125 39.719 -24.609 1 23.42 1 MET B C 1
ATOM 3185 O O . MET B 1 1 ? -65.5 39.094 -23.656 1 23.42 1 MET B O 1
ATOM 3189 N N . ALA B 1 2 ? -64.375 39 -25.469 1 29.17 2 ALA B N 1
ATOM 3190 C CA . ALA B 1 2 ? -63.625 37.75 -25.328 1 29.17 2 ALA B CA 1
ATOM 3191 C C . ALA B 1 2 ? -62.531 37.875 -24.266 1 29.17 2 ALA B C 1
ATOM 3193 O O . ALA B 1 2 ? -61.781 38.844 -24.25 1 29.17 2 ALA B O 1
ATOM 3194 N N . PRO B 1 3 ? -62.75 37.25 -23.109 1 28.27 3 PRO B N 1
ATOM 3195 C CA . PRO B 1 3 ? -61.812 37.469 -21.984 1 28.27 3 PRO B CA 1
ATOM 3196 C C . PRO B 1 3 ? -60.375 37.188 -22.375 1 28.27 3 PRO B C 1
ATOM 3198 O O . PRO B 1 3 ? -60.094 36.375 -23.266 1 28.27 3 PRO B O 1
ATOM 3201 N N . VAL B 1 4 ? -59.5 38.188 -22.312 1 27.03 4 VAL B N 1
ATOM 3202 C CA . VAL B 1 4 ? -58.062 38.156 -22.547 1 27.03 4 VAL B CA 1
ATOM 3203 C C . VAL B 1 4 ? -57.406 37.188 -21.578 1 27.03 4 VAL B C 1
ATOM 3205 O O . VAL B 1 4 ? -57.5 37.344 -20.359 1 27.03 4 VAL B O 1
ATOM 3208 N N . ALA B 1 5 ? -57.219 35.906 -21.922 1 31.84 5 ALA B N 1
ATOM 3209 C CA . ALA B 1 5 ? -56.438 34.875 -21.219 1 31.84 5 ALA B CA 1
ATOM 3210 C C . ALA B 1 5 ? -55.094 35.438 -20.797 1 31.84 5 ALA B C 1
ATOM 3212 O O . ALA B 1 5 ? -54.281 35.812 -21.656 1 31.84 5 ALA B O 1
ATOM 3213 N N . THR B 1 6 ? -55 36.156 -19.75 1 23.92 6 THR B N 1
ATOM 3214 C CA . THR B 1 6 ? -53.688 36.594 -19.234 1 23.92 6 THR B CA 1
ATOM 3215 C C . THR B 1 6 ? -52.75 35.406 -19.094 1 23.92 6 THR B C 1
ATOM 3217 O O . THR B 1 6 ? -53.062 34.438 -18.406 1 23.92 6 THR B O 1
ATOM 3220 N N . LEU B 1 7 ? -51.812 35.219 -20 1 27.83 7 LEU B N 1
ATOM 3221 C CA . LEU B 1 7 ? -50.688 34.281 -19.969 1 27.83 7 LEU B CA 1
ATOM 3222 C C . LEU B 1 7 ? -49.812 34.531 -18.719 1 27.83 7 LEU B C 1
ATOM 3224 O O . LEU B 1 7 ? -49.188 35.562 -18.594 1 27.83 7 LEU B O 1
ATOM 3228 N N . GLN B 1 8 ? -50.281 34.156 -17.562 1 25.91 8 GLN B N 1
ATOM 3229 C CA . GLN B 1 8 ? -49.375 34.25 -16.438 1 25.91 8 GLN B CA 1
ATOM 3230 C C . GLN B 1 8 ? -48.094 33.469 -16.719 1 25.91 8 GLN B C 1
ATOM 3232 O O . GLN B 1 8 ? -48.125 32.25 -16.984 1 25.91 8 GLN B O 1
ATOM 3237 N N . ALA B 1 9 ? -46.969 34.156 -17.172 1 29.7 9 ALA B N 1
ATOM 3238 C CA . ALA B 1 9 ? -45.594 33.656 -17.234 1 29.7 9 ALA B CA 1
ATOM 3239 C C . ALA B 1 9 ? -45.188 33.062 -15.898 1 29.7 9 ALA B C 1
ATOM 3241 O O . ALA B 1 9 ? -45.062 33.781 -14.898 1 29.7 9 ALA B O 1
ATOM 3242 N N . THR B 1 10 ? -45.625 31.922 -15.547 1 29.19 10 THR B N 1
ATOM 3243 C CA . THR B 1 10 ? -45 31.328 -14.375 1 29.19 10 THR B CA 1
ATOM 3244 C C . THR B 1 10 ? -43.469 31.406 -14.477 1 29.19 10 THR B C 1
ATOM 3246 O O . THR B 1 10 ? -42.875 30.938 -15.438 1 29.19 10 THR B O 1
ATOM 3249 N N . LEU B 1 11 ? -42.844 32.469 -13.961 1 28.58 11 LEU B N 1
ATOM 3250 C CA . LEU B 1 11 ? -41.375 32.562 -13.766 1 28.58 11 LEU B CA 1
ATOM 3251 C C . LEU B 1 11 ? -40.812 31.234 -13.266 1 28.58 11 LEU B C 1
ATOM 3253 O O . LEU B 1 11 ? -41.219 30.75 -12.211 1 28.58 11 LEU B O 1
ATOM 3257 N N . GLN B 1 12 ? -40.5 30.344 -14.188 1 26.52 12 GLN B N 1
ATOM 3258 C CA . GLN B 1 12 ? -39.75 29.141 -13.844 1 26.52 12 GLN B CA 1
ATOM 3259 C C . GLN B 1 12 ? -38.594 29.469 -12.883 1 26.52 12 GLN B C 1
ATOM 3261 O O . GLN B 1 12 ? -37.844 30.406 -13.102 1 26.52 12 GLN B O 1
ATOM 3266 N N . THR B 1 13 ? -38.812 29.203 -11.609 1 30.64 13 THR B N 1
ATOM 3267 C CA . THR B 1 13 ? -37.719 29.266 -10.625 1 30.64 13 THR B CA 1
ATOM 3268 C C . THR B 1 13 ? -36.406 28.812 -11.234 1 30.64 13 THR B C 1
ATOM 3270 O O . THR B 1 13 ? -36.375 27.859 -12.031 1 30.64 13 THR B O 1
ATOM 3273 N N . PRO B 1 14 ? -35.375 29.734 -11.227 1 29.83 14 PRO B N 1
ATOM 3274 C CA . PRO B 1 14 ? -34.062 29.344 -11.75 1 29.83 14 PRO B CA 1
ATOM 3275 C C . PRO B 1 14 ? -33.719 27.891 -11.445 1 29.83 14 PRO B C 1
ATOM 3277 O O . PRO B 1 14 ? -34.031 27.391 -10.375 1 29.83 14 PRO B O 1
ATOM 3280 N N . GLN B 1 15 ? -33.719 27.078 -12.453 1 28.83 15 GLN B N 1
ATOM 3281 C CA . GLN B 1 15 ? -33.125 25.75 -12.43 1 28.83 15 GLN B CA 1
ATOM 3282 C C . GLN B 1 15 ? -31.875 25.703 -11.555 1 28.83 15 GLN B C 1
ATOM 3284 O O . GLN B 1 15 ? -31.094 26.672 -11.539 1 28.83 15 GLN B O 1
ATOM 3289 N N . ASP B 1 16 ? -31.859 24.844 -10.5 1 31.05 16 ASP B N 1
ATOM 3290 C CA . ASP B 1 16 ? -30.703 24.484 -9.672 1 31.05 16 ASP B CA 1
ATOM 3291 C C . ASP B 1 16 ? -29.422 24.5 -10.492 1 31.05 16 ASP B C 1
ATOM 3293 O O . ASP B 1 16 ? -29.344 23.891 -11.555 1 31.05 16 ASP B O 1
ATOM 3297 N N . THR B 1 17 ? -28.75 25.641 -10.5 1 31.16 17 THR B N 1
ATOM 3298 C CA . THR B 1 17 ? -27.422 25.688 -11.086 1 31.16 17 THR B CA 1
ATOM 3299 C C . THR B 1 17 ? -26.734 24.328 -10.969 1 31.16 17 THR B C 1
ATOM 3301 O O . THR B 1 17 ? -26.75 23.703 -9.898 1 31.16 17 THR B O 1
ATOM 3304 N N . PRO B 1 18 ? -26.609 23.688 -12.086 1 33.03 18 PRO B N 1
ATOM 3305 C CA . PRO B 1 18 ? -25.844 22.438 -11.984 1 33.03 18 PRO B CA 1
ATOM 3306 C C . PRO B 1 18 ? -24.703 22.531 -10.992 1 33.03 18 PRO B C 1
ATOM 3308 O O . PRO B 1 18 ? -24.047 23.562 -10.883 1 33.03 18 PRO B O 1
ATOM 3311 N N . GLU B 1 19 ? -24.766 21.891 -9.844 1 32.91 19 GLU B N 1
ATOM 3312 C CA . GLU B 1 19 ? -23.578 21.672 -9.023 1 32.91 19 GLU B CA 1
ATOM 3313 C C . GLU B 1 19 ? -22.312 21.625 -9.883 1 32.91 19 GLU B C 1
ATOM 3315 O O . GLU B 1 19 ? -22.219 20.812 -10.805 1 32.91 19 GLU B O 1
ATOM 3320 N N . THR B 1 20 ? -21.781 22.75 -10.203 1 31.89 20 THR B N 1
ATOM 3321 C CA . THR B 1 20 ? -20.453 22.703 -10.812 1 31.89 20 THR B CA 1
ATOM 3322 C C . THR B 1 20 ? -19.703 21.453 -10.359 1 31.89 20 THR B C 1
ATOM 3324 O O . THR B 1 20 ? -19.562 21.203 -9.164 1 31.89 20 THR B O 1
ATOM 3327 N N . ALA B 1 21 ? -19.719 20.5 -11.148 1 35.75 21 ALA B N 1
ATOM 3328 C CA . ALA B 1 21 ? -18.828 19.359 -11.016 1 35.75 21 ALA B CA 1
ATOM 3329 C C . ALA B 1 21 ? -17.438 19.781 -10.523 1 35.75 21 ALA B C 1
ATOM 3331 O O . ALA B 1 21 ? -16.609 20.219 -11.312 1 35.75 21 ALA B O 1
ATOM 3332 N N . SER B 1 22 ? -17.344 20.469 -9.43 1 35.91 22 SER B N 1
ATOM 3333 C CA . SER B 1 22 ? -15.977 20.641 -8.953 1 35.91 22 SER B CA 1
ATOM 3334 C C . SER B 1 22 ? -15.18 19.344 -9.062 1 35.91 22 SER B C 1
ATOM 3336 O O . SER B 1 22 ? -15.586 18.328 -8.508 1 35.91 22 SER B O 1
ATOM 3338 N N . HIS B 1 23 ? -14.547 19.156 -10.062 1 43.09 23 HIS B N 1
ATOM 3339 C CA . HIS B 1 23 ? -13.641 18.094 -10.484 1 43.09 23 HIS B CA 1
ATOM 3340 C C . HIS B 1 23 ? -12.758 17.625 -9.336 1 43.09 23 HIS B C 1
ATOM 3342 O O . HIS B 1 23 ? -12 16.656 -9.477 1 43.09 23 HIS B O 1
ATOM 3348 N N . GLY B 1 24 ? -12.68 18.453 -8.148 1 49.22 24 GLY B N 1
ATOM 3349 C CA . GLY B 1 24 ? -11.641 18.062 -7.207 1 49.22 24 GLY B CA 1
ATOM 3350 C C . GLY B 1 24 ? -12.148 17.188 -6.078 1 49.22 24 GLY B C 1
ATOM 3351 O O . GLY B 1 24 ? -13.359 17.031 -5.902 1 49.22 24 GLY B O 1
ATOM 3352 N N . HIS B 1 25 ? -11.305 16.406 -5.562 1 57.53 25 HIS B N 1
ATOM 3353 C CA . HIS B 1 25 ? -11.516 15.641 -4.344 1 57.53 25 HIS B CA 1
ATOM 3354 C C . HIS B 1 25 ? -12.141 16.5 -3.248 1 57.53 25 HIS B C 1
ATOM 3356 O O . HIS B 1 25 ? -11.609 17.562 -2.91 1 57.53 25 HIS B O 1
ATOM 3362 N N . ARG B 1 26 ? -13.43 16.344 -2.982 1 62.41 26 ARG B N 1
ATOM 3363 C CA . ARG B 1 26 ? -14.039 17 -1.829 1 62.41 26 ARG B CA 1
ATOM 3364 C C . ARG B 1 26 ? -13.5 16.422 -0.524 1 62.41 26 ARG B C 1
ATOM 3366 O O . ARG B 1 26 ? -13.57 15.203 -0.308 1 62.41 26 ARG B O 1
ATOM 3373 N N . ASN B 1 27 ? -12.758 17.25 0.172 1 77.31 27 ASN B N 1
ATOM 3374 C CA . ASN B 1 27 ? -12.289 16.828 1.489 1 77.31 27 ASN B CA 1
ATOM 3375 C C . ASN B 1 27 ? -13.438 16.75 2.488 1 77.31 27 ASN B C 1
ATOM 3377 O O . ASN B 1 27 ? -13.844 17.766 3.066 1 77.31 27 ASN B O 1
ATOM 3381 N N . LEU B 1 28 ? -13.977 15.68 2.684 1 83.69 28 LEU B N 1
ATOM 3382 C CA . LEU B 1 28 ? -15.18 15.453 3.471 1 83.69 28 LEU B CA 1
ATOM 3383 C C . LEU B 1 28 ? -14.852 15.383 4.957 1 83.69 28 LEU B C 1
ATOM 3385 O O . LEU B 1 28 ? -15.758 15.453 5.797 1 83.69 28 LEU B O 1
ATOM 3389 N N . ASP B 1 29 ? -13.641 15.445 5.285 1 91.56 29 ASP B N 1
ATOM 3390 C CA . ASP B 1 29 ? -13.32 15.109 6.672 1 91.56 29 ASP B CA 1
ATOM 3391 C C . ASP B 1 29 ? -12.836 16.344 7.434 1 91.56 29 ASP B C 1
ATOM 3393 O O . ASP B 1 29 ? -12.656 16.297 8.656 1 91.56 29 ASP B O 1
ATOM 3397 N N . ILE B 1 30 ? -12.648 17.469 6.75 1 94.38 30 ILE B N 1
ATOM 3398 C CA . ILE B 1 30 ? -12.008 18.547 7.488 1 94.38 30 ILE B CA 1
ATOM 3399 C C . ILE B 1 30 ? -12.898 19.781 7.469 1 94.38 30 ILE B C 1
ATOM 3401 O O . ILE B 1 30 ? -12.711 20.703 8.266 1 94.38 30 ILE B O 1
ATOM 3405 N N . HIS B 1 31 ? -13.906 19.844 6.574 1 94.31 31 HIS B N 1
ATOM 3406 C CA . HIS B 1 31 ? -14.703 21.047 6.379 1 94.31 31 HIS B CA 1
ATOM 3407 C C . HIS B 1 31 ? -16.078 20.922 7.027 1 94.31 31 HIS B C 1
ATOM 3409 O O . HIS B 1 31 ? -16.562 19.797 7.246 1 94.31 31 HIS B O 1
ATOM 3415 N N . PHE B 1 32 ? -16.594 22.078 7.316 1 95.75 32 PHE B N 1
ATOM 3416 C CA . PHE B 1 32 ? -18.016 22.172 7.621 1 95.75 32 PHE B CA 1
ATOM 3417 C C . PHE B 1 32 ? -18.859 21.688 6.453 1 95.75 32 PHE B C 1
ATOM 3419 O O . PHE B 1 32 ? -18.484 21.844 5.293 1 95.75 32 PHE B O 1
ATOM 3426 N N . ARG B 1 33 ? -19.953 21.031 6.809 1 94.12 33 ARG B N 1
ATOM 3427 C CA . ARG B 1 33 ? -20.844 20.547 5.766 1 94.12 33 ARG B CA 1
ATOM 3428 C C . ARG B 1 33 ? -22.25 21.141 5.926 1 94.12 33 ARG B C 1
ATOM 3430 O O . ARG B 1 33 ? -23.031 20.672 6.762 1 94.12 33 ARG B O 1
ATOM 3437 N N . LYS B 1 34 ? -22.516 22.016 5.008 1 93 34 LYS B N 1
ATOM 3438 C CA . LYS B 1 34 ? -23.859 22.609 5.016 1 93 34 LYS B CA 1
ATOM 3439 C C . LYS B 1 34 ? -24.938 21.547 4.855 1 93 34 LYS B C 1
ATOM 3441 O O . LYS B 1 34 ? -24.812 20.656 4.008 1 93 34 LYS B O 1
ATOM 3446 N N . GLY B 1 35 ? -25.953 21.594 5.652 1 91.94 35 GLY B N 1
ATOM 3447 C CA . GLY B 1 35 ? -27.047 20.641 5.586 1 91.94 35 GLY B CA 1
ATOM 3448 C C . GLY B 1 35 ? -26.859 19.469 6.539 1 91.94 35 GLY B C 1
ATOM 3449 O O . GLY B 1 35 ? -27.828 18.797 6.895 1 91.94 35 GLY B O 1
ATOM 3450 N N . GLU B 1 36 ? -25.672 19.188 6.934 1 93.88 36 GLU B N 1
ATOM 3451 C CA . GLU B 1 36 ? -25.406 18.109 7.879 1 93.88 36 GLU B CA 1
ATOM 3452 C C . GLU B 1 36 ? -24.953 18.672 9.227 1 93.88 36 GLU B C 1
ATOM 3454 O O . GLU B 1 36 ? -25.359 18.156 10.273 1 93.88 36 GLU B O 1
ATOM 3459 N N . ASP B 1 37 ? -24.141 19.672 9.203 1 96.56 37 ASP B N 1
ATOM 3460 C CA . ASP B 1 37 ? -23.656 20.359 10.398 1 96.56 37 ASP B CA 1
ATOM 3461 C C . ASP B 1 37 ? -24.594 21.516 10.781 1 96.56 37 ASP B C 1
ATOM 3463 O O . ASP B 1 37 ? -25.609 21.75 10.117 1 96.56 37 ASP B O 1
ATOM 3467 N N . VAL B 1 38 ? -24.188 22.141 11.914 1 97.38 38 VAL B N 1
ATOM 3468 C CA . VAL B 1 38 ? -25.125 23.156 12.406 1 97.38 38 VAL B CA 1
ATOM 3469 C C . VAL B 1 38 ? -24.359 24.406 12.805 1 97.38 38 VAL B C 1
ATOM 3471 O O . VAL B 1 38 ? -23.141 24.375 12.977 1 97.38 38 VAL B O 1
ATOM 3474 N N . ILE B 1 39 ? -25.062 25.484 12.93 1 96.69 39 ILE B N 1
ATOM 3475 C CA . ILE B 1 39 ? -24.547 26.766 13.398 1 96.69 39 ILE B CA 1
ATOM 3476 C C . ILE B 1 39 ? -25.125 27.062 14.781 1 96.69 39 ILE B C 1
ATOM 3478 O O . ILE B 1 39 ? -26.344 27.031 14.977 1 96.69 39 ILE B O 1
ATOM 3482 N N . ASP B 1 40 ? -24.266 27.297 15.672 1 94.94 40 ASP B N 1
ATOM 3483 C CA . ASP B 1 40 ? -24.719 27.766 16.969 1 94.94 40 ASP B CA 1
ATOM 3484 C C . ASP B 1 40 ? -25.391 29.141 16.859 1 94.94 40 ASP B C 1
ATOM 3486 O O . ASP B 1 40 ? -24.734 30.125 16.5 1 94.94 40 ASP B O 1
ATOM 3490 N N . GLU B 1 41 ? -26.609 29.219 17.25 1 93.69 41 GLU B N 1
ATOM 3491 C CA . GLU B 1 41 ? -27.406 30.422 17.031 1 93.69 41 GLU B CA 1
ATOM 3492 C C . GLU B 1 41 ? -26.906 31.578 17.891 1 93.69 41 GLU B C 1
ATOM 3494 O O . GLU B 1 41 ? -27.016 32.75 17.516 1 93.69 41 GLU B O 1
ATOM 3499 N N . LYS B 1 42 ? -26.391 31.297 18.953 1 94.5 42 LYS B N 1
ATOM 3500 C CA . LYS B 1 42 ? -25.953 32.312 19.906 1 94.5 42 LYS B CA 1
ATOM 3501 C C . LYS B 1 42 ? -24.578 32.875 19.531 1 94.5 42 LYS B C 1
ATOM 3503 O O . LYS B 1 42 ? -24.359 34.062 19.562 1 94.5 42 LYS B O 1
ATOM 3508 N N . THR B 1 43 ? -23.672 32.062 19.156 1 94.5 43 THR B N 1
ATOM 3509 C CA . THR B 1 43 ? -22.281 32.469 18.969 1 94.5 43 THR B CA 1
ATOM 3510 C C . THR B 1 43 ? -21.953 32.594 17.484 1 94.5 43 THR B C 1
ATOM 3512 O O . THR B 1 43 ? -20.953 33.25 17.125 1 94.5 43 THR B O 1
ATOM 3515 N N . GLY B 1 44 ? -22.797 31.938 16.625 1 95.25 44 GLY B N 1
ATOM 3516 C CA . GLY B 1 44 ? -22.5 31.906 15.195 1 95.25 44 GLY B CA 1
ATOM 3517 C C . GLY B 1 44 ? -21.438 30.891 14.828 1 95.25 44 GLY B C 1
ATOM 3518 O O . GLY B 1 44 ? -21.109 30.719 13.648 1 95.25 44 GLY B O 1
ATOM 3519 N N . VAL B 1 45 ? -20.906 30.219 15.797 1 97.25 45 VAL B N 1
ATOM 3520 C CA . VAL B 1 45 ? -19.859 29.234 15.562 1 97.25 45 VAL B CA 1
ATOM 3521 C C . VAL B 1 45 ? -20.453 27.984 14.93 1 97.25 45 VAL B C 1
ATOM 3523 O O . VAL B 1 45 ? -21.516 27.516 15.344 1 97.25 45 VAL B O 1
ATOM 3526 N N . LEU B 1 46 ? -19.797 27.531 13.836 1 97.94 46 LEU B N 1
ATOM 3527 C CA . LEU B 1 46 ? -20.219 26.297 13.164 1 97.94 46 LEU B CA 1
ATOM 3528 C C . LEU B 1 46 ? -19.672 25.078 13.883 1 97.94 46 LEU B C 1
ATOM 3530 O O . LEU B 1 46 ? -18.547 25.078 14.383 1 97.94 46 LEU B O 1
ATOM 3534 N N . ARG B 1 47 ? -20.484 24.047 13.992 1 97.5 47 ARG B N 1
ATOM 3535 C CA . ARG B 1 47 ? -20.094 22.812 14.656 1 97.5 47 ARG B CA 1
ATOM 3536 C C . ARG B 1 47 ? -20.812 21.609 14.047 1 97.5 47 ARG B C 1
ATOM 3538 O O . ARG B 1 47 ? -21.75 21.766 13.266 1 97.5 47 ARG B O 1
ATOM 3545 N N . VAL B 1 48 ? -20.344 20.406 14.344 1 97.44 48 VAL B N 1
ATOM 3546 C CA . VAL B 1 48 ? -21.047 19.203 13.914 1 97.44 48 VAL B CA 1
ATOM 3547 C C . VAL B 1 48 ? -22.391 19.109 14.609 1 97.44 48 VAL B C 1
ATOM 3549 O O . VAL B 1 48 ? -22.641 19.797 15.602 1 97.44 48 VAL B O 1
ATOM 3552 N N . SER B 1 49 ? -23.281 18.297 14.125 1 96.81 49 SER B N 1
ATOM 3553 C CA . SER B 1 49 ? -24.641 18.188 14.641 1 96.81 49 SER B CA 1
ATOM 3554 C C . SER B 1 49 ? -24.656 17.578 16.047 1 96.81 49 SER B C 1
ATOM 3556 O O . SER B 1 49 ? -23.672 16.984 16.469 1 96.81 49 SER B O 1
ATOM 3558 N N . ASP B 1 50 ? -25.812 17.688 16.656 1 96.06 50 ASP B N 1
ATOM 3559 C CA . ASP B 1 50 ? -25.984 17.109 18 1 96.06 50 ASP B CA 1
ATOM 3560 C C . ASP B 1 50 ? -25.859 15.594 17.969 1 96.06 50 ASP B C 1
ATOM 3562 O O . ASP B 1 50 ? -25.391 14.977 18.922 1 96.06 50 ASP B O 1
ATOM 3566 N N . LYS B 1 51 ? -26.266 15.062 16.906 1 95.25 51 LYS B N 1
ATOM 3567 C CA . LYS B 1 51 ? -26.141 13.609 16.75 1 95.25 51 LYS B CA 1
ATOM 3568 C C . LYS B 1 51 ? -24.688 13.164 16.859 1 95.25 51 LYS B C 1
ATOM 3570 O O . LYS B 1 51 ? -24.391 12.141 17.484 1 95.25 51 LYS B O 1
ATOM 3575 N N . GLU B 1 52 ? -23.828 13.914 16.234 1 96.62 52 GLU B N 1
ATOM 3576 C CA . GLU B 1 52 ? -22.406 13.594 16.281 1 96.62 52 GLU B CA 1
ATOM 3577 C C . GLU B 1 52 ? -21.859 13.742 17.703 1 96.62 52 GLU B C 1
ATOM 3579 O O . GLU B 1 52 ? -21.016 12.953 18.141 1 96.62 52 GLU B O 1
ATOM 3584 N N . TYR B 1 53 ? -22.297 14.758 18.453 1 95.5 53 TYR B N 1
ATOM 3585 C CA . TYR B 1 53 ? -21.859 14.953 19.828 1 95.5 53 TYR B CA 1
ATOM 3586 C C . TYR B 1 53 ? -22.25 13.766 20.703 1 95.5 53 TYR B C 1
ATOM 3588 O O . TYR B 1 53 ? -21.5 13.375 21.609 1 95.5 53 TYR B O 1
ATOM 3596 N N . ARG B 1 54 ? -23.328 13.125 20.438 1 95.25 54 ARG B N 1
ATOM 3597 C CA . ARG B 1 54 ? -23.844 12.031 21.25 1 95.25 54 ARG B CA 1
ATOM 3598 C C . ARG B 1 54 ? -23.016 10.766 21.078 1 95.25 54 ARG B C 1
ATOM 3600 O O . ARG B 1 54 ? -22.906 9.953 22 1 95.25 54 ARG B O 1
ATOM 3607 N N . VAL B 1 55 ? -22.406 10.68 19.922 1 95.06 55 VAL B N 1
ATOM 3608 C CA . VAL B 1 55 ? -21.719 9.422 19.641 1 95.06 55 VAL B CA 1
ATOM 3609 C C . VAL B 1 55 ? -20.219 9.617 19.797 1 95.06 55 VAL B C 1
ATOM 3611 O O . VAL B 1 55 ? -19.438 8.656 19.703 1 95.06 55 VAL B O 1
ATOM 3614 N N . ALA B 1 56 ? -19.797 10.836 20.078 1 95.81 56 ALA B N 1
ATOM 3615 C CA . ALA B 1 56 ? -18.375 11.125 20.156 1 95.81 56 ALA B CA 1
ATOM 3616 C C . ALA B 1 56 ? -17.797 10.633 21.484 1 95.81 56 ALA B C 1
ATOM 3618 O O . ALA B 1 56 ? -18.344 10.93 22.547 1 95.81 56 ALA B O 1
ATOM 3619 N N . ASN B 1 57 ? -16.656 9.945 21.406 1 95.06 57 ASN B N 1
ATOM 3620 C CA . ASN B 1 57 ? -15.945 9.516 22.609 1 95.06 57 ASN B CA 1
ATOM 3621 C C . ASN B 1 57 ? -15.219 10.68 23.281 1 95.06 57 ASN B C 1
ATOM 3623 O O . ASN B 1 57 ? -15.023 10.68 24.5 1 95.06 57 ASN B O 1
ATOM 3627 N N . TYR B 1 58 ? -14.812 11.664 22.531 1 96.38 58 TYR B N 1
ATOM 3628 C CA . TYR B 1 58 ? -14.078 12.836 23 1 96.38 58 TYR B CA 1
ATOM 3629 C C . TYR B 1 58 ? -14.711 14.117 22.469 1 96.38 58 TYR B C 1
ATOM 3631 O O . TYR B 1 58 ? -14.133 14.797 21.609 1 96.38 58 TYR B O 1
ATOM 3639 N N . PRO B 1 59 ? -15.75 14.508 23.062 1 96.75 59 PRO B N 1
ATOM 3640 C CA . PRO B 1 59 ? -16.5 15.648 22.531 1 96.75 59 PRO B CA 1
ATOM 3641 C C . PRO B 1 59 ? -15.719 16.953 22.578 1 96.75 59 PRO B C 1
ATOM 3643 O O . PRO B 1 59 ? -15.93 17.828 21.75 1 96.75 59 PRO B O 1
ATOM 3646 N N . GLU B 1 60 ? -14.812 17.109 23.5 1 96.31 60 GLU B N 1
ATOM 3647 C CA . GLU B 1 60 ? -14.039 18.344 23.625 1 96.31 60 GLU B CA 1
ATOM 3648 C C . GLU B 1 60 ? -13.125 18.531 22.406 1 96.31 60 GLU B C 1
ATOM 3650 O O . GLU B 1 60 ? -12.641 19.641 22.156 1 96.31 60 GLU B O 1
ATOM 3655 N N . TRP B 1 61 ? -12.891 17.438 21.734 1 97.75 61 TRP B N 1
ATOM 3656 C CA . TRP B 1 61 ? -11.984 17.469 20.594 1 97.75 61 TRP B CA 1
ATOM 3657 C C . TRP B 1 61 ? -12.75 17.656 19.281 1 97.75 61 TRP B C 1
ATOM 3659 O O . TRP B 1 61 ? -12.156 17.766 18.219 1 97.75 61 TRP B O 1
ATOM 3669 N N . LEU B 1 62 ? -14.031 17.703 19.328 1 98.12 62 LEU B N 1
ATOM 3670 C CA . LEU B 1 62 ? -14.82 17.812 18.094 1 98.12 62 LEU B CA 1
ATOM 3671 C C . LEU B 1 62 ? -14.508 19.109 17.359 1 98.12 62 LEU B C 1
ATOM 3673 O O . LEU B 1 62 ? -14.18 20.109 17.984 1 98.12 62 LEU B O 1
ATOM 3677 N N . PRO B 1 63 ? -14.625 19.078 16.047 1 98.06 63 PRO B N 1
ATOM 3678 C CA . PRO B 1 63 ? -14.289 20.281 15.273 1 98.06 63 PRO B CA 1
ATOM 3679 C C . PRO B 1 63 ? -15.344 21.375 15.406 1 98.06 63 PRO B C 1
ATOM 3681 O O . PRO B 1 63 ? -16.547 21.094 15.461 1 98.06 63 PRO B O 1
ATOM 3684 N N . THR B 1 64 ? -14.883 22.547 15.453 1 98 64 THR B N 1
ATOM 3685 C CA . THR B 1 64 ? -15.664 23.766 15.289 1 98 64 THR B CA 1
ATOM 3686 C C . THR B 1 64 ? -15.047 24.656 14.227 1 98 64 THR B C 1
ATOM 3688 O O . THR B 1 64 ? -13.859 24.547 13.922 1 98 64 THR B O 1
ATOM 3691 N N . TRP B 1 65 ? -15.859 25.391 13.602 1 97.62 65 TRP B N 1
ATOM 3692 C CA . TRP B 1 65 ? -15.461 26.406 12.633 1 97.62 65 TRP B CA 1
ATOM 3693 C C . TRP B 1 65 ? -15.961 27.781 13.047 1 97.62 65 TRP B C 1
ATOM 3695 O O . TRP B 1 65 ? -17.141 28.109 12.844 1 97.62 65 TRP B O 1
ATOM 3705 N N . ASN B 1 66 ? -15.078 28.547 13.609 1 97.06 66 ASN B N 1
ATOM 3706 C CA . ASN B 1 66 ? -15.422 29.875 14.102 1 97.06 66 ASN B CA 1
ATOM 3707 C C . ASN B 1 66 ? -15.211 30.938 13.031 1 97.06 66 ASN B C 1
ATOM 3709 O O . ASN B 1 66 ? -14.078 31.297 12.719 1 97.06 66 ASN B O 1
ATOM 3713 N N . PRO B 1 67 ? -16.266 31.5 12.508 1 94.75 67 PRO B N 1
ATOM 3714 C CA . PRO B 1 67 ? -16.109 32.5 11.438 1 94.75 67 PRO B CA 1
ATOM 3715 C C . PRO B 1 67 ? -15.453 33.781 11.906 1 94.75 67 PRO B C 1
ATOM 3717 O O . PRO B 1 67 ? -15.055 34.625 11.078 1 94.75 67 PRO B O 1
ATOM 3720 N N . HIS B 1 68 ? -15.273 33.938 13.156 1 93.75 68 HIS B N 1
ATOM 3721 C CA . HIS B 1 68 ? -14.695 35.188 13.703 1 93.75 68 HIS B CA 1
ATOM 3722 C C . HIS B 1 68 ? -13.188 35.031 13.906 1 93.75 68 HIS B C 1
ATOM 3724 O O . HIS B 1 68 ? -12.508 36 14.242 1 93.75 68 HIS B O 1
ATOM 3730 N N . GLU B 1 69 ? -12.75 33.875 13.766 1 94.12 69 GLU B N 1
ATOM 3731 C CA . GLU B 1 69 ? -11.312 33.625 13.859 1 94.12 69 GLU B CA 1
ATOM 3732 C C . GLU B 1 69 ? -10.617 33.969 12.539 1 94.12 69 GLU B C 1
ATOM 3734 O O . GLU B 1 69 ? -10.734 33.219 11.562 1 94.12 69 GLU B O 1
ATOM 3739 N N . THR B 1 70 ? -9.938 35.094 12.484 1 93.81 70 THR B N 1
ATOM 3740 C CA . THR B 1 70 ? -9.219 35.5 11.289 1 93.81 70 THR B CA 1
ATOM 3741 C C . THR B 1 70 ? -7.754 35.781 11.617 1 93.81 70 THR B C 1
ATOM 3743 O O . THR B 1 70 ? -7.445 36.344 12.672 1 93.81 70 THR B O 1
ATOM 3746 N N . PHE B 1 71 ? -6.945 35.375 10.75 1 94.94 71 PHE B N 1
ATOM 3747 C CA . PHE B 1 71 ? -5.512 35.594 10.922 1 94.94 71 PHE B CA 1
ATOM 3748 C C . PHE B 1 71 ? -4.906 36.219 9.688 1 94.94 71 PHE B C 1
ATOM 3750 O O . PHE B 1 71 ? -5.387 36.031 8.57 1 94.94 71 PHE B O 1
ATOM 3757 N N . GLU B 1 72 ? -3.869 37.031 9.867 1 94.19 72 GLU B N 1
ATOM 3758 C CA . GLU B 1 72 ? -3.053 37.5 8.758 1 94.19 72 GLU B CA 1
ATOM 3759 C C . GLU B 1 72 ? -2.244 36.344 8.141 1 94.19 72 GLU B C 1
ATOM 3761 O O . GLU B 1 72 ? -1.913 35.375 8.82 1 94.19 72 GLU B O 1
ATOM 3766 N N . PRO B 1 73 ? -1.954 36.531 6.801 1 93.88 73 PRO B N 1
ATOM 3767 C CA . PRO B 1 73 ? -1 35.562 6.25 1 93.88 73 PRO B CA 1
ATOM 3768 C C . PRO B 1 73 ? 0.304 35.5 7.043 1 93.88 73 PRO B C 1
ATOM 3770 O O . PRO B 1 73 ? 0.711 36.5 7.645 1 93.88 73 PRO B O 1
ATOM 3773 N N . TYR B 1 74 ? 0.866 34.312 7.094 1 94.5 74 TYR B N 1
ATOM 3774 C CA . TYR B 1 74 ? 2.189 34.25 7.699 1 94.5 74 TYR B CA 1
ATOM 3775 C C . TYR B 1 74 ? 3.168 35.188 6.984 1 94.5 74 TYR B C 1
ATOM 3777 O O . TYR B 1 74 ? 3.188 35.25 5.75 1 94.5 74 TYR B O 1
ATOM 3785 N N . SER B 1 75 ? 3.938 35.875 7.73 1 94.5 75 SER B N 1
ATOM 3786 C CA . SER B 1 75 ? 4.91 36.812 7.129 1 94.5 75 SER B CA 1
ATOM 3787 C C . SER B 1 75 ? 6.004 36.031 6.398 1 94.5 75 SER B C 1
ATOM 3789 O O . SER B 1 75 ? 6.207 34.844 6.645 1 94.5 75 SER B O 1
ATOM 3791 N N . ASP B 1 76 ? 6.703 36.719 5.59 1 93.62 76 ASP B N 1
ATOM 3792 C CA . ASP B 1 76 ? 7.75 36.125 4.762 1 93.62 76 ASP B CA 1
ATOM 3793 C C . ASP B 1 76 ? 8.883 35.562 5.621 1 93.62 76 ASP B C 1
ATOM 3795 O O . ASP B 1 76 ? 9.609 34.656 5.199 1 93.62 76 ASP B O 1
ATOM 3799 N N . ASP B 1 77 ? 9 36.188 6.734 1 94.56 77 ASP B N 1
ATOM 3800 C CA . ASP B 1 77 ? 10.086 35.75 7.613 1 94.56 77 ASP B CA 1
ATOM 3801 C C . ASP B 1 77 ? 9.539 35.062 8.859 1 94.56 77 ASP B C 1
ATOM 3803 O O . ASP B 1 77 ? 10.227 34.969 9.883 1 94.56 77 ASP B O 1
ATOM 3807 N N . PHE B 1 78 ? 8.328 34.688 8.844 1 94.56 78 PHE B N 1
ATOM 3808 C CA . PHE B 1 78 ? 7.621 34.156 10.008 1 94.56 78 PHE B CA 1
ATOM 3809 C C . PHE B 1 78 ? 8.469 33.125 10.742 1 94.56 78 PHE B C 1
ATOM 3811 O O . PHE B 1 78 ? 8.602 33.156 11.969 1 94.56 78 PHE B O 1
ATOM 3818 N N . ASN B 1 79 ? 9.062 32.125 9.977 1 95.44 79 ASN B N 1
ATOM 3819 C CA . ASN B 1 79 ? 9.773 31.016 10.602 1 95.44 79 ASN B CA 1
ATOM 3820 C C . ASN B 1 79 ? 11.227 30.953 10.156 1 95.44 79 ASN B C 1
ATOM 3822 O O . ASN B 1 79 ? 11.844 29.891 10.164 1 95.44 79 ASN B O 1
ATOM 3826 N N . ILE B 1 80 ? 11.812 32.094 9.836 1 93.81 80 ILE B N 1
ATOM 3827 C CA . ILE B 1 80 ? 13.148 32.188 9.273 1 93.81 80 ILE B CA 1
ATOM 3828 C C . ILE B 1 80 ? 14.18 31.703 10.305 1 93.81 80 ILE B C 1
ATOM 3830 O O . ILE B 1 80 ? 15.227 31.172 9.945 1 93.81 80 ILE B O 1
ATOM 3834 N N . GLY B 1 81 ? 13.93 31.891 11.578 1 93.81 81 GLY B N 1
ATOM 3835 C CA . GLY B 1 81 ? 14.867 31.547 12.633 1 93.81 81 GLY B CA 1
ATOM 3836 C C . GLY B 1 81 ? 14.695 30.125 13.141 1 93.81 81 GLY B 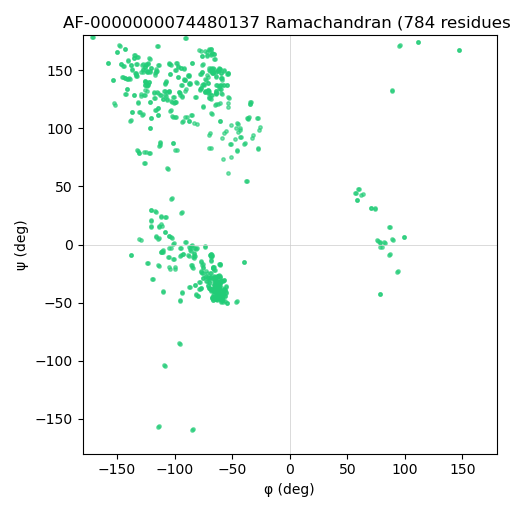C 1
ATOM 3837 O O . GLY B 1 81 ? 15.406 29.703 14.055 1 93.81 81 GLY B O 1
ATOM 3838 N N . TYR B 1 82 ? 13.82 29.375 12.594 1 95.06 82 TYR B N 1
ATOM 3839 C CA . TYR B 1 82 ? 13.547 28.016 13.039 1 95.06 82 TYR B CA 1
ATOM 3840 C C . TYR B 1 82 ? 14.781 27.125 12.883 1 95.06 82 TYR B C 1
ATOM 3842 O O . TYR B 1 82 ? 15.359 27.047 11.805 1 95.06 82 TYR B O 1
ATOM 3850 N N . ARG B 1 83 ? 15.211 26.578 13.969 1 96.25 83 ARG B N 1
ATOM 3851 C CA . ARG B 1 83 ? 16.234 25.531 13.984 1 96.25 83 ARG B CA 1
ATOM 3852 C C . ARG B 1 83 ? 15.625 24.172 14.328 1 96.25 83 ARG B C 1
ATOM 3854 O O . ARG B 1 83 ? 15.008 24.016 15.383 1 96.25 83 ARG B O 1
ATOM 3861 N N . ASP B 1 84 ? 15.867 23.234 13.555 1 97.56 84 ASP B N 1
ATOM 3862 C CA . ASP B 1 84 ? 15.266 21.922 13.734 1 97.56 84 ASP B CA 1
ATOM 3863 C C . ASP B 1 84 ? 15.789 21.25 15 1 97.56 84 ASP B C 1
ATOM 3865 O O . ASP B 1 84 ? 17 21.125 15.188 1 97.56 84 ASP B O 1
ATOM 3869 N N . PRO B 1 85 ? 14.93 20.781 15.844 1 98 85 PRO B N 1
ATOM 3870 C CA . PRO B 1 85 ? 15.375 20.156 17.094 1 98 85 PRO B CA 1
ATOM 3871 C C . PRO B 1 85 ? 16.219 18.906 16.875 1 98 85 PRO B C 1
ATOM 3873 O O . PRO B 1 85 ? 17.031 18.547 17.719 1 98 85 PRO B O 1
ATOM 3876 N N . ALA B 1 86 ? 16.031 18.219 15.781 1 98.5 86 ALA B N 1
ATOM 3877 C CA . ALA B 1 86 ? 16.781 17 15.484 1 98.5 86 ALA B CA 1
ATOM 3878 C C . ALA B 1 86 ? 18.281 17.297 15.398 1 98.5 86 ALA B C 1
ATOM 3880 O O . ALA B 1 86 ? 19.109 16.406 15.602 1 98.5 86 ALA B O 1
ATOM 3881 N N . LEU B 1 87 ? 18.641 18.484 15.016 1 97.94 87 LEU B N 1
ATOM 3882 C CA . LEU B 1 87 ? 20.047 18.859 14.852 1 97.94 87 LEU B CA 1
ATOM 3883 C C . LEU B 1 87 ? 20.781 18.844 16.188 1 97.94 87 LEU B C 1
ATOM 3885 O O . LEU B 1 87 ? 22.016 18.766 16.234 1 97.94 87 LEU B O 1
ATOM 3889 N N . ASP B 1 88 ? 20.047 18.906 17.297 1 97.44 88 ASP B N 1
ATOM 3890 C CA . ASP B 1 88 ? 20.641 18.922 18.641 1 97.44 88 ASP B CA 1
ATOM 3891 C C . ASP B 1 88 ? 20.453 17.562 19.312 1 97.44 88 ASP B C 1
ATOM 3893 O O . ASP B 1 88 ? 20.688 17.438 20.516 1 97.44 88 ASP B O 1
ATOM 3897 N N . ALA B 1 89 ? 19.969 16.609 18.594 1 98.5 89 ALA B N 1
ATOM 3898 C CA . ALA B 1 89 ? 19.688 15.297 19.156 1 98.5 89 ALA B CA 1
ATOM 3899 C C . ALA B 1 89 ? 20.984 14.5 19.359 1 98.5 89 ALA B C 1
ATOM 3901 O O . ALA B 1 89 ? 21.938 14.664 18.594 1 98.5 89 ALA B O 1
ATOM 3902 N N . ASP B 1 90 ? 21.016 13.641 20.391 1 98.19 90 ASP B N 1
ATOM 3903 C CA . ASP B 1 90 ? 22.031 12.602 20.484 1 98.19 90 ASP B CA 1
ATOM 3904 C C . ASP B 1 90 ? 21.75 11.453 19.516 1 98.19 90 ASP B C 1
ATOM 3906 O O . ASP B 1 90 ? 20.719 10.797 19.625 1 98.19 90 ASP B O 1
ATOM 3910 N N . PRO B 1 91 ? 22.578 11.172 18.625 1 97.38 91 PRO B N 1
ATOM 3911 C CA . PRO B 1 91 ? 22.328 10.172 17.578 1 97.38 91 PRO B CA 1
ATOM 3912 C C . PRO B 1 91 ? 22.281 8.75 18.141 1 97.38 91 PRO B C 1
ATOM 3914 O O . PRO B 1 91 ? 21.875 7.82 17.438 1 97.38 91 PRO B O 1
ATOM 3917 N N . ASP B 1 92 ? 22.688 8.586 19.406 1 97.62 92 ASP B N 1
ATOM 3918 C CA . ASP B 1 92 ? 22.641 7.262 20 1 97.62 92 ASP B CA 1
ATOM 3919 C C . ASP B 1 92 ? 21.328 7.035 20.75 1 97.62 92 ASP B C 1
ATOM 3921 O O . ASP B 1 92 ? 21.062 5.934 21.219 1 97.62 92 ASP B O 1
ATOM 3925 N N . PHE B 1 93 ? 20.484 8.008 20.938 1 98.19 93 PHE B N 1
ATOM 3926 C CA . PHE B 1 93 ? 19.125 7.984 21.438 1 98.19 93 PHE B CA 1
ATOM 3927 C C . PHE B 1 93 ? 19.094 7.488 22.891 1 98.19 93 PHE B C 1
ATOM 3929 O O . PHE B 1 93 ? 18.25 6.664 23.25 1 98.19 93 PHE B O 1
ATOM 3936 N N . PRO B 1 94 ? 19.969 7.91 23.766 1 97.5 94 PRO B N 1
ATOM 3937 C CA . PRO B 1 94 ? 19.969 7.371 25.125 1 97.5 94 PRO B CA 1
ATOM 3938 C C . PRO B 1 94 ? 18.75 7.816 25.922 1 97.5 94 PRO B C 1
ATOM 3940 O O . PRO B 1 94 ? 18.344 7.137 26.875 1 97.5 94 PRO B O 1
ATOM 3943 N N . SER B 1 95 ? 18.156 9.008 25.609 1 97.69 95 SER B N 1
ATOM 3944 C CA . SER B 1 95 ? 17.016 9.523 26.359 1 97.69 95 SER B CA 1
ATOM 3945 C C . SER B 1 95 ? 15.711 8.898 25.875 1 97.69 95 SER B C 1
ATOM 3947 O O . SER B 1 95 ? 14.797 8.656 26.672 1 97.69 95 SER B O 1
ATOM 3949 N N . LEU B 1 96 ? 15.586 8.609 24.578 1 97.12 96 LEU B N 1
ATOM 3950 C CA . LEU B 1 96 ? 14.391 8.008 24 1 97.12 96 LEU B CA 1
ATOM 3951 C C . LEU B 1 96 ? 14.359 6.508 24.266 1 97.12 96 LEU B C 1
ATOM 3953 O O . LEU B 1 96 ? 13.289 5.941 24.5 1 97.12 96 LEU B O 1
ATOM 3957 N N . PHE B 1 97 ? 15.578 5.938 24.172 1 96.56 97 PHE B N 1
ATOM 3958 C CA . PHE B 1 97 ? 15.727 4.508 24.422 1 96.56 97 PHE B CA 1
ATOM 3959 C C . PHE B 1 97 ? 16.703 4.25 25.562 1 96.56 97 PHE B C 1
ATOM 3961 O O . PHE B 1 97 ? 17.797 3.709 25.344 1 96.56 97 PHE B O 1
ATOM 3968 N N . PRO B 1 98 ? 16.219 4.418 26.719 1 92.88 98 PRO B N 1
ATOM 3969 C CA . PRO B 1 98 ? 17.141 4.195 27.828 1 92.88 98 PRO B CA 1
ATOM 3970 C C . PRO B 1 98 ? 17.562 2.736 27.969 1 92.88 98 PRO B C 1
ATOM 3972 O O . PRO B 1 98 ? 16.781 1.829 27.688 1 92.88 98 PRO B O 1
ATOM 3975 N N . THR B 1 99 ? 18.734 2.57 28.438 1 90 99 THR B N 1
ATOM 3976 C CA . THR B 1 99 ? 19.266 1.225 28.625 1 90 99 THR B CA 1
ATOM 3977 C C . THR B 1 99 ? 18.391 0.429 29.594 1 90 99 THR B C 1
ATOM 3979 O O . THR B 1 99 ? 17.984 0.945 30.641 1 90 99 THR B O 1
ATOM 3982 N N . GLY B 1 100 ? 18.125 -0.78 29.297 1 89.12 100 GLY B N 1
ATOM 3983 C CA . GLY B 1 100 ? 17.359 -1.661 30.156 1 89.12 100 GLY B CA 1
ATOM 3984 C C . GLY B 1 100 ? 15.867 -1.475 30.031 1 89.12 100 GLY B C 1
ATOM 3985 O O . GLY B 1 100 ? 15.094 -2.127 30.75 1 89.12 100 GLY B O 1
ATOM 3986 N N . SER B 1 101 ? 15.492 -0.553 29.109 1 88.38 101 SER B N 1
ATOM 3987 C CA . SER B 1 101 ? 14.062 -0.324 28.938 1 88.38 101 SER B CA 1
ATOM 3988 C C . SER B 1 101 ? 13.414 -1.444 28.141 1 88.38 101 SER B C 1
ATOM 3990 O O . SER B 1 101 ? 14.109 -2.252 27.516 1 88.38 101 SER B O 1
ATOM 3992 N N . ASP B 1 102 ? 12.102 -1.559 28.219 1 93.12 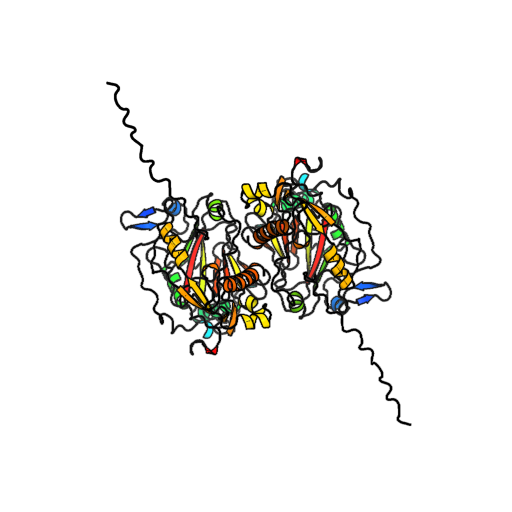102 ASP B N 1
ATOM 3993 C CA . ASP B 1 102 ? 11.32 -2.586 27.531 1 93.12 102 ASP B CA 1
ATOM 3994 C C . ASP B 1 102 ? 10.805 -2.076 26.188 1 93.12 102 ASP B C 1
ATOM 3996 O O . ASP B 1 102 ? 9.766 -2.529 25.703 1 93.12 102 ASP B O 1
ATOM 4000 N N . VAL B 1 103 ? 11.531 -1.17 25.641 1 96.06 103 VAL B N 1
ATOM 4001 C CA . VAL B 1 103 ? 11.117 -0.589 24.359 1 96.06 103 VAL B CA 1
ATOM 4002 C C . VAL B 1 103 ? 11.289 -1.616 23.25 1 96.06 103 VAL B C 1
ATOM 4004 O O . VAL B 1 103 ? 12.312 -2.309 23.188 1 96.06 103 VAL B O 1
ATOM 4007 N N . LYS B 1 104 ? 10.289 -1.735 22.453 1 96.81 104 LYS B N 1
ATOM 4008 C CA . LYS B 1 104 ? 10.328 -2.621 21.297 1 96.81 104 LYS B CA 1
ATOM 4009 C C . LYS B 1 104 ? 10.172 -1.836 20 1 96.81 104 LYS B C 1
ATOM 4011 O O . LYS B 1 104 ? 9.234 -1.052 19.844 1 96.81 104 LYS B O 1
ATOM 4016 N N . LEU B 1 105 ? 11.094 -2.035 19.125 1 97 105 LEU B N 1
ATOM 4017 C CA . LEU B 1 105 ? 11.047 -1.438 17.797 1 97 105 LEU B CA 1
ATOM 4018 C C . LEU B 1 105 ? 10.773 -2.496 16.734 1 97 105 LEU B C 1
ATOM 4020 O O . LEU B 1 105 ? 11.328 -3.594 16.781 1 97 105 LEU B O 1
ATOM 4024 N N . SER B 1 106 ? 9.852 -2.221 15.867 1 96.56 106 SER B N 1
ATOM 4025 C CA . SER B 1 106 ? 9.555 -3.084 14.727 1 96.56 106 SER B CA 1
ATOM 4026 C C . SER B 1 106 ? 9.508 -2.287 13.43 1 96.56 106 SER B C 1
ATOM 4028 O O . SER B 1 106 ? 8.578 -1.505 13.211 1 96.56 106 SER B O 1
ATOM 4030 N N . ASP B 1 107 ? 10.453 -2.566 12.555 1 97.19 107 ASP B N 1
ATOM 4031 C CA . ASP B 1 107 ? 10.484 -1.854 11.281 1 97.19 107 ASP B CA 1
ATOM 4032 C C . ASP B 1 107 ? 9.367 -2.334 10.359 1 97.19 107 ASP B C 1
ATOM 4034 O O . ASP B 1 107 ? 9.148 -3.539 10.211 1 97.19 107 ASP B O 1
ATOM 4038 N N . LEU B 1 108 ? 8.633 -1.417 9.766 1 97.19 108 LEU B N 1
ATOM 4039 C CA . LEU B 1 108 ? 7.59 -1.748 8.797 1 97.19 108 LEU B CA 1
ATOM 4040 C C . LEU B 1 108 ? 8.203 -2.107 7.445 1 97.19 108 LEU B C 1
ATOM 4042 O O . LEU B 1 108 ? 7.672 -2.955 6.723 1 97.19 108 LEU B O 1
ATOM 4046 N N . SER B 1 109 ? 9.203 -1.477 7.062 1 96.69 109 SER B N 1
ATOM 4047 C CA . SER B 1 109 ? 10.039 -1.744 5.898 1 96.69 109 SER B CA 1
ATOM 4048 C C . SER B 1 109 ? 11.508 -1.451 6.191 1 96.69 109 SER B C 1
ATOM 4050 O O . SER B 1 109 ? 11.828 -0.847 7.219 1 96.69 109 SER B O 1
ATOM 4052 N N . PRO B 1 110 ? 12.414 -1.86 5.344 1 95.44 110 PRO B N 1
ATOM 4053 C CA . PRO B 1 110 ? 13.836 -1.649 5.633 1 95.44 110 PRO B CA 1
ATOM 4054 C C . PRO B 1 110 ? 14.195 -0.172 5.766 1 95.44 110 PRO B C 1
ATOM 4056 O O . PRO B 1 110 ? 14.961 0.203 6.664 1 95.44 110 PRO B O 1
ATOM 4059 N N . LYS B 1 111 ? 13.555 0.645 5 1 96.06 111 LYS B N 1
ATOM 4060 C CA . LYS B 1 111 ? 14.047 2.018 4.926 1 96.06 111 LYS B CA 1
ATOM 4061 C C . LYS B 1 111 ? 13.039 2.996 5.52 1 96.06 111 LYS B C 1
ATOM 4063 O O . LYS B 1 111 ? 13.383 4.137 5.836 1 96.06 111 LYS B O 1
ATOM 4068 N N . LEU B 1 112 ? 11.766 2.57 5.668 1 98.25 112 LEU B N 1
ATOM 4069 C CA . LEU B 1 112 ? 10.703 3.506 6.031 1 98.25 112 LEU B CA 1
ATOM 4070 C C . LEU B 1 112 ? 9.812 2.918 7.113 1 98.25 112 LEU B C 1
ATOM 4072 O O . LEU B 1 112 ? 9.344 1.78 6.996 1 98.25 112 LEU B O 1
ATOM 4076 N N . GLY B 1 113 ? 9.602 3.65 8.141 1 98.62 113 GLY B N 1
ATOM 4077 C CA . GLY B 1 113 ? 8.57 3.314 9.117 1 98.62 113 GLY B CA 1
ATOM 4078 C C . GLY B 1 113 ? 9.07 2.398 10.219 1 98.62 113 GLY B C 1
ATOM 4079 O O . GLY B 1 113 ? 9.75 1.405 9.945 1 98.62 113 GLY B O 1
ATOM 4080 N N . THR B 1 114 ? 8.789 2.732 11.406 1 98.69 114 THR B N 1
ATOM 4081 C CA . THR B 1 114 ? 9.07 1.913 12.578 1 98.69 114 THR B CA 1
ATOM 4082 C C . THR B 1 114 ? 7.945 2.023 13.602 1 98.69 114 THR B C 1
ATOM 4084 O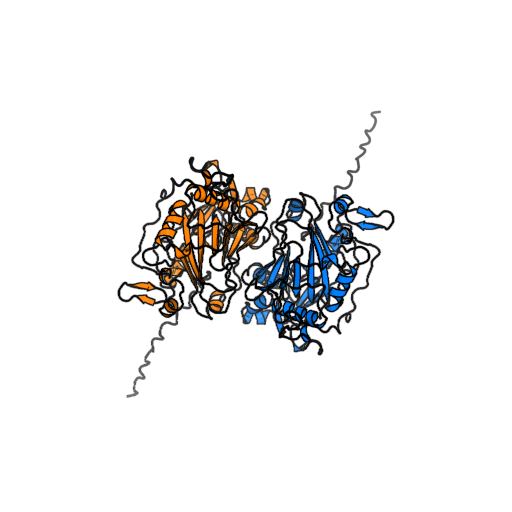 O . THR B 1 114 ? 7.461 3.121 13.883 1 98.69 114 THR B O 1
ATOM 4087 N N . GLU B 1 115 ? 7.477 0.934 14.039 1 98.38 115 GLU B N 1
ATOM 4088 C CA . GLU B 1 115 ? 6.551 0.891 15.164 1 98.38 115 GLU B CA 1
ATOM 4089 C C . GLU B 1 115 ? 7.301 0.854 16.5 1 98.38 115 GLU B C 1
ATOM 4091 O O . GLU B 1 115 ? 8.297 0.147 16.625 1 98.38 115 GLU B O 1
ATOM 4096 N N . VAL B 1 116 ? 6.809 1.604 17.453 1 98.38 116 VAL B N 1
ATOM 4097 C CA . VAL B 1 116 ? 7.461 1.718 18.75 1 98.38 116 VAL B CA 1
ATOM 4098 C C . VAL B 1 116 ? 6.469 1.372 19.859 1 98.38 116 VAL B C 1
ATOM 4100 O O . VAL B 1 116 ? 5.375 1.933 19.922 1 98.38 116 VAL B O 1
ATOM 4103 N N . ARG B 1 117 ? 6.832 0.503 20.734 1 97.69 117 ARG B N 1
ATOM 4104 C CA . ARG B 1 117 ? 6.078 0.173 21.938 1 97.69 117 ARG B CA 1
ATOM 4105 C C . ARG B 1 117 ? 6.934 0.359 23.188 1 97.69 117 ARG B C 1
ATOM 4107 O O . ARG B 1 117 ? 8.156 0.194 23.141 1 97.69 117 ARG B O 1
ATOM 4114 N N . GLY B 1 118 ? 6.309 0.711 24.266 1 96.5 118 GLY B N 1
ATOM 4115 C CA . GLY B 1 118 ? 7.012 0.773 25.531 1 96.5 118 GLY B CA 1
ATOM 4116 C C . GLY B 1 118 ? 7.438 2.18 25.906 1 96.5 118 GLY B C 1
ATOM 4117 O O . GLY B 1 118 ? 8.164 2.371 26.891 1 96.5 118 GLY B O 1
ATOM 4118 N N . ILE B 1 119 ? 7.047 3.16 25.172 1 95.88 119 ILE B N 1
ATOM 4119 C CA . ILE B 1 119 ? 7.328 4.566 25.438 1 95.88 119 ILE B CA 1
ATOM 4120 C C . ILE B 1 119 ? 6.023 5.359 25.469 1 95.88 119 ILE B C 1
ATOM 4122 O O . ILE B 1 119 ? 5.129 5.129 24.656 1 95.88 119 ILE B O 1
ATOM 4126 N N . GLN B 1 120 ? 5.965 6.238 26.453 1 97.19 120 GLN B N 1
ATOM 4127 C CA . GLN B 1 120 ? 4.859 7.195 26.453 1 97.19 120 GLN B CA 1
ATOM 4128 C C . GLN B 1 120 ? 5.32 8.57 25.984 1 97.19 120 GLN B C 1
ATOM 4130 O O . GLN B 1 120 ? 6.184 9.188 26.609 1 97.19 120 GLN B O 1
ATOM 4135 N N . LEU B 1 121 ? 4.703 9.078 24.969 1 98 121 LEU B N 1
ATOM 4136 C CA . LEU B 1 121 ? 5.043 10.383 24.422 1 98 121 LEU B CA 1
ATOM 4137 C C . LEU B 1 121 ? 4.793 11.484 25.453 1 98 121 LEU B C 1
ATOM 4139 O O . LEU B 1 121 ? 5.504 12.492 25.469 1 98 121 LEU B O 1
ATOM 4143 N N . SER B 1 122 ? 3.85 11.32 26.281 1 97.75 122 SER B N 1
ATOM 4144 C CA . SER B 1 122 ? 3.449 12.305 27.281 1 97.75 122 SER B CA 1
ATOM 4145 C C . SER B 1 122 ? 4.531 12.484 28.344 1 97.75 122 SER B C 1
ATOM 4147 O O . SER B 1 122 ? 4.488 13.438 29.125 1 97.75 122 SER B O 1
ATOM 4149 N N . SER B 1 123 ? 5.539 11.648 28.359 1 96.69 123 SER B N 1
ATOM 4150 C CA . SER B 1 123 ? 6.508 11.672 29.453 1 96.69 123 SER B CA 1
ATOM 4151 C C . SER B 1 123 ? 7.918 11.938 28.938 1 96.69 123 SER B C 1
ATOM 4153 O O . SER B 1 123 ? 8.898 11.75 29.656 1 96.69 123 SER B O 1
ATOM 4155 N N . LEU B 1 124 ? 8.039 12.359 27.812 1 97.81 124 LEU B N 1
ATOM 4156 C CA . LEU B 1 124 ? 9.352 12.555 27.219 1 97.81 124 LEU B CA 1
ATOM 4157 C C . LEU B 1 124 ? 10.039 13.781 27.797 1 97.81 124 LEU B C 1
ATOM 4159 O O . LEU B 1 124 ? 9.406 14.82 27.984 1 97.81 124 LEU B O 1
ATOM 4163 N N . SER B 1 125 ? 11.32 13.688 28.078 1 97.75 125 SER B N 1
ATOM 4164 C CA . SER B 1 125 ? 12.164 14.828 28.438 1 97.75 125 SER B CA 1
ATOM 4165 C C . SER B 1 125 ? 12.461 15.688 27.203 1 97.75 125 SER B C 1
ATOM 4167 O O . SER B 1 125 ? 12.227 15.266 26.078 1 97.75 125 SER B O 1
ATOM 4169 N N . PRO B 1 126 ? 12.961 16.859 27.469 1 98.06 126 PRO B N 1
ATOM 4170 C CA . PRO B 1 126 ? 13.359 17.688 26.344 1 98.06 126 PRO B CA 1
ATOM 4171 C C . PRO B 1 126 ? 14.406 17.016 25.453 1 98.06 126 PRO B C 1
ATOM 4173 O O . PRO B 1 126 ? 14.32 17.109 24.219 1 98.06 126 PRO B O 1
ATOM 4176 N N . ALA B 1 127 ? 15.32 16.344 26.047 1 98.38 127 ALA B N 1
ATOM 4177 C CA . ALA B 1 127 ? 16.328 15.633 25.281 1 98.38 127 ALA B CA 1
ATOM 4178 C C . ALA B 1 127 ? 15.703 14.516 24.438 1 98.38 127 ALA B C 1
ATOM 4180 O O . ALA B 1 127 ? 16.094 14.305 23.297 1 98.38 127 ALA B O 1
ATOM 4181 N N . ALA B 1 128 ? 14.797 13.828 25 1 98.5 128 ALA B N 1
ATOM 4182 C CA . ALA B 1 128 ? 14.117 12.742 24.297 1 98.5 128 ALA B CA 1
ATOM 4183 C C . ALA B 1 128 ? 13.305 13.266 23.109 1 98.5 128 ALA B C 1
ATOM 4185 O O . ALA B 1 128 ? 13.195 12.602 22.078 1 98.5 128 ALA B O 1
ATOM 4186 N N . LYS B 1 129 ? 12.766 14.438 23.312 1 98.69 129 LYS B N 1
ATOM 4187 C CA . LYS B 1 129 ? 12 15.031 22.219 1 98.69 129 LYS B CA 1
ATOM 4188 C C . LYS B 1 129 ? 12.898 15.359 21.031 1 98.69 129 LYS B C 1
ATOM 4190 O O . LYS B 1 129 ? 12.5 15.188 19.875 1 98.69 129 LYS B O 1
ATOM 4195 N N . LYS B 1 130 ? 14.086 15.836 21.328 1 98.69 130 LYS B N 1
ATOM 4196 C CA . LYS B 1 130 ? 15.047 16.078 20.25 1 98.69 130 LYS B CA 1
ATOM 4197 C C . LYS B 1 130 ? 15.422 14.781 19.547 1 98.69 130 LYS B C 1
ATOM 4199 O O . LYS B 1 130 ? 15.5 14.727 18.312 1 98.69 130 LYS B O 1
ATOM 4204 N N . GLU B 1 131 ? 15.625 13.766 20.312 1 98.81 131 GLU B N 1
ATOM 4205 C CA . GLU B 1 131 ? 15.945 12.453 19.75 1 98.81 131 GLU B CA 1
ATOM 4206 C C . GLU B 1 131 ? 14.773 11.891 18.953 1 98.81 131 GLU B C 1
ATOM 4208 O O . GLU B 1 131 ? 14.977 11.234 17.922 1 98.81 131 GLU B O 1
ATOM 4213 N N . LEU B 1 132 ? 13.562 12.164 19.391 1 98.75 132 LEU B N 1
ATOM 4214 C CA . LEU B 1 132 ? 12.367 11.766 18.656 1 98.75 132 LEU B CA 1
ATOM 4215 C C . LEU B 1 132 ? 12.328 12.43 17.281 1 98.75 132 LEU B C 1
ATOM 4217 O O . LEU B 1 132 ? 12.055 11.773 16.281 1 98.75 132 LEU B O 1
ATOM 4221 N N . ALA B 1 133 ? 12.633 13.703 17.266 1 98.81 133 ALA B N 1
ATOM 4222 C CA . ALA B 1 133 ? 12.68 14.422 15.984 1 98.81 133 ALA B CA 1
ATOM 4223 C C . ALA B 1 133 ? 13.664 13.773 15.023 1 98.81 133 ALA B C 1
ATOM 4225 O O . ALA B 1 133 ? 13.352 13.562 13.852 1 98.81 133 ALA B O 1
ATOM 4226 N N . LEU B 1 134 ? 14.797 13.398 15.523 1 98.88 134 LEU B N 1
ATOM 4227 C CA . LEU B 1 134 ? 15.812 12.766 14.695 1 98.88 134 LEU B CA 1
ATOM 4228 C C . LEU B 1 134 ? 15.344 11.406 14.195 1 98.88 134 LEU B C 1
ATOM 4230 O O . LEU B 1 134 ? 15.523 11.07 13.023 1 98.88 134 LEU B O 1
ATOM 4234 N N . LEU B 1 135 ? 14.727 10.648 15.086 1 98.81 135 LEU B N 1
ATOM 4235 C CA . LEU B 1 135 ? 14.266 9.32 14.688 1 98.81 135 LEU B CA 1
ATOM 4236 C C . LEU B 1 135 ? 13.172 9.422 13.633 1 98.81 135 LEU B C 1
ATOM 4238 O O . LEU B 1 135 ? 13.117 8.617 12.703 1 98.81 135 LEU B O 1
ATOM 4242 N N . ILE B 1 136 ? 12.258 10.398 13.789 1 98.81 136 ILE B N 1
ATOM 4243 C CA . ILE B 1 136 ? 11.227 10.617 12.773 1 98.81 136 ILE B CA 1
ATOM 4244 C C . ILE B 1 136 ? 11.883 10.93 11.43 1 98.81 136 ILE B C 1
ATOM 4246 O O . ILE B 1 136 ? 11.484 10.383 10.398 1 98.81 136 ILE B O 1
ATOM 4250 N N . ALA B 1 137 ? 12.875 11.781 11.469 1 98.81 137 ALA B N 1
ATOM 4251 C CA . ALA B 1 137 ? 13.57 12.133 10.234 1 98.81 137 ALA B CA 1
ATOM 4252 C C . ALA B 1 137 ? 14.211 10.906 9.602 1 98.81 137 ALA B C 1
ATOM 4254 O O . ALA B 1 137 ? 14.094 10.695 8.391 1 98.81 137 ALA B O 1
ATOM 4255 N N . GLN B 1 138 ? 14.836 10.078 10.352 1 98.75 138 GLN B N 1
ATOM 4256 C CA . GLN B 1 138 ? 15.586 8.922 9.867 1 98.75 138 GLN B CA 1
ATOM 4257 C C . GLN B 1 138 ? 14.656 7.844 9.328 1 98.75 138 GLN B C 1
ATOM 4259 O O . GLN B 1 138 ? 14.93 7.23 8.297 1 98.75 138 GLN B O 1
ATOM 4264 N N . ARG B 1 139 ? 13.461 7.672 9.945 1 98.75 139 ARG B N 1
ATOM 4265 C CA . ARG B 1 139 ? 12.578 6.566 9.586 1 98.75 139 ARG B CA 1
ATOM 4266 C C . ARG B 1 139 ? 11.391 7.055 8.766 1 98.75 139 ARG B C 1
ATOM 4268 O O . ARG B 1 139 ? 10.641 6.254 8.203 1 98.75 139 ARG B O 1
ATOM 4275 N N . GLY B 1 140 ? 11.258 8.336 8.719 1 98.88 140 GLY B N 1
ATOM 4276 C CA . GLY B 1 140 ? 10.195 8.945 7.945 1 98.88 140 GLY B CA 1
ATOM 4277 C C . GLY B 1 140 ? 8.844 8.891 8.641 1 98.88 140 GLY B C 1
ATOM 4278 O O . GLY B 1 140 ? 8.078 9.859 8.594 1 98.88 140 GLY B O 1
ATOM 4279 N N . VAL B 1 141 ? 8.539 7.73 9.242 1 98.94 141 VAL B N 1
ATOM 4280 C CA . VAL B 1 141 ? 7.27 7.484 9.914 1 98.94 141 VAL B CA 1
ATOM 4281 C C . VAL B 1 141 ? 7.504 6.676 11.18 1 98.94 141 VAL B C 1
ATOM 4283 O O . VAL B 1 141 ? 8.25 5.691 11.172 1 98.94 141 VAL B O 1
ATOM 4286 N N . LEU B 1 142 ? 6.879 7.113 12.266 1 98.88 142 LEU B N 1
ATOM 4287 C CA . LEU B 1 142 ? 6.844 6.34 13.508 1 98.88 142 LEU B CA 1
ATOM 4288 C C . LEU B 1 142 ? 5.406 6.09 13.953 1 98.88 142 LEU B C 1
ATOM 4290 O O . LEU B 1 142 ? 4.559 6.977 13.844 1 98.88 142 LEU B O 1
ATOM 4294 N N . ILE B 1 143 ? 5.184 4.898 14.352 1 98.75 143 ILE B N 1
ATOM 4295 C CA . ILE B 1 143 ? 3.895 4.527 14.922 1 98.75 143 ILE B CA 1
ATOM 4296 C C . ILE B 1 143 ? 4.074 4.16 16.391 1 98.75 143 ILE B C 1
ATOM 4298 O O . ILE B 1 143 ? 4.676 3.133 16.719 1 98.75 143 ILE B O 1
ATOM 4302 N N . PHE B 1 144 ? 3.562 4.965 17.25 1 98.44 144 PHE B N 1
ATOM 4303 C CA . PHE B 1 144 ? 3.594 4.656 18.688 1 98.44 144 PHE B CA 1
ATOM 4304 C C . PHE B 1 144 ? 2.295 3.992 19.125 1 98.44 144 PHE B C 1
ATOM 4306 O O . PHE B 1 144 ? 1.206 4.484 18.812 1 98.44 144 PHE B O 1
ATOM 4313 N N . ARG B 1 145 ? 2.391 2.902 19.781 1 97.62 145 ARG B N 1
ATOM 4314 C CA . ARG B 1 145 ? 1.227 2.15 20.25 1 97.62 145 ARG B CA 1
ATOM 4315 C C . ARG B 1 145 ? 0.994 2.355 21.734 1 97.62 145 ARG B C 1
ATOM 4317 O O . ARG B 1 145 ? 1.915 2.721 22.469 1 97.62 145 ARG B O 1
ATOM 4324 N N . ASP B 1 146 ? -0.247 2.182 22.172 1 96.94 146 ASP B N 1
ATOM 4325 C CA . ASP B 1 146 ? -0.641 2.203 23.578 1 96.94 146 ASP B CA 1
ATOM 4326 C C . ASP B 1 146 ? -0.304 3.547 24.219 1 96.94 146 ASP B C 1
ATOM 4328 O O . ASP B 1 146 ? 0.278 3.592 25.312 1 96.94 146 ASP B O 1
ATOM 4332 N N . GLN B 1 147 ? -0.654 4.59 23.562 1 98.06 147 GLN B N 1
ATOM 4333 C CA . GLN B 1 147 ? -0.326 5.938 24.016 1 98.06 147 GLN B CA 1
ATOM 4334 C C . GLN B 1 147 ? -1.465 6.535 24.828 1 98.06 147 GLN B C 1
ATOM 4336 O O . GLN B 1 147 ? -2.639 6.277 24.562 1 98.06 147 GLN B O 1
ATOM 4341 N N . ASP B 1 148 ? -1.131 7.41 25.719 1 97.56 148 ASP B N 1
ATOM 4342 C CA . ASP B 1 148 ? -2.119 8.109 26.531 1 97.56 148 ASP B CA 1
ATOM 4343 C C . ASP B 1 148 ? -2.146 9.602 26.203 1 97.56 148 ASP B C 1
ATOM 4345 O O . ASP B 1 148 ? -2.691 10.398 26.969 1 97.56 148 ASP B O 1
ATOM 4349 N N . LEU B 1 149 ? -1.583 10.023 25.094 1 96.5 149 LEU B N 1
ATOM 4350 C CA . LEU B 1 149 ? -1.401 11.422 24.734 1 96.5 149 LEU B CA 1
ATOM 4351 C C . LEU B 1 149 ? -2.74 12.148 24.672 1 96.5 149 LEU B C 1
ATOM 4353 O O . LEU B 1 149 ? -2.865 13.266 25.188 1 96.5 149 LEU B O 1
ATOM 4357 N N . LYS B 1 150 ? -3.717 11.531 24.094 1 93.94 150 LYS B N 1
ATOM 4358 C CA . LYS B 1 150 ? -5.035 12.141 23.953 1 93.94 150 LYS B CA 1
ATOM 4359 C C . LYS B 1 150 ? -5.652 12.445 25.312 1 93.94 150 LYS B C 1
ATOM 4361 O O . LYS B 1 150 ? -6.434 13.383 25.453 1 93.94 150 LYS B O 1
ATOM 4366 N N . ASP B 1 151 ? -5.281 11.719 26.328 1 95.81 151 ASP B N 1
ATOM 4367 C CA . ASP B 1 151 ? -5.859 11.859 27.672 1 95.81 151 ASP B CA 1
ATOM 4368 C C . ASP B 1 151 ? -5.191 13 28.438 1 95.81 151 ASP B C 1
ATOM 4370 O O . ASP B 1 151 ? -5.66 13.391 29.516 1 95.81 151 ASP B O 1
ATOM 4374 N N . GLN B 1 152 ? -4.145 13.57 27.906 1 97.31 152 GLN B N 1
ATOM 4375 C CA . GLN B 1 152 ? -3.43 14.648 28.578 1 97.31 152 GLN B CA 1
ATOM 4376 C C . GLN B 1 152 ? -4.098 15.992 28.312 1 97.31 152 GLN B C 1
ATOM 4378 O O . GLN B 1 152 ? -3.721 17 28.922 1 97.31 152 GLN B O 1
ATOM 4383 N N . GLY B 1 153 ? -5.039 16.031 27.391 1 96.69 153 GLY B N 1
ATOM 4384 C CA . GLY B 1 153 ? -5.828 17.234 27.156 1 96.69 153 GLY B CA 1
ATOM 4385 C C . GLY B 1 153 ? -5.277 18.109 26.047 1 96.69 153 GLY B C 1
ATOM 4386 O O . GLY B 1 153 ? -4.16 17.891 25.562 1 96.69 153 GLY B O 1
ATOM 4387 N N . LEU B 1 154 ? -6.035 19.094 25.672 1 98.19 154 LEU B N 1
ATOM 4388 C CA . LEU B 1 154 ? -5.75 19.953 24.531 1 98.19 154 LEU B CA 1
ATOM 4389 C C . LEU B 1 154 ? -4.496 20.797 24.766 1 98.19 154 LEU B C 1
ATOM 4391 O O . LEU B 1 154 ? -3.621 20.875 23.906 1 98.19 154 LEU B O 1
ATOM 4395 N N . GLU B 1 155 ? -4.406 21.375 25.938 1 98.25 155 GLU B N 1
ATOM 4396 C CA . GLU B 1 155 ? -3.287 22.266 26.219 1 98.25 155 GLU B CA 1
ATOM 4397 C C . GLU B 1 155 ? -1.963 21.516 26.234 1 98.25 155 GLU B C 1
ATOM 4399 O O . GLU B 1 155 ? -0.964 21.984 25.688 1 98.25 155 GLU B O 1
ATOM 4404 N N . PHE B 1 156 ? -1.939 20.422 26.859 1 98.31 156 PHE B N 1
ATOM 4405 C CA . PHE B 1 156 ? -0.726 19.609 26.891 1 98.31 156 PHE B CA 1
ATOM 4406 C C . PHE B 1 156 ? -0.289 19.25 25.469 1 98.31 156 PHE B C 1
ATOM 4408 O O . PHE B 1 156 ? 0.89 19.359 25.125 1 98.31 156 PHE B O 1
ATOM 4415 N N . ASN B 1 157 ? -1.212 18.75 24.641 1 98.5 157 ASN B N 1
ATOM 4416 C CA . ASN B 1 157 ? -0.916 18.375 23.266 1 98.5 157 ASN B CA 1
ATOM 4417 C C . ASN B 1 157 ? -0.387 19.547 22.453 1 98.5 157 ASN B C 1
ATOM 4419 O O . ASN B 1 157 ? 0.533 19.391 21.656 1 98.5 157 ASN B O 1
ATOM 4423 N N . LYS B 1 158 ? -0.992 20.688 22.656 1 98.56 158 LYS B N 1
ATOM 4424 C CA . LYS B 1 158 ? -0.504 21.906 22 1 98.56 158 LYS B CA 1
ATOM 4425 C C . LYS B 1 158 ? 0.953 22.172 22.375 1 98.56 158 LYS B C 1
ATOM 4427 O O . LYS B 1 158 ? 1.79 22.375 21.484 1 98.56 158 LYS B O 1
ATOM 4432 N N . GLN B 1 159 ? 1.25 22.094 23.641 1 98.31 159 GLN B N 1
ATOM 4433 C CA . GLN B 1 159 ? 2.605 22.359 24.109 1 98.31 159 GLN B CA 1
ATOM 4434 C C . GLN B 1 159 ? 3.58 21.297 23.609 1 98.31 159 GLN B C 1
ATOM 4436 O O . GLN B 1 159 ? 4.73 21.609 23.297 1 98.31 159 GLN B O 1
ATOM 4441 N N . PHE B 1 160 ? 3.107 20.125 23.625 1 98.19 160 PHE B N 1
ATOM 4442 C CA . PHE B 1 160 ? 3.912 19.031 23.078 1 98.19 160 PHE B CA 1
ATOM 4443 C C . PHE B 1 160 ? 4.332 19.344 21.641 1 98.19 160 PHE B C 1
ATOM 4445 O O . PHE B 1 160 ? 5.512 19.25 21.297 1 98.19 160 PHE B O 1
ATOM 4452 N N . GLY B 1 161 ? 3.42 19.719 20.797 1 98.25 161 GLY B N 1
ATOM 4453 C CA . GLY B 1 161 ? 3.709 20.078 19.422 1 98.25 161 GLY B CA 1
ATOM 4454 C C . GLY B 1 161 ? 4.645 21.266 19.281 1 98.25 161 GLY B C 1
ATOM 4455 O O . GLY B 1 161 ? 5.516 21.281 18.406 1 98.25 161 GLY B O 1
ATOM 4456 N N . GLU B 1 162 ? 4.473 22.219 20.203 1 98.12 162 GLU B N 1
ATOM 4457 C CA . GLU B 1 162 ? 5.258 23.453 20.156 1 98.12 162 GLU B CA 1
ATOM 4458 C C . GLU B 1 162 ? 6.734 23.172 20.422 1 98.12 162 GLU B C 1
ATOM 4460 O O . GLU B 1 162 ? 7.598 23.969 20.062 1 98.12 162 GLU B O 1
ATOM 4465 N N . SER B 1 163 ? 7.035 22.062 21.016 1 97.56 163 SER B N 1
ATOM 4466 C CA . SER B 1 163 ? 8.422 21.672 21.266 1 97.56 163 SER B CA 1
ATOM 4467 C C . SER B 1 163 ? 9.148 21.359 19.953 1 97.56 163 SER B C 1
ATOM 4469 O O . SER B 1 163 ? 10.375 21.266 19.938 1 97.56 163 SER B O 1
ATOM 4471 N N . PHE B 1 164 ? 8.406 21.203 18.875 1 98.31 164 PHE B N 1
ATOM 4472 C CA . PHE B 1 164 ? 9.016 20.828 17.594 1 98.31 164 PHE B CA 1
ATOM 4473 C C . PHE B 1 164 ? 8.969 21.984 16.609 1 98.31 164 PHE B C 1
ATOM 4475 O O . PHE B 1 164 ? 9.516 21.891 15.508 1 98.31 164 PHE B O 1
ATOM 4482 N N . GLY B 1 165 ? 8.336 23.047 16.922 1 97.62 165 GLY B N 1
ATOM 4483 C CA . GLY B 1 165 ? 8.195 24.234 16.094 1 97.62 165 GLY B CA 1
ATOM 4484 C C . GLY B 1 165 ? 6.867 24.938 16.281 1 97.62 165 GLY B C 1
ATOM 4485 O O . GLY B 1 165 ? 5.977 24.422 16.969 1 97.62 165 GLY B O 1
ATOM 4486 N N . PRO B 1 166 ? 6.809 26.172 15.734 1 98.06 166 PRO B N 1
ATOM 4487 C CA . PRO B 1 166 ? 5.504 26.844 15.797 1 98.06 166 PRO B CA 1
ATOM 4488 C C . PRO B 1 166 ? 4.406 26.047 15.086 1 98.06 166 PRO B C 1
ATOM 4490 O O . PRO B 1 166 ? 4.652 25.453 14.039 1 98.06 166 PRO B O 1
ATOM 4493 N N . LEU B 1 167 ? 3.244 26.078 15.648 1 98.31 167 LEU B N 1
ATOM 4494 C CA . LEU B 1 167 ? 2.166 25.25 15.117 1 98.31 167 LEU B CA 1
ATOM 4495 C C . LEU B 1 167 ? 1.409 25.984 14.016 1 98.31 167 LEU B C 1
ATOM 4497 O O . LEU B 1 167 ? 1.135 27.172 14.133 1 98.31 167 LEU B O 1
ATOM 4501 N N . HIS B 1 168 ? 1.089 25.266 12.984 1 97.81 168 HIS B N 1
ATOM 4502 C CA . HIS B 1 168 ? 0.285 25.781 11.883 1 97.81 168 HIS B CA 1
ATOM 4503 C C . HIS B 1 168 ? -1.191 25.844 12.258 1 97.81 168 HIS B C 1
ATOM 4505 O O . HIS B 1 168 ? -1.712 24.922 12.891 1 97.81 168 HIS B O 1
ATOM 4511 N N . VAL B 1 169 ? -1.805 26.938 11.938 1 97.19 169 VAL B N 1
ATOM 4512 C CA . VAL B 1 169 ? -3.26 27.031 12.016 1 97.19 169 VAL B CA 1
ATOM 4513 C C . VAL B 1 169 ? -3.855 26.906 10.617 1 97.19 169 VAL B C 1
ATOM 4515 O O . VAL B 1 169 ? -3.697 27.797 9.773 1 97.19 169 VAL B O 1
ATOM 4518 N N . HIS B 1 170 ? -4.5 25.828 10.398 1 96.31 170 HIS B N 1
ATOM 4519 C CA . HIS B 1 170 ? -5.066 25.547 9.078 1 96.31 170 HIS B CA 1
ATOM 4520 C C . HIS B 1 170 ? -6.145 26.562 8.727 1 96.31 170 HIS B C 1
ATOM 4522 O O . HIS B 1 170 ? -6.957 26.938 9.57 1 96.31 170 HIS B O 1
ATOM 4528 N N . PRO B 1 171 ? -6.266 26.953 7.5 1 95 171 PRO B N 1
ATOM 4529 C CA . PRO B 1 171 ? -7.16 28.062 7.141 1 95 171 PRO B CA 1
ATOM 4530 C C . PRO B 1 171 ? -8.633 27.656 7.156 1 95 171 PRO B C 1
ATOM 4532 O O . PRO B 1 171 ? -9.508 28.516 7.324 1 95 171 PRO B O 1
ATOM 4535 N N . SER B 1 172 ? -8.883 26.375 6.98 1 94.06 172 SER B N 1
ATOM 4536 C CA . SER B 1 172 ? -10.297 26.094 6.762 1 94.06 172 SER B CA 1
ATOM 4537 C C . SER B 1 172 ? -10.734 24.844 7.531 1 94.06 172 SER B C 1
ATOM 4539 O O . SER B 1 172 ? -11.922 24.547 7.602 1 94.06 172 SER B O 1
ATOM 4541 N N . SER B 1 173 ? -9.836 24.141 8.078 1 95.38 173 SER B N 1
ATOM 4542 C CA . SER B 1 173 ? -10.188 22.891 8.75 1 95.38 173 SER B CA 1
ATOM 4543 C C . SER B 1 173 ? -10.852 23.156 10.094 1 95.38 173 SER B C 1
ATOM 4545 O O . SER B 1 173 ? -10.648 24.219 10.695 1 95.38 173 SER B O 1
ATOM 4547 N N . GLY B 1 174 ? -11.641 22.203 10.531 1 96.62 174 GLY B N 1
ATOM 4548 C CA . GLY B 1 174 ? -12.18 22.281 11.883 1 96.62 174 GLY B CA 1
ATOM 4549 C C . GLY B 1 174 ? -11.125 22.109 12.961 1 96.62 174 GLY B C 1
ATOM 4550 O O . GLY B 1 174 ? -10.094 21.469 12.734 1 96.62 174 GLY B O 1
ATOM 4551 N N . ALA B 1 175 ? -11.398 22.734 14.086 1 98.12 175 ALA B N 1
ATOM 4552 C CA . ALA B 1 175 ? -10.555 22.641 15.273 1 98.12 175 ALA B CA 1
ATOM 4553 C C . ALA B 1 175 ? -11.391 22.656 16.547 1 98.12 175 ALA B C 1
ATOM 4555 O O . ALA B 1 175 ? -12.531 23.141 16.547 1 98.12 175 ALA B O 1
ATOM 4556 N N . PRO B 1 176 ? -10.82 22.031 17.594 1 98 176 PRO B N 1
ATOM 4557 C CA . PRO B 1 176 ? -11.531 22.203 18.859 1 98 176 PRO B CA 1
ATOM 4558 C C . PRO B 1 176 ? -11.703 23.672 19.234 1 98 176 PRO B C 1
ATOM 4560 O O . PRO B 1 176 ? -10.844 24.5 18.922 1 98 176 PRO B O 1
ATOM 4563 N N . ALA B 1 177 ? -12.812 23.938 19.953 1 96.25 177 ALA B N 1
ATOM 4564 C CA . ALA B 1 177 ? -13.078 25.312 20.375 1 96.25 177 ALA B CA 1
ATOM 4565 C C . ALA B 1 177 ? -11.883 25.906 21.109 1 96.25 177 ALA B C 1
ATOM 4567 O O . ALA B 1 177 ? -11.32 25.281 22 1 96.25 177 ALA B O 1
ATOM 4568 N N . ASP B 1 178 ? -11.438 27.094 20.609 1 95.75 178 ASP B N 1
ATOM 4569 C CA . ASP B 1 178 ? -10.414 27.922 21.234 1 95.75 178 ASP B CA 1
ATOM 4570 C C . ASP B 1 178 ? -9.016 27.375 20.969 1 95.75 178 ASP B C 1
ATOM 4572 O O . ASP B 1 178 ? -8.023 27.875 21.516 1 95.75 178 ASP B O 1
ATOM 4576 N N . TYR B 1 179 ? -8.883 26.328 20.25 1 97.75 179 TYR B N 1
ATOM 4577 C CA . TYR B 1 179 ? -7.594 25.734 19.922 1 97.75 179 TYR B CA 1
ATOM 4578 C C . TYR B 1 179 ? -7.438 25.578 18.406 1 97.75 179 TYR B C 1
ATOM 4580 O O . TYR B 1 179 ? -7.336 24.469 17.891 1 97.75 179 TYR B O 1
ATOM 4588 N N . PRO B 1 180 ? -7.285 26.688 17.719 1 97.38 180 PRO B N 1
ATOM 4589 C CA . PRO B 1 180 ? -7.227 26.656 16.25 1 97.38 180 PRO B CA 1
ATOM 4590 C C . PRO B 1 180 ? -5.957 25.984 15.727 1 97.38 180 PRO B C 1
ATOM 4592 O O . PRO B 1 180 ? -5.852 25.719 14.523 1 97.38 180 PRO B O 1
ATOM 4595 N N . GLN B 1 181 ? -5.012 25.672 16.609 1 97 181 GLN B N 1
ATOM 4596 C CA . GLN B 1 181 ? -3.742 25.094 16.188 1 97 181 GLN B CA 1
ATOM 4597 C C . GLN B 1 181 ? -3.906 23.609 15.859 1 97 181 GLN B C 1
ATOM 4599 O O . GLN B 1 181 ? -3.008 22.984 15.281 1 97 181 GLN B O 1
ATOM 4604 N N . PHE B 1 182 ? -5.031 23.031 16.281 1 98.38 182 PHE B N 1
ATOM 4605 C CA . PHE B 1 182 ? -5.277 21.625 15.969 1 98.38 182 PHE B CA 1
ATOM 4606 C C . PHE B 1 182 ? -6.039 21.5 14.656 1 98.38 182 PHE B C 1
ATOM 4608 O O . PHE B 1 182 ? -6.867 22.359 14.32 1 98.38 182 PHE B O 1
ATOM 4615 N N . HIS B 1 183 ? -5.688 20.516 13.875 1 97.94 183 HIS B N 1
ATOM 4616 C CA . HIS B 1 183 ? -6.391 20.094 12.672 1 97.94 183 HIS B CA 1
ATOM 4617 C C . HIS B 1 183 ? -7.195 18.828 12.914 1 97.94 183 HIS B C 1
ATOM 4619 O O . HIS B 1 183 ? -6.625 17.766 13.164 1 97.94 183 HIS B O 1
ATOM 4625 N N . ILE B 1 184 ? -8.516 18.938 12.805 1 98.12 184 ILE B N 1
ATOM 4626 C CA . ILE B 1 184 ? -9.359 17.781 13.102 1 98.12 184 ILE B CA 1
ATOM 4627 C C . ILE B 1 184 ? -9.82 17.125 11.797 1 98.12 184 ILE B C 1
ATOM 4629 O O . ILE B 1 184 ? -10.312 17.812 10.898 1 98.12 184 ILE B O 1
ATOM 4633 N N . THR B 1 185 ? -9.602 15.875 11.656 1 96.94 185 THR B N 1
ATOM 4634 C CA . THR B 1 185 ? -10.273 15.062 10.648 1 96.94 185 THR B CA 1
ATOM 4635 C C . THR B 1 185 ? -11.422 14.281 11.266 1 96.94 185 THR B C 1
ATOM 4637 O O . THR B 1 185 ? -11.234 13.531 12.227 1 96.94 185 THR B O 1
ATOM 4640 N N . TYR B 1 186 ? -12.602 14.5 10.719 1 96.5 186 TYR B N 1
ATOM 4641 C CA . TYR B 1 186 ? -13.797 13.945 11.328 1 96.5 186 TYR B CA 1
ATOM 4642 C C . TYR B 1 186 ? -14.734 13.367 10.266 1 96.5 186 TYR B C 1
ATOM 4644 O O . TYR B 1 186 ? -15.258 14.102 9.43 1 96.5 186 TYR B O 1
ATOM 4652 N N . ARG B 1 187 ? -14.914 12.102 10.297 1 95.06 187 ARG B N 1
ATOM 4653 C CA . ARG B 1 187 ? -15.93 11.438 9.477 1 95.06 187 ARG B CA 1
ATOM 4654 C C . ARG B 1 187 ? -17.188 11.133 10.297 1 95.06 187 ARG B C 1
ATOM 4656 O O . ARG B 1 187 ? -17.125 10.414 11.289 1 95.06 187 ARG B O 1
ATOM 4663 N N . ARG B 1 188 ? -18.266 11.625 9.867 1 95.31 188 ARG B N 1
ATOM 4664 C CA . ARG B 1 188 ? -19.516 11.578 10.609 1 95.31 188 ARG B CA 1
ATOM 4665 C C . ARG B 1 188 ? -20.062 10.156 10.68 1 95.31 188 ARG B C 1
ATOM 4667 O O . ARG B 1 188 ? -19.75 9.32 9.82 1 95.31 188 ARG B O 1
ATOM 4674 N N . ASN B 1 189 ? -20.734 9.906 11.758 1 94.75 189 ASN B N 1
ATOM 4675 C CA . ASN B 1 189 ? -21.406 8.625 11.969 1 94.75 189 ASN B CA 1
ATOM 4676 C C . ASN B 1 189 ? -22.578 8.438 11.023 1 94.75 189 ASN B C 1
ATOM 4678 O O . ASN B 1 189 ? -23.734 8.672 11.406 1 94.75 189 ASN B O 1
ATOM 4682 N N . ASP B 1 190 ? -22.328 8.016 9.891 1 92.12 190 ASP B N 1
ATOM 4683 C CA . ASP B 1 190 ? -23.312 7.848 8.828 1 92.12 190 ASP B CA 1
ATOM 4684 C C . ASP B 1 190 ? -22.891 6.738 7.863 1 92.12 190 ASP B C 1
ATOM 4686 O O . ASP B 1 190 ? -21.844 6.824 7.219 1 92.12 190 ASP B O 1
ATOM 4690 N N . PRO B 1 191 ? -23.734 5.707 7.711 1 87.75 191 PRO B N 1
ATOM 4691 C CA . PRO B 1 191 ? -23.391 4.598 6.82 1 87.75 191 PRO B CA 1
ATOM 4692 C C . PRO B 1 191 ? -23.203 5.043 5.371 1 87.75 191 PRO B C 1
ATOM 4694 O O . PRO B 1 191 ? -22.578 4.328 4.578 1 87.75 191 PRO B O 1
ATOM 4697 N N . ASN B 1 192 ? -23.688 6.211 5.051 1 89.56 192 ASN B N 1
ATOM 4698 C CA . ASN B 1 192 ? -23.609 6.684 3.672 1 89.56 192 ASN B CA 1
ATOM 4699 C C . ASN B 1 192 ? -22.281 7.379 3.395 1 89.56 192 ASN B C 1
ATOM 4701 O O . ASN B 1 192 ? -22 7.766 2.258 1 89.56 192 ASN B O 1
ATOM 4705 N N . GLU B 1 193 ? -21.484 7.555 4.383 1 90.06 193 GLU B N 1
ATOM 4706 C CA . GLU B 1 193 ? -20.203 8.25 4.211 1 90.06 193 GLU B CA 1
ATOM 4707 C C . GLU B 1 193 ? -19.344 7.566 3.162 1 90.06 193 GLU B C 1
ATOM 4709 O O . GLU B 1 193 ? -18.656 8.234 2.385 1 90.06 193 GLU B O 1
ATOM 4714 N N . TYR B 1 194 ? -19.391 6.238 3.164 1 87 194 TYR B N 1
ATOM 4715 C CA . TYR B 1 194 ? -18.609 5.477 2.199 1 87 194 TYR B CA 1
ATOM 4716 C C . TYR B 1 194 ? -18.984 5.859 0.771 1 87 194 TYR B C 1
ATOM 4718 O O . TYR B 1 194 ? -18.109 6.117 -0.058 1 87 194 TYR B O 1
ATOM 4726 N N . GLN B 1 195 ? -20.234 5.957 0.485 1 87.19 195 GLN B N 1
ATOM 4727 C CA . GLN B 1 195 ? -20.719 6.273 -0.854 1 87.19 195 GLN B CA 1
ATOM 4728 C C . GLN B 1 195 ? -20.391 7.719 -1.228 1 87.19 195 GLN B C 1
ATOM 4730 O O . GLN B 1 195 ? -20.141 8.023 -2.395 1 87.19 195 GLN B O 1
ATOM 4735 N N . LYS B 1 196 ? -20.391 8.609 -0.261 1 87.12 196 LYS B N 1
ATOM 4736 C CA . LYS B 1 196 ? -20.094 10.008 -0.521 1 87.12 196 LYS B CA 1
ATOM 4737 C C . LYS B 1 196 ? -18.672 10.188 -1.035 1 87.12 196 LYS B C 1
ATOM 4739 O O . LYS B 1 196 ? -18.422 11.008 -1.915 1 87.12 196 LYS B O 1
ATOM 4744 N N . VAL B 1 197 ? -17.812 9.398 -0.517 1 84.44 197 VAL B N 1
ATOM 4745 C CA . VAL B 1 197 ? -16.391 9.523 -0.865 1 84.44 197 VAL B CA 1
ATOM 4746 C C . VAL B 1 197 ? -16.172 9.078 -2.311 1 84.44 197 VAL B C 1
ATOM 4748 O O . VAL B 1 197 ? -15.406 9.695 -3.045 1 84.44 197 VAL B O 1
ATOM 4751 N N . PHE B 1 198 ? -16.891 8.07 -2.711 1 85.19 198 PHE B N 1
ATOM 4752 C CA . PHE B 1 198 ? -16.609 7.461 -4.008 1 85.19 198 PHE B CA 1
ATOM 4753 C C . PHE B 1 198 ? -17.75 7.719 -4.984 1 85.19 198 PHE B C 1
ATOM 4755 O O . PHE B 1 198 ? -17.906 6.984 -5.957 1 85.19 198 PHE B O 1
ATOM 4762 N N . GLY B 1 199 ? -18.469 8.734 -4.746 1 84.62 199 GLY B N 1
ATOM 4763 C CA . GLY B 1 199 ? -19.609 9.031 -5.594 1 84.62 199 GLY B CA 1
ATOM 4764 C C . GLY B 1 199 ? -19.219 9.516 -6.977 1 84.62 199 GLY B C 1
ATOM 4765 O O . GLY B 1 199 ? -19.922 9.266 -7.953 1 84.62 199 GLY B O 1
ATOM 4766 N N . LYS B 1 200 ? -18 10.164 -7.051 1 86.88 200 LYS B N 1
ATOM 4767 C CA . LYS B 1 200 ? -17.656 10.758 -8.336 1 86.88 200 LYS B CA 1
ATOM 4768 C C . LYS B 1 200 ? -16.25 10.352 -8.766 1 86.88 200 LYS B C 1
ATOM 4770 O O . LYS B 1 200 ? -15.711 10.891 -9.742 1 86.88 200 LYS B O 1
ATOM 4775 N N . ARG B 1 201 ? -15.633 9.484 -7.973 1 88.31 201 ARG B N 1
ATOM 4776 C CA . ARG B 1 201 ? -14.281 9.031 -8.289 1 88.31 201 ARG B CA 1
ATOM 4777 C C . ARG B 1 201 ? -14.141 7.527 -8.078 1 88.31 201 ARG B C 1
ATOM 4779 O O . ARG B 1 201 ? -14.789 6.957 -7.195 1 88.31 201 ARG B O 1
ATOM 4786 N N . THR B 1 202 ? -13.219 7.012 -8.898 1 90.06 202 THR B N 1
ATOM 4787 C CA . THR B 1 202 ? -13.016 5.574 -8.773 1 90.06 202 THR B CA 1
ATOM 4788 C C . THR B 1 202 ? -11.781 5.27 -7.934 1 90.06 202 THR B C 1
ATOM 4790 O O . THR B 1 202 ? -11.617 4.152 -7.438 1 90.06 202 THR B O 1
ATOM 4793 N N . SER B 1 203 ? -10.898 6.293 -7.855 1 89.81 203 SER B N 1
ATOM 4794 C CA . SER B 1 203 ? -9.641 6.012 -7.176 1 89.81 203 SER B CA 1
ATOM 4795 C C . SER B 1 203 ? -9.109 7.25 -6.461 1 89.81 203 SER B C 1
ATOM 4797 O O . SER B 1 203 ? -9.703 8.32 -6.539 1 89.81 203 SER B O 1
ATOM 4799 N N . GLY B 1 204 ? -8.055 6.969 -5.676 1 83.62 204 GLY B N 1
ATOM 4800 C CA . GLY B 1 204 ? -7.398 8.047 -4.957 1 83.62 204 GLY B CA 1
ATOM 4801 C C . GLY B 1 204 ? -6.09 8.477 -5.594 1 83.62 204 GLY B C 1
ATOM 4802 O O . GLY B 1 204 ? -5.125 8.789 -4.891 1 83.62 204 GLY B O 1
ATOM 4803 N N . LYS B 1 205 ? -5.98 8.547 -6.848 1 83.62 205 LYS B N 1
ATOM 4804 C CA . LYS B 1 205 ? -4.746 8.781 -7.586 1 83.62 205 LYS B CA 1
ATOM 4805 C C . LYS B 1 205 ? -4.125 10.125 -7.199 1 83.62 205 LYS B C 1
ATOM 4807 O O . LYS B 1 205 ? -2.898 10.242 -7.117 1 83.62 205 LYS B O 1
ATOM 4812 N N . ASP B 1 206 ? -4.926 11.07 -6.863 1 83.12 206 ASP B N 1
ATOM 4813 C CA . ASP B 1 206 ? -4.422 12.422 -6.652 1 83.12 206 ASP B CA 1
ATOM 4814 C C . ASP B 1 206 ? -4.426 12.781 -5.168 1 83.12 206 ASP B C 1
ATOM 4816 O O . ASP B 1 206 ? -4.383 13.961 -4.809 1 83.12 206 ASP B O 1
ATOM 4820 N N . GLN B 1 207 ? -4.387 11.766 -4.383 1 89.06 207 GLN B N 1
ATOM 4821 C CA . GLN B 1 207 ? -4.609 12.07 -2.973 1 89.06 207 GLN B CA 1
ATOM 4822 C C . GLN B 1 207 ? -3.291 12.109 -2.203 1 89.06 207 GLN B C 1
ATOM 4824 O O . GLN B 1 207 ? -3.242 12.586 -1.066 1 89.06 207 GLN B O 1
ATOM 4829 N N . TRP B 1 208 ? -2.195 11.641 -2.789 1 95 208 TRP B N 1
ATOM 4830 C CA . TRP B 1 208 ? -0.893 11.703 -2.131 1 95 208 TRP B CA 1
ATOM 4831 C C . TRP B 1 208 ? -0.458 13.156 -1.926 1 95 208 TRP B C 1
ATOM 4833 O O . TRP B 1 208 ? -0.486 13.953 -2.863 1 95 208 TRP B O 1
ATOM 4843 N N . HIS B 1 209 ? -0.042 13.484 -0.68 1 96.38 209 HIS B N 1
ATOM 4844 C CA . HIS B 1 209 ? 0.381 14.867 -0.467 1 96.38 209 HIS B CA 1
ATOM 4845 C C . HIS B 1 209 ? 1.294 14.977 0.75 1 96.38 209 HIS B C 1
ATOM 4847 O O . HIS B 1 209 ? 1.354 14.062 1.575 1 96.38 209 HIS B O 1
ATOM 4853 N N . SER B 1 210 ? 2.078 15.977 0.76 1 97.62 210 SER B N 1
ATOM 4854 C CA . SER B 1 210 ? 2.658 16.562 1.965 1 97.62 210 SER B CA 1
ATOM 4855 C C . SER B 1 210 ? 1.785 17.688 2.51 1 97.62 210 SER B C 1
ATOM 4857 O O . SER B 1 210 ? 1.199 18.453 1.74 1 97.62 210 SER B O 1
ATOM 4859 N N . ASP B 1 211 ? 1.703 17.766 3.697 1 96.12 211 ASP B N 1
ATOM 4860 C CA . ASP B 1 211 ? 0.759 18.688 4.316 1 96.12 211 ASP B CA 1
ATOM 4861 C C . ASP B 1 211 ? 1.119 20.141 3.992 1 96.12 211 ASP B C 1
ATOM 4863 O O . ASP B 1 211 ? 2.277 20.531 4.121 1 96.12 211 ASP B O 1
ATOM 4867 N N . VAL B 1 212 ? 0.216 20.891 3.602 1 95.38 212 VAL B N 1
ATOM 4868 C CA . VAL B 1 212 ? 0.208 22.359 3.609 1 95.38 212 VAL B CA 1
ATOM 4869 C C . VAL B 1 212 ? 1.405 22.891 2.822 1 95.38 212 VAL B C 1
ATOM 4871 O O . VAL B 1 212 ? 2.15 23.734 3.312 1 95.38 212 VAL B O 1
ATOM 4874 N N . THR B 1 213 ? 1.638 22.312 1.688 1 96.88 213 THR B N 1
ATOM 4875 C CA . THR B 1 213 ? 2.789 22.734 0.903 1 96.88 213 THR B CA 1
ATOM 4876 C C . THR B 1 213 ? 2.531 24.094 0.265 1 96.88 213 THR B C 1
ATOM 4878 O O . THR B 1 213 ? 3.424 24.672 -0.356 1 96.88 213 THR B O 1
ATOM 4881 N N . PHE B 1 214 ? 1.347 24.688 0.438 1 96.38 214 PHE B N 1
ATOM 4882 C CA . PHE B 1 214 ? 1.014 26.016 -0.091 1 96.38 214 PHE B CA 1
ATOM 4883 C C . PHE B 1 214 ? 1.525 27.109 0.832 1 96.38 214 PHE B C 1
ATOM 4885 O O . PHE B 1 214 ? 1.386 28.297 0.529 1 96.38 214 PHE B O 1
ATOM 4892 N N . GLU B 1 215 ? 2.111 26.75 1.939 1 96.62 215 GLU B N 1
ATOM 4893 C CA . GLU B 1 215 ? 2.758 27.703 2.832 1 96.62 215 GLU B CA 1
ATOM 4894 C C . GLU B 1 215 ? 4.238 27.859 2.494 1 96.62 215 GLU B C 1
ATOM 4896 O O . GLU B 1 215 ? 4.887 26.906 2.066 1 96.62 215 GLU B O 1
ATOM 4901 N N . LYS B 1 216 ? 4.77 29.062 2.783 1 96.94 216 LYS B N 1
ATOM 4902 C CA . LYS B 1 216 ? 6.188 29.328 2.568 1 96.94 216 LYS B CA 1
ATOM 4903 C C . LYS B 1 216 ? 7.055 28.438 3.453 1 96.94 216 LYS B C 1
ATOM 4905 O O . LYS B 1 216 ? 8.133 28 3.043 1 96.94 216 LYS B O 1
ATOM 4910 N N . PHE B 1 217 ? 6.594 28.25 4.641 1 97.69 217 PHE B N 1
ATOM 4911 C CA . PHE B 1 217 ? 7.215 27.344 5.605 1 97.69 217 PHE B CA 1
ATOM 4912 C C . PHE B 1 217 ? 6.312 26.156 5.883 1 97.69 217 PHE B C 1
ATOM 4914 O O . PHE B 1 217 ? 5.555 26.156 6.852 1 97.69 217 PHE B O 1
ATOM 4921 N N . PRO B 1 218 ? 6.453 25.094 5.039 1 97.62 218 PRO B N 1
ATOM 4922 C CA . PRO B 1 218 ? 5.59 23.922 5.234 1 97.62 218 PRO B CA 1
ATOM 4923 C C . PRO B 1 218 ? 5.934 23.141 6.496 1 97.62 218 PRO B C 1
ATOM 4925 O O . PRO B 1 218 ? 6.992 23.344 7.09 1 97.62 218 PRO B O 1
ATOM 4928 N N . PRO B 1 219 ? 5.066 22.266 6.859 1 98.25 219 PRO B N 1
ATOM 4929 C CA . PRO B 1 219 ? 5.27 21.5 8.086 1 98.25 219 PRO B CA 1
ATOM 4930 C C . PRO B 1 219 ? 6.512 20.609 8.023 1 98.25 219 PRO B C 1
ATOM 4932 O O . PRO B 1 219 ? 6.887 20.141 6.941 1 98.25 219 PRO B O 1
ATOM 4935 N N . SER B 1 220 ? 7.109 20.422 9.211 1 98.19 220 SER B N 1
ATOM 4936 C CA . SER B 1 220 ? 8.18 19.453 9.398 1 98.19 220 SER B CA 1
ATOM 4937 C C . SER B 1 220 ? 7.633 18.125 9.945 1 98.19 220 SER B C 1
ATOM 4939 O O . SER B 1 220 ? 7.164 17.281 9.18 1 98.19 220 SER B O 1
ATOM 4941 N N . TYR B 1 221 ? 7.457 18 11.305 1 98.62 221 TYR B N 1
ATOM 4942 C CA . TYR B 1 221 ? 6.996 16.781 11.977 1 98.62 221 TYR B CA 1
ATOM 4943 C C . TYR B 1 221 ? 5.512 16.875 12.305 1 98.62 221 TYR B C 1
ATOM 4945 O O . TYR B 1 221 ? 5.117 17.594 13.234 1 98.62 221 TYR B O 1
ATOM 4953 N N . THR B 1 222 ? 4.73 16.109 11.609 1 98.62 222 THR B N 1
ATOM 4954 C CA . THR B 1 222 ? 3.305 16.062 11.898 1 98.62 222 THR B CA 1
ATOM 4955 C C . THR B 1 222 ? 2.99 14.914 12.859 1 98.62 222 THR B C 1
ATOM 4957 O O . THR B 1 222 ? 3.543 13.82 12.727 1 98.62 222 THR B O 1
ATOM 4960 N N . PHE B 1 223 ? 2.137 15.203 13.836 1 98.44 223 PHE B N 1
ATOM 4961 C CA . PHE B 1 223 ? 1.61 14.219 14.773 1 98.44 223 PHE B CA 1
ATOM 4962 C C . PHE B 1 223 ? 0.119 14 14.547 1 98.44 223 PHE B C 1
ATOM 4964 O O . PHE B 1 223 ? -0.646 14.961 14.438 1 98.44 223 PHE B O 1
ATOM 4971 N N . PHE B 1 224 ? -0.278 12.789 14.414 1 98.44 224 PHE B N 1
ATOM 4972 C CA . PHE B 1 224 ? -1.657 12.422 14.125 1 98.44 224 PHE B CA 1
ATOM 4973 C C . PHE B 1 224 ? -2.133 11.32 15.07 1 98.44 224 PHE B C 1
ATOM 4975 O O . PHE B 1 224 ? -1.501 10.266 15.164 1 98.44 224 PHE B O 1
ATOM 4982 N N . ALA B 1 225 ? -3.176 11.586 15.789 1 97.69 225 ALA B N 1
ATOM 4983 C CA . ALA B 1 225 ? -3.666 10.648 16.797 1 97.69 225 ALA B CA 1
ATOM 4984 C C . ALA B 1 225 ? -5.137 10.32 16.562 1 97.69 225 ALA B C 1
ATOM 4986 O O . ALA B 1 225 ? -5.93 11.195 16.234 1 97.69 225 ALA B O 1
ATOM 4987 N N . MET B 1 226 ? -5.43 9.109 16.766 1 94.44 226 MET B N 1
ATOM 4988 C CA . MET B 1 226 ? -6.812 8.664 16.625 1 94.44 226 MET B CA 1
ATOM 4989 C C . MET B 1 226 ? -7.535 8.711 17.969 1 94.44 226 MET B C 1
ATOM 4991 O O . MET B 1 226 ? -7.055 8.148 18.969 1 94.44 226 MET B O 1
ATOM 4995 N N . LEU B 1 227 ? -8.664 9.375 17.969 1 96.44 227 LEU B N 1
ATOM 4996 C CA . LEU B 1 227 ? -9.523 9.453 19.141 1 96.44 227 LEU B CA 1
ATOM 4997 C C . LEU B 1 227 ? -10.586 8.359 19.109 1 96.44 227 LEU B C 1
ATOM 4999 O O . LEU B 1 227 ? -10.93 7.789 20.141 1 96.44 227 LEU B O 1
ATOM 5003 N N . GLN B 1 228 ? -11.07 8.203 17.969 1 94.75 228 GLN B N 1
ATOM 5004 C CA . GLN B 1 228 ? -12.133 7.238 17.688 1 94.75 228 GLN B CA 1
ATOM 5005 C C . GLN B 1 228 ? -12.094 6.773 16.234 1 94.75 228 GLN B C 1
ATOM 5007 O O . GLN B 1 228 ? -11.812 7.566 15.336 1 94.75 228 GLN B O 1
ATOM 5012 N N . GLY B 1 229 ? -12.359 5.5 16.047 1 93 229 GLY B N 1
ATOM 5013 C CA . GLY B 1 229 ? -12.367 4.992 14.68 1 93 229 GLY B CA 1
ATOM 5014 C C . GLY B 1 229 ? -12.898 3.574 14.57 1 93 229 GLY B C 1
ATOM 5015 O O . GLY B 1 229 ? -13.25 2.963 15.586 1 93 229 GLY B O 1
ATOM 5016 N N . PRO B 1 230 ? -12.961 3.08 13.367 1 92.38 230 PRO B N 1
ATOM 5017 C CA . PRO B 1 230 ? -13.398 1.694 13.172 1 92.38 230 PRO B CA 1
ATOM 5018 C C . PRO B 1 230 ? -12.422 0.68 13.766 1 92.38 230 PRO B C 1
ATOM 5020 O O . PRO B 1 230 ? -11.273 1.02 14.055 1 92.38 230 PRO B O 1
ATOM 5023 N N . GLU B 1 231 ? -12.961 -0.49 13.977 1 90.19 231 GLU B N 1
ATOM 5024 C CA . GLU B 1 231 ? -12.117 -1.569 14.484 1 90.19 231 GLU B CA 1
ATOM 5025 C C . GLU B 1 231 ? -10.969 -1.863 13.531 1 90.19 231 GLU B C 1
ATOM 5027 O O . GLU B 1 231 ? -9.844 -2.139 13.969 1 90.19 231 GLU B O 1
ATOM 5032 N N . THR B 1 232 ? -11.289 -1.902 12.297 1 93.62 232 THR B N 1
ATOM 5033 C CA . THR B 1 232 ? -10.305 -2.08 11.234 1 93.62 232 THR B CA 1
ATOM 5034 C C . THR B 1 232 ? -10.617 -1.169 10.055 1 93.62 232 THR B C 1
ATOM 5036 O O . THR B 1 232 ? -11.789 -0.943 9.727 1 93.62 232 THR B O 1
ATOM 5039 N N . GLY B 1 233 ? -9.469 -0.689 9.5 1 93.88 233 GLY B N 1
ATOM 5040 C CA . GLY B 1 233 ? -9.648 0.206 8.367 1 93.88 233 GLY B CA 1
ATOM 5041 C C . GLY B 1 233 ? -9.242 1.636 8.672 1 93.88 233 GLY B C 1
ATOM 5042 O O . GLY B 1 233 ? -8.844 1.951 9.797 1 93.88 233 GLY B O 1
ATOM 5043 N N . GLY B 1 234 ? -9.266 2.488 7.609 1 94.5 234 GLY B N 1
ATOM 5044 C CA . GLY B 1 234 ? -8.898 3.889 7.746 1 94.5 234 GLY B CA 1
ATOM 5045 C C . GLY B 1 234 ? -7.402 4.102 7.891 1 94.5 234 GLY B C 1
ATOM 5046 O O . GLY B 1 234 ? -6.965 5.082 8.492 1 94.5 234 GLY B O 1
ATOM 5047 N N . ASP B 1 235 ? -6.652 3.26 7.297 1 96.44 235 ASP B N 1
ATOM 5048 C CA . ASP B 1 235 ? -5.199 3.311 7.402 1 96.44 235 ASP B CA 1
ATOM 5049 C C . ASP B 1 235 ? -4.629 4.496 6.625 1 96.44 235 ASP B C 1
ATOM 5051 O O . ASP B 1 235 ? -5.332 5.105 5.816 1 96.44 235 ASP B O 1
ATOM 5055 N N . THR B 1 236 ? -3.424 4.828 6.945 1 97.5 236 THR B N 1
ATOM 5056 C CA . THR B 1 236 ? -2.68 5.859 6.234 1 97.5 236 THR B CA 1
ATOM 5057 C C . THR B 1 236 ? -1.479 5.258 5.512 1 97.5 236 THR B C 1
ATOM 5059 O O . THR B 1 236 ? -0.748 4.445 6.082 1 97.5 236 THR B O 1
ATOM 5062 N N . LEU B 1 237 ? -1.333 5.578 4.285 1 98.12 237 LEU B N 1
ATOM 5063 C CA . LEU B 1 237 ? -0.165 5.16 3.52 1 98.12 237 LEU B CA 1
ATOM 5064 C C . LEU B 1 237 ? 0.871 6.273 3.451 1 98.12 237 LEU B C 1
ATOM 5066 O O . LEU B 1 237 ? 0.518 7.457 3.455 1 98.12 237 LEU B O 1
ATOM 5070 N N . PHE B 1 238 ? 2.123 5.836 3.367 1 98.69 238 PHE B N 1
ATOM 5071 C CA . PHE B 1 238 ? 3.236 6.762 3.225 1 98.69 238 PHE B CA 1
ATOM 5072 C C . PHE B 1 238 ? 4.18 6.312 2.115 1 98.69 238 PHE B C 1
ATOM 5074 O O . PHE B 1 238 ? 4.383 5.113 1.917 1 98.69 238 PHE B O 1
ATOM 5081 N N . ALA B 1 239 ? 4.742 7.234 1.42 1 98.5 239 ALA B N 1
ATOM 5082 C CA . ALA B 1 239 ? 5.738 6.98 0.382 1 98.5 239 ALA B CA 1
ATOM 5083 C C . ALA B 1 239 ? 7.031 7.738 0.667 1 98.5 239 ALA B C 1
ATOM 5085 O O . ALA B 1 239 ? 7.004 8.922 1.022 1 98.5 239 ALA B O 1
ATOM 5086 N N . ASP B 1 240 ? 8.156 7.125 0.475 1 98.62 240 ASP B N 1
ATOM 5087 C CA . ASP B 1 240 ? 9.469 7.699 0.733 1 98.62 240 ASP B CA 1
ATOM 5088 C C . ASP B 1 240 ? 9.961 8.508 -0.464 1 98.62 240 ASP B C 1
ATOM 5090 O O . ASP B 1 240 ? 10.438 7.945 -1.451 1 98.62 240 ASP B O 1
ATOM 5094 N N . CYS B 1 241 ? 10.031 9.781 -0.273 1 98.69 241 CYS B N 1
ATOM 5095 C CA . CYS B 1 241 ? 10.367 10.656 -1.395 1 98.69 241 CYS B CA 1
ATOM 5096 C C . CYS B 1 241 ? 11.875 10.758 -1.569 1 98.69 241 CYS B C 1
ATOM 5098 O O . CYS B 1 241 ? 12.359 11.219 -2.609 1 98.69 241 CYS B O 1
ATOM 5100 N N . ILE B 1 242 ? 12.664 10.391 -0.531 1 98.69 242 ILE B N 1
ATOM 5101 C CA . ILE B 1 242 ? 14.102 10.258 -0.73 1 98.69 242 ILE B CA 1
ATOM 5102 C C . ILE B 1 242 ? 14.391 9.094 -1.677 1 98.69 242 ILE B C 1
ATOM 5104 O O . ILE B 1 242 ? 15.133 9.25 -2.646 1 98.69 242 ILE B O 1
ATOM 5108 N N . GLU B 1 243 ? 13.766 7.969 -1.428 1 97.5 243 GLU B N 1
ATOM 5109 C CA . GLU B 1 243 ? 13.922 6.82 -2.314 1 97.5 243 GLU B CA 1
ATOM 5110 C C . GLU B 1 243 ? 13.383 7.121 -3.709 1 97.5 243 GLU B C 1
ATOM 5112 O O . GLU B 1 243 ? 13.93 6.656 -4.707 1 97.5 243 GLU B O 1
ATOM 5117 N N . ALA B 1 244 ? 12.281 7.859 -3.723 1 98.25 244 ALA B N 1
ATOM 5118 C CA . ALA B 1 244 ? 11.695 8.219 -5.012 1 98.25 244 ALA B CA 1
ATOM 5119 C C . ALA B 1 244 ? 12.695 9 -5.863 1 98.25 244 ALA B C 1
ATOM 5121 O O . ALA B 1 244 ? 12.781 8.789 -7.074 1 98.25 244 ALA B O 1
ATOM 5122 N N . TYR B 1 245 ? 13.375 9.93 -5.258 1 98.5 245 TYR B N 1
ATOM 5123 C CA . TYR B 1 245 ? 14.383 10.695 -5.98 1 98.5 245 TYR B CA 1
ATOM 5124 C C . TYR B 1 245 ? 15.539 9.805 -6.418 1 98.5 245 TYR B C 1
ATOM 5126 O O . TYR B 1 245 ? 15.953 9.844 -7.582 1 98.5 245 TYR B O 1
ATOM 5134 N N . ASP B 1 246 ? 16.016 8.953 -5.52 1 96.69 246 ASP B N 1
ATOM 5135 C CA . ASP B 1 246 ? 17.172 8.109 -5.777 1 96.69 246 ASP B CA 1
ATOM 5136 C C . ASP B 1 246 ? 16.891 7.098 -6.887 1 96.69 246 ASP B C 1
ATOM 5138 O O . ASP B 1 246 ? 17.797 6.676 -7.605 1 96.69 246 ASP B O 1
ATOM 5142 N N . ARG B 1 247 ? 15.656 6.738 -7.012 1 95.69 247 ARG B N 1
ATOM 5143 C CA . ARG B 1 247 ? 15.227 5.73 -7.98 1 95.69 247 ARG B CA 1
ATOM 5144 C C . ARG B 1 247 ? 15.289 6.277 -9.398 1 95.69 247 ARG B C 1
ATOM 5146 O O . ARG B 1 247 ? 15.336 5.512 -10.367 1 95.69 247 ARG B O 1
ATOM 5153 N N . LEU B 1 248 ? 15.211 7.586 -9.539 1 97.25 248 LEU B N 1
ATOM 5154 C CA . LEU B 1 248 ? 15.266 8.18 -10.867 1 97.25 248 LEU B CA 1
ATOM 5155 C C . LEU B 1 248 ? 16.641 7.977 -11.5 1 97.25 248 LEU B C 1
ATOM 5157 O O . LEU B 1 248 ? 17.656 7.93 -10.797 1 97.25 248 LEU B O 1
ATOM 5161 N N . SER B 1 249 ? 16.672 7.832 -12.844 1 96.38 249 SER B N 1
ATOM 5162 C CA . SER B 1 249 ? 17.969 7.793 -13.523 1 96.38 249 SER B CA 1
ATOM 5163 C C . SER B 1 249 ? 18.734 9.086 -13.312 1 96.38 249 SER B C 1
ATOM 5165 O O . SER B 1 249 ? 18.141 10.156 -13.164 1 96.38 249 SER B O 1
ATOM 5167 N N . PRO B 1 250 ? 20.031 8.961 -13.352 1 96.5 250 PRO B N 1
ATOM 5168 C CA . PRO B 1 250 ? 20.828 10.18 -13.195 1 96.5 250 PRO B CA 1
ATOM 5169 C C . PRO B 1 250 ? 20.469 11.258 -14.219 1 96.5 250 PRO B C 1
ATOM 5171 O O . PRO B 1 250 ? 20.438 12.445 -13.883 1 96.5 250 PRO B O 1
ATOM 5174 N N . ARG B 1 251 ? 20.219 10.867 -15.43 1 96.81 251 ARG B N 1
ATOM 5175 C CA . ARG B 1 251 ? 19.859 11.828 -16.469 1 96.81 251 ARG B CA 1
ATOM 5176 C C . ARG B 1 251 ? 18.547 12.539 -16.125 1 96.81 251 ARG B C 1
ATOM 5178 O O . ARG B 1 251 ? 18.422 13.75 -16.328 1 96.81 251 ARG B O 1
ATOM 5185 N N . PHE B 1 252 ? 17.562 11.82 -15.641 1 97.56 252 PHE B N 1
ATOM 5186 C CA . PHE B 1 252 ? 16.281 12.453 -15.305 1 97.56 252 PHE B CA 1
ATOM 5187 C C . PHE B 1 252 ? 16.438 13.359 -14.094 1 97.56 252 PHE B C 1
ATOM 5189 O O . PHE B 1 252 ? 15.805 14.414 -14.023 1 97.56 252 PHE B O 1
ATOM 5196 N N . GLN B 1 253 ? 17.25 12.977 -13.102 1 97.75 253 GLN B N 1
ATOM 5197 C CA . GLN B 1 253 ? 17.562 13.852 -11.984 1 97.75 253 GLN B CA 1
ATOM 5198 C C . GLN B 1 253 ? 18.125 15.188 -12.469 1 97.75 253 GLN B C 1
ATOM 5200 O O . GLN B 1 253 ? 17.75 16.25 -11.977 1 97.75 253 GLN B O 1
ATOM 5205 N N . GLN B 1 254 ? 18.953 15.109 -13.438 1 97.88 254 GLN B N 1
ATOM 5206 C CA . GLN B 1 254 ? 19.531 16.328 -14.008 1 97.88 254 GLN B CA 1
ATOM 5207 C C . GLN B 1 254 ? 18.469 17.156 -14.719 1 97.88 254 GLN B C 1
ATOM 5209 O O . GLN B 1 254 ? 18.484 18.391 -14.641 1 97.88 254 GLN B O 1
ATOM 5214 N N . MET B 1 255 ? 17.578 16.5 -15.391 1 97.44 255 MET B N 1
ATOM 5215 C CA . MET B 1 255 ? 16.531 17.188 -16.141 1 97.44 255 MET B CA 1
ATOM 5216 C C . MET B 1 255 ? 15.641 18.016 -15.219 1 97.44 255 MET B C 1
ATOM 5218 O O . MET B 1 255 ? 15.148 19.078 -15.609 1 97.44 255 MET B O 1
ATOM 5222 N N . ILE B 1 256 ? 15.414 17.531 -13.992 1 98.12 256 ILE B N 1
ATOM 5223 C CA . ILE B 1 256 ? 14.438 18.219 -13.156 1 98.12 256 ILE B CA 1
ATOM 5224 C C . ILE B 1 256 ? 15.156 19.109 -12.148 1 98.12 256 ILE B C 1
ATOM 5226 O O . ILE B 1 256 ? 14.516 19.75 -11.312 1 98.12 256 ILE B O 1
ATOM 5230 N N . LYS B 1 257 ? 16.469 19.141 -12.203 1 97.62 257 LYS B N 1
ATOM 5231 C CA . LYS B 1 257 ? 17.25 20.016 -11.336 1 97.62 257 LYS B CA 1
ATOM 5232 C C . LYS B 1 257 ? 16.875 21.484 -11.562 1 97.62 257 LYS B C 1
ATOM 5234 O O . LYS B 1 257 ? 16.766 21.938 -12.703 1 97.62 257 LYS B O 1
ATOM 5239 N N . GLY B 1 258 ? 16.594 22.203 -10.438 1 97.62 258 GLY B N 1
ATOM 5240 C CA . GLY B 1 258 ? 16.344 23.641 -10.508 1 97.62 258 GLY B CA 1
ATOM 5241 C C . GLY B 1 258 ? 14.891 23.984 -10.805 1 97.62 258 GLY B C 1
ATOM 5242 O O . GLY B 1 258 ? 14.484 25.141 -10.695 1 97.62 258 GLY B O 1
ATOM 5243 N N . LEU B 1 259 ? 14.102 22.969 -11.133 1 98.12 259 LEU B N 1
ATOM 5244 C CA . LEU B 1 259 ? 12.695 23.234 -11.414 1 98.12 259 LEU B CA 1
ATOM 5245 C C . LEU B 1 259 ? 11.938 23.594 -10.141 1 98.12 259 LEU B C 1
ATOM 5247 O O . LEU B 1 259 ? 12.25 23.062 -9.062 1 98.12 259 LEU B O 1
ATOM 5251 N N . LYS B 1 260 ? 11 24.484 -10.266 1 98.25 260 LYS B N 1
ATOM 5252 C CA . LYS B 1 260 ? 10.125 24.922 -9.18 1 98.25 260 LYS B CA 1
ATOM 5253 C C . LYS B 1 260 ? 8.656 24.812 -9.586 1 98.25 260 LYS B C 1
ATOM 5255 O O . LYS B 1 260 ? 8.328 24.844 -10.773 1 98.25 260 LYS B O 1
ATOM 5260 N N . CYS B 1 261 ? 7.883 24.688 -8.594 1 98 261 CYS B N 1
ATOM 5261 C CA . CYS B 1 261 ? 6.461 24.516 -8.867 1 98 261 CYS B CA 1
ATOM 5262 C C . CYS B 1 261 ? 5.629 25.422 -7.961 1 98 261 CYS B C 1
ATOM 5264 O O . CYS B 1 261 ? 6 25.656 -6.809 1 98 261 CYS B O 1
ATOM 5266 N N . VAL B 1 262 ? 4.508 25.844 -8.523 1 97.44 262 VAL B N 1
ATOM 5267 C CA . VAL B 1 262 ? 3.545 26.641 -7.762 1 97.44 262 VAL B CA 1
ATOM 5268 C C . VAL B 1 262 ? 2.662 25.719 -6.922 1 97.44 262 VAL B C 1
ATOM 5270 O O . VAL B 1 262 ? 2.127 24.734 -7.426 1 97.44 262 VAL B O 1
ATOM 5273 N N . HIS B 1 263 ? 2.582 25.984 -5.648 1 97.31 263 HIS B N 1
ATOM 5274 C CA . HIS B 1 263 ? 1.653 25.344 -4.727 1 97.31 263 HIS B CA 1
ATOM 5275 C C . HIS B 1 263 ? 0.548 26.312 -4.301 1 97.31 263 HIS B C 1
ATOM 5277 O O . HIS B 1 263 ? 0.811 27.484 -4.039 1 97.31 263 HIS B O 1
ATOM 5283 N N . SER B 1 264 ? -0.674 25.781 -4.242 1 95.62 264 SER B N 1
ATOM 5284 C CA . SER B 1 264 ? -1.797 26.688 -4.031 1 95.62 264 SER B CA 1
ATOM 5285 C C . SER B 1 264 ? -2.84 26.078 -3.105 1 95.62 264 SER B C 1
ATOM 5287 O O . SER B 1 264 ? -3.102 24.875 -3.17 1 95.62 264 SER B O 1
ATOM 5289 N N . SER B 1 265 ? -3.422 26.922 -2.254 1 94.06 265 SER B N 1
ATOM 5290 C CA . SER B 1 265 ? -4.535 26.5 -1.406 1 94.06 265 SER B CA 1
ATOM 5291 C C . SER B 1 265 ? -5.867 27.016 -1.952 1 94.06 265 SER B C 1
ATOM 5293 O O . SER B 1 265 ? -6.906 26.844 -1.316 1 94.06 265 SER B O 1
ATOM 5295 N N . VAL B 1 266 ? -5.914 27.609 -3.072 1 92 266 VAL B N 1
ATOM 5296 C CA . VAL B 1 266 ? -7.086 28.266 -3.627 1 92 266 VAL B CA 1
ATOM 5297 C C . VAL B 1 266 ? -8.219 27.266 -3.793 1 92 266 VAL B C 1
ATOM 5299 O O . VAL B 1 266 ? -9.367 27.531 -3.432 1 92 266 VAL B O 1
ATOM 5302 N N . GLU B 1 267 ? -7.859 26.141 -4.289 1 88.06 267 GLU B N 1
ATOM 5303 C CA . GLU B 1 267 ? -8.883 25.141 -4.531 1 88.06 267 GLU B CA 1
ATOM 5304 C C . GLU B 1 267 ? -9.508 24.656 -3.219 1 88.06 267 GLU B C 1
ATOM 5306 O O . GLU B 1 267 ? -10.727 24.516 -3.123 1 88.06 267 GLU B O 1
ATOM 5311 N N . GLN B 1 268 ? -8.727 24.391 -2.277 1 88.81 268 GLN B N 1
ATOM 5312 C CA . GLN B 1 268 ? -9.219 23.953 -0.977 1 88.81 268 GLN B CA 1
ATOM 5313 C C . GLN B 1 268 ? -10.062 25.031 -0.317 1 88.81 268 GLN B C 1
ATOM 5315 O O . GLN B 1 268 ? -11.094 24.734 0.294 1 88.81 268 GLN B O 1
ATOM 5320 N N . ALA B 1 269 ? -9.648 26.25 -0.406 1 89.69 269 ALA B N 1
ATOM 5321 C CA . ALA B 1 269 ? -10.406 27.391 0.12 1 89.69 269 ALA B CA 1
ATOM 5322 C C . ALA B 1 269 ? -11.766 27.5 -0.567 1 89.69 269 ALA B C 1
ATOM 5324 O O . ALA B 1 269 ? -12.781 27.75 0.089 1 89.69 269 ALA B O 1
ATOM 5325 N N . SER B 1 270 ? -11.711 27.344 -1.816 1 88.88 270 SER B N 1
ATOM 5326 C CA . SER B 1 270 ? -12.945 27.406 -2.588 1 88.88 270 SER B CA 1
ATOM 5327 C C . SER B 1 270 ? -13.914 26.312 -2.166 1 88.88 270 SER B C 1
ATOM 5329 O O . SER B 1 270 ? -15.125 26.547 -2.059 1 88.88 270 SER B O 1
ATOM 5331 N N . GLN B 1 271 ? -13.398 25.172 -1.933 1 88.12 271 GLN B N 1
ATOM 5332 C CA . GLN B 1 271 ? -14.234 24.062 -1.479 1 88.12 271 GLN B CA 1
ATOM 5333 C C . GLN B 1 271 ? -14.859 24.375 -0.122 1 88.12 271 GLN B C 1
ATOM 5335 O O . GLN B 1 271 ? -16.047 24.094 0.098 1 88.12 271 GLN B O 1
ATOM 5340 N N . SER B 1 272 ? -14.078 24.828 0.751 1 90.5 272 SER B N 1
ATOM 5341 C CA . SER B 1 272 ? -14.594 25.188 2.068 1 90.5 272 SER B CA 1
ATOM 5342 C C . SER B 1 272 ? -15.727 26.203 1.96 1 90.5 272 SER B C 1
ATOM 5344 O O . SER B 1 272 ? -16.766 26.047 2.607 1 90.5 272 SER B O 1
ATOM 5346 N N . LYS B 1 273 ? -15.547 27.156 1.169 1 89.06 273 LYS B N 1
ATOM 5347 C CA . LYS B 1 273 ? -16.562 28.188 0.974 1 89.06 273 LYS B CA 1
ATOM 5348 C C . LYS B 1 273 ? -17.844 27.609 0.397 1 89.06 273 LYS B C 1
ATOM 5350 O O . LYS B 1 273 ? -18.938 27.922 0.854 1 89.06 273 LYS B O 1
ATOM 5355 N N . LEU B 1 274 ? -17.656 26.75 -0.515 1 88.38 274 LEU B N 1
ATOM 5356 C CA . LEU B 1 274 ? -18.797 26.125 -1.151 1 88.38 274 LEU B CA 1
ATOM 5357 C C . LEU B 1 274 ? -19.562 25.266 -0.152 1 88.38 274 LEU B C 1
ATOM 5359 O O . LEU B 1 274 ? -20.797 25.141 -0.239 1 88.38 274 LEU B O 1
ATOM 5363 N N . ASP B 1 275 ? -18.859 24.766 0.783 1 90.5 275 ASP B N 1
ATOM 5364 C CA . ASP B 1 275 ? -19.469 23.906 1.786 1 90.5 275 ASP B CA 1
ATOM 5365 C C . ASP B 1 275 ? -20.047 24.719 2.943 1 90.5 275 ASP B C 1
ATOM 5367 O O . ASP B 1 275 ? -20.656 24.172 3.854 1 90.5 275 ASP B O 1
ATOM 5371 N N . GLY B 1 276 ? -19.875 25.984 2.922 1 90.38 276 GLY B N 1
ATOM 5372 C CA . GLY B 1 276 ? -20.375 26.859 3.965 1 90.38 276 GLY B CA 1
ATOM 5373 C C . GLY B 1 276 ? -19.422 27.016 5.129 1 90.38 276 GLY B C 1
ATOM 5374 O O . GLY B 1 276 ? -19.812 27.438 6.215 1 90.38 276 GLY B O 1
ATOM 5375 N N . GLY B 1 277 ? -18.203 26.609 4.879 1 94.19 277 GLY B N 1
ATOM 5376 C CA . GLY B 1 277 ? -17.219 26.641 5.941 1 94.19 277 GLY B CA 1
ATOM 5377 C C . GLY B 1 277 ? -16.547 28 6.078 1 94.19 277 GLY B C 1
ATOM 5378 O O . GLY B 1 277 ? -17.156 29.031 5.777 1 94.19 277 GLY B O 1
ATOM 5379 N N . ILE B 1 278 ? -15.414 27.984 6.691 1 93.94 278 ILE B N 1
ATOM 5380 C CA . ILE B 1 278 ? -14.758 29.234 7.02 1 93.94 278 ILE B CA 1
ATOM 5381 C C . ILE B 1 278 ? -13.438 29.344 6.254 1 93.94 278 ILE B C 1
ATOM 5383 O O . ILE B 1 278 ? -13 28.375 5.625 1 93.94 278 ILE B O 1
ATOM 5387 N N . GLU B 1 279 ? -12.859 30.5 6.332 1 93.56 279 GLU B N 1
ATOM 5388 C CA . GLU B 1 279 ? -11.516 30.828 5.875 1 93.56 279 GLU B CA 1
ATOM 5389 C C . GLU B 1 279 ? -10.797 31.734 6.871 1 93.56 279 GLU B C 1
ATOM 5391 O O . GLU B 1 279 ? -10.992 32.938 6.859 1 93.56 279 GLU B O 1
ATOM 5396 N N . ARG B 1 280 ? -9.875 31.156 7.555 1 95.12 280 ARG B N 1
ATOM 5397 C CA . ARG B 1 280 ? -9.188 31.906 8.602 1 95.12 280 ARG B CA 1
ATOM 5398 C C . ARG B 1 280 ? -8.133 32.844 8.008 1 95.12 280 ARG B C 1
ATOM 5400 O O . ARG B 1 280 ? -7.75 33.844 8.625 1 95.12 280 ARG B O 1
ATOM 5407 N N . ARG B 1 281 ? -7.594 32.375 6.934 1 94.44 281 ARG B N 1
ATOM 5408 C CA . ARG B 1 281 ? -6.574 33.125 6.188 1 94.44 281 ARG B CA 1
ATOM 5409 C C . ARG B 1 281 ? -6.883 33.125 4.695 1 94.44 281 ARG B C 1
ATOM 5411 O O . ARG B 1 281 ? -7.398 32.125 4.16 1 94.44 281 ARG B O 1
ATOM 5418 N N . PRO B 1 282 ? -6.52 34.25 4.051 1 92.94 282 PRO B N 1
ATOM 5419 C CA . PRO B 1 282 ? -6.699 34.219 2.596 1 92.94 282 PRO B CA 1
ATOM 5420 C C . PRO B 1 282 ? -5.895 33.094 1.934 1 92.94 282 PRO B C 1
ATOM 5422 O O . PRO B 1 282 ? -4.824 32.719 2.426 1 92.94 282 PRO B O 1
ATOM 5425 N N . PRO B 1 283 ? -6.461 32.562 0.847 1 93.06 283 PRO B N 1
ATOM 5426 C CA . PRO B 1 283 ? -5.703 31.547 0.143 1 93.06 283 PRO B CA 1
ATOM 5427 C C . PRO B 1 283 ? -4.293 32 -0.237 1 93.06 283 PRO B C 1
ATOM 5429 O O . PRO B 1 283 ? -4.078 33.188 -0.503 1 93.06 283 PRO B O 1
ATOM 5432 N N . SER B 1 284 ? -3.436 31.062 -0.24 1 92.75 284 SER B N 1
ATOM 5433 C CA . SER B 1 284 ? -2.029 31.359 -0.49 1 92.75 284 SER B CA 1
ATOM 5434 C C . SER B 1 284 ? -1.504 30.594 -1.694 1 92.75 284 SER B C 1
ATOM 5436 O O . SER B 1 284 ? -2.029 29.531 -2.035 1 92.75 284 SER B O 1
ATOM 5438 N N . THR B 1 285 ? -0.571 31.188 -2.396 1 94.75 285 THR B N 1
ATOM 5439 C CA . THR B 1 285 ? 0.211 30.578 -3.471 1 94.75 285 THR B CA 1
ATOM 5440 C C . THR B 1 285 ? 1.703 30.797 -3.244 1 94.75 285 THR B C 1
ATOM 5442 O O . THR B 1 285 ? 2.139 31.922 -3 1 94.75 285 THR B O 1
ATOM 5445 N N . VAL B 1 286 ? 2.438 29.734 -3.312 1 96.88 286 VAL B N 1
ATOM 5446 C CA . VAL B 1 286 ? 3.873 29.828 -3.061 1 96.88 286 VAL B CA 1
ATOM 5447 C C . VAL B 1 286 ? 4.625 28.969 -4.074 1 96.88 286 VAL B C 1
ATOM 5449 O O . VAL B 1 286 ? 4.059 28.047 -4.656 1 96.88 286 VAL B O 1
ATOM 5452 N N . VAL B 1 287 ? 5.844 29.328 -4.312 1 97.75 287 VAL B N 1
ATOM 5453 C CA . VAL B 1 287 ? 6.699 28.562 -5.215 1 97.75 287 VAL B CA 1
ATOM 5454 C C . VAL B 1 287 ? 7.742 27.797 -4.414 1 97.75 287 VAL B C 1
ATOM 5456 O O . VAL B 1 287 ? 8.445 28.375 -3.582 1 97.75 287 VAL B O 1
ATOM 5459 N N . HIS B 1 288 ? 7.828 26.484 -4.578 1 98.19 288 HIS B N 1
ATOM 5460 C CA . HIS B 1 288 ? 8.82 25.609 -3.961 1 98.19 288 HIS B CA 1
ATOM 5461 C C . HIS B 1 288 ? 9.602 24.828 -5.016 1 98.19 288 HIS B C 1
ATOM 5463 O O . HIS B 1 288 ? 9.125 24.641 -6.133 1 98.19 288 HIS B O 1
ATOM 5469 N N . PRO B 1 289 ? 10.844 24.406 -4.633 1 98.38 289 PRO B N 1
ATOM 5470 C CA . PRO B 1 289 ? 11.555 23.531 -5.555 1 98.38 289 PRO B CA 1
ATOM 5471 C C . PRO B 1 289 ? 10.875 22.172 -5.711 1 98.38 289 PRO B C 1
ATOM 5473 O O . PRO B 1 289 ? 10.219 21.688 -4.785 1 98.38 289 PRO B O 1
ATOM 5476 N N . LEU B 1 290 ? 11.062 21.562 -6.895 1 98.12 290 LEU B N 1
ATOM 5477 C CA . LEU B 1 290 ? 10.547 20.234 -7.172 1 98.12 290 LEU B CA 1
ATOM 5478 C C . LEU B 1 290 ? 11.344 19.172 -6.414 1 98.12 290 LEU B C 1
ATOM 5480 O O . LEU B 1 290 ? 10.828 18.094 -6.125 1 98.12 290 LEU B O 1
ATOM 5484 N N . VAL B 1 291 ? 12.625 19.453 -6.207 1 98.62 291 VAL B N 1
ATOM 5485 C CA . VAL B 1 291 ? 13.523 18.641 -5.402 1 98.62 291 VAL B CA 1
ATOM 5486 C C . VAL B 1 291 ? 14.039 19.453 -4.215 1 98.62 291 VAL B C 1
ATOM 5488 O O . VAL B 1 291 ? 14.469 20.594 -4.375 1 98.62 291 VAL B O 1
ATOM 5491 N N . ARG B 1 292 ? 13.938 18.875 -3.082 1 98.38 292 ARG B N 1
ATOM 5492 C CA . ARG B 1 292 ? 14.43 19.594 -1.911 1 98.38 292 ARG B CA 1
ATOM 5493 C C . ARG B 1 292 ? 15.508 18.797 -1.188 1 98.38 292 ARG B C 1
ATOM 5495 O O . ARG B 1 292 ? 15.609 17.578 -1.368 1 98.38 292 ARG B O 1
ATOM 5502 N N . ILE B 1 293 ? 16.297 19.5 -0.385 1 98.25 293 ILE B N 1
ATOM 5503 C CA . ILE B 1 293 ? 17.234 18.859 0.535 1 98.25 293 ILE B CA 1
ATOM 5504 C C . ILE B 1 293 ? 16.609 18.75 1.921 1 98.25 293 ILE B C 1
ATOM 5506 O O . ILE B 1 293 ? 15.945 19.688 2.385 1 98.25 293 ILE B O 1
ATOM 5510 N N . HIS B 1 294 ? 16.688 17.578 2.494 1 98.25 294 HIS B N 1
ATOM 5511 C CA . HIS B 1 294 ? 16.266 17.438 3.881 1 98.25 294 HIS B CA 1
ATOM 5512 C C . HIS B 1 294 ? 17.234 18.141 4.828 1 98.25 294 HIS B C 1
ATOM 5514 O O . HIS B 1 294 ? 18.422 17.844 4.824 1 98.25 294 HIS B O 1
ATOM 5520 N N . PRO B 1 295 ? 16.75 19 5.652 1 97.31 295 PRO B N 1
ATOM 5521 C CA . PRO B 1 295 ? 17.672 19.828 6.43 1 97.31 295 PRO B CA 1
ATOM 5522 C C . PRO B 1 295 ? 18.453 19.031 7.473 1 97.31 295 PRO B C 1
ATOM 5524 O O . PRO B 1 295 ? 19.562 19.438 7.859 1 97.31 295 PRO B O 1
ATOM 5527 N N . VAL B 1 296 ? 17.938 17.938 7.91 1 98.06 296 VAL B N 1
ATOM 5528 C CA . VAL B 1 296 ? 18.562 17.125 8.953 1 98.06 296 VAL B CA 1
ATOM 5529 C C . VAL B 1 296 ? 19.391 16.016 8.32 1 98.06 296 VAL B C 1
ATOM 5531 O O . VAL B 1 296 ? 20.578 15.844 8.656 1 98.06 296 VAL B O 1
ATOM 5534 N N . LEU B 1 297 ? 18.844 15.281 7.371 1 98.19 297 LEU B N 1
ATOM 5535 C CA . LEU B 1 297 ? 19.484 14.102 6.789 1 98.19 297 LEU B CA 1
ATOM 5536 C C . LEU B 1 297 ? 20.438 14.5 5.668 1 98.19 297 LEU B C 1
ATOM 5538 O O . LEU B 1 297 ? 21.281 13.703 5.258 1 98.19 297 LEU B O 1
ATOM 5542 N N . LYS B 1 298 ? 20.266 15.672 5.137 1 98.12 298 LYS B N 1
ATOM 5543 C CA . LYS B 1 298 ? 21.062 16.219 4.035 1 98.12 298 LYS B CA 1
ATOM 5544 C C . LYS B 1 298 ? 20.984 15.312 2.805 1 98.12 298 LYS B C 1
ATOM 5546 O O . LYS B 1 298 ? 21.984 15.086 2.133 1 98.12 298 LYS B O 1
ATOM 5551 N N . LYS B 1 299 ? 19.828 14.766 2.555 1 98.31 299 LYS B N 1
ATOM 5552 C CA . LYS B 1 299 ? 19.531 13.969 1.372 1 98.31 299 LYS B CA 1
ATOM 5553 C C . LYS B 1 299 ? 18.469 14.648 0.51 1 98.31 299 LYS B C 1
ATOM 5555 O O . LYS B 1 299 ? 17.562 15.312 1.03 1 98.31 299 LYS B O 1
ATOM 5560 N N . LYS B 1 300 ? 18.547 14.438 -0.749 1 98.44 300 LYS B N 1
ATOM 5561 C CA . LYS B 1 300 ? 17.547 14.984 -1.662 1 98.44 300 LYS B CA 1
ATOM 5562 C C . LYS B 1 300 ? 16.266 14.164 -1.63 1 98.44 300 LYS B C 1
ATOM 5564 O O . LYS B 1 300 ? 16.297 12.945 -1.421 1 98.44 300 LYS B O 1
ATOM 5569 N N . SER B 1 301 ? 15.188 14.805 -1.814 1 98.44 301 SER B N 1
ATOM 5570 C CA . SER B 1 301 ? 13.852 14.203 -1.831 1 98.44 301 SER B CA 1
ATOM 5571 C C . SER B 1 301 ? 12.961 14.875 -2.867 1 98.44 301 SER B C 1
ATOM 5573 O O . SER B 1 301 ? 13.062 16.078 -3.102 1 98.44 301 SER B O 1
ATOM 5575 N N . LEU B 1 302 ? 12.109 14.07 -3.527 1 98.38 302 LEU B N 1
ATOM 5576 C CA . LEU B 1 302 ? 11.094 14.664 -4.395 1 98.38 302 LEU B CA 1
ATOM 5577 C C . LEU B 1 302 ? 10.039 15.398 -3.572 1 98.38 302 LEU B C 1
ATOM 5579 O O . LEU B 1 302 ? 9.523 14.859 -2.592 1 98.38 302 LEU B O 1
ATOM 5583 N N . PHE B 1 303 ? 9.812 16.656 -3.895 1 97.25 303 PHE B N 1
ATOM 5584 C CA . PHE B 1 303 ? 8.789 17.438 -3.223 1 97.25 303 PHE B CA 1
ATOM 5585 C C . PHE B 1 303 ? 7.578 17.641 -4.125 1 97.25 303 PHE B C 1
ATOM 5587 O O . PHE B 1 303 ? 7.234 18.766 -4.477 1 97.25 303 PHE B O 1
ATOM 5594 N N . VAL B 1 304 ? 6.883 16.484 -4.43 1 93.12 304 VAL B N 1
ATOM 5595 C CA . VAL B 1 304 ? 5.805 16.422 -5.41 1 93.12 304 VAL B CA 1
ATOM 5596 C C . VAL B 1 304 ? 4.484 16.125 -4.707 1 93.12 304 VAL B C 1
ATOM 5598 O O . VAL B 1 304 ? 4.059 14.961 -4.637 1 93.12 304 VAL B O 1
ATOM 5601 N N . SER B 1 305 ? 3.85 17.047 -4.23 1 90.75 305 SER B N 1
ATOM 5602 C CA . SER B 1 305 ? 2.52 17 -3.631 1 90.75 305 SER B CA 1
ATOM 5603 C C . SER B 1 305 ? 1.446 17.438 -4.621 1 90.75 305 SER B C 1
ATOM 5605 O O . SER B 1 305 ? 0.863 18.516 -4.477 1 90.75 305 SER B O 1
ATOM 5607 N N . ARG B 1 306 ? 1.07 16.547 -5.438 1 88.81 306 ARG B N 1
ATOM 5608 C CA . ARG B 1 306 ? 0.214 16.875 -6.578 1 88.81 306 ARG B CA 1
ATOM 5609 C C . ARG B 1 306 ? -1.085 17.531 -6.121 1 88.81 306 ARG B C 1
ATOM 5611 O O . ARG B 1 306 ? -1.632 18.375 -6.82 1 88.81 306 ARG B O 1
ATOM 5618 N N . PHE B 1 307 ? -1.525 17.219 -5.035 1 86.19 307 PHE B N 1
ATOM 5619 C CA . PHE B 1 307 ? -2.777 17.703 -4.465 1 86.19 307 PHE B CA 1
ATOM 5620 C C . PHE B 1 307 ? -2.805 19.234 -4.43 1 86.19 307 PHE B C 1
ATOM 5622 O O . PHE B 1 307 ? -3.848 19.844 -4.664 1 86.19 307 PHE B O 1
ATOM 5629 N N . PHE B 1 308 ? -1.699 19.875 -4.195 1 92.75 308 PHE B N 1
ATOM 5630 C CA . PHE B 1 308 ? -1.637 21.312 -4.031 1 92.75 308 PHE B CA 1
ATOM 5631 C C . PHE B 1 308 ? -0.906 21.969 -5.203 1 92.75 308 PHE B C 1
ATOM 5633 O O . PHE B 1 308 ? -0.832 23.188 -5.293 1 92.75 308 PHE B O 1
ATOM 5640 N N . MET B 1 309 ? -0.375 21.188 -6.07 1 94 309 MET B N 1
ATOM 5641 C CA . MET B 1 309 ? 0.529 21.703 -7.09 1 94 309 MET B CA 1
ATOM 5642 C C . MET B 1 309 ? -0.246 22.156 -8.32 1 94 309 MET B C 1
ATOM 5644 O O . MET B 1 309 ? -1.234 21.531 -8.703 1 94 309 MET B O 1
ATOM 5648 N N . LYS B 1 310 ? 0.21 23.141 -8.914 1 94.06 310 LYS B N 1
ATOM 5649 C CA . LYS B 1 310 ? -0.285 23.625 -10.195 1 94.06 310 LYS B CA 1
ATOM 5650 C C . LYS B 1 310 ? 0.718 23.359 -11.312 1 94.06 310 LYS B C 1
ATOM 5652 O O . LYS B 1 310 ? 0.99 22.203 -11.641 1 94.06 310 LYS B O 1
ATOM 5657 N N . ASP B 1 311 ? 1.417 24.453 -11.711 1 95.38 311 ASP B N 1
ATOM 5658 C CA . ASP B 1 311 ? 2.334 24.297 -12.836 1 95.38 311 ASP B CA 1
ATOM 5659 C C . ASP B 1 311 ? 3.781 24.516 -12.398 1 95.38 311 ASP B C 1
ATOM 5661 O O . ASP B 1 311 ? 4.039 25.266 -11.453 1 95.38 311 ASP B O 1
ATOM 5665 N N . ILE B 1 312 ? 4.629 23.781 -13.141 1 97.62 312 ILE B N 1
ATOM 5666 C CA . ILE B 1 312 ? 6.055 24.062 -13.008 1 97.62 312 ILE B CA 1
ATOM 5667 C C . ILE B 1 312 ? 6.367 25.422 -13.625 1 97.62 312 ILE B C 1
ATOM 5669 O O . ILE B 1 312 ? 5.934 25.719 -14.734 1 97.62 312 ILE B O 1
ATOM 5673 N N . VAL B 1 313 ? 7.105 26.203 -12.844 1 97.75 313 VAL B N 1
ATOM 5674 C CA . VAL B 1 313 ? 7.457 27.547 -13.281 1 97.75 313 VAL B CA 1
ATOM 5675 C C . VAL B 1 313 ? 8.281 27.484 -14.562 1 97.75 313 VAL B C 1
ATOM 5677 O O . VAL B 1 313 ? 9.156 26.625 -14.703 1 97.75 313 VAL B O 1
ATOM 5680 N N . ASP B 1 314 ? 7.992 28.328 -15.594 1 97.12 314 ASP B N 1
ATOM 5681 C CA . ASP B 1 314 ? 8.75 28.562 -16.812 1 97.12 314 ASP B CA 1
ATOM 5682 C C . ASP B 1 314 ? 8.555 27.422 -17.812 1 97.12 314 ASP B C 1
ATOM 5684 O O . ASP B 1 314 ? 9.297 27.312 -18.797 1 97.12 314 ASP B O 1
ATOM 5688 N N . LEU B 1 315 ? 7.734 26.453 -17.531 1 97.38 315 LEU B N 1
ATOM 5689 C CA . LEU B 1 315 ? 7.348 25.438 -18.5 1 97.38 315 LEU B CA 1
ATOM 5690 C C . LEU B 1 315 ? 5.938 25.703 -19.031 1 97.38 315 LEU B C 1
ATOM 5692 O O . LEU B 1 315 ? 5.09 26.234 -18.312 1 97.38 315 LEU B O 1
ATOM 5696 N N . LYS B 1 316 ? 5.754 25.359 -20.266 1 96.31 316 LYS B N 1
ATOM 5697 C CA . LYS B 1 316 ? 4.402 25.375 -20.812 1 96.31 316 LYS B CA 1
ATOM 5698 C C . LYS B 1 316 ? 3.527 24.312 -20.172 1 96.31 316 LYS B C 1
ATOM 5700 O O . LYS B 1 316 ? 4.039 23.344 -19.609 1 96.31 316 LYS B O 1
ATOM 5705 N N . LYS B 1 317 ? 2.326 24.469 -20.375 1 96.19 317 LYS B N 1
ATOM 5706 C CA . LYS B 1 317 ? 1.349 23.656 -19.656 1 96.19 317 LYS B CA 1
ATOM 5707 C C . LYS B 1 317 ? 1.56 22.172 -19.953 1 96.19 317 LYS B C 1
ATOM 5709 O O . LYS B 1 317 ? 1.641 21.359 -19.047 1 96.19 317 LYS B O 1
ATOM 5714 N N . GLU B 1 318 ? 1.672 21.875 -21.219 1 95.38 318 GLU B N 1
ATOM 5715 C CA . GLU B 1 318 ? 1.816 20.484 -21.609 1 95.38 318 GLU B CA 1
ATOM 5716 C C . GLU B 1 318 ? 3.123 19.891 -21.094 1 95.38 318 GLU B C 1
ATOM 5718 O O . GLU B 1 318 ? 3.17 18.719 -20.703 1 95.38 318 GLU B O 1
ATOM 5723 N N . GLU B 1 319 ? 4.145 20.703 -21.094 1 96.06 319 GLU B N 1
ATOM 5724 C CA . GLU B 1 319 ? 5.441 20.281 -20.594 1 96.06 319 GLU B CA 1
ATOM 5725 C C . GLU B 1 319 ? 5.387 20.031 -19.078 1 96.06 319 GLU B C 1
ATOM 5727 O O . GLU B 1 319 ? 5.871 19.016 -18.594 1 96.06 319 GLU B O 1
ATOM 5732 N N . SER B 1 320 ? 4.777 20.984 -18.422 1 97.19 320 SER B N 1
ATOM 5733 C CA . SER B 1 320 ? 4.609 20.891 -16.984 1 97.19 320 SER B CA 1
ATOM 5734 C C . SER B 1 320 ? 3.826 19.641 -16.594 1 97.19 320 SER B C 1
ATOM 5736 O O . SER B 1 320 ? 4.27 18.859 -15.742 1 97.19 320 SER B O 1
ATOM 5738 N N . ASP B 1 321 ? 2.758 19.422 -17.297 1 96.44 321 ASP B N 1
ATOM 5739 C CA . ASP B 1 321 ? 1.897 18.281 -16.984 1 96.44 321 ASP B CA 1
ATOM 5740 C C . ASP B 1 321 ? 2.623 16.969 -17.234 1 96.44 321 ASP B C 1
ATOM 5742 O O . ASP B 1 321 ? 2.49 16.016 -16.453 1 96.44 321 ASP B O 1
ATOM 5746 N N . ALA B 1 322 ? 3.352 16.875 -18.25 1 96.38 322 ALA B N 1
ATOM 5747 C CA . ALA B 1 322 ? 4.055 15.641 -18.578 1 96.38 322 ALA B CA 1
ATOM 5748 C C . ALA B 1 322 ? 5.047 15.266 -17.484 1 96.38 322 ALA B C 1
ATOM 5750 O O . ALA B 1 322 ? 5.117 14.109 -17.078 1 96.38 322 ALA B O 1
ATOM 5751 N N . VAL B 1 323 ? 5.809 16.219 -17.016 1 97.25 323 VAL B N 1
ATOM 5752 C CA . VAL B 1 323 ? 6.809 15.977 -15.977 1 97.25 323 VAL B CA 1
ATOM 5753 C C . VAL B 1 323 ? 6.117 15.617 -14.664 1 97.25 323 VAL B C 1
ATOM 5755 O O . VAL B 1 323 ? 6.465 14.617 -14.023 1 97.25 323 VAL B O 1
ATOM 5758 N N . LEU B 1 324 ? 5.113 16.359 -14.328 1 96.94 324 LEU B N 1
ATOM 5759 C CA . LEU B 1 324 ? 4.426 16.156 -13.055 1 96.94 324 LEU B CA 1
ATOM 5760 C C . LEU B 1 324 ? 3.666 14.828 -13.07 1 96.94 324 LEU B C 1
ATOM 5762 O O . LEU B 1 324 ? 3.625 14.117 -12.062 1 96.94 324 LEU B O 1
ATOM 5766 N N . ASP B 1 325 ? 3.049 14.508 -14.195 1 95.62 325 ASP B N 1
ATOM 5767 C CA . ASP B 1 325 ? 2.348 13.234 -14.312 1 95.62 325 ASP B CA 1
ATOM 5768 C C . ASP B 1 325 ? 3.312 12.055 -14.172 1 95.62 325 ASP B C 1
ATOM 5770 O O . ASP B 1 325 ? 3.006 11.078 -13.484 1 95.62 325 ASP B O 1
ATOM 5774 N N . MET B 1 326 ? 4.422 12.172 -14.805 1 96.19 326 MET B N 1
ATOM 5775 C CA . MET B 1 326 ? 5.422 11.117 -14.711 1 96.19 326 MET B CA 1
ATOM 5776 C C . MET B 1 326 ? 5.883 10.922 -13.273 1 96.19 326 MET B C 1
ATOM 5778 O O . MET B 1 326 ? 5.941 9.797 -12.781 1 96.19 326 MET B O 1
ATOM 5782 N N . LEU B 1 327 ? 6.188 11.984 -12.578 1 97.44 327 LEU B N 1
ATOM 5783 C CA . LEU B 1 327 ? 6.68 11.914 -11.203 1 97.44 327 LEU B CA 1
ATOM 5784 C C . LEU B 1 327 ? 5.59 11.406 -10.266 1 97.44 327 LEU B C 1
ATOM 5786 O O . LEU B 1 327 ? 5.871 10.641 -9.344 1 97.44 327 LEU B O 1
ATOM 5790 N N . THR B 1 328 ? 4.406 11.859 -10.555 1 95.88 328 THR B N 1
ATOM 5791 C CA . THR B 1 328 ? 3.281 11.391 -9.758 1 95.88 328 THR B CA 1
ATOM 5792 C C . THR B 1 328 ? 3.072 9.891 -9.938 1 95.88 328 THR B C 1
ATOM 5794 O O . THR B 1 328 ? 2.924 9.148 -8.961 1 95.88 328 THR B O 1
ATOM 5797 N N . ASP B 1 329 ? 3.088 9.422 -11.148 1 95.06 329 ASP B N 1
ATOM 5798 C CA . ASP B 1 329 ? 2.949 8 -11.438 1 95.06 329 ASP B CA 1
ATOM 5799 C C . ASP B 1 329 ? 4.09 7.195 -10.82 1 95.06 329 ASP B C 1
ATOM 5801 O O . ASP B 1 329 ? 3.877 6.086 -10.328 1 95.06 329 ASP B O 1
ATOM 5805 N N . HIS B 1 330 ? 5.27 7.77 -10.859 1 96.44 330 HIS B N 1
ATOM 5806 C CA . HIS B 1 330 ? 6.461 7.168 -10.273 1 96.44 330 HIS B CA 1
ATOM 5807 C C . HIS B 1 330 ? 6.262 6.906 -8.781 1 96.44 330 HIS B C 1
ATOM 5809 O O . HIS B 1 330 ? 6.523 5.801 -8.297 1 96.44 330 HIS B O 1
ATOM 5815 N N . ILE B 1 331 ? 5.699 7.797 -8.133 1 96.62 331 ILE B N 1
ATOM 5816 C CA . ILE B 1 331 ? 5.516 7.68 -6.695 1 96.62 331 ILE B CA 1
ATOM 5817 C C . ILE B 1 331 ? 4.328 6.77 -6.395 1 96.62 331 ILE B C 1
ATOM 5819 O O . ILE B 1 331 ? 4.426 5.859 -5.57 1 96.62 331 ILE B O 1
ATOM 5823 N N . ASN B 1 332 ? 3.229 6.953 -7.129 1 95.75 332 ASN B N 1
ATOM 5824 C CA . ASN B 1 332 ? 1.995 6.215 -6.871 1 95.75 332 ASN B CA 1
ATOM 5825 C C . ASN B 1 332 ? 2.176 4.719 -7.105 1 95.75 332 ASN B C 1
ATOM 5827 O O . ASN B 1 332 ? 1.566 3.9 -6.414 1 95.75 332 ASN B O 1
ATOM 5831 N N . ASN B 1 333 ? 3.041 4.387 -8.031 1 95 333 ASN B N 1
ATOM 5832 C CA . ASN B 1 333 ? 3.117 2.996 -8.469 1 95 333 ASN B CA 1
ATOM 5833 C C . ASN B 1 333 ? 4.398 2.324 -7.98 1 95 333 ASN B C 1
ATOM 5835 O O . ASN B 1 333 ? 4.793 1.277 -8.5 1 95 333 ASN B O 1
ATOM 5839 N N . SER B 1 334 ? 5.129 2.951 -7.098 1 95.5 334 SER B N 1
ATOM 5840 C CA . SER B 1 334 ? 6.316 2.34 -6.512 1 95.5 334 SER B CA 1
ATOM 5841 C C . SER B 1 334 ? 6.031 1.811 -5.109 1 95.5 334 SER B C 1
ATOM 5843 O O . SER B 1 334 ? 6.41 2.436 -4.117 1 95.5 334 SER B O 1
ATOM 5845 N N . PHE B 1 335 ? 5.59 0.641 -5.078 1 95.25 335 PHE B N 1
ATOM 5846 C CA . PHE B 1 335 ? 5.062 0.038 -3.857 1 95.25 335 PHE B CA 1
ATOM 5847 C C . PHE B 1 335 ? 6.195 -0.357 -2.918 1 95.25 335 PHE B C 1
ATOM 5849 O O . PHE B 1 335 ? 5.984 -0.528 -1.717 1 95.25 335 PHE B O 1
ATOM 5856 N N . ASP B 1 336 ? 7.406 -0.454 -3.453 1 94.69 336 ASP B N 1
ATOM 5857 C CA . ASP B 1 336 ? 8.555 -0.906 -2.67 1 94.69 336 ASP B CA 1
ATOM 5858 C C . ASP B 1 336 ? 9.039 0.192 -1.729 1 94.69 336 ASP B C 1
ATOM 5860 O O . ASP B 1 336 ? 9.758 -0.084 -0.763 1 94.69 336 ASP B O 1
ATOM 5864 N N . PHE B 1 337 ? 8.68 1.415 -2.008 1 97.19 337 PHE B N 1
ATOM 5865 C CA . PHE B 1 337 ? 9.102 2.428 -1.048 1 97.19 337 PHE B CA 1
ATOM 5866 C C . PHE B 1 337 ? 7.895 3.084 -0.388 1 97.19 337 PHE B C 1
ATOM 5868 O O . PHE B 1 337 ? 7.93 4.27 -0.051 1 97.19 337 PHE B O 1
ATOM 5875 N N . GLN B 1 338 ? 6.855 2.344 -0.315 1 97.75 338 GLN B N 1
ATOM 5876 C CA . GLN B 1 338 ? 5.648 2.74 0.404 1 97.75 338 GLN B CA 1
ATOM 5877 C C . GLN B 1 338 ? 5.41 1.843 1.614 1 97.75 338 GLN B C 1
ATOM 5879 O O . GLN B 1 338 ? 5.895 0.71 1.659 1 97.75 338 GLN B O 1
ATOM 5884 N N . ILE B 1 339 ? 4.727 2.389 2.547 1 98.19 339 ILE B N 1
ATOM 5885 C CA . ILE B 1 339 ? 4.254 1.597 3.676 1 98.19 339 ILE B CA 1
ATOM 5886 C C . ILE B 1 339 ? 2.793 1.934 3.967 1 98.19 339 ILE B C 1
ATOM 5888 O O . ILE B 1 339 ? 2.271 2.936 3.473 1 98.19 339 ILE B O 1
ATOM 5892 N N . ARG B 1 340 ? 2.164 1.034 4.668 1 97.25 340 ARG B N 1
ATOM 5893 C CA . ARG B 1 340 ? 0.819 1.242 5.199 1 97.25 340 ARG B CA 1
ATOM 5894 C C . ARG B 1 340 ? 0.819 1.218 6.723 1 97.25 340 ARG B C 1
ATOM 5896 O O . ARG B 1 340 ? 1.182 0.21 7.332 1 97.25 340 ARG B O 1
ATOM 5903 N N . ALA B 1 341 ? 0.499 2.309 7.352 1 96.75 341 ALA B N 1
ATOM 5904 C CA . ALA B 1 341 ? 0.359 2.4 8.805 1 96.75 341 ALA B CA 1
ATOM 5905 C C . ALA B 1 341 ? -1.055 2.027 9.242 1 96.75 341 ALA B C 1
ATOM 5907 O O . ALA B 1 341 ? -1.987 2.82 9.094 1 96.75 341 ALA B O 1
ATOM 5908 N N . LYS B 1 342 ? -1.162 0.889 9.797 1 95.06 342 LYS B N 1
ATOM 5909 C CA . LYS B 1 342 ? -2.455 0.428 10.297 1 95.06 342 LYS B CA 1
ATOM 5910 C C . LYS B 1 342 ? -2.82 1.123 11.609 1 95.06 342 LYS B C 1
ATOM 5912 O O . LYS B 1 342 ? -1.977 1.273 12.492 1 95.06 342 LYS B O 1
ATOM 5917 N N . TRP B 1 343 ? -4.023 1.503 11.703 1 94.38 343 TRP B N 1
ATOM 5918 C CA . TRP B 1 343 ? -4.473 2.184 12.914 1 94.38 343 TRP B CA 1
ATOM 5919 C C . TRP B 1 343 ? -4.992 1.181 13.938 1 94.38 343 TRP B C 1
ATOM 5921 O O . TRP B 1 343 ? -5.68 0.219 13.578 1 94.38 343 TRP B O 1
ATOM 5931 N N . GLU B 1 344 ? -4.598 1.312 15.117 1 92.19 344 GLU B N 1
ATOM 5932 C CA . GLU B 1 344 ? -5.094 0.655 16.328 1 92.19 344 GLU B CA 1
ATOM 5933 C C . GLU B 1 344 ? -5.488 1.678 17.375 1 92.19 344 GLU B C 1
ATOM 5935 O O . GLU B 1 344 ? -5.023 2.818 17.359 1 92.19 344 GLU B O 1
ATOM 5940 N N . PRO B 1 345 ? -6.371 1.242 18.234 1 91.75 345 PRO B N 1
ATOM 5941 C CA . PRO B 1 345 ? -6.715 2.176 19.312 1 91.75 345 PRO B CA 1
ATOM 5942 C C . PRO B 1 345 ? -5.488 2.666 20.078 1 91.75 345 PRO B C 1
ATOM 5944 O O . PRO B 1 345 ? -4.562 1.892 20.328 1 91.75 345 PRO B O 1
ATOM 5947 N N . ASN B 1 346 ? -5.461 3.951 20.359 1 95.5 346 ASN B N 1
ATOM 5948 C CA . ASN B 1 346 ? -4.422 4.594 21.156 1 95.5 346 ASN B CA 1
ATOM 5949 C C . ASN B 1 346 ? -3.094 4.652 20.406 1 95.5 346 ASN B C 1
ATOM 5951 O O . ASN B 1 346 ? -2.027 4.531 21.016 1 95.5 346 ASN B O 1
ATOM 5955 N N . SER B 1 347 ? -3.172 4.754 19.156 1 96.56 347 SER B N 1
ATOM 5956 C CA . SER B 1 347 ? -1.974 4.934 18.344 1 96.56 347 SER B CA 1
ATOM 5957 C C . SER B 1 347 ? -1.748 6.406 18.016 1 96.56 347 SER B C 1
ATOM 5959 O O . SER B 1 347 ? -2.705 7.172 17.875 1 96.56 347 SER B O 1
ATOM 5961 N N . VAL B 1 348 ? -0.524 6.777 17.984 1 98.38 348 VAL B N 1
ATOM 5962 C CA . VAL B 1 348 ? -0.078 8.055 17.453 1 98.38 348 VAL B CA 1
ATOM 5963 C C . VAL B 1 348 ? 0.912 7.824 16.312 1 98.38 348 VAL B C 1
ATOM 5965 O O . VAL B 1 348 ? 1.917 7.133 16.484 1 98.38 348 VAL B O 1
ATOM 5968 N N . VAL B 1 349 ? 0.597 8.344 15.172 1 98.69 349 VAL B N 1
ATOM 5969 C CA . VAL B 1 349 ? 1.493 8.266 14.023 1 98.69 349 VAL B CA 1
ATOM 5970 C C . VAL B 1 349 ? 2.158 9.617 13.781 1 98.69 349 VAL B C 1
ATOM 5972 O O . VAL B 1 349 ? 1.495 10.656 13.82 1 98.69 349 VAL B O 1
ATOM 5975 N N . MET B 1 350 ? 3.451 9.57 13.609 1 98.62 350 MET B N 1
ATOM 5976 C CA . MET B 1 350 ? 4.25 10.758 13.328 1 98.62 350 MET B CA 1
ATOM 5977 C C . MET B 1 350 ? 5.012 10.609 12.016 1 98.62 350 MET B C 1
ATOM 5979 O O . MET B 1 350 ? 5.523 9.523 11.711 1 98.62 350 MET B O 1
ATOM 5983 N N . TRP B 1 351 ? 5.062 11.672 11.281 1 98.88 351 TRP B N 1
ATOM 5984 C CA . TRP B 1 351 ? 5.832 11.562 10.047 1 98.88 351 TRP B CA 1
ATOM 5985 C C . TRP B 1 351 ? 6.512 12.883 9.711 1 98.88 351 TRP B C 1
ATOM 5987 O O . TRP B 1 351 ? 6.121 13.938 10.211 1 98.88 351 TRP B O 1
ATOM 5997 N N . ASP B 1 352 ? 7.57 12.828 8.984 1 98.88 352 ASP B N 1
ATOM 5998 C CA . ASP B 1 352 ? 8.32 13.977 8.484 1 98.88 352 ASP B CA 1
ATOM 5999 C C . ASP B 1 352 ? 7.855 14.383 7.09 1 98.88 352 ASP B C 1
ATOM 6001 O O . ASP B 1 352 ? 8.227 13.75 6.098 1 98.88 352 ASP B O 1
ATOM 6005 N N . ASN B 1 353 ? 7.133 15.477 6.996 1 98.69 353 ASN B N 1
ATOM 6006 C CA . ASN B 1 353 ? 6.562 15.953 5.738 1 98.69 353 ASN B CA 1
ATOM 6007 C C . ASN B 1 353 ? 7.648 16.266 4.711 1 98.69 353 ASN B C 1
ATOM 6009 O O . ASN B 1 353 ? 7.371 16.328 3.514 1 98.69 353 ASN B O 1
ATOM 6013 N N . ARG B 1 354 ? 8.836 16.406 5.137 1 98.31 354 ARG B N 1
ATOM 6014 C CA . ARG B 1 354 ? 9.93 16.781 4.238 1 98.31 354 ARG B CA 1
ATOM 6015 C C . ARG B 1 354 ? 10.484 15.555 3.523 1 98.31 354 ARG B C 1
ATOM 6017 O O . ARG B 1 354 ? 11.227 15.68 2.547 1 98.31 354 ARG B O 1
ATOM 6024 N N . ARG B 1 355 ? 10.047 14.422 3.982 1 98.31 355 ARG B N 1
ATOM 6025 C CA . ARG B 1 355 ? 10.562 13.172 3.434 1 98.31 355 ARG B CA 1
ATOM 6026 C C . ARG B 1 355 ? 9.445 12.344 2.805 1 98.31 355 ARG B C 1
ATOM 6028 O O . ARG B 1 355 ? 9.688 11.578 1.867 1 98.31 355 ARG B O 1
ATOM 6035 N N . VAL B 1 356 ? 8.242 12.461 3.297 1 98.75 356 VAL B N 1
ATOM 6036 C CA . VAL B 1 356 ? 7.238 11.5 2.854 1 98.75 356 VAL B CA 1
ATOM 6037 C C . VAL B 1 356 ? 6.023 12.242 2.301 1 98.75 356 VAL B C 1
ATOM 6039 O O . VAL B 1 356 ? 5.781 13.398 2.65 1 98.75 356 VAL B O 1
ATOM 6042 N N . LEU B 1 357 ? 5.324 11.594 1.403 1 98.38 357 LEU B N 1
ATOM 6043 C CA . LEU B 1 357 ? 3.922 11.867 1.105 1 98.38 357 LEU B CA 1
ATOM 6044 C C . LEU B 1 357 ? 3.01 10.883 1.836 1 98.38 357 LEU B C 1
ATOM 6046 O O . LEU B 1 357 ? 3.449 9.805 2.244 1 98.38 357 LEU B O 1
ATOM 6050 N N . HIS B 1 358 ? 1.803 11.289 2.049 1 98.38 358 HIS B N 1
ATOM 6051 C CA . HIS B 1 358 ? 0.853 10.375 2.67 1 98.38 358 HIS B CA 1
ATOM 6052 C C . HIS B 1 358 ? -0.528 10.5 2.035 1 98.38 358 HIS B C 1
ATOM 6054 O O . HIS B 1 358 ? -0.814 11.484 1.347 1 98.38 358 HIS B O 1
ATOM 6060 N N . THR B 1 359 ? -1.325 9.469 2.184 1 96.19 359 THR B N 1
ATOM 6061 C CA . THR B 1 359 ? -2.723 9.461 1.769 1 96.19 359 THR B CA 1
ATOM 6062 C C . THR B 1 359 ? -3.564 8.617 2.725 1 96.19 359 THR B C 1
ATOM 6064 O O . THR B 1 359 ? -3.094 7.602 3.246 1 96.19 359 THR B O 1
ATOM 6067 N N . ALA B 1 360 ? -4.746 9.094 2.916 1 94 360 ALA B N 1
ATOM 6068 C CA . ALA B 1 360 ? -5.703 8.359 3.738 1 94 360 ALA B CA 1
ATOM 6069 C C . ALA B 1 360 ? -6.441 7.312 2.914 1 94 360 ALA B C 1
ATOM 6071 O O . ALA B 1 360 ? -6.492 7.402 1.685 1 94 360 ALA B O 1
ATOM 6072 N N . THR B 1 361 ? -6.949 6.281 3.623 1 93.5 361 THR B N 1
ATOM 6073 C CA . THR B 1 361 ? -7.828 5.297 2.998 1 93.5 361 THR B CA 1
ATOM 6074 C C . THR B 1 361 ? -9.211 5.324 3.641 1 93.5 361 THR B C 1
ATOM 6076 O O . THR B 1 361 ? -9.336 5.562 4.844 1 93.5 361 THR B O 1
ATOM 6079 N N . PHE B 1 362 ? -10.227 5.074 2.842 1 91 362 PHE B N 1
ATOM 6080 C CA . PHE B 1 362 ? -11.617 5.031 3.279 1 91 362 PHE B CA 1
ATOM 6081 C C . PHE B 1 362 ? -12.266 3.705 2.9 1 91 362 PHE B C 1
ATOM 6083 O O . PHE B 1 362 ? -13.094 3.65 1.99 1 91 362 PHE B O 1
ATOM 6090 N N . ASP B 1 363 ? -11.992 2.689 3.682 1 92.69 363 ASP B N 1
ATOM 6091 C CA . ASP B 1 363 ? -12.328 1.337 3.252 1 92.69 363 ASP B CA 1
ATOM 6092 C C . ASP B 1 363 ? -13.375 0.713 4.176 1 92.69 363 ASP B C 1
ATOM 6094 O O . ASP B 1 363 ? -13.703 -0.468 4.047 1 92.69 363 ASP B O 1
ATOM 6098 N N . TRP B 1 364 ? -13.953 1.401 5.109 1 90.69 364 TRP B N 1
ATOM 6099 C CA . TRP B 1 364 ? -14.977 0.822 5.98 1 90.69 364 TRP B CA 1
ATOM 6100 C C . TRP B 1 364 ? -16.359 1.36 5.633 1 90.69 364 TRP B C 1
ATOM 6102 O O . TRP B 1 364 ? -16.516 2.541 5.312 1 90.69 364 TRP B O 1
ATOM 6112 N N . ASP B 1 365 ? -17.328 0.543 5.656 1 88.62 365 ASP B N 1
ATOM 6113 C CA . ASP B 1 365 ? -18.688 0.959 5.285 1 88.62 365 ASP B CA 1
ATOM 6114 C C . ASP B 1 365 ? -19.656 0.743 6.438 1 88.62 365 ASP B C 1
ATOM 6116 O O . ASP B 1 365 ? -20.875 0.629 6.223 1 88.62 365 ASP B O 1
ATOM 6120 N N . THR B 1 366 ? -19.203 0.648 7.617 1 89.56 366 THR B N 1
ATOM 6121 C CA . THR B 1 366 ? -20.047 0.427 8.797 1 89.56 366 THR B CA 1
ATOM 6122 C C . THR B 1 366 ? -20.75 1.718 9.211 1 89.56 366 THR B C 1
ATOM 6124 O O . THR B 1 366 ? -21.703 1.688 9.984 1 89.56 366 THR B O 1
ATOM 6127 N N . GLY B 1 367 ? -20.188 2.834 8.828 1 90.19 367 GLY B N 1
ATOM 6128 C CA . GLY B 1 367 ? -20.734 4.125 9.227 1 90.19 367 GLY B CA 1
ATOM 6129 C C . GLY B 1 367 ? -20.156 4.637 10.531 1 90.19 367 GLY B C 1
ATOM 6130 O O . GLY B 1 367 ? -20.469 5.742 10.969 1 90.19 367 GLY B O 1
ATOM 6131 N N . CYS B 1 368 ? -19.266 3.922 10.992 1 91.69 368 CYS B N 1
ATOM 6132 C CA . CYS B 1 368 ? -18.625 4.336 12.242 1 91.69 368 CYS B CA 1
ATOM 6133 C C . CYS B 1 368 ? -17.828 5.617 12.047 1 91.69 368 CYS B C 1
ATOM 6135 O O . CYS B 1 368 ? -17.25 5.836 10.984 1 91.69 368 CYS B O 1
ATOM 6137 N N . THR B 1 369 ? -17.797 6.418 13.164 1 94.19 369 THR B N 1
ATOM 6138 C CA . THR B 1 369 ? -17.078 7.688 13.164 1 94.19 369 THR B CA 1
ATOM 6139 C C . THR B 1 369 ? -15.57 7.457 13.141 1 94.19 369 THR B C 1
ATOM 6141 O O . THR B 1 369 ? -15.07 6.539 13.789 1 94.19 369 THR B O 1
ATOM 6144 N N . ARG B 1 370 ? -14.945 8.219 12.398 1 95 370 ARG B N 1
ATOM 6145 C CA . ARG B 1 370 ? -13.5 8.375 12.516 1 95 370 ARG B CA 1
ATOM 6146 C C . ARG B 1 370 ? -13.133 9.781 12.969 1 95 370 ARG B C 1
ATOM 6148 O O . ARG B 1 370 ? -13.469 10.758 12.297 1 95 370 ARG B O 1
ATOM 6155 N N . HIS B 1 371 ? -12.523 9.914 14.109 1 97 371 HIS B N 1
ATOM 6156 C CA . HIS B 1 371 ? -12.188 11.172 14.781 1 97 371 HIS B CA 1
ATOM 6157 C C . HIS B 1 371 ? -10.719 11.211 15.164 1 97 371 HIS B C 1
ATOM 6159 O O . HIS B 1 371 ? -10.266 10.438 16.016 1 97 371 HIS B O 1
ATOM 6165 N N . CYS B 1 372 ? -9.969 12.125 14.453 1 97.62 372 CYS B N 1
ATOM 6166 C CA . CYS B 1 372 ? -8.539 12.25 14.703 1 97.62 372 CYS B CA 1
ATOM 6167 C C . CYS B 1 372 ? -8.133 13.711 14.852 1 97.62 372 CYS B C 1
ATOM 6169 O O . CYS B 1 372 ? -8.836 14.609 14.383 1 97.62 372 CYS B O 1
ATOM 6171 N N . TYR B 1 373 ? -7.055 13.906 15.539 1 98.19 373 TYR B N 1
ATOM 6172 C CA . TYR B 1 373 ? -6.477 15.242 15.602 1 98.19 373 TYR B CA 1
ATOM 6173 C C . TYR B 1 373 ? -5.031 15.234 15.125 1 98.19 373 TYR B C 1
ATOM 6175 O O . TYR B 1 373 ? -4.32 14.242 15.297 1 98.19 373 TYR B O 1
ATOM 6183 N N . ARG B 1 374 ? -4.664 16.328 14.547 1 98.5 374 ARG B N 1
ATOM 6184 C CA . ARG B 1 374 ? -3.33 16.516 13.992 1 98.5 374 ARG B CA 1
ATOM 6185 C C . ARG B 1 374 ? -2.656 17.75 14.586 1 98.5 374 ARG B C 1
ATOM 6187 O O . ARG B 1 374 ? -3.295 18.781 14.766 1 98.5 374 ARG B O 1
ATOM 6194 N N . ILE B 1 375 ? -1.434 17.594 15 1 98.44 375 ILE B N 1
ATOM 6195 C CA . ILE B 1 375 ? -0.535 18.672 15.398 1 98.44 375 ILE B CA 1
ATOM 6196 C C . ILE B 1 375 ? 0.513 18.906 14.312 1 98.44 375 ILE B C 1
ATOM 6198 O O . ILE B 1 375 ? 1.183 17.969 13.875 1 98.44 375 ILE B O 1
ATOM 6202 N N . THR B 1 376 ? 0.708 20.156 13.914 1 98.38 376 THR B N 1
ATOM 6203 C CA . THR B 1 376 ? 1.449 20.406 12.688 1 98.38 376 THR B CA 1
ATOM 6204 C C . THR B 1 376 ? 2.514 21.469 12.898 1 98.38 376 THR B C 1
ATOM 6206 O O . THR B 1 376 ? 2.342 22.625 12.484 1 98.38 376 THR B O 1
ATOM 6209 N N . PRO B 1 377 ? 3.629 21.141 13.438 1 98.56 377 PRO B N 1
ATOM 6210 C CA . PRO B 1 377 ? 4.742 22.094 13.523 1 98.56 377 PRO B CA 1
ATOM 6211 C C . PRO B 1 377 ? 5.266 22.5 12.156 1 98.56 377 PRO B C 1
ATOM 6213 O O . PRO B 1 377 ? 5.422 21.672 11.266 1 98.56 377 PRO B O 1
ATOM 6216 N N . MET B 1 378 ? 5.523 23.766 12.023 1 98.06 378 MET B N 1
ATOM 6217 C CA . MET B 1 378 ? 6.074 24.297 10.781 1 98.06 378 MET B CA 1
ATOM 6218 C C . MET B 1 378 ? 7.598 24.219 10.781 1 98.06 378 MET B C 1
ATOM 6220 O O . MET B 1 378 ? 8.227 24.328 11.836 1 98.06 378 MET B O 1
ATOM 6224 N N . GLY B 1 379 ? 8.141 23.984 9.609 1 97.56 379 GLY B N 1
ATOM 6225 C CA . GLY B 1 379 ? 9.578 23.828 9.477 1 97.56 379 GLY B CA 1
ATOM 6226 C C . GLY B 1 379 ? 10.227 24.922 8.656 1 97.56 379 GLY B C 1
ATOM 6227 O O . GLY B 1 379 ? 9.742 26.062 8.648 1 97.56 379 GLY B O 1
ATOM 6228 N N . GLU B 1 380 ? 11.336 24.656 8.117 1 97.12 380 GLU B N 1
ATOM 6229 C CA . GLU B 1 380 ? 12.117 25.609 7.328 1 97.12 380 GLU B CA 1
ATOM 6230 C C . GLU B 1 380 ? 11.531 25.781 5.93 1 97.12 380 GLU B C 1
ATOM 6232 O O . GLU B 1 380 ? 10.656 25.016 5.52 1 97.12 380 GLU B O 1
ATOM 6237 N N . ARG B 1 381 ? 11.984 26.781 5.27 1 97.06 381 ARG B N 1
ATOM 6238 C CA . ARG B 1 381 ? 11.648 26.938 3.857 1 97.06 381 ARG B CA 1
ATOM 6239 C C . ARG B 1 381 ? 12.344 25.891 3 1 97.06 381 ARG B C 1
ATOM 6241 O O . ARG B 1 381 ? 13.562 25.719 3.094 1 97.06 381 ARG B O 1
ATOM 6248 N N . PRO B 1 382 ? 11.641 25.172 2.111 1 97.81 382 PRO B N 1
ATOM 6249 C CA . PRO B 1 382 ? 12.258 24.172 1.244 1 97.81 382 PRO B CA 1
ATOM 6250 C C . PRO B 1 382 ? 13.266 24.781 0.27 1 97.81 382 PRO B C 1
ATOM 6252 O O . PRO B 1 382 ? 12.977 25.797 -0.371 1 97.81 382 PRO B O 1
ATOM 6255 N N . VAL B 1 383 ? 14.406 24.25 0.202 1 98.12 383 VAL B N 1
ATOM 6256 C CA . VAL B 1 383 ? 15.438 24.609 -0.768 1 98.12 383 VAL B CA 1
ATOM 6257 C C . VAL B 1 383 ? 16 23.344 -1.409 1 98.12 383 VAL B C 1
ATOM 6259 O O . VAL B 1 383 ? 15.797 22.234 -0.905 1 98.12 383 VAL B O 1
ATOM 6262 N N . GLU B 1 384 ? 16.625 23.469 -2.504 1 97.75 384 GLU B N 1
ATOM 6263 C CA . GLU B 1 384 ? 17.078 22.297 -3.248 1 97.75 384 GLU B CA 1
ATOM 6264 C C . GLU B 1 384 ? 18.453 21.844 -2.768 1 97.75 384 GLU B C 1
ATOM 6266 O O . GLU B 1 384 ? 18.766 20.656 -2.775 1 97.75 384 GLU B O 1
ATOM 6271 N N . ASP B 1 385 ? 19.328 22.797 -2.41 1 96.88 385 ASP B N 1
ATOM 6272 C CA . ASP B 1 385 ? 20.719 22.453 -2.1 1 96.88 385 ASP B CA 1
ATOM 6273 C C . ASP B 1 385 ? 21.078 22.859 -0.673 1 96.88 385 ASP B C 1
ATOM 6275 O O . ASP B 1 385 ? 20.578 23.875 -0.165 1 96.88 385 ASP B O 1
ATOM 6279 N N . GLU B 1 386 ? 22.016 22.125 -0.125 1 95.69 386 GLU B N 1
ATOM 6280 C CA . GLU B 1 386 ? 22.422 22.344 1.261 1 95.69 386 GLU B CA 1
ATOM 6281 C C . GLU B 1 386 ? 22.969 23.75 1.464 1 95.69 386 GLU B C 1
ATOM 6283 O O . GLU B 1 386 ? 22.781 24.359 2.521 1 95.69 386 GLU B O 1
ATOM 6288 N N . GLU B 1 387 ? 23.609 24.281 0.489 1 95.19 387 GLU B N 1
ATOM 6289 C CA . GLU B 1 387 ? 24.219 25.609 0.57 1 95.19 387 GLU B CA 1
ATOM 6290 C C . GLU B 1 387 ? 23.172 26.703 0.74 1 95.19 387 GLU B C 1
ATOM 6292 O O . GLU B 1 387 ? 23.469 27.781 1.228 1 95.19 387 GLU B O 1
ATOM 6297 N N . GLU B 1 388 ? 21.938 26.422 0.354 1 94.94 388 GLU B N 1
ATOM 6298 C CA . GLU B 1 388 ? 20.859 27.406 0.409 1 94.94 388 GLU B CA 1
ATOM 6299 C C . GLU B 1 388 ? 20.156 27.391 1.77 1 94.94 388 GLU B C 1
ATOM 6301 O O . GLU B 1 388 ? 19.344 28.266 2.068 1 94.94 388 GLU B O 1
ATOM 6306 N N . LEU B 1 389 ? 20.5 26.406 2.568 1 94.69 389 LEU B N 1
ATOM 6307 C CA . LEU B 1 389 ? 19.938 26.359 3.912 1 94.69 389 LEU B CA 1
ATOM 6308 C C . LEU B 1 389 ? 20.453 27.516 4.762 1 94.69 389 LEU B C 1
ATOM 6310 O O . LEU B 1 389 ? 21.562 28 4.551 1 94.69 389 LEU B O 1
ATOM 6314 N N . GLN B 1 390 ? 19.594 27.969 5.719 1 93.19 390 GLN B N 1
ATOM 6315 C CA . GLN B 1 390 ? 20.047 28.953 6.691 1 93.19 390 GLN B CA 1
ATOM 6316 C C . GLN B 1 390 ? 21.203 28.406 7.52 1 93.19 390 GLN B C 1
ATOM 6318 O O . GLN B 1 390 ? 21.266 27.203 7.801 1 93.19 390 GLN B O 1
ATOM 6323 N N . PRO B 1 391 ? 22.078 29.203 8 1 91.94 391 PRO B N 1
ATOM 6324 C CA . PRO B 1 391 ? 23.297 28.75 8.695 1 91.94 391 PRO B CA 1
ATOM 6325 C C . PRO B 1 391 ? 22.984 27.891 9.914 1 91.94 391 PRO B C 1
ATOM 6327 O O . PRO B 1 391 ? 23.719 26.938 10.195 1 91.94 391 PRO B O 1
ATOM 6330 N N . TRP B 1 392 ? 21.906 28.156 10.531 1 89.88 392 TRP B N 1
ATOM 6331 C CA . TRP B 1 392 ? 21.609 27.438 11.766 1 89.88 392 TRP B CA 1
ATOM 6332 C C . TRP B 1 392 ? 20.922 26.094 11.461 1 89.88 392 TRP B C 1
ATOM 6334 O O . TRP B 1 392 ? 20.656 25.312 12.375 1 89.88 392 TRP B O 1
ATOM 6344 N N . ASN B 1 393 ? 20.688 25.766 10.211 1 90.19 393 ASN B N 1
ATOM 6345 C CA . ASN B 1 393 ? 20.109 24.484 9.812 1 90.19 393 ASN B CA 1
ATOM 6346 C C . ASN B 1 393 ? 21.109 23.656 9.016 1 90.19 393 ASN B C 1
ATOM 6348 O O . ASN B 1 393 ? 20.75 22.609 8.461 1 90.19 393 ASN B O 1
ATOM 6352 N N . LYS B 1 394 ? 22.375 24.25 8.945 1 86.62 394 LYS B N 1
ATOM 6353 C CA . LYS B 1 394 ? 23.422 23.531 8.219 1 86.62 394 LYS B CA 1
ATOM 6354 C C . LYS B 1 394 ? 24.156 22.562 9.141 1 86.62 394 LYS B C 1
ATOM 6356 O O . LYS B 1 394 ? 24.281 22.812 10.344 1 86.62 394 LYS B O 1
#

Radius of gyration: 29.09 Å; Cα contacts (8 Å, |Δi|>4): 1683; chains: 2; bounding box: 125×76×86 Å

Organism: Cyberlindnera jadinii (strain ATCC 18201 / CBS 1600 / BCRC 20928 / JCM 3617 / NBRC 0987 / NRRL Y-1542) (NCBI:txid983966)

Secondary structure (DSSP, 8-state):
-----------------------S---TTTS--TTTSEE-TTT--EE--HHHHHH-S-GGG--EE-TT---PPPPTTTTTT---GGGGS-TT-TTTS-TT---EEEESSSSS-EEEES--GGG--HHHHHHHHHHHHHHSEEEE-S--GGGG-HHHHHHHHHTTSPBP--SSS-B-TT-TTEEEEEE-S-TTHHHHHTSS-S--TT--B-TTTTSSS-BSEEEEEEEE--SS---EEEEEHHHHHHHS-HHHHHHHTT-EEEEE-HHHHHHHHHTT---SS---EEEEESEEE-TTT--EEE---GGGEEEETTS-HHHHHHHHHHHHHHHHT-GGGEEEE---TT-EEEEETTTEEEEE-----S---EEEEEE-BB-PPP-SSGGGS-GGG-/-----------------------S---TTTS--TTTSEE-TTT--EE--HHHHHH-S-GGG--EE-TT---PPPPTTTTTT---GGGGS-TT-TTTS-TT---EEEESSSSS-EEEES--GGG--HHHHHHHHHHHHHHSEEEE-S--GGGG-HHHHHHHHHTTSPBP--SSS-B-TT-TTEEEEEE-S-TTHHHHHTSS-S--TT--B-TTTTSSS-BSEEEEEEEE--SS---EEEEEHHHHHHHS-HHHHHHHTT-EEEEE-HHHHHHHHHTT---SS---EEEEESEEE-TTT--EEE---GGGEEEETTS-HHHHHHHHHHHHHHHHT-GGGEEEE---TT-EEEEETTTEEEEE-----S---EEEEEE-BB-PPP-SSGGGS-GGG-